Protein 5JVK (pdb70)

Foldseek 3Di:
DKAADLAQEAADFFKDQGTFAQDDDQKKKKKWWFFPPPGPIWIFIDGHGGTTITGGDFFGKTKIWIFIDRPPRTPDIDIFIHGHAHDADLQLFQLAEEFEDDQFPVNDLLSLLVLVLLLRAQEYEYEDELCQQDVAAPDGDDDPVVVSNLVSSVVSNHAYAYEYDWANCNHPVPQADPHRAGDDPRRLLRSQVSVLVVCLVCPRSHQHYEYHAAPQVAALPRGFLVSLVNNQVSNCVSHVRHFYEYQNLYADQSQLLNRRPVVCLVNVNQQSGLAYEHQNEQPPAALQFGAQDPNPPWRGRHLVTSLVVVQVVQQVRADPVRRGHAYAHQEYFYFCLRDPLVSRQLRLLVVVVSCLQSPGHSYNYYYHAEQPDDDSNPRSRTRHQAYSSRGGGNNSLLSSHSRNQVRPWHWADWPDDDQKTWTFTGDPNDTFKIKIAGVDAVWDKDWAADPDDQVQKWKAWSRRGTDHFDDDPRTTIDTHHSGMIMIGGD/DKAADLQQEEADFFKDQGTFAQDDDQKKKKKWWFFPPPGDIWIFIDDHGDTTIIGGHFFGWTKIWIFIDRPPGTDDIDIFIGGHFHDADPLLFQLAEEFEDDQQPVNPLLSLLVLVLLLRAQEYEYEDELCQQPVEAPDGDDDPVNVSNLVSSVVSNHAYAYEYDWANCNHPVPQADDHRAGQDPVSLLSSQVSVLVVCLVCARSHQHYEYHAAPQVADLQRGFLVSLVNNQVSNCVRHVNHFYAYQNLYAVQSQLLPRNPPNCLVNVNQQSGLAYEGANEQPPAALQFGAADDDGPFGGRHLVGRLVVVQVVQCVRDDPVRHGHAYEHAEYFYFCQRHPLVLRLLRLLVVVVSCLQSPGHSYHYYYHAEQPDDDNNDRNRTRHQAYSSRGGTSNSLLSSHSRNVVRPWHWADWQDDDQKGKGFTHDPNDTFKIKIAGNDAVWDKDWAQDPDDPVQWWKAWSRRGTDDWDDDPRTTIDTHHSGMIMIGGD/DWAFDLAQEEADFFKDQGTWAQDDDQWKKKKWWFFPDPGPIWIFIYGHGGTTITGGHAFFKTWIWIWTARVPRTDDIDIFIHGHFHDADLLLFALQEEFEDDQFPVVDLLSLLVLVLLLRHQEYEYEDELCQQPVAQPDGDDDPVVVSNLVSNVVSNHAYAYEYYWANCNRPVPQADDHRAGQDPVRLLSSQVSVLVVCLVCARSHQHYEYHAAPQVADLPRGQLVSLVNNQVSNCVSHVRHFYAYQNLYADQSQLLPRNPVVCLVNVNQQSGLAYEHQNEQPPAALQFGAQGPDDDWRHRHLVTRLLNVQVVQQVRDDPVRHGHAYEHAEYAYFCQRDPLVSRLLRLLVVVVSCLQSPGHSYNYYYHAEQPADDRNPRSRGRHQAYSSRGGTSNSLLSSHSRNQVRPWHWADWQDDDQKTKTFTHHPNDTFKIKIAGVDAVWDKDWGQDPDDPVQKWKAWSTRGTDDWDDDPRTTIDTHHSGMIMIGGD

Structure (mmCIF, N/CA/C/O backbone):
data_5JVK
#
_entry.id   5JVK
#
_cell.length_a   157.540
_cell.length_b   157.540
_cell.length_c   155.644
_cell.angle_alpha   90.00
_cell.angle_beta   90.00
_cell.angle_gamma   120.00
#
_symmetry.space_group_name_H-M   'P 31 2 1'
#
loop_
_entity.id
_entity.type
_entity.pdbx_description
1 polymer 'Uncharacterized protein'
2 non-polymer 'SULFATE ION'
3 non-polymer GLYCEROL
4 non-polymer '3-CYCLOHEXYL-1-PROPYLSULFONIC ACID'
5 water water
#
loop_
_atom_site.group_PDB
_atom_site.id
_atom_site.type_symbol
_atom_site.label_atom_id
_atom_site.label_alt_id
_atom_site.label_comp_id
_atom_site.label_asym_id
_atom_site.label_entity_id
_atom_site.label_seq_id
_atom_site.pdbx_PDB_ins_code
_atom_site.Cartn_x
_atom_site.Cartn_y
_atom_site.Cartn_z
_atom_site.occupancy
_atom_site.B_iso_or_equiv
_atom_site.auth_seq_id
_atom_site.auth_comp_id
_atom_site.auth_asym_id
_atom_site.auth_atom_id
_atom_site.pdbx_PDB_model_num
ATOM 1 N N . LYS A 1 10 ? 70.447 96.836 46.569 1.00 60.63 36 LYS A N 1
ATOM 2 C CA . LYS A 1 10 ? 70.671 96.896 45.089 1.00 60.02 36 LYS A CA 1
ATOM 3 C C . LYS A 1 10 ? 71.322 95.622 44.551 1.00 58.42 36 LYS A C 1
ATOM 4 O O . LYS A 1 10 ? 71.962 94.871 45.296 1.00 57.36 36 LYS A O 1
ATOM 10 N N . ILE A 1 11 ? 71.139 95.400 43.250 1.00 56.25 37 ILE A N 1
ATOM 11 C CA . ILE A 1 11 ? 71.781 94.312 42.513 1.00 54.00 37 ILE A CA 1
ATOM 12 C C . ILE A 1 11 ? 72.714 94.954 41.484 1.00 52.37 37 ILE A C 1
ATOM 13 O O . ILE A 1 11 ? 72.244 95.613 40.555 1.00 53.49 37 ILE A O 1
ATOM 18 N N . GLN A 1 12 ? 74.025 94.776 41.660 1.00 49.90 38 GLN A N 1
ATOM 19 C CA . GLN A 1 12 ? 75.025 95.329 40.737 1.00 48.37 38 GLN A CA 1
ATOM 20 C C . GLN A 1 12 ? 75.383 94.305 39.659 1.00 46.39 38 GLN A C 1
ATOM 21 O O . GLN A 1 12 ? 76.059 93.312 39.939 1.00 45.62 38 GLN A O 1
ATOM 27 N N . LEU A 1 13 ? 74.930 94.557 38.431 1.00 43.93 39 LEU A N 1
ATOM 28 C CA . LEU A 1 13 ? 75.281 93.720 37.281 1.00 41.98 39 LEU A CA 1
ATOM 29 C C . LEU A 1 13 ? 76.705 94.001 36.817 1.00 40.02 39 LEU A C 1
ATOM 30 O O . LEU A 1 13 ? 77.167 95.145 36.857 1.00 38.99 39 LEU A O 1
ATOM 35 N N . ASN A 1 14 ? 77.392 92.947 36.379 1.00 37.90 40 ASN A N 1
ATOM 36 C CA . ASN A 1 14 ? 78.663 93.088 35.677 1.00 36.53 40 ASN A CA 1
ATOM 37 C C . ASN A 1 14 ? 78.378 93.922 34.424 1.00 35.52 40 ASN A C 1
ATOM 38 O O . ASN A 1 14 ? 77.464 93.583 33.671 1.00 36.55 40 ASN A O 1
ATOM 43 N N . PRO A 1 15 ? 79.121 95.032 34.217 1.00 34.33 41 PRO A N 1
ATOM 44 C CA . PRO A 1 15 ? 78.950 95.822 32.986 1.00 33.58 41 PRO A CA 1
ATOM 45 C C . PRO A 1 15 ? 79.175 95.030 31.697 1.00 32.36 41 PRO A C 1
ATOM 46 O O . PRO A 1 15 ? 78.559 95.339 30.680 1.00 32.53 41 PRO A O 1
ATOM 50 N N . VAL A 1 16 ? 80.057 94.035 31.753 1.00 30.93 42 VAL A N 1
ATOM 51 C CA . VAL A 1 16 ? 80.305 93.121 30.647 1.00 29.96 42 VAL A CA 1
ATOM 52 C C . VAL A 1 16 ? 79.483 91.845 30.874 1.00 29.50 42 VAL A C 1
ATOM 53 O O . VAL A 1 16 ? 79.812 91.041 31.750 1.00 29.77 42 VAL A O 1
ATOM 57 N N . LEU A 1 17 ? 78.420 91.670 30.084 1.00 28.64 43 LEU A N 1
ATOM 58 C CA . LEU A 1 17 ? 77.553 90.479 30.156 1.00 27.69 43 LEU A CA 1
ATOM 59 C C . LEU A 1 17 ? 77.905 89.427 29.083 1.00 26.94 43 LEU A C 1
ATOM 60 O O . LEU A 1 17 ? 77.045 88.663 28.636 1.00 26.54 43 LEU A O 1
ATOM 65 N N . VAL A 1 18 ? 79.180 89.388 28.689 1.00 26.27 44 VAL A N 1
ATOM 66 C CA . VAL A 1 18 ? 79.706 88.420 27.728 1.00 25.67 44 VAL A CA 1
ATOM 67 C C . VAL A 1 18 ? 81.007 87.863 28.291 1.00 25.43 44 VAL A C 1
ATOM 68 O O . VAL A 1 18 ? 81.814 88.618 28.829 1.00 25.50 44 VAL A O 1
ATOM 72 N N . SER A 1 19 ? 81.220 86.557 28.147 1.00 25.03 45 SER A N 1
ATOM 73 C CA . SER A 1 19 ? 82.438 85.917 28.646 1.00 25.11 45 SER A CA 1
ATOM 74 C C . SER A 1 19 ? 82.858 84.755 27.747 1.00 25.12 45 SER A C 1
ATOM 75 O O . SER A 1 19 ? 82.029 83.917 27.389 1.00 25.06 45 SER A O 1
ATOM 78 N N . THR A 1 20 ? 84.142 84.709 27.389 1.00 25.21 46 THR A N 1
ATOM 79 C CA . THR A 1 20 ? 84.676 83.627 26.557 1.00 25.60 46 THR A CA 1
ATOM 80 C C . THR A 1 20 ? 84.878 82.347 27.372 1.00 26.38 46 THR A C 1
ATOM 81 O O . THR A 1 20 ? 85.192 82.406 28.566 1.00 26.40 46 THR A O 1
ATOM 85 N N . ASP A 1 21 ? 84.673 81.201 26.716 1.00 27.00 47 ASP A N 1
ATOM 86 C CA . ASP A 1 21 ? 84.969 79.871 27.272 1.00 27.46 47 ASP A CA 1
ATOM 87 C C . ASP A 1 21 ? 84.031 79.462 28.419 1.00 27.68 47 ASP A C 1
ATOM 88 O O . ASP A 1 21 ? 83.302 80.284 28.974 1.00 26.99 47 ASP A O 1
ATOM 93 N N . ILE A 1 22 ? 84.043 78.173 28.742 1.00 28.41 48 ILE A N 1
ATOM 94 C CA . ILE A 1 22 ? 83.384 77.647 29.948 1.00 28.79 48 ILE A CA 1
ATOM 95 C C . ILE A 1 22 ? 84.152 78.045 31.219 1.00 29.49 48 ILE A C 1
ATOM 96 O O . ILE A 1 22 ? 85.338 78.383 31.150 1.00 29.11 48 ILE A O 1
ATOM 101 N N . GLY A 1 23 ? 83.471 78.017 32.365 1.00 30.71 49 GLY A N 1
ATOM 102 C CA . GLY A 1 23 ? 84.114 78.248 33.669 1.00 32.06 49 GLY A CA 1
ATOM 103 C C . GLY A 1 23 ? 83.326 79.117 34.633 1.00 33.29 49 GLY A C 1
ATOM 104 O O . GLY A 1 23 ? 82.110 79.266 34.495 1.00 33.77 49 GLY A O 1
ATOM 105 N N . LYS A 1 24 ? 84.032 79.682 35.616 1.00 34.65 50 LYS A N 1
ATOM 106 C CA . LYS A 1 24 ? 83.429 80.547 36.641 1.00 35.60 50 LYS A CA 1
ATOM 107 C C . LYS A 1 24 ? 83.098 81.918 36.070 1.00 35.27 50 LYS A C 1
ATOM 108 O O . LYS A 1 24 ? 83.990 82.622 35.593 1.00 34.40 50 LYS A O 1
ATOM 114 N N . LYS A 1 25 ? 81.821 82.292 36.154 1.00 35.69 51 LYS A N 1
ATOM 115 C CA . LYS A 1 25 ? 81.323 83.550 35.608 1.00 36.36 51 LYS A CA 1
ATOM 116 C C . LYS A 1 25 ? 80.844 84.483 36.719 1.00 37.00 51 LYS A C 1
ATOM 117 O O . LYS A 1 25 ? 79.847 84.206 37.385 1.00 36.74 51 LYS A O 1
ATOM 123 N N . ASN A 1 26 ? 81.577 85.582 36.908 1.00 38.06 52 ASN A N 1
ATOM 124 C CA . ASN A 1 26 ? 81.238 86.615 37.884 1.00 39.11 52 ASN A CA 1
ATOM 125 C C . ASN A 1 26 ? 80.165 87.528 37.278 1.00 39.37 52 ASN A C 1
ATOM 126 O O . ASN A 1 26 ? 80.471 88.568 36.689 1.00 39.51 52 ASN A O 1
ATOM 131 N N . VAL A 1 27 ? 78.907 87.117 37.424 1.00 39.83 53 VAL A N 1
ATOM 132 C CA . VAL A 1 27 ? 77.772 87.803 36.784 1.00 40.88 53 VAL A CA 1
ATOM 133 C C . VAL A 1 27 ? 77.303 89.079 37.499 1.00 42.47 53 VAL A C 1
ATOM 134 O O . VAL A 1 27 ? 76.895 90.036 36.836 1.00 43.15 53 VAL A O 1
ATOM 138 N N . ALA A 1 28 ? 77.351 89.094 38.832 1.00 44.41 54 ALA A N 1
ATOM 139 C CA . ALA A 1 28 ? 76.827 90.222 39.615 1.00 45.79 54 ALA A CA 1
ATOM 140 C C . ALA A 1 28 ? 77.397 90.279 41.035 1.00 47.75 54 ALA A C 1
ATOM 141 O O . ALA A 1 28 ? 78.140 89.388 41.449 1.00 48.19 54 ALA A O 1
ATOM 143 N N . LYS A 1 29 ? 77.050 91.342 41.763 1.00 50.21 55 LYS A N 1
ATOM 144 C CA . LYS A 1 29 ? 77.455 91.533 43.161 1.00 51.80 55 LYS A CA 1
ATOM 145 C C . LYS A 1 29 ? 76.250 91.901 44.030 1.00 52.93 55 LYS A C 1
ATOM 146 O O . LYS A 1 29 ? 75.369 92.653 43.603 1.00 53.58 55 LYS A O 1
ATOM 152 N N . ASN A 1 30 ? 76.228 91.369 45.250 1.00 53.63 56 ASN A N 1
ATOM 153 C CA . ASN A 1 30 ? 75.183 91.668 46.225 1.00 54.01 56 ASN A CA 1
ATOM 154 C C . ASN A 1 30 ? 75.554 92.956 46.963 1.00 55.34 56 ASN A C 1
ATOM 155 O O . ASN A 1 30 ? 76.556 92.991 47.680 1.00 55.40 56 ASN A O 1
ATOM 160 N N . LEU A 1 31 ? 74.750 94.005 46.777 1.00 56.53 57 LEU A N 1
ATOM 161 C CA . LEU A 1 31 ? 74.910 95.263 47.518 1.00 57.63 57 LEU A CA 1
ATOM 162 C C . LEU A 1 31 ? 73.914 95.404 48.684 1.00 59.14 57 LEU A C 1
ATOM 163 O O . LEU A 1 31 ? 73.704 96.509 49.189 1.00 58.35 57 LEU A O 1
ATOM 168 N N . GLY A 1 32 ? 73.322 94.289 49.122 1.00 61.42 58 GLY A N 1
ATOM 169 C CA . GLY A 1 32 ? 72.397 94.279 50.259 1.00 62.76 58 GLY A CA 1
ATOM 170 C C . GLY A 1 32 ? 73.093 94.316 51.610 1.00 63.85 58 GLY A C 1
ATOM 171 O O . GLY A 1 32 ? 74.307 94.535 51.694 1.00 62.65 58 GLY A O 1
ATOM 172 N N . GLU A 1 33 ? 72.310 94.103 52.667 1.00 65.86 59 GLU A N 1
ATOM 173 C CA . GLU A 1 33 ? 72.791 94.185 54.051 1.00 67.47 59 GLU A CA 1
ATOM 174 C C . GLU A 1 33 ? 72.227 93.042 54.900 1.00 65.97 59 GLU A C 1
ATOM 175 O O . GLU A 1 33 ? 71.097 92.601 54.687 1.00 64.36 59 GLU A O 1
ATOM 181 N N . GLY A 1 34 ? 73.023 92.564 55.855 1.00 65.13 60 GLY A N 1
ATOM 182 C CA . GLY A 1 34 ? 72.567 91.579 56.834 1.00 65.13 60 GLY A CA 1
ATOM 183 C C . GLY A 1 34 ? 72.328 90.186 56.275 1.00 64.66 60 GLY A C 1
ATOM 184 O O . GLY A 1 34 ? 73.281 89.487 55.926 1.00 64.44 60 GLY A O 1
ATOM 185 N N . ASN A 1 35 ? 71.053 89.796 56.190 1.00 65.17 61 ASN A N 1
ATOM 186 C CA . ASN A 1 35 ? 70.636 88.443 55.781 1.00 65.29 61 ASN A CA 1
ATOM 187 C C . ASN A 1 35 ? 70.087 88.373 54.337 1.00 64.02 61 ASN A C 1
ATOM 188 O O . ASN A 1 35 ? 69.462 87.379 53.955 1.00 63.16 61 ASN A O 1
ATOM 193 N N . MET A 1 36 ? 70.333 89.411 53.535 1.00 62.34 62 MET A N 1
ATOM 194 C CA . MET A 1 36 ? 69.883 89.437 52.141 1.00 60.77 62 MET A CA 1
ATOM 195 C C . MET A 1 36 ? 70.779 88.554 51.268 1.00 58.85 62 MET A C 1
ATOM 196 O O . MET A 1 36 ? 71.960 88.857 51.082 1.00 57.82 62 MET A O 1
ATOM 201 N N . ARG A 1 37 ? 70.212 87.460 50.754 1.00 57.51 63 ARG A N 1
ATOM 202 C CA . ARG A 1 37 ? 70.908 86.547 49.836 1.00 56.69 63 ARG A CA 1
ATOM 203 C C . ARG A 1 37 ? 70.541 86.863 48.385 1.00 54.16 63 ARG A C 1
ATOM 204 O O . ARG A 1 37 ? 69.365 87.073 48.079 1.00 54.12 63 ARG A O 1
ATOM 212 N N . LEU A 1 38 ? 71.543 86.873 47.502 1.00 50.85 64 LEU A N 1
ATOM 213 C CA . LEU A 1 38 ? 71.340 87.065 46.059 1.00 47.73 64 LEU A CA 1
ATOM 214 C C . LEU A 1 38 ? 71.492 85.727 45.334 1.00 46.10 64 LEU A C 1
ATOM 215 O O . LEU A 1 38 ? 72.604 85.209 45.211 1.00 45.07 64 LEU A O 1
ATOM 220 N N . THR A 1 39 ? 70.373 85.171 44.868 1.00 45.12 65 THR A N 1
ATOM 221 C CA . THR A 1 39 ? 70.368 83.924 44.097 1.00 44.53 65 THR A CA 1
ATOM 222 C C . THR A 1 39 ? 70.352 84.246 42.599 1.00 44.24 65 THR A C 1
ATOM 223 O O . THR A 1 39 ? 69.627 85.148 42.162 1.00 43.40 65 THR A O 1
ATOM 227 N N . GLY A 1 40 ? 71.152 83.505 41.829 1.00 43.29 66 GLY A N 1
ATOM 228 C CA . GLY A 1 40 ? 71.247 83.668 40.375 1.00 42.54 66 GLY A CA 1
ATOM 229 C C . GLY A 1 40 ? 71.064 82.349 39.645 1.00 41.94 66 GLY A C 1
ATOM 230 O O . GLY A 1 40 ? 71.642 81.336 40.042 1.00 42.48 66 GLY A O 1
ATOM 231 N N . LYS A 1 41 ? 70.252 82.368 38.587 1.00 40.90 67 LYS A N 1
ATOM 232 C CA . LYS A 1 41 ? 70.029 81.211 37.716 1.00 39.82 67 LYS A CA 1
ATOM 233 C C . LYS A 1 41 ? 70.378 81.593 36.281 1.00 37.97 67 LYS A C 1
ATOM 234 O O . LYS A 1 41 ? 69.819 82.554 35.750 1.00 37.96 67 LYS A O 1
ATOM 240 N N . LEU A 1 42 ? 71.300 80.848 35.668 1.00 35.65 68 LEU A N 1
ATOM 241 C CA . LEU A 1 42 ? 71.628 80.999 34.246 1.00 33.67 68 LEU A CA 1
ATOM 242 C C . LEU A 1 42 ? 70.955 79.875 33.475 1.00 32.40 68 LEU A C 1
ATOM 243 O O . LEU A 1 42 ? 71.343 78.722 33.622 1.00 32.31 68 LEU A O 1
ATOM 248 N N . VAL A 1 43 ? 69.964 80.226 32.652 1.00 31.41 69 VAL A N 1
ATOM 249 C CA . VAL A 1 43 ? 69.149 79.261 31.902 1.00 30.30 69 VAL A CA 1
ATOM 250 C C . VAL A 1 43 ? 69.419 79.388 30.399 1.00 29.54 69 VAL A C 1
ATOM 251 O O . VAL A 1 43 ? 69.202 80.450 29.814 1.00 28.88 69 VAL A O 1
ATOM 255 N N . ARG A 1 44 ? 69.870 78.296 29.782 1.00 29.01 70 ARG A N 1
ATOM 256 C CA . ARG A 1 44 ? 70.270 78.292 28.371 1.00 28.64 70 ARG A CA 1
ATOM 257 C C . ARG A 1 44 ? 69.061 78.297 27.434 1.00 28.97 70 ARG A C 1
ATOM 258 O O . ARG A 1 44 ? 68.034 77.690 27.739 1.00 29.74 70 ARG A O 1
ATOM 266 N N . TYR A 1 45 ? 69.195 78.979 26.296 1.00 28.62 71 TYR A N 1
ATOM 267 C CA . TYR A 1 45 ? 68.143 79.013 25.273 1.00 28.82 71 TYR A CA 1
ATOM 268 C C . TYR A 1 45 ? 67.903 77.603 24.715 1.00 28.68 71 TYR A C 1
ATOM 269 O O . TYR A 1 45 ? 68.850 76.826 24.537 1.00 27.89 71 TYR A O 1
ATOM 278 N N . GLY A 1 46 ? 66.633 77.282 24.465 1.00 28.69 72 GLY A N 1
ATOM 279 C CA . GLY A 1 46 ? 66.244 76.028 23.816 1.00 29.26 72 GLY A CA 1
ATOM 280 C C . GLY A 1 46 ? 65.987 74.870 24.764 1.00 29.77 72 GLY A C 1
ATOM 281 O O . GLY A 1 46 ? 64.859 74.390 24.859 1.00 30.29 72 GLY A O 1
ATOM 282 N N . ASP A 1 47 ? 67.036 74.419 25.451 1.00 30.43 73 ASP A N 1
ATOM 283 C CA . ASP A 1 47 ? 66.971 73.234 26.320 1.00 30.88 73 ASP A CA 1
ATOM 284 C C . ASP A 1 47 ? 66.957 73.534 27.829 1.00 30.91 73 ASP A C 1
ATOM 285 O O . ASP A 1 47 ? 66.868 72.607 28.636 1.00 30.35 73 ASP A O 1
ATOM 290 N N . ASN A 1 48 ? 67.054 74.814 28.195 1.00 31.29 74 ASN A N 1
ATOM 291 C CA . ASN A 1 48 ? 66.971 75.267 29.595 1.00 31.81 74 ASN A CA 1
ATOM 292 C C . ASN A 1 48 ? 68.001 74.630 30.550 1.00 31.05 74 ASN A C 1
ATOM 293 O O . ASN A 1 48 ? 67.700 74.398 31.722 1.00 30.88 74 ASN A O 1
ATOM 298 N N . LEU A 1 49 ? 69.207 74.354 30.048 1.00 30.36 75 LEU A N 1
ATOM 299 C CA . LEU A 1 49 ? 70.319 73.935 30.902 1.00 29.83 75 LEU A CA 1
ATOM 300 C C . LEU A 1 49 ? 70.575 75.050 31.917 1.00 30.03 75 LEU A C 1
ATOM 301 O O . LEU A 1 49 ? 70.844 76.192 31.536 1.00 29.13 75 LEU A O 1
ATOM 306 N N . THR A 1 50 ? 70.467 74.709 33.200 1.00 30.79 76 THR A N 1
ATOM 307 C CA . THR A 1 50 ? 70.464 75.693 34.284 1.00 31.28 76 THR A CA 1
ATOM 308 C C . THR A 1 50 ? 71.700 75.554 35.175 1.00 31.43 76 THR A C 1
ATOM 309 O O . THR A 1 50 ? 72.143 74.441 35.463 1.00 31.10 76 THR A O 1
ATOM 313 N N . PHE A 1 51 ? 72.248 76.696 35.590 1.00 32.07 77 PHE A N 1
ATOM 314 C CA . PHE A 1 51 ? 73.357 76.754 36.545 1.00 32.77 77 PHE A CA 1
ATOM 315 C C . PHE A 1 51 ? 73.020 77.762 37.640 1.00 34.22 77 PHE A C 1
ATOM 316 O O . PHE A 1 51 ? 72.539 78.856 37.344 1.00 33.80 77 PHE A O 1
ATOM 324 N N . SER A 1 52 ? 73.278 77.385 38.894 1.00 36.29 78 SER A N 1
ATOM 325 C CA . SER A 1 52 ? 72.864 78.172 40.059 1.00 37.80 78 SER A CA 1
ATOM 326 C C . SER A 1 52 ? 74.037 78.604 40.921 1.00 38.47 78 SER A C 1
ATOM 327 O O . SER A 1 52 ? 75.069 77.935 40.966 1.00 37.97 78 SER A O 1
ATOM 330 N N . GLY A 1 53 ? 73.851 79.725 41.612 1.00 39.53 79 GLY A N 1
ATOM 331 C CA . GLY A 1 53 ? 74.840 80.252 42.552 1.00 40.66 79 GLY A CA 1
ATOM 332 C C . GLY A 1 53 ? 74.207 81.216 43.537 1.00 41.50 79 GLY A C 1
ATOM 333 O O . GLY A 1 53 ? 73.172 81.818 43.239 1.00 42.12 79 GLY A O 1
ATOM 334 N N . VAL A 1 54 ? 74.830 81.357 44.709 1.00 42.42 80 VAL A N 1
ATOM 335 C CA . VAL A 1 54 ? 74.331 82.231 45.783 1.00 42.88 80 VAL A CA 1
ATOM 336 C C . VAL A 1 54 ? 75.452 83.143 46.297 1.00 42.87 80 VAL A C 1
ATOM 337 O O . VAL A 1 54 ? 76.616 82.740 46.341 1.00 42.07 80 VAL A O 1
ATOM 341 N N . ALA A 1 55 ? 75.086 84.368 46.676 1.00 43.63 81 ALA A N 1
ATOM 342 C CA . ALA A 1 55 ? 76.022 85.342 47.247 1.00 44.62 81 ALA A CA 1
ATOM 343 C C . ALA A 1 55 ? 75.362 86.124 48.388 1.00 46.08 81 ALA A C 1
ATOM 344 O O . ALA A 1 55 ? 74.268 86.673 48.219 1.00 45.72 81 ALA A O 1
ATOM 346 N N . ASN A 1 56 ? 76.037 86.177 49.537 1.00 47.10 82 ASN A N 1
ATOM 347 C CA . ASN A 1 56 ? 75.547 86.917 50.709 1.00 47.82 82 ASN A CA 1
ATOM 348 C C . ASN A 1 56 ? 75.835 88.414 50.566 1.00 48.87 82 ASN A C 1
ATOM 349 O O . ASN A 1 56 ? 76.473 88.837 49.599 1.00 48.17 82 ASN A O 1
ATOM 354 N N . ALA A 1 57 ? 75.356 89.201 51.531 1.00 50.15 83 ALA A N 1
ATOM 355 C CA . ALA A 1 57 ? 75.519 90.659 51.535 1.00 51.00 83 ALA A CA 1
ATOM 356 C C . ALA A 1 57 ? 76.980 91.085 51.369 1.00 52.23 83 ALA A C 1
ATOM 357 O O . ALA A 1 57 ? 77.847 90.657 52.134 1.00 52.30 83 ALA A O 1
ATOM 359 N N . GLY A 1 58 ? 77.239 91.906 50.349 1.00 53.91 84 GLY A N 1
ATOM 360 C CA . GLY A 1 58 ? 78.589 92.377 50.027 1.00 54.59 84 GLY A CA 1
ATOM 361 C C . GLY A 1 58 ? 79.437 91.453 49.160 1.00 55.49 84 GLY A C 1
ATOM 362 O O . GLY A 1 58 ? 80.522 91.851 48.732 1.00 55.88 84 GLY A O 1
ATOM 363 N N . LYS A 1 59 ? 78.951 90.240 48.881 1.00 56.49 85 LYS A N 1
ATOM 364 C CA . LYS A 1 59 ? 79.738 89.216 48.183 1.00 57.74 85 LYS A CA 1
ATOM 365 C C . LYS A 1 59 ? 79.493 89.237 46.674 1.00 56.17 85 LYS A C 1
ATOM 366 O O . LYS A 1 59 ? 78.485 89.771 46.201 1.00 56.38 85 LYS A O 1
ATOM 372 N N . GLU A 1 60 ? 80.427 88.639 45.936 1.00 53.35 86 GLU A N 1
ATOM 373 C CA . GLU A 1 60 ? 80.325 88.493 44.482 1.00 51.18 86 GLU A CA 1
ATOM 374 C C . GLU A 1 60 ? 79.551 87.217 44.139 1.00 47.75 86 GLU A C 1
ATOM 375 O O . GLU A 1 60 ? 79.813 86.156 44.714 1.00 47.20 86 GLU A O 1
ATOM 381 N N . LEU A 1 61 ? 78.602 87.327 43.210 1.00 44.28 87 LEU A N 1
ATOM 382 C CA . LEU A 1 61 ? 77.870 86.165 42.698 1.00 43.00 87 LEU A CA 1
ATOM 383 C C . LEU A 1 61 ? 78.636 85.541 41.532 1.00 42.01 87 LEU A C 1
ATOM 384 O O . LEU A 1 61 ? 78.791 86.171 40.482 1.00 41.26 87 LEU A O 1
ATOM 389 N N . VAL A 1 62 ? 79.098 84.305 41.727 1.00 40.54 88 VAL A N 1
ATOM 390 C CA . VAL A 1 62 ? 79.856 83.563 40.721 1.00 39.79 88 VAL A CA 1
ATOM 391 C C . VAL A 1 62 ? 79.161 82.225 40.461 1.00 39.09 88 VAL A C 1
ATOM 392 O O . VAL A 1 62 ? 78.785 81.533 41.408 1.00 39.83 88 VAL A O 1
ATOM 396 N N . ILE A 1 63 ? 78.997 81.872 39.183 1.00 37.61 89 ILE A N 1
ATOM 397 C CA . ILE A 1 63 ? 78.296 80.647 38.775 1.00 36.76 89 ILE A CA 1
ATOM 398 C C . ILE A 1 63 ? 79.200 79.806 37.873 1.00 36.04 89 ILE A C 1
ATOM 399 O O . ILE A 1 63 ? 79.799 80.326 36.932 1.00 35.70 89 ILE A O 1
ATOM 404 N N . ASP A 1 64 ? 79.278 78.507 38.167 1.00 35.57 90 ASP A N 1
ATOM 405 C CA . ASP A 1 64 ? 80.065 77.556 37.378 1.00 35.10 90 ASP A CA 1
ATOM 406 C C . ASP A 1 64 ? 79.286 77.139 36.129 1.00 33.57 90 ASP A C 1
ATOM 407 O O . ASP A 1 64 ? 78.258 76.470 36.233 1.00 33.26 90 ASP A O 1
ATOM 412 N N . VAL A 1 65 ? 79.785 77.534 34.958 1.00 31.83 91 VAL A N 1
ATOM 413 C CA . VAL A 1 65 ? 79.137 77.251 33.676 1.00 30.49 91 VAL A CA 1
ATOM 414 C C . VAL A 1 65 ? 79.978 76.225 32.919 1.00 29.96 91 VAL A C 1
ATOM 415 O O . VAL A 1 65 ? 81.098 76.524 32.509 1.00 30.10 91 VAL A O 1
ATOM 419 N N . THR A 1 66 ? 79.428 75.023 32.744 1.00 29.25 92 THR A N 1
ATOM 420 C CA . THR A 1 66 ? 80.142 73.886 32.145 1.00 28.96 92 THR A CA 1
ATOM 421 C C . THR A 1 66 ? 80.006 73.747 30.622 1.00 28.52 92 THR A C 1
ATOM 422 O O . THR A 1 66 ? 80.725 72.944 30.017 1.00 28.66 92 THR A O 1
ATOM 426 N N . GLU A 1 67 ? 79.082 74.495 30.016 1.00 27.75 93 GLU A N 1
ATOM 427 C CA . GLU A 1 67 ? 78.859 74.461 28.564 1.00 26.84 93 GLU A CA 1
ATOM 428 C C . GLU A 1 67 ? 78.625 75.861 28.007 1.00 25.64 93 GLU A C 1
ATOM 429 O O . GLU A 1 67 ? 78.106 76.736 28.699 1.00 25.35 93 GLU A O 1
ATOM 435 N N . LEU A 1 68 ? 78.989 76.052 26.741 1.00 24.84 94 LEU A N 1
ATOM 436 C CA . LEU A 1 68 ? 78.737 77.310 26.034 1.00 24.20 94 LEU A CA 1
ATOM 437 C C . LEU A 1 68 ? 77.241 77.511 25.787 1.00 23.65 94 LEU A C 1
ATOM 438 O O . LEU A 1 68 ? 76.463 76.547 25.751 1.00 22.95 94 LEU A O 1
ATOM 443 N N . GLY A 1 69 ? 76.850 78.771 25.621 1.00 23.01 95 GLY A N 1
ATOM 444 C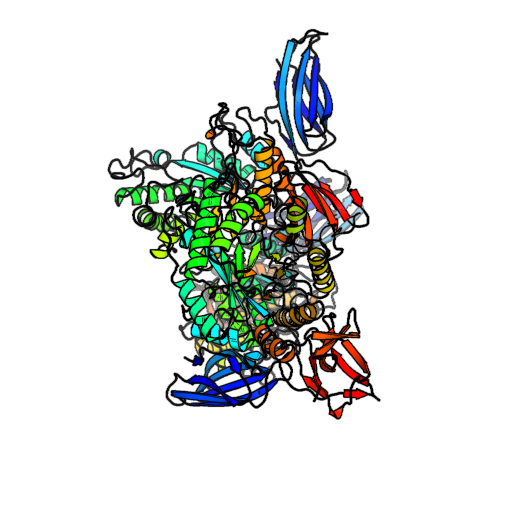 CA . GLY A 1 69 ? 75.478 79.100 25.289 1.00 22.55 95 GLY A CA 1
ATOM 445 C C . GLY A 1 69 ? 75.095 80.547 25.499 1.00 22.41 95 GLY A C 1
ATOM 446 O O . GLY A 1 69 ? 75.843 81.327 26.083 1.00 22.17 95 GLY A O 1
ATOM 447 N N . TYR A 1 70 ? 73.919 80.882 24.980 1.00 22.57 96 TYR A N 1
ATOM 448 C CA . TYR A 1 70 ? 73.220 82.128 25.243 1.00 22.74 96 TYR A CA 1
ATOM 449 C C . TYR A 1 70 ? 72.274 81.851 26.404 1.00 23.36 96 TYR A C 1
ATOM 450 O O . TYR A 1 70 ? 71.381 81.004 26.286 1.00 23.46 96 TYR A O 1
ATOM 459 N N . TYR A 1 71 ? 72.476 82.554 27.519 1.00 23.98 97 TYR A N 1
ATOM 460 C CA . TYR A 1 71 ? 71.734 82.300 28.755 1.00 24.45 97 TYR A CA 1
ATOM 461 C C . TYR A 1 71 ? 70.843 83.472 29.136 1.00 25.67 97 TYR A C 1
ATOM 462 O O . TYR A 1 71 ? 71.175 84.625 28.861 1.00 26.01 97 TYR A O 1
ATOM 471 N N . THR A 1 72 ? 69.708 83.158 29.758 1.00 27.08 98 THR A N 1
ATOM 472 C CA . THR A 1 72 ? 68.904 84.140 30.480 1.00 28.31 98 THR A CA 1
ATOM 473 C C . THR A 1 72 ? 69.350 84.090 31.942 1.00 29.51 98 THR A C 1
ATOM 474 O O . THR A 1 72 ? 69.387 83.014 32.546 1.00 29.40 98 THR A O 1
ATOM 478 N N . LEU A 1 73 ? 69.698 85.252 32.491 1.00 31.00 99 LEU A N 1
ATOM 479 C CA . LEU A 1 73 ? 70.136 85.385 33.880 1.00 32.47 99 LEU A CA 1
ATOM 480 C C . LEU A 1 73 ? 68.979 85.908 34.732 1.00 34.58 99 LEU A C 1
ATOM 481 O O . LEU A 1 73 ? 68.610 87.078 34.620 1.00 35.13 99 LEU A O 1
ATOM 486 N N . GLU A 1 74 ? 68.410 85.038 35.568 1.00 36.55 100 GLU A N 1
ATOM 487 C CA . GLU A 1 74 ? 67.345 85.409 36.510 1.00 38.37 100 GLU A CA 1
ATOM 488 C C . GLU A 1 74 ? 67.956 85.659 37.889 1.00 39.05 100 GLU A C 1
ATOM 489 O O . GLU A 1 74 ? 68.512 84.739 38.489 1.00 38.96 100 GLU A O 1
ATOM 495 N N . LEU A 1 75 ? 67.856 86.896 38.379 1.00 40.70 101 LEU A N 1
ATOM 496 C CA . LEU A 1 75 ? 68.417 87.288 39.682 1.00 42.07 101 LEU A CA 1
ATOM 497 C C . LEU A 1 75 ? 67.309 87.612 40.684 1.00 44.17 101 LEU A C 1
ATOM 498 O O . LEU A 1 75 ? 66.316 88.253 40.331 1.00 44.15 101 LEU A O 1
ATOM 503 N N . THR A 1 76 ? 67.496 87.167 41.929 1.00 46.63 102 THR A N 1
ATOM 504 C CA . THR A 1 76 ? 66.521 87.361 43.008 1.00 48.70 102 THR A CA 1
ATOM 505 C C . THR A 1 76 ? 67.230 87.687 44.325 1.00 50.41 102 THR A C 1
ATOM 506 O O . THR A 1 76 ? 67.963 86.851 44.862 1.00 49.84 102 THR A O 1
ATOM 510 N N . LEU A 1 77 ? 67.013 88.904 44.826 1.00 52.89 103 LEU A N 1
ATOM 511 C CA . LEU A 1 77 ? 67.487 89.318 46.149 1.00 55.22 103 LEU A CA 1
ATOM 512 C C . LEU A 1 77 ? 66.353 89.138 47.158 1.00 58.02 103 LEU A C 1
ATOM 513 O O . LEU A 1 77 ? 65.235 89.598 46.915 1.00 58.92 103 LEU A O 1
ATOM 518 N N . ALA A 1 78 ? 66.639 88.476 48.280 1.00 61.72 104 ALA A N 1
ATOM 519 C CA . ALA A 1 78 ? 65.612 88.160 49.282 1.00 65.38 104 ALA A CA 1
ATOM 520 C C . ALA A 1 78 ? 66.188 87.971 50.686 1.00 69.38 104 ALA A C 1
ATOM 521 O O . ALA A 1 78 ? 67.310 87.481 50.843 1.00 68.83 104 ALA A O 1
ATOM 523 N N . ASP A 1 79 ? 65.401 88.348 51.696 1.00 74.10 105 ASP A N 1
ATOM 524 C CA . ASP A 1 79 ? 65.814 88.242 53.098 1.00 77.80 105 ASP A CA 1
ATOM 525 C C . ASP A 1 79 ? 65.696 86.791 53.581 1.00 79.84 105 ASP A C 1
ATOM 526 O O . ASP A 1 79 ? 66.709 86.153 53.877 1.00 80.25 105 ASP A O 1
ATOM 531 N N . ASN A 1 80 ? 64.465 86.282 53.653 1.00 81.50 106 ASN A N 1
ATOM 532 C CA . ASN A 1 80 ? 64.193 84.880 53.995 1.00 83.72 106 ASN A CA 1
ATOM 533 C C . ASN A 1 80 ? 63.170 84.301 53.020 1.00 84.80 106 ASN A C 1
ATOM 534 O O . ASN A 1 80 ? 63.464 83.341 52.303 1.00 83.33 106 ASN A O 1
ATOM 539 N N . GLU A 1 81 ? 61.969 84.880 53.020 1.00 86.36 107 GLU A N 1
ATOM 540 C CA . GLU A 1 81 ? 60.940 84.595 52.016 1.00 86.58 107 GLU A CA 1
ATOM 541 C C . GLU A 1 81 ? 60.318 85.898 51.478 1.00 84.92 107 GLU A C 1
ATOM 542 O O . GLU A 1 81 ? 59.203 85.885 50.947 1.00 84.32 107 GLU A O 1
ATOM 548 N N . ASN A 1 82 ? 61.060 87.005 51.594 1.00 83.20 108 ASN A N 1
ATOM 549 C CA . ASN A 1 82 ? 60.601 88.341 51.210 1.00 82.27 108 ASN A CA 1
ATOM 550 C C . ASN A 1 82 ? 61.458 88.837 50.049 1.00 79.43 108 ASN A C 1
ATOM 551 O O . ASN A 1 82 ? 62.596 89.262 50.255 1.00 78.75 108 ASN A O 1
ATOM 556 N N . ILE A 1 83 ? 60.906 88.779 48.838 1.00 75.81 109 ILE A N 1
ATOM 557 C CA . ILE A 1 83 ? 61.629 89.167 47.622 1.00 72.76 109 ILE A CA 1
ATOM 558 C C . ILE A 1 83 ? 61.795 90.691 47.585 1.00 69.51 109 ILE A C 1
ATOM 559 O O . ILE A 1 83 ? 60.844 91.419 47.300 1.00 69.20 109 ILE A O 1
ATOM 564 N N . ILE A 1 84 ? 63.011 91.155 47.873 1.00 66.38 110 ILE A N 1
ATOM 565 C CA . ILE A 1 84 ? 63.320 92.589 47.951 1.00 64.59 110 ILE A CA 1
ATOM 566 C C . ILE A 1 84 ? 63.465 93.213 46.560 1.00 63.14 110 ILE A C 1
ATOM 567 O O . ILE A 1 84 ? 62.868 94.254 46.281 1.00 63.36 110 ILE A O 1
ATOM 572 N N . GLN A 1 85 ? 64.271 92.582 45.708 1.00 61.28 111 GLN A N 1
ATOM 573 C CA . GLN A 1 85 ? 64.523 93.073 44.351 1.00 59.14 111 GLN A CA 1
ATOM 574 C C . GLN A 1 85 ? 64.838 91.911 43.409 1.00 55.88 111 GLN A C 1
ATOM 575 O O . GLN A 1 85 ? 65.479 90.936 43.812 1.00 54.97 111 GLN A O 1
ATOM 581 N N . THR A 1 86 ? 64.373 92.025 42.165 1.00 52.24 112 THR A N 1
ATOM 582 C CA . THR A 1 86 ? 64.661 91.046 41.117 1.00 49.26 112 THR A CA 1
ATOM 583 C C . THR A 1 86 ? 65.216 91.740 39.878 1.00 47.04 112 THR A C 1
ATOM 584 O O . THR A 1 86 ? 65.016 92.941 39.679 1.00 45.84 112 THR A O 1
ATOM 588 N N . ALA A 1 87 ? 65.920 90.966 39.057 1.00 45.26 113 ALA A N 1
ATOM 589 C CA . ALA A 1 87 ? 66.457 91.447 37.785 1.00 43.80 113 ALA A CA 1
ATOM 590 C C . ALA A 1 87 ? 66.535 90.302 36.777 1.00 42.63 113 ALA A C 1
ATOM 591 O O . ALA A 1 87 ? 66.761 89.147 37.157 1.00 41.87 113 ALA A O 1
ATOM 593 N N . VAL A 1 88 ? 66.324 90.629 35.502 1.00 41.29 114 VAL A N 1
ATOM 594 C CA . VAL A 1 88 ? 66.450 89.668 34.402 1.00 39.86 114 VAL A CA 1
ATOM 595 C C . VAL A 1 88 ? 67.221 90.315 33.251 1.00 38.58 114 VAL A C 1
ATOM 596 O O . VAL A 1 88 ? 66.809 91.350 32.724 1.00 38.80 114 VAL A O 1
ATOM 600 N N . VAL A 1 89 ? 68.352 89.707 32.895 1.00 36.85 115 VAL A N 1
ATOM 601 C CA . VAL A 1 89 ? 69.133 90.082 31.710 1.00 35.45 115 VAL A CA 1
ATOM 602 C C . VAL A 1 89 ? 69.630 88.815 31.015 1.00 33.78 115 VAL A C 1
ATOM 603 O O . VAL A 1 89 ? 69.435 87.707 31.519 1.00 34.02 115 VAL A O 1
ATOM 607 N N . ASN A 1 90 ? 70.263 88.982 29.858 1.00 31.71 116 ASN A N 1
ATOM 608 C CA . ASN A 1 90 ? 70.887 87.870 29.145 1.00 30.15 116 ASN A CA 1
ATOM 609 C C . ASN A 1 90 ? 72.400 87.875 29.351 1.00 29.30 116 ASN A C 1
ATOM 610 O O . ASN A 1 90 ? 72.995 88.914 29.659 1.00 28.75 116 ASN A O 1
ATOM 615 N N . TYR A 1 91 ? 73.001 86.697 29.193 1.00 28.25 117 TYR A N 1
ATOM 616 C CA . TYR A 1 91 ? 74.432 86.494 29.398 1.00 27.19 117 TYR A CA 1
ATOM 617 C C . TYR A 1 91 ? 74.959 85.510 28.353 1.00 26.48 117 TYR A C 1
ATOM 618 O O . TYR A 1 91 ? 74.489 84.375 28.265 1.00 25.70 117 TYR A O 1
ATOM 627 N N . ALA A 1 92 ? 75.930 85.960 27.562 1.00 26.16 118 ALA A N 1
ATOM 628 C CA . ALA A 1 92 ? 76.465 85.180 26.450 1.00 26.23 118 ALA A CA 1
ATOM 629 C C . ALA A 1 92 ? 77.784 84.523 26.849 1.00 26.45 118 ALA A C 1
ATOM 630 O O . ALA A 1 92 ? 78.773 85.214 27.095 1.00 27.03 118 ALA A O 1
ATOM 632 N N . VAL A 1 93 ? 77.785 83.191 26.924 1.00 26.39 119 VAL A N 1
ATOM 633 C CA . VAL A 1 93 ? 79.007 82.409 27.118 1.00 26.42 119 VAL A CA 1
ATOM 634 C C . VAL A 1 93 ? 79.455 81.890 25.745 1.00 26.52 119 VAL A C 1
ATOM 635 O O . VAL A 1 93 ? 78.969 80.860 25.267 1.00 26.31 119 VAL A O 1
ATOM 639 N N . VAL A 1 94 ? 80.386 82.618 25.127 1.00 26.74 120 VAL A N 1
ATOM 640 C CA . VAL A 1 94 ? 80.780 82.398 23.723 1.00 27.05 120 VAL A CA 1
ATOM 641 C C . VAL A 1 94 ? 82.100 81.631 23.616 1.00 27.76 120 VAL A C 1
ATOM 642 O O . VAL A 1 94 ? 82.873 81.612 24.576 1.00 27.73 120 VAL A O 1
ATOM 646 N N . PRO A 1 95 ? 82.364 80.997 22.450 1.00 28.59 121 PRO A N 1
ATOM 647 C CA . PRO A 1 95 ? 83.663 80.344 22.270 1.00 29.33 121 PRO A CA 1
ATOM 648 C C . PRO A 1 95 ? 84.794 81.358 22.151 1.00 30.35 121 PRO A C 1
ATOM 649 O O . PRO A 1 95 ? 84.592 82.442 21.612 1.00 30.01 121 PRO A O 1
ATOM 653 N N . GLU A 1 96 ? 85.965 81.001 22.668 1.00 32.50 122 GLU A N 1
ATOM 654 C CA . GLU A 1 96 ? 87.145 81.857 22.596 1.00 33.84 122 GLU A CA 1
ATOM 655 C C . GLU A 1 96 ? 87.793 81.682 21.224 1.00 33.84 122 GLU A C 1
ATOM 656 O O . GLU A 1 96 ? 88.028 80.551 20.791 1.00 32.93 122 GLU A O 1
ATOM 662 N N . ILE A 1 97 ? 88.064 82.799 20.547 1.00 34.21 123 ILE A N 1
ATOM 663 C CA . ILE A 1 97 ? 88.658 82.789 19.205 1.00 34.80 123 ILE A CA 1
ATOM 664 C C . ILE A 1 97 ? 90.094 83.315 19.286 1.00 35.26 123 ILE A C 1
ATOM 665 O O . ILE A 1 97 ? 90.346 84.355 19.896 1.00 3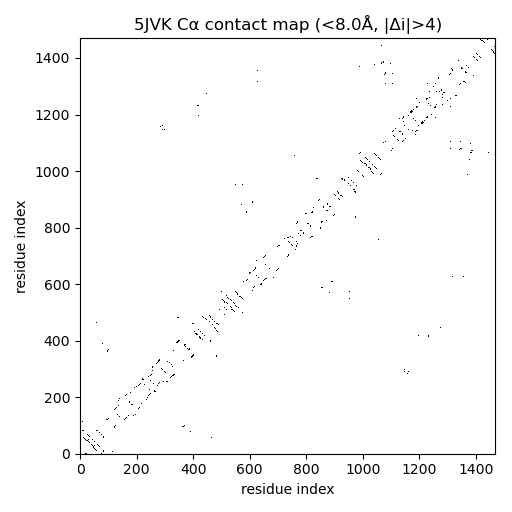4.98 123 ILE A O 1
ATOM 670 N N . ILE A 1 98 ? 91.023 82.586 18.668 1.00 36.38 124 ILE A N 1
ATOM 671 C CA . ILE A 1 98 ? 92.427 83.000 18.596 1.00 37.65 124 ILE A CA 1
ATOM 672 C C . ILE A 1 98 ? 92.522 84.215 17.668 1.00 38.50 124 ILE A C 1
ATOM 673 O O . ILE A 1 98 ? 91.850 84.260 16.637 1.00 38.34 124 ILE A O 1
ATOM 678 N N . ASP A 1 99 ? 93.363 85.180 18.044 1.00 39.87 125 ASP A N 1
ATOM 679 C CA . ASP A 1 99 ? 93.437 86.499 17.385 1.00 41.60 125 ASP A CA 1
ATOM 680 C C . ASP A 1 99 ? 93.626 86.403 15.859 1.00 41.99 125 ASP A C 1
ATOM 681 O O . ASP A 1 99 ? 92.854 86.990 15.096 1.00 41.00 125 ASP A O 1
ATOM 686 N N . GLU A 1 100 ? 94.635 85.642 15.434 1.00 42.56 126 GLU A N 1
ATOM 687 C CA . GLU A 1 100 ? 94.942 85.449 14.002 1.00 42.90 126 GLU A CA 1
ATOM 688 C C . GLU A 1 100 ? 93.895 84.640 13.220 1.00 40.99 126 GLU A C 1
ATOM 689 O O . GLU A 1 100 ? 93.877 84.694 11.989 1.00 40.95 126 GLU A O 1
ATOM 695 N N . GLU A 1 101 ? 93.056 83.880 13.927 1.00 38.57 127 GLU A N 1
ATOM 696 C CA . GLU A 1 101 ? 92.010 83.058 13.304 1.00 36.75 127 GLU A CA 1
ATOM 697 C C . GLU A 1 101 ? 90.637 83.745 13.160 1.00 34.28 127 GLU A C 1
ATOM 698 O O . GLU A 1 101 ? 89.678 83.103 12.738 1.00 33.81 127 GLU A O 1
ATOM 704 N N . ARG A 1 102 ? 90.532 85.032 13.492 1.00 32.06 128 ARG A N 1
ATOM 705 C CA . ARG A 1 102 ? 89.273 85.761 13.313 1.00 31.05 128 ARG A CA 1
ATOM 706 C C . ARG A 1 102 ? 88.980 86.033 11.833 1.00 29.83 128 ARG A C 1
ATOM 707 O O . ARG A 1 102 ? 89.907 86.300 11.067 1.00 29.14 128 ARG A O 1
ATOM 715 N N . PRO A 1 103 ? 87.692 85.975 11.428 1.00 28.54 129 PRO A N 1
ATOM 716 C CA . PRO A 1 103 ? 87.327 86.328 10.052 1.00 27.77 129 PRO A CA 1
ATOM 717 C C . PRO A 1 103 ? 87.702 87.756 9.659 1.00 27.08 129 PRO A C 1
ATOM 718 O O . PRO A 1 103 ? 87.234 88.716 10.270 1.00 26.44 129 PRO A O 1
ATOM 722 N N . LEU A 1 104 ? 88.542 87.867 8.634 1.00 26.41 130 LEU A N 1
ATOM 723 C CA . LEU A 1 104 ? 89.011 89.145 8.101 1.00 25.96 130 LEU A CA 1
ATOM 724 C C . LEU A 1 104 ? 87.949 89.882 7.280 1.00 25.71 130 LEU A C 1
ATOM 725 O O . LEU A 1 104 ? 88.128 91.064 6.979 1.00 25.63 130 LEU A O 1
ATOM 730 N N . ASP A 1 105 ? 86.868 89.185 6.910 1.00 25.59 131 ASP A N 1
ATOM 731 C CA . ASP A 1 105 ? 85.734 89.781 6.185 1.00 25.37 131 ASP A CA 1
ATOM 732 C C . ASP A 1 105 ? 84.530 90.162 7.065 1.00 25.63 131 ASP A C 1
ATOM 733 O O . ASP A 1 105 ? 83.590 90.783 6.569 1.00 26.03 131 ASP A O 1
ATOM 738 N N . MET A 1 106 ? 84.555 89.803 8.350 1.00 25.60 132 MET A N 1
ATOM 739 C CA . MET A 1 106 ? 83.482 90.182 9.276 1.00 25.89 132 MET A CA 1
ATOM 740 C C . MET A 1 106 ? 83.726 91.579 9.830 1.00 25.22 132 MET A C 1
ATOM 741 O O . MET A 1 106 ? 84.722 91.810 10.512 1.00 25.32 132 MET A O 1
ATOM 746 N N . GLY A 1 107 ? 82.810 92.499 9.533 1.00 24.67 133 GLY A N 1
ATOM 747 C CA . GLY A 1 107 ? 82.820 93.844 10.104 1.00 24.40 133 GLY A CA 1
ATOM 748 C C . GLY A 1 107 ? 81.517 94.135 10.823 1.00 24.26 133 GLY A C 1
ATOM 749 O O . GLY A 1 107 ? 80.566 93.360 10.727 1.00 24.31 133 GLY A O 1
ATOM 750 N N . VAL A 1 108 ? 81.473 95.258 11.536 1.00 24.27 134 VAL A N 1
ATOM 751 C CA . VAL A 1 108 ? 80.251 95.712 12.205 1.00 24.35 134 VAL A CA 1
ATOM 752 C C . VAL A 1 108 ? 80.203 97.242 12.279 1.00 24.74 134 VAL A C 1
ATOM 753 O O . VAL A 1 108 ? 81.215 97.888 12.536 1.00 24.41 134 VAL A O 1
ATOM 757 N N . CYS A 1 109 ? 79.022 97.812 12.043 1.00 25.37 135 CYS A N 1
ATOM 758 C CA . CYS A 1 109 ? 78.826 99.263 12.126 1.00 25.65 135 CYS A CA 1
ATOM 759 C C . CYS A 1 109 ? 78.701 99.673 13.585 1.00 25.89 135 CYS A C 1
ATOM 760 O O . CYS A 1 109 ? 77.909 99.090 14.325 1.00 25.85 135 CYS A O 1
ATOM 763 N N . VAL A 1 110 ? 79.488 100.671 13.987 1.00 26.82 136 VAL A N 1
ATOM 764 C CA . VAL A 1 110 ? 79.592 101.090 15.387 1.00 27.82 136 VAL A CA 1
ATOM 765 C C . VAL A 1 110 ? 79.371 102.598 15.514 1.00 28.82 136 VAL A C 1
ATOM 766 O O . VAL A 1 110 ? 80.157 103.397 14.996 1.00 28.16 136 VAL A O 1
ATOM 770 N N . HIS A 1 111 ? 78.298 102.971 16.206 1.00 30.31 137 HIS A N 1
ATOM 771 C CA . HIS A 1 111 ? 78.071 104.359 16.605 1.00 31.85 137 HIS A CA 1
ATOM 772 C C . HIS A 1 111 ? 78.819 104.620 17.918 1.00 32.93 137 HIS A C 1
ATOM 773 O O . HIS A 1 111 ? 79.176 103.665 18.617 1.00 32.23 137 HIS A O 1
ATOM 780 N N . PRO A 1 112 ? 79.066 105.905 18.259 1.00 34.81 138 PRO A N 1
ATOM 781 C CA . PRO A 1 112 ? 79.716 106.222 19.540 1.00 36.09 138 PRO A CA 1
ATOM 782 C C . PRO A 1 112 ? 78.957 105.639 20.744 1.00 37.43 138 PRO A C 1
ATOM 783 O O . PRO A 1 112 ? 77.722 105.706 20.763 1.00 37.83 138 PRO A O 1
ATOM 787 N N . PRO A 1 113 ? 79.674 105.043 21.721 1.00 38.73 139 PRO A N 1
ATOM 788 C CA . PRO A 1 113 ? 78.980 104.557 22.920 1.00 39.94 139 PRO A CA 1
ATOM 789 C C . PRO A 1 113 ? 78.346 105.689 23.728 1.00 41.78 139 PRO A C 1
ATOM 790 O O . PRO A 1 113 ? 78.913 106.782 23.806 1.00 42.48 139 PRO A O 1
ATOM 794 N N . LYS A 1 114 ? 77.190 105.415 24.326 1.00 43.84 140 LYS A N 1
ATOM 795 C CA . LYS A 1 114 ? 76.440 106.422 25.092 1.00 45.48 140 LYS A CA 1
ATOM 796 C C . LYS A 1 114 ? 77.130 106.742 26.421 1.00 45.47 140 LYS A C 1
ATOM 797 O O . LYS A 1 114 ? 77.116 107.892 26.869 1.00 45.96 140 LYS A O 1
ATOM 803 N N . ASP A 1 115 ? 77.728 105.722 27.041 1.00 44.44 141 ASP A N 1
ATOM 804 C CA . ASP A 1 115 ? 78.510 105.895 28.277 1.00 43.83 141 ASP A CA 1
ATOM 805 C C . ASP A 1 115 ? 79.968 106.351 28.057 1.00 43.94 141 ASP A C 1
ATOM 806 O O . ASP A 1 115 ? 80.722 106.480 29.025 1.00 43.97 141 ASP A O 1
ATOM 811 N N . ASN A 1 116 ? 80.356 106.581 26.797 1.00 43.88 142 ASN A N 1
ATOM 812 C CA . ASN A 1 116 ? 81.686 107.094 26.432 1.00 44.23 142 ASN A CA 1
ATOM 813 C C . ASN A 1 116 ? 82.835 106.172 26.881 1.00 42.93 142 ASN A C 1
ATOM 814 O O . ASN A 1 116 ? 83.944 106.634 27.154 1.00 44.21 142 ASN A O 1
ATOM 819 N N . ASP A 1 117 ? 82.557 104.869 26.932 1.00 41.28 143 ASP A N 1
ATOM 820 C CA . ASP A 1 117 ? 83.510 103.852 27.367 1.00 39.24 143 ASP A CA 1
ATOM 821 C C . ASP A 1 117 ? 83.879 103.016 26.138 1.00 38.47 143 ASP A C 1
ATOM 822 O O . ASP A 1 117 ? 83.228 102.010 25.830 1.00 37.63 143 ASP A O 1
ATOM 827 N N . TYR A 1 118 ? 84.925 103.455 25.440 1.00 37.62 144 TYR A N 1
ATOM 828 C CA . TYR A 1 118 ? 85.351 102.823 24.184 1.00 37.23 144 TYR A CA 1
ATOM 829 C C . TYR A 1 118 ? 86.012 101.460 24.388 1.00 37.38 144 TYR A C 1
ATOM 830 O O . TYR A 1 118 ? 85.824 100.559 23.570 1.00 38.02 144 TYR A O 1
ATOM 839 N N . SER A 1 119 ? 86.776 101.306 25.469 1.00 37.09 145 SER A N 1
ATOM 840 C CA . SER A 1 119 ? 87.436 100.030 25.769 1.00 36.71 145 SER A CA 1
ATOM 841 C C . SER A 1 119 ? 86.436 98.899 26.041 1.00 34.85 145 SER A C 1
ATOM 842 O O . SER A 1 119 ? 86.656 97.768 25.614 1.00 34.82 145 SER A O 1
ATOM 845 N N . LYS A 1 120 ? 85.342 99.214 26.735 1.00 33.16 146 LYS A N 1
ATOM 846 C CA . LYS A 1 120 ? 84.283 98.238 27.021 1.00 32.14 146 LYS A CA 1
ATOM 847 C C . LYS A 1 120 ? 83.553 97.800 25.755 1.00 31.20 146 LYS A C 1
ATOM 848 O O . LYS A 1 120 ? 83.377 96.605 25.524 1.00 30.89 146 LYS A O 1
ATOM 854 N N . THR A 1 121 ? 83.131 98.773 24.949 1.00 30.54 147 THR A N 1
ATOM 855 C CA . THR A 1 121 ? 82.442 98.505 23.681 1.00 30.13 147 THR A CA 1
ATOM 856 C C . THR A 1 121 ? 83.322 97.691 22.722 1.00 30.10 147 THR A C 1
ATOM 857 O O . THR A 1 121 ? 82.837 96.745 22.105 1.00 29.74 147 THR A O 1
ATOM 861 N N . PHE A 1 122 ? 84.604 98.043 22.620 1.00 30.49 148 PHE A N 1
ATOM 862 C CA . PHE A 1 122 ? 85.528 97.326 21.723 1.00 31.06 148 PHE A CA 1
ATOM 863 C C . PHE A 1 122 ? 85.970 95.959 22.234 1.00 32.04 148 PHE A C 1
ATOM 864 O O . PHE A 1 122 ? 86.351 95.104 21.434 1.00 32.45 148 PHE A O 1
ATOM 872 N N . ARG A 1 123 ? 85.917 95.755 23.547 1.00 33.46 149 ARG A N 1
ATOM 873 C CA . ARG A 1 123 ? 86.088 94.422 24.133 1.00 34.87 149 ARG A CA 1
ATOM 874 C C . ARG A 1 123 ? 84.905 93.523 23.750 1.00 33.44 149 ARG A C 1
ATOM 875 O O . ARG A 1 123 ? 85.089 92.341 23.451 1.00 33.59 149 ARG A O 1
ATOM 883 N N . LEU A 1 124 ? 83.699 94.094 23.755 1.00 31.62 150 LEU A N 1
ATOM 884 C CA . LEU A 1 124 ? 82.491 93.376 23.338 1.00 30.50 150 LEU A CA 1
ATOM 885 C C . LEU A 1 124 ? 82.466 93.106 21.828 1.00 30.11 150 LEU A C 1
ATOM 886 O O . LEU A 1 124 ? 81.984 92.059 21.400 1.00 29.58 150 LEU A O 1
ATOM 891 N N . ILE A 1 125 ? 82.980 94.047 21.033 1.00 29.65 151 ILE A N 1
ATOM 892 C CA . ILE A 1 125 ? 83.139 93.849 19.586 1.00 29.25 151 ILE A CA 1
ATOM 893 C C . ILE A 1 125 ? 84.135 92.723 19.293 1.00 29.30 151 ILE A C 1
ATOM 894 O O . ILE A 1 125 ? 83.896 91.910 18.396 1.00 29.21 151 ILE A O 1
ATOM 899 N N . ARG A 1 126 ? 85.238 92.686 20.044 1.00 29.27 152 ARG A N 1
ATOM 900 C CA . ARG A 1 126 ? 86.273 91.650 19.888 1.00 29.46 152 ARG A CA 1
ATOM 901 C C . ARG A 1 126 ? 85.738 90.237 20.133 1.00 28.72 152 ARG A C 1
ATOM 902 O O . ARG A 1 126 ? 86.004 89.328 19.344 1.00 29.02 152 ARG A O 1
ATOM 910 N N . MET A 1 127 ? 84.993 90.060 21.221 1.00 27.76 153 MET A N 1
ATOM 911 C CA . MET A 1 127 ? 84.453 88.744 21.586 1.00 27.43 153 MET A CA 1
ATOM 912 C C . MET A 1 127 ? 83.342 88.247 20.644 1.00 26.68 153 MET A C 1
ATOM 913 O O . MET A 1 127 ? 83.017 87.059 20.652 1.00 25.96 153 MET A O 1
ATOM 918 N N . ALA A 1 128 ? 82.754 89.152 19.858 1.00 26.08 154 ALA A N 1
ATOM 919 C CA . ALA A 1 128 ? 81.824 88.778 18.781 1.00 25.64 154 ALA A CA 1
ATOM 920 C C . ALA A 1 128 ? 82.534 88.245 17.527 1.00 25.39 154 ALA A C 1
ATOM 921 O O . ALA A 1 128 ? 81.877 87.695 16.639 1.00 25.31 154 ALA A O 1
ATOM 923 N N . GLY A 1 129 ? 83.854 88.436 17.443 1.00 24.67 155 GLY A N 1
ATOM 924 C CA . GLY A 1 129 ? 84.682 87.865 16.377 1.00 24.29 155 GLY A CA 1
ATOM 925 C C . GLY A 1 129 ? 85.014 88.805 15.230 1.00 23.87 155 GLY A C 1
ATOM 926 O O . GLY A 1 129 ? 85.665 88.394 14.274 1.00 23.87 155 GLY A O 1
ATOM 927 N N . PHE A 1 130 ? 84.589 90.065 15.320 1.00 23.48 156 PHE A N 1
ATOM 928 C CA . PHE A 1 130 ? 84.790 91.026 14.235 1.00 23.36 156 PHE A CA 1
ATOM 929 C C . PHE A 1 130 ? 86.241 91.506 14.153 1.00 23.33 156 PHE A C 1
ATOM 930 O O . PHE A 1 130 ? 86.912 91.660 15.179 1.00 23.42 156 PHE A O 1
ATOM 938 N N . THR A 1 131 ? 86.714 91.721 12.924 1.00 23.13 157 THR A N 1
ATOM 939 C CA . THR A 1 131 ? 88.035 92.305 12.652 1.00 23.10 157 THR A CA 1
ATOM 940 C C . THR A 1 131 ? 87.976 93.680 11.976 1.00 23.16 157 THR A C 1
ATOM 941 O O . THR A 1 131 ? 89.022 94.273 11.698 1.00 23.28 157 THR A O 1
ATOM 945 N N . ARG A 1 132 ? 86.768 94.174 11.694 1.00 23.22 158 ARG A N 1
ATOM 946 C CA . ARG A 1 132 ? 86.577 95.496 11.101 1.00 23.14 158 ARG A CA 1
ATOM 947 C C . ARG A 1 132 ? 85.436 96.225 11.795 1.00 23.39 158 ARG A C 1
ATOM 948 O O . ARG A 1 132 ? 84.504 95.596 12.299 1.00 23.55 158 ARG A O 1
ATOM 956 N N . ILE A 1 133 ? 85.523 97.553 11.826 1.00 23.50 159 ILE A N 1
ATOM 957 C CA . ILE A 1 133 ? 84.413 98.396 12.272 1.00 23.56 159 ILE A CA 1
ATOM 958 C C . ILE A 1 133 ? 84.211 99.556 11.307 1.00 23.88 159 ILE A C 1
ATOM 959 O O . ILE A 1 133 ? 85.159 100.012 10.672 1.00 23.86 159 ILE A O 1
ATOM 964 N N . ARG A 1 134 ? 82.965 100.007 11.194 1.00 24.62 160 ARG A N 1
ATOM 965 C CA . ARG A 1 134 ? 82.609 101.152 10.366 1.00 25.28 160 ARG A CA 1
ATOM 966 C C . ARG A 1 134 ? 81.999 102.227 11.249 1.00 26.20 160 ARG A C 1
ATOM 967 O O . ARG A 1 134 ? 81.145 101.931 12.086 1.00 26.22 160 ARG A O 1
ATOM 975 N N . THR A 1 135 ? 82.435 103.470 11.061 1.00 27.45 161 THR A N 1
ATOM 976 C CA . THR A 1 135 ? 81.818 104.601 11.747 1.00 28.46 161 THR A CA 1
ATOM 977 C C . THR A 1 135 ? 81.934 105.893 10.944 1.00 29.57 161 THR A C 1
ATOM 978 O O . THR A 1 135 ? 82.719 105.989 10.000 1.00 28.94 161 THR A O 1
ATOM 982 N N . ASP A 1 136 ? 81.130 106.874 11.338 1.00 31.97 162 ASP A N 1
ATOM 983 C CA . ASP A 1 136 ? 80.980 108.117 10.590 1.00 34.10 162 ASP A CA 1
ATOM 984 C C . ASP A 1 136 ? 82.057 109.131 10.929 1.00 34.73 162 ASP A C 1
ATOM 985 O O . ASP A 1 136 ? 82.631 109.118 12.020 1.00 34.49 162 ASP A O 1
ATOM 990 N N . LEU A 1 137 ? 82.319 110.007 9.969 1.00 35.83 163 LEU A N 1
ATOM 991 C CA . LEU A 1 137 ? 83.107 111.203 10.195 1.00 37.36 163 LEU A CA 1
ATOM 992 C C . LEU A 1 137 ? 82.453 112.330 9.406 1.00 37.72 163 LEU A C 1
ATOM 993 O O . LEU A 1 137 ? 82.349 112.254 8.182 1.00 36.90 163 LEU A O 1
ATOM 998 N N . ALA A 1 138 ? 82.011 113.366 10.114 1.00 39.27 164 ALA A N 1
ATOM 999 C CA . ALA A 1 138 ? 81.333 114.495 9.492 1.00 40.69 164 ALA A CA 1
ATOM 1000 C C . ALA A 1 138 ? 82.353 115.488 8.939 1.00 41.91 164 ALA A C 1
ATOM 1001 O O . ALA A 1 138 ? 83.269 115.903 9.653 1.00 42.14 164 ALA A O 1
ATOM 1003 N N . TRP A 1 139 ? 82.192 115.846 7.665 1.00 43.22 165 TRP A N 1
ATOM 1004 C CA . TRP A 1 139 ? 82.952 116.929 7.020 1.00 44.76 165 TRP A CA 1
ATOM 1005 C C . TRP A 1 139 ? 82.837 118.224 7.835 1.00 45.56 165 TRP A C 1
ATOM 1006 O O . TRP A 1 139 ? 83.835 118.903 8.078 1.00 45.85 165 TRP A O 1
ATOM 1017 N N . GLU A 1 140 ? 81.613 118.529 8.262 1.00 46.79 166 GLU A N 1
ATOM 1018 C CA . GLU A 1 140 ? 81.314 119.626 9.198 1.00 47.94 166 GLU A CA 1
ATOM 1019 C C . GLU A 1 140 ? 82.263 119.681 10.405 1.00 47.99 166 GLU A C 1
ATOM 1020 O O . GLU A 1 140 ? 82.802 120.741 10.729 1.00 48.50 166 GLU A O 1
ATOM 1026 N N . HIS A 1 141 ? 82.467 118.536 11.051 1.00 47.95 167 HIS A N 1
ATOM 1027 C CA . HIS A 1 141 ? 83.332 118.446 12.232 1.00 47.68 167 HIS A CA 1
ATOM 1028 C C . HIS A 1 141 ? 84.835 118.527 11.916 1.00 47.34 167 HIS A C 1
ATOM 1029 O O . HIS A 1 141 ? 85.603 119.010 12.750 1.00 47.79 167 HIS A O 1
ATOM 1036 N N . VAL A 1 142 ? 85.253 118.065 10.735 1.00 46.79 168 VAL A N 1
ATOM 1037 C CA . VAL A 1 142 ? 86.672 118.148 10.329 1.00 47.15 168 VAL A CA 1
ATOM 1038 C C . VAL A 1 142 ? 87.080 119.558 9.879 1.00 48.04 168 VAL A C 1
ATOM 1039 O O . VAL A 1 142 ? 88.192 119.994 10.181 1.00 48.43 168 VAL A O 1
ATOM 1043 N N . GLU A 1 143 ? 86.191 120.251 9.167 1.00 48.55 169 GLU A N 1
ATOM 1044 C CA . GLU A 1 143 ? 86.446 121.604 8.662 1.00 48.85 169 GLU A CA 1
ATOM 1045 C C . GLU A 1 143 ? 85.380 122.567 9.220 1.00 49.16 169 GLU A C 1
ATOM 1046 O O . GLU A 1 143 ? 84.402 122.870 8.532 1.00 49.09 169 GLU A O 1
ATOM 1052 N N . PRO A 1 144 ? 85.554 123.041 10.478 1.00 49.92 170 PRO A N 1
ATOM 1053 C CA . PRO A 1 144 ? 84.559 123.949 11.075 1.00 50.54 170 PRO A CA 1
ATOM 1054 C C . PRO A 1 144 ? 84.504 125.332 10.411 1.00 51.29 170 PRO A C 1
ATOM 1055 O O . PRO A 1 144 ? 83.448 125.969 10.413 1.00 51.81 170 PRO A O 1
ATOM 1059 N N . ALA A 1 145 ? 85.640 125.787 9.881 1.00 51.00 171 ALA A N 1
ATOM 1060 C CA . ALA A 1 145 ? 85.713 126.992 9.055 1.00 51.36 171 ALA A CA 1
ATOM 1061 C C . ALA A 1 145 ? 86.490 126.692 7.776 1.00 50.61 171 ALA A C 1
ATOM 1062 O O . ALA A 1 145 ? 87.249 125.722 7.714 1.00 49.98 171 ALA A O 1
ATOM 1064 N N . LYS A 1 146 ? 86.301 127.541 6.768 1.00 49.93 172 LYS A N 1
ATOM 1065 C CA . LYS A 1 146 ? 86.872 127.330 5.435 1.00 50.71 172 LYS A CA 1
ATOM 1066 C C . LYS A 1 146 ? 88.399 127.281 5.479 1.00 51.20 172 LYS A C 1
ATOM 1067 O O . LYS A 1 146 ? 89.039 128.232 5.928 1.00 52.32 172 LYS A O 1
ATOM 1073 N N . GLY A 1 147 ? 88.967 126.156 5.046 1.00 51.34 173 GLY A N 1
ATOM 1074 C CA . GLY A 1 147 ? 90.420 125.976 4.985 1.00 51.78 173 GLY A CA 1
ATOM 1075 C C . GLY A 1 147 ? 91.127 125.597 6.282 1.00 52.40 173 GLY A C 1
ATOM 1076 O O . GLY A 1 147 ? 92.315 125.276 6.252 1.00 51.92 173 GLY A O 1
ATOM 1077 N N . LYS A 1 148 ? 90.414 125.625 7.411 1.00 53.60 174 LYS A N 1
ATOM 1078 C CA . LYS A 1 148 ? 90.991 125.337 8.722 1.00 54.99 174 LYS A CA 1
ATOM 1079 C C . LYS A 1 148 ? 90.498 123.973 9.186 1.00 54.38 174 LYS A C 1
ATOM 1080 O O . LYS A 1 148 ? 89.289 123.740 9.242 1.00 55.23 174 LYS A O 1
ATOM 1086 N N . TYR A 1 149 ? 91.432 123.085 9.524 1.00 53.12 175 TYR A N 1
ATOM 1087 C CA . TYR A 1 149 ? 91.117 121.684 9.801 1.00 51.58 175 TYR A CA 1
ATOM 1088 C C . TYR A 1 149 ? 91.351 121.284 11.252 1.00 51.49 175 TYR A C 1
ATOM 1089 O O . TYR A 1 149 ? 92.131 121.912 11.968 1.00 52.24 175 TYR A O 1
ATOM 1098 N N . VAL A 1 150 ? 90.655 120.229 11.668 1.00 51.22 176 VAL A N 1
ATOM 1099 C CA . VAL A 1 150 ? 90.818 119.636 12.996 1.00 51.26 176 VAL A CA 1
ATOM 1100 C C . VAL A 1 150 ? 90.311 118.188 12.981 1.00 51.27 176 VAL A C 1
ATOM 1101 O O . VAL A 1 150 ? 89.356 117.874 12.273 1.00 51.20 176 VAL A O 1
ATOM 1105 N N . MET A 1 151 ? 90.967 117.318 13.749 1.00 50.64 177 MET A N 1
ATOM 1106 C CA . MET A 1 151 ? 90.554 115.922 13.896 1.00 49.99 177 MET A CA 1
ATOM 1107 C C . MET A 1 151 ? 89.737 115.796 15.186 1.00 49.50 177 MET A C 1
ATOM 1108 O O . MET A 1 151 ? 90.282 116.020 16.268 1.00 49.44 177 MET A O 1
ATOM 1113 N N . PRO A 1 152 ? 88.430 115.450 15.087 1.00 49.27 178 PRO A N 1
ATOM 1114 C CA . PRO A 1 152 ? 87.606 115.343 16.305 1.00 49.10 178 PRO A CA 1
ATOM 1115 C C . PRO A 1 152 ? 88.093 114.287 17.297 1.00 49.22 178 PRO A C 1
ATOM 1116 O O . PRO A 1 152 ? 88.775 113.339 16.904 1.00 48.33 178 PRO A O 1
ATOM 1120 N N . GLU A 1 153 ? 87.733 114.460 18.567 1.00 49.94 179 GLU A N 1
ATOM 1121 C CA . GLU A 1 153 ? 88.199 113.576 19.642 1.00 50.73 179 GLU A CA 1
ATOM 1122 C C . GLU A 1 153 ? 87.705 112.135 19.478 1.00 50.10 179 GLU A C 1
ATOM 1123 O O . GLU A 1 153 ? 88.457 111.192 19.742 1.00 49.88 179 GLU A O 1
ATOM 1129 N N . HIS A 1 154 ? 86.457 111.969 19.039 1.00 49.07 180 HIS A N 1
ATOM 1130 C CA . HIS A 1 154 ? 85.888 110.630 18.839 1.00 47.86 180 HIS A CA 1
ATOM 1131 C C . HIS A 1 154 ? 86.653 109.783 17.808 1.00 46.00 180 HIS A C 1
ATOM 1132 O O . HIS A 1 154 ? 86.697 108.562 17.942 1.00 44.93 180 HIS A O 1
ATOM 1139 N N . MET A 1 155 ? 87.277 110.425 16.817 1.00 44.74 181 MET A N 1
ATOM 1140 C CA . MET A 1 155 ? 88.097 109.706 15.828 1.00 44.70 181 MET A CA 1
ATOM 1141 C C . MET A 1 155 ? 89.337 109.044 16.426 1.00 44.32 181 MET A C 1
ATOM 1142 O O . MET A 1 155 ? 89.619 107.882 16.127 1.00 44.71 181 MET A O 1
ATOM 1147 N N . TYR A 1 156 ? 90.073 109.786 17.252 1.00 43.67 182 TYR A N 1
ATOM 1148 C CA . TYR A 1 156 ? 91.227 109.233 17.975 1.00 43.03 182 TYR A CA 1
ATOM 1149 C C . TYR A 1 156 ? 90.804 108.105 18.923 1.00 42.17 182 TYR A C 1
ATOM 1150 O O . TYR A 1 156 ? 91.510 107.101 19.042 1.00 42.12 182 TYR A O 1
ATOM 1159 N N . GLN A 1 157 ? 89.658 108.281 19.586 1.00 41.70 183 GLN A N 1
ATOM 1160 C CA . GLN A 1 157 ? 89.078 107.252 20.463 1.00 41.86 183 GLN A CA 1
ATOM 1161 C C . GLN A 1 157 ? 88.739 105.963 19.705 1.00 41.26 183 GLN A C 1
ATOM 1162 O O . GLN A 1 157 ? 89.115 104.870 20.143 1.00 40.54 183 GLN A O 1
ATOM 1168 N N . PHE A 1 158 ? 88.035 106.106 18.579 1.00 40.65 184 PHE A N 1
ATOM 1169 C CA . PHE A 1 158 ? 87.675 104.969 17.709 1.00 39.90 184 PHE A CA 1
ATOM 1170 C C . PHE A 1 158 ? 88.899 104.201 17.203 1.00 39.61 184 PHE A C 1
ATOM 1171 O O . PHE A 1 158 ? 88.954 102.974 17.314 1.00 39.36 184 PHE A O 1
ATOM 1179 N N . VAL A 1 159 ? 89.874 104.932 16.666 1.00 39.07 185 VAL A N 1
ATOM 1180 C CA . VAL A 1 159 ? 91.039 104.324 16.015 1.00 39.16 185 VAL A CA 1
ATOM 1181 C C . VAL A 1 159 ? 91.986 103.647 17.016 1.00 39.10 185 VAL A C 1
ATOM 1182 O O . VAL A 1 159 ? 92.466 102.544 16.752 1.00 39.73 185 VAL A O 1
ATOM 1186 N N . SER A 1 160 ? 92.252 104.289 18.152 1.00 39.27 186 SER A N 1
ATOM 1187 C CA . SER A 1 160 ? 93.133 103.697 19.172 1.00 39.60 186 SER A CA 1
ATOM 1188 C C . SER A 1 160 ? 92.498 102.460 19.819 1.00 38.70 186 SER A C 1
ATOM 1189 O O . SER A 1 160 ? 93.180 101.457 20.038 1.00 38.92 186 SER A O 1
ATOM 1192 N N . ALA A 1 161 ? 91.198 102.537 20.107 1.00 37.74 187 ALA A N 1
ATOM 1193 C CA . ALA A 1 161 ? 90.441 101.392 20.629 1.00 37.19 187 ALA A CA 1
ATOM 1194 C C . ALA A 1 161 ? 90.387 100.220 19.642 1.00 36.61 187 ALA A C 1
ATOM 1195 O O . ALA A 1 161 ? 90.393 99.063 20.060 1.00 37.14 187 ALA A O 1
ATOM 1197 N N . SER A 1 162 ? 90.331 100.521 18.344 1.00 35.64 188 SER A N 1
ATOM 1198 C CA . SER A 1 162 ? 90.395 99.491 17.301 1.00 35.61 188 SER A CA 1
ATOM 1199 C C . SER A 1 162 ? 91.758 98.793 17.268 1.00 35.81 188 SER A C 1
ATOM 1200 O O . SER A 1 162 ? 91.833 97.583 17.049 1.00 35.89 188 SER A O 1
ATOM 1203 N N . GLU A 1 163 ? 92.824 99.562 17.474 1.00 36.41 189 GLU A N 1
ATOM 1204 C CA . GLU A 1 163 ? 94.193 99.031 17.436 1.00 37.13 189 GLU A CA 1
ATOM 1205 C C . GLU A 1 163 ? 94.533 98.121 18.621 1.00 36.90 189 GLU A C 1
ATOM 1206 O O . GLU A 1 163 ? 95.292 97.165 18.459 1.00 35.79 189 GLU A O 1
ATOM 1212 N N . LYS A 1 164 ? 93.971 98.408 19.795 1.00 37.48 190 LYS A N 1
ATOM 1213 C CA . LYS A 1 164 ? 94.160 97.544 20.967 1.00 38.65 190 LYS A CA 1
ATOM 1214 C C . LYS A 1 164 ? 93.527 96.165 20.789 1.00 36.95 190 LYS A C 1
ATOM 1215 O O . LYS A 1 164 ? 94.063 95.178 21.288 1.00 37.26 190 LYS A O 1
ATOM 1221 N N . GLU A 1 165 ? 92.400 96.102 20.075 1.00 35.27 191 GLU A N 1
ATOM 1222 C CA . GLU A 1 165 ? 91.691 94.837 19.834 1.00 33.85 191 GLU A CA 1
ATOM 1223 C C . GLU A 1 165 ? 91.946 94.238 18.439 1.00 32.74 191 GLU A C 1
ATOM 1224 O O . GLU A 1 165 ? 91.268 93.291 18.045 1.00 32.95 191 GLU A O 1
ATOM 1230 N N . GLY A 1 166 ? 92.933 94.771 17.713 1.00 31.98 192 GLY A N 1
ATOM 1231 C CA . GLY A 1 166 ? 93.359 94.227 16.422 1.00 31.25 192 GLY A CA 1
ATOM 1232 C C . GLY A 1 166 ? 92.305 94.335 15.339 1.00 31.20 192 GLY A C 1
ATOM 1233 O O . GLY A 1 166 ? 92.029 93.362 14.635 1.00 31.07 192 GLY A O 1
ATOM 1234 N N . ILE A 1 167 ? 91.722 95.524 15.210 1.00 31.01 193 ILE A N 1
ATOM 1235 C CA . ILE A 1 167 ? 90.598 95.765 14.310 1.00 30.95 193 ILE A CA 1
ATOM 1236 C C . ILE A 1 167 ? 90.973 96.879 13.330 1.00 31.30 193 ILE A C 1
ATOM 1237 O O . ILE A 1 167 ? 91.513 97.905 13.739 1.00 31.86 193 ILE A O 1
ATOM 1242 N N . LYS A 1 168 ? 90.691 96.662 12.045 1.00 31.60 194 LYS A N 1
ATOM 1243 C CA . LYS A 1 168 ? 90.920 97.668 11.004 1.00 32.10 194 LYS A CA 1
ATOM 1244 C C . LYS A 1 168 ? 89.686 98.565 10.860 1.00 31.76 194 LYS A C 1
ATOM 1245 O O . LYS A 1 168 ? 88.642 98.088 10.407 1.00 31.83 194 LYS A O 1
ATOM 1251 N N . PRO A 1 169 ? 89.793 99.863 11.225 1.00 30.77 195 PRO A N 1
ATOM 1252 C CA . PRO A 1 169 ? 88.617 100.723 11.086 1.00 30.11 195 PRO A CA 1
ATOM 1253 C C . PRO A 1 169 ? 88.412 101.225 9.654 1.00 29.25 195 PRO A C 1
ATOM 1254 O O . PRO A 1 169 ? 89.383 101.572 8.978 1.00 28.94 195 PRO A O 1
ATOM 1258 N N . LEU A 1 170 ? 87.151 101.231 9.216 1.00 28.37 196 LEU A N 1
ATOM 1259 C CA . LEU A 1 170 ? 86.725 101.826 7.949 1.00 27.66 196 LEU A CA 1
ATOM 1260 C C . LEU A 1 170 ? 85.911 103.069 8.290 1.00 27.62 196 LEU A C 1
ATOM 1261 O O . LEU A 1 170 ? 85.047 103.013 9.161 1.00 27.71 196 LEU A O 1
ATOM 1266 N N . ILE A 1 171 ? 86.182 104.186 7.613 1.00 27.66 197 ILE A N 1
ATOM 1267 C CA . ILE A 1 171 ? 85.564 105.475 7.955 1.00 27.78 197 ILE A CA 1
ATOM 1268 C C . ILE A 1 171 ? 84.748 106.012 6.783 1.00 28.28 197 ILE A C 1
ATOM 1269 O O . ILE A 1 171 ? 85.276 106.184 5.683 1.00 27.75 197 ILE A O 1
ATOM 1274 N N . VAL A 1 172 ? 83.464 106.281 7.034 1.00 29.02 198 VAL A N 1
ATOM 1275 C CA . VAL A 1 172 ? 82.585 106.891 6.032 1.00 29.89 198 VAL A CA 1
ATOM 1276 C C . VAL A 1 172 ? 82.548 108.411 6.239 1.00 30.70 198 VAL A C 1
ATOM 1277 O O . VAL A 1 172 ? 82.070 108.906 7.261 1.00 30.59 198 VAL A O 1
ATOM 1281 N N . PHE A 1 173 ? 83.087 109.131 5.256 1.00 32.19 199 PHE A N 1
ATOM 1282 C CA . PHE A 1 173 ? 83.256 110.583 5.308 1.00 33.76 199 PHE A CA 1
ATOM 1283 C C . PHE A 1 173 ? 82.160 111.269 4.505 1.00 34.73 199 PHE A C 1
ATOM 1284 O O . PHE A 1 173 ? 81.964 110.938 3.336 1.00 34.57 199 PHE A O 1
ATOM 1292 N N . GLY A 1 174 ? 81.467 112.234 5.105 1.00 36.27 200 GLY A N 1
ATOM 1293 C CA . GLY A 1 174 ? 80.511 113.036 4.346 1.00 37.83 200 GLY A CA 1
ATOM 1294 C C . GLY A 1 174 ? 79.556 113.891 5.151 1.00 39.13 200 GLY A C 1
ATOM 1295 O O . GLY A 1 174 ? 79.908 114.395 6.215 1.00 39.08 200 GLY A O 1
ATOM 1296 N N . TYR A 1 175 ? 78.337 114.017 4.625 1.00 41.45 201 TYR A N 1
ATOM 1297 C CA . TYR A 1 175 ? 77.337 115.020 5.023 1.00 43.51 201 TYR A CA 1
ATOM 1298 C C . TYR A 1 175 ? 77.795 116.466 4.761 1.00 45.41 201 TYR A C 1
ATOM 1299 O O . TYR A 1 175 ? 78.980 116.788 4.860 1.00 46.32 201 TYR A O 1
ATOM 1308 N N . ALA A 1 176 ? 76.836 117.323 4.413 1.00 46.83 202 ALA A N 1
ATOM 1309 C CA . ALA A 1 176 ? 77.128 118.660 3.884 1.00 47.81 202 ALA A CA 1
ATOM 1310 C C . ALA A 1 176 ? 77.694 119.614 4.937 1.00 48.64 202 ALA A C 1
ATOM 1311 O O . ALA A 1 176 ? 77.194 119.676 6.062 1.00 48.55 202 ALA A O 1
ATOM 1313 N N . ASN A 1 177 ? 78.746 120.338 4.554 1.00 50.31 203 ASN A N 1
ATOM 1314 C CA . ASN A 1 177 ? 79.384 121.354 5.393 1.00 51.68 203 ASN A CA 1
ATOM 1315 C C . ASN A 1 177 ? 78.948 122.758 4.943 1.00 53.17 203 ASN A C 1
ATOM 1316 O O . ASN A 1 177 ? 79.722 123.513 4.348 1.00 52.90 203 ASN A O 1
ATOM 1321 N N . ALA A 1 178 ? 77.696 123.094 5.242 1.00 55.46 204 ALA A N 1
ATOM 1322 C CA . ALA A 1 178 ? 77.121 124.399 4.885 1.00 57.11 204 ALA A CA 1
ATOM 1323 C C . ALA A 1 178 ? 77.710 125.572 5.686 1.00 57.90 204 ALA A C 1
ATOM 1324 O O . ALA A 1 178 ? 77.643 126.720 5.236 1.00 57.08 204 ALA A O 1
ATOM 1326 N N . ILE A 1 179 ? 78.273 125.282 6.861 1.00 59.37 205 ILE A N 1
ATOM 1327 C CA . ILE A 1 179 ? 78.911 126.304 7.705 1.00 60.00 205 ILE A CA 1
ATOM 1328 C C . ILE A 1 179 ? 80.141 126.893 6.997 1.00 59.60 205 ILE A C 1
ATOM 1329 O O . ILE A 1 179 ? 80.278 128.114 6.903 1.00 59.79 205 ILE A O 1
ATOM 1334 N N . ALA A 1 180 ? 81.015 126.023 6.496 1.00 58.80 206 ALA A N 1
ATOM 1335 C CA . ALA A 1 180 ? 82.224 126.448 5.783 1.00 58.42 206 ALA A CA 1
ATOM 1336 C C . ALA A 1 180 ? 81.926 126.974 4.378 1.00 58.74 206 ALA A C 1
ATOM 1337 O O . ALA A 1 180 ? 82.433 128.029 3.992 1.00 59.04 206 ALA A O 1
ATOM 1339 N N . TYR A 1 181 ? 81.109 126.234 3.626 1.00 59.08 207 TYR A N 1
ATOM 1340 C CA . TYR A 1 181 ? 80.801 126.548 2.223 1.00 59.49 207 TYR A CA 1
ATOM 1341 C C . TYR A 1 181 ? 79.290 126.739 2.031 1.00 60.81 207 TYR A C 1
ATOM 1342 O O . TYR A 1 181 ? 78.618 125.858 1.489 1.00 61.34 207 TYR A O 1
ATOM 1351 N N . PRO A 1 182 ? 78.747 127.899 2.461 1.00 61.69 208 PRO A N 1
ATOM 1352 C CA . PRO A 1 182 ? 77.296 128.126 2.352 1.00 61.07 208 PRO A CA 1
ATOM 1353 C C . PRO A 1 182 ? 76.749 128.212 0.917 1.00 60.26 208 PRO A C 1
ATOM 1354 O O . PRO A 1 182 ? 75.557 127.978 0.712 1.00 59.94 208 PRO A O 1
ATOM 1358 N N . ASN A 1 183 ? 77.606 128.534 -0.054 1.00 60.12 209 ASN A N 1
ATOM 1359 C CA . ASN A 1 183 ? 77.225 128.555 -1.475 1.00 60.52 209 ASN A CA 1
ATOM 1360 C C . ASN A 1 183 ? 77.435 127.214 -2.197 1.00 59.10 209 ASN A C 1
ATOM 1361 O O . ASN A 1 183 ? 77.118 127.098 -3.381 1.00 58.53 209 ASN A O 1
ATOM 1366 N N . GLY A 1 184 ? 77.950 126.205 -1.492 1.00 58.00 210 GLY A N 1
ATOM 1367 C CA . GLY A 1 184 ? 78.352 124.939 -2.109 1.00 57.10 210 GLY A CA 1
ATOM 1368 C C . GLY A 1 184 ? 77.268 123.915 -2.413 1.00 55.56 210 GLY A C 1
ATOM 1369 O O . GLY A 1 184 ? 77.539 122.933 -3.109 1.00 54.11 210 GLY A O 1
ATOM 1370 N N . PHE A 1 185 ? 76.051 124.135 -1.907 1.00 54.43 211 PHE A N 1
ATOM 1371 C CA . PHE A 1 185 ? 74.973 123.134 -1.957 1.00 54.34 211 PHE A CA 1
ATOM 1372 C C . PHE A 1 185 ? 73.648 123.738 -2.456 1.00 53.43 211 PHE A C 1
ATOM 1373 O O . PHE A 1 185 ? 72.659 123.772 -1.714 1.00 53.83 211 PHE A O 1
ATOM 1381 N N . PRO A 1 186 ? 73.620 124.213 -3.721 1.00 52.39 212 PRO A N 1
ATOM 1382 C CA . PRO A 1 186 ? 72.416 124.863 -4.264 1.00 52.46 212 PRO A CA 1
ATOM 1383 C C . PRO A 1 186 ? 71.224 123.928 -4.514 1.00 52.38 212 PRO A C 1
ATOM 1384 O O . PRO A 1 186 ? 70.107 124.248 -4.100 1.00 52.50 212 PRO A O 1
ATOM 1388 N N . THR A 1 187 ? 71.466 122.797 -5.179 1.00 51.99 213 THR A N 1
ATOM 1389 C CA . THR A 1 187 ? 70.401 121.868 -5.589 1.00 51.54 213 THR A CA 1
ATOM 1390 C C . THR A 1 187 ? 70.114 120.774 -4.551 1.00 50.12 213 THR A C 1
ATOM 1391 O O . THR A 1 187 ? 68.952 120.459 -4.300 1.00 50.12 213 THR A O 1
ATOM 1395 N N . ILE A 1 188 ? 71.167 120.209 -3.958 1.00 49.13 214 ILE A N 1
ATOM 1396 C CA . ILE A 1 188 ? 71.063 119.023 -3.086 1.00 48.24 214 ILE A CA 1
ATOM 1397 C C . ILE A 1 188 ? 72.042 119.109 -1.908 1.00 47.82 214 ILE A C 1
ATOM 1398 O O . ILE A 1 188 ? 73.002 119.876 -1.975 1.00 48.42 214 ILE A O 1
ATOM 1403 N N . PRO A 1 189 ? 71.820 118.317 -0.832 1.00 47.65 215 PRO A N 1
ATOM 1404 C CA . PRO A 1 189 ? 72.787 118.294 0.280 1.00 47.32 215 PRO A CA 1
ATOM 1405 C C . PRO A 1 189 ? 74.024 117.440 -0.062 1.00 47.12 215 PRO A C 1
ATOM 1406 O O . PRO A 1 189 ? 74.258 116.382 0.529 1.00 48.01 215 PRO A O 1
ATOM 1410 N N . PHE A 1 190 ? 74.809 117.938 -1.015 1.00 46.47 216 PHE A N 1
ATOM 1411 C CA . PHE A 1 190 ? 75.933 117.215 -1.613 1.00 45.78 216 PHE A CA 1
ATOM 1412 C C . PHE A 1 190 ? 76.697 118.221 -2.486 1.00 46.59 216 PHE A C 1
ATOM 1413 O O . PHE A 1 190 ? 76.067 118.944 -3.263 1.00 46.86 216 PHE A O 1
ATOM 1421 N N . PRO A 1 191 ? 78.039 118.291 -2.358 1.00 47.37 217 PRO A N 1
ATOM 1422 C CA . PRO A 1 191 ? 78.783 119.367 -3.028 1.00 47.66 217 PRO A CA 1
ATOM 1423 C C . PRO A 1 191 ? 78.751 119.286 -4.558 1.00 48.07 217 PRO A C 1
ATOM 1424 O O . PRO A 1 191 ? 79.283 118.334 -5.136 1.00 47.62 217 PRO A O 1
ATOM 1428 N N . THR A 1 192 ? 78.114 120.278 -5.188 1.00 49.00 218 THR A N 1
ATOM 1429 C CA . THR A 1 192 ? 78.031 120.381 -6.653 1.00 49.72 218 THR A CA 1
ATOM 1430 C C . THR A 1 192 ? 78.776 121.586 -7.264 1.00 50.71 218 THR A C 1
ATOM 1431 O O . THR A 1 192 ? 78.823 121.705 -8.491 1.00 51.22 218 THR A O 1
ATOM 1435 N N . THR A 1 193 ? 79.356 122.466 -6.438 1.00 51.29 219 THR A N 1
ATOM 1436 C CA . THR A 1 193 ? 80.167 123.589 -6.944 1.00 52.49 219 THR A CA 1
ATOM 1437 C C . THR A 1 193 ? 81.639 123.197 -7.017 1.00 52.95 219 THR A C 1
ATOM 1438 O O . THR A 1 193 ? 82.089 122.318 -6.280 1.00 53.77 219 THR A O 1
ATOM 1442 N N . GLU A 1 194 ? 82.384 123.866 -7.896 1.00 53.56 220 GLU A N 1
ATOM 1443 C CA . GLU A 1 194 ? 83.829 123.639 -8.037 1.00 54.41 220 GLU A CA 1
ATOM 1444 C C . GLU A 1 194 ? 84.570 123.913 -6.722 1.00 52.88 220 GLU A C 1
ATOM 1445 O O . GLU A 1 194 ? 85.507 123.192 -6.381 1.00 52.55 220 GLU A O 1
ATOM 1451 N N . GLU A 1 195 ? 84.135 124.944 -5.996 1.00 51.82 221 GLU A N 1
ATOM 1452 C CA . GLU A 1 195 ? 84.724 125.306 -4.702 1.00 51.76 221 GLU A CA 1
ATOM 1453 C C . GLU A 1 195 ? 84.473 124.233 -3.639 1.00 51.68 221 GLU A C 1
ATOM 1454 O O . GLU A 1 195 ? 85.400 123.833 -2.931 1.00 51.78 221 GLU A O 1
ATOM 1460 N N . SER A 1 196 ? 83.221 123.783 -3.532 1.00 51.01 222 SER A N 1
ATOM 1461 C CA . SER A 1 196 ? 82.815 122.823 -2.496 1.00 50.50 222 SER A CA 1
ATOM 1462 C C . SER A 1 196 ? 83.354 121.410 -2.729 1.00 49.97 222 SER A C 1
ATOM 1463 O O . SER A 1 196 ? 83.640 120.693 -1.767 1.00 49.42 222 SER A O 1
ATOM 1466 N N . ARG A 1 197 ? 83.474 121.009 -3.995 1.00 49.01 223 ARG A N 1
ATOM 1467 C CA . ARG A 1 197 ? 84.149 119.756 -4.350 1.00 49.11 223 ARG A CA 1
ATOM 1468 C C . ARG A 1 197 ? 85.612 119.762 -3.920 1.00 50.03 223 ARG A C 1
ATOM 1469 O O . ARG A 1 197 ? 86.114 118.764 -3.398 1.00 50.97 223 ARG A O 1
ATOM 1477 N N . LEU A 1 198 ? 86.285 120.888 -4.153 1.00 50.59 224 LEU A N 1
ATOM 1478 C CA . LEU A 1 198 ? 87.677 121.072 -3.739 1.00 50.41 224 LEU A CA 1
ATOM 1479 C C . LEU A 1 198 ? 87.801 121.060 -2.213 1.00 49.10 224 LEU A C 1
ATOM 1480 O O . LEU A 1 198 ? 88.714 120.440 -1.666 1.00 49.52 224 LEU A O 1
ATOM 1485 N N . GLY A 1 199 ? 86.879 121.748 -1.540 1.00 47.63 225 GLY A N 1
ATOM 1486 C CA . GLY A 1 199 ? 86.837 121.790 -0.080 1.00 47.48 225 GLY A CA 1
ATOM 1487 C C . GLY A 1 199 ? 86.625 120.432 0.559 1.00 47.51 225 GLY A C 1
ATOM 1488 O O . GLY A 1 199 ? 87.240 120.124 1.579 1.00 48.70 225 GLY A O 1
ATOM 1489 N N . CYS A 1 200 ? 85.749 119.629 -0.047 1.00 47.18 226 CYS A N 1
ATOM 1490 C CA . CYS A 1 200 ? 85.495 118.249 0.384 1.00 45.96 226 CYS A CA 1
ATOM 1491 C C . CYS A 1 200 ? 86.732 117.376 0.195 1.00 45.11 226 CYS A C 1
ATOM 1492 O O . CYS A 1 200 ? 87.098 116.611 1.091 1.00 45.20 226 CYS A O 1
ATOM 1495 N N . ALA A 1 201 ? 87.368 117.505 -0.970 1.00 43.99 227 ALA A N 1
ATOM 1496 C CA . ALA A 1 201 ? 88.582 116.750 -1.302 1.00 43.46 227 ALA A CA 1
ATOM 1497 C C . ALA A 1 201 ? 89.749 117.041 -0.364 1.00 43.42 227 ALA A C 1
ATOM 1498 O O . ALA A 1 201 ? 90.414 116.114 0.103 1.00 43.70 227 ALA A O 1
ATOM 1500 N N . ASN A 1 202 ? 89.991 118.321 -0.092 1.00 43.11 228 ASN A N 1
ATOM 1501 C CA . ASN A 1 202 ? 91.070 118.730 0.812 1.00 43.15 228 ASN A CA 1
ATOM 1502 C C . ASN A 1 202 ? 90.761 118.432 2.283 1.00 42.96 228 ASN A C 1
ATOM 1503 O O . ASN A 1 202 ? 91.686 118.231 3.073 1.00 42.86 228 ASN A O 1
ATOM 1508 N N . ALA A 1 203 ? 89.477 118.407 2.646 1.00 43.02 229 ALA A N 1
ATOM 1509 C CA . ALA A 1 203 ? 89.057 118.043 4.008 1.00 43.34 229 ALA A CA 1
ATOM 1510 C C . ALA A 1 203 ? 89.304 116.565 4.307 1.00 43.57 229 ALA A C 1
ATOM 1511 O O . ALA A 1 203 ? 89.806 116.222 5.380 1.00 43.80 229 ALA A O 1
ATOM 1513 N N . LEU A 1 204 ? 88.939 115.699 3.361 1.00 43.39 230 LEU A N 1
ATOM 1514 C CA . LEU A 1 204 ? 89.206 114.262 3.475 1.00 43.33 230 LEU A CA 1
ATOM 1515 C C . LEU A 1 204 ? 90.704 113.975 3.400 1.00 42.85 230 LEU A C 1
ATOM 1516 O O . LEU A 1 204 ? 91.216 113.158 4.168 1.00 43.88 230 LEU A O 1
ATOM 1521 N N . ALA A 1 205 ? 91.390 114.642 2.471 1.00 41.78 231 ALA A N 1
ATOM 1522 C CA . ALA A 1 205 ? 92.843 114.503 2.310 1.00 41.27 231 ALA A CA 1
ATOM 1523 C C . ALA A 1 205 ? 93.611 114.844 3.588 1.00 41.14 231 ALA A C 1
ATOM 1524 O O . ALA A 1 205 ? 94.619 114.205 3.889 1.00 40.74 231 ALA A O 1
ATOM 1526 N N . TYR A 1 206 ? 93.130 115.845 4.330 1.00 41.53 232 TYR A N 1
ATOM 1527 C CA . TYR A 1 206 ? 93.666 116.162 5.661 1.00 42.13 232 TYR A CA 1
ATOM 1528 C C . TYR A 1 206 ? 93.495 114.990 6.625 1.00 42.46 232 TYR A C 1
ATOM 1529 O O . TYR A 1 206 ? 94.444 114.610 7.320 1.00 43.08 232 TYR A O 1
ATOM 1538 N N . ALA A 1 207 ? 92.279 114.445 6.671 1.00 42.11 233 ALA A N 1
ATOM 1539 C CA . ALA A 1 207 ? 91.955 113.313 7.548 1.00 41.75 233 ALA A CA 1
ATOM 1540 C C . ALA A 1 207 ? 92.780 112.064 7.232 1.00 41.32 233 ALA A C 1
ATOM 1541 O O . ALA A 1 207 ? 93.216 111.360 8.144 1.00 40.70 233 ALA A O 1
ATOM 1543 N N . VAL A 1 208 ? 92.995 111.812 5.942 1.00 41.46 234 VAL A N 1
ATOM 1544 C CA . VAL A 1 208 ? 93.779 110.661 5.478 1.00 42.20 234 VAL A CA 1
ATOM 1545 C C . VAL A 1 208 ? 95.262 110.811 5.847 1.00 43.25 234 VAL A C 1
ATOM 1546 O O . VAL A 1 208 ? 95.884 109.849 6.303 1.00 42.54 234 VAL A O 1
ATOM 1550 N N . LYS A 1 209 ? 95.809 112.012 5.644 1.00 45.31 235 LYS A N 1
ATOM 1551 C CA . LYS A 1 209 ? 97.184 112.350 6.051 1.00 46.68 235 LYS A CA 1
ATOM 1552 C C . LYS A 1 209 ? 97.415 112.090 7.540 1.00 45.90 235 LYS A C 1
ATOM 1553 O O . LYS A 1 209 ? 98.394 111.448 7.923 1.00 45.17 235 LYS A O 1
ATOM 1559 N N . GLU A 1 210 ? 96.496 112.603 8.358 1.00 45.54 236 GLU A N 1
ATOM 1560 C CA . GLU A 1 210 ? 96.593 112.555 9.817 1.00 45.86 236 GLU A CA 1
ATOM 1561 C C . GLU A 1 210 ? 96.633 111.122 10.336 1.00 45.61 236 GLU A C 1
ATOM 1562 O O . GLU A 1 210 ? 97.502 110.769 11.134 1.00 45.84 236 GLU A O 1
ATOM 1568 N N . MET A 1 211 ? 95.686 110.311 9.874 1.00 45.27 237 MET A N 1
ATOM 1569 C CA . MET A 1 211 ? 95.595 108.906 10.270 1.00 44.37 237 MET A CA 1
ATOM 1570 C C . MET A 1 211 ? 96.678 108.055 9.622 1.00 43.69 237 MET A C 1
ATOM 1571 O O . MET A 1 211 ? 97.256 107.184 10.274 1.00 43.48 237 MET A O 1
ATOM 1576 N N . GLY A 1 212 ? 96.944 108.307 8.343 1.00 43.07 238 GLY A N 1
ATOM 1577 C CA . GLY A 1 212 ? 97.925 107.536 7.594 1.00 43.10 238 GLY A CA 1
ATOM 1578 C C . GLY A 1 212 ? 97.390 106.145 7.320 1.00 42.95 238 GLY A C 1
ATOM 1579 O O . GLY A 1 212 ? 96.248 105.997 6.870 1.00 43.47 238 GLY A O 1
ATOM 1580 N N . ASN A 1 213 ? 98.206 105.132 7.613 1.00 42.42 239 ASN A N 1
ATOM 1581 C CA . ASN A 1 213 ? 97.815 103.725 7.451 1.00 41.82 239 ASN A CA 1
ATOM 1582 C C . ASN A 1 213 ? 97.209 103.112 8.724 1.00 40.71 239 ASN A C 1
ATOM 1583 O O . ASN A 1 213 ? 97.042 101.895 8.814 1.00 41.21 239 ASN A O 1
ATOM 1588 N N . ARG A 1 214 ? 96.857 103.961 9.690 1.00 39.23 240 ARG A N 1
ATOM 1589 C CA . ARG A 1 214 ? 95.979 103.567 10.791 1.00 38.17 240 ARG A CA 1
ATOM 1590 C C . ARG A 1 214 ? 94.544 103.341 10.284 1.00 37.12 240 ARG A C 1
ATOM 1591 O O . ARG A 1 214 ? 93.783 102.583 10.889 1.00 36.46 240 ARG A O 1
ATOM 1599 N N . VAL A 1 215 ? 94.189 104.024 9.190 1.00 35.99 241 VAL A N 1
ATOM 1600 C CA . VAL A 1 215 ? 92.915 103.846 8.490 1.00 34.54 241 VAL A CA 1
ATOM 1601 C C . VAL A 1 215 ? 93.191 103.699 6.989 1.00 33.51 241 VAL A C 1
ATOM 1602 O O . VAL A 1 215 ? 93.526 104.675 6.318 1.00 33.78 241 VAL A O 1
ATOM 1606 N N . THR A 1 216 ? 93.051 102.477 6.475 1.00 32.68 242 THR A N 1
ATOM 1607 C CA . THR A 1 216 ? 93.309 102.167 5.059 1.00 31.76 242 THR A CA 1
ATOM 1608 C C . THR A 1 216 ? 92.046 102.085 4.184 1.00 30.86 242 THR A C 1
ATOM 1609 O O . THR A 1 216 ? 92.158 101.899 2.970 1.00 30.10 242 THR A O 1
ATOM 1613 N N . GLU A 1 217 ? 90.863 102.222 4.790 1.00 30.26 243 GLU A N 1
ATOM 1614 C CA . GLU A 1 217 ? 89.588 102.168 4.063 1.00 30.14 243 GLU A CA 1
ATOM 1615 C C . GLU A 1 217 ? 88.763 103.423 4.342 1.00 29.91 243 GLU A C 1
ATOM 1616 O O . GLU A 1 217 ? 88.353 103.659 5.483 1.00 29.25 243 GLU A O 1
ATOM 1622 N N . TRP A 1 218 ? 88.525 104.214 3.294 1.00 29.97 244 TRP A N 1
ATOM 1623 C CA . TRP A 1 218 ? 87.767 105.461 3.382 1.00 29.74 244 TRP A CA 1
ATOM 1624 C C . TRP A 1 218 ? 86.607 105.424 2.397 1.00 29.62 244 TRP A C 1
ATOM 1625 O O . TRP A 1 218 ? 86.815 105.202 1.202 1.00 28.98 244 TRP A O 1
ATOM 1636 N N . GLU A 1 219 ? 85.394 105.649 2.906 1.00 29.95 245 GLU A N 1
ATOM 1637 C CA . GLU A 1 219 ? 84.166 105.572 2.115 1.00 30.11 245 GLU A CA 1
ATOM 1638 C C . GLU A 1 219 ? 83.618 106.978 1.913 1.00 30.30 245 GLU A C 1
ATOM 1639 O O . GLU A 1 219 ? 83.350 107.683 2.881 1.00 29.93 245 GLU A O 1
ATOM 1645 N N . LEU A 1 220 ? 83.458 107.385 0.656 1.00 31.22 246 LEU A N 1
ATOM 1646 C CA . LEU A 1 220 ? 83.009 108.739 0.335 1.00 31.55 246 LEU A CA 1
ATOM 1647 C C . LEU A 1 220 ? 81.479 108.810 0.367 1.00 31.12 246 LEU A C 1
ATOM 1648 O O . LEU A 1 220 ? 80.804 108.342 -0.550 1.00 30.40 246 LEU A O 1
ATOM 1653 N N . TRP A 1 221 ? 80.956 109.386 1.449 1.00 31.77 247 TRP A N 1
ATOM 1654 C CA . TRP A 1 221 ? 79.532 109.710 1.633 1.00 32.42 247 TRP A CA 1
ATOM 1655 C C . TRP A 1 221 ? 78.688 108.477 1.968 1.00 32.40 247 TRP A C 1
ATOM 1656 O O . TRP A 1 221 ? 78.896 107.404 1.410 1.00 31.94 247 TRP A O 1
ATOM 1667 N N . ASN A 1 222 ? 77.742 108.646 2.892 1.00 32.74 248 ASN A N 1
ATOM 1668 C CA . ASN A 1 222 ? 76.820 107.582 3.284 1.00 32.80 248 ASN A CA 1
ATOM 1669 C C . ASN A 1 222 ? 75.466 107.765 2.597 1.00 33.26 248 ASN A C 1
ATOM 1670 O O . ASN A 1 222 ? 74.759 108.739 2.860 1.00 33.72 248 ASN A O 1
ATOM 1675 N N . GLU A 1 223 ? 75.122 106.818 1.727 1.00 33.29 249 GLU A N 1
ATOM 1676 C CA . GLU A 1 223 ? 73.840 106.789 1.014 1.00 33.90 249 GLU A CA 1
ATOM 1677 C C . GLU A 1 223 ? 73.454 108.104 0.310 1.00 33.66 249 GLU A C 1
ATOM 1678 O O . GLU A 1 223 ? 72.418 108.700 0.626 1.00 33.52 249 GLU A O 1
ATOM 1684 N N . PRO A 1 224 ? 74.286 108.560 -0.649 1.00 33.48 250 PRO A N 1
ATOM 1685 C CA . PRO A 1 224 ? 73.945 109.721 -1.469 1.00 33.74 250 PRO A CA 1
ATOM 1686 C C . PRO A 1 224 ? 72.941 109.364 -2.576 1.00 33.94 250 PRO A C 1
ATOM 1687 O O . PRO A 1 224 ? 73.283 109.372 -3.763 1.00 33.69 250 PRO A O 1
ATOM 1691 N N . ASN A 1 225 ? 71.706 109.066 -2.175 1.00 34.27 251 ASN A N 1
ATOM 1692 C CA . ASN A 1 225 ? 70.633 108.703 -3.107 1.00 34.49 251 ASN A CA 1
ATOM 1693 C C . ASN A 1 225 ? 70.142 109.947 -3.853 1.00 35.31 251 ASN A C 1
ATOM 1694 O O . ASN A 1 225 ? 69.856 109.900 -5.050 1.00 35.13 251 ASN A O 1
ATOM 1699 N N . TYR A 1 226 ? 70.023 111.043 -3.108 1.00 36.36 252 TYR A N 1
ATOM 1700 C CA . TYR A 1 226 ? 69.837 112.399 -3.662 1.00 37.36 252 TYR A CA 1
ATOM 1701 C C . TYR A 1 226 ? 70.821 112.804 -4.781 1.00 38.26 252 TYR A C 1
ATOM 1702 O O . TYR A 1 226 ? 70.442 113.556 -5.680 1.00 38.10 252 TYR A O 1
ATOM 1711 N N . ALA A 1 227 ? 72.065 112.319 -4.720 1.00 39.21 253 ALA A N 1
ATOM 1712 C CA . ALA A 1 227 ? 73.084 112.616 -5.739 1.00 39.13 253 ALA A CA 1
ATOM 1713 C C . ALA A 1 227 ? 73.069 111.600 -6.884 1.00 40.17 253 ALA A C 1
ATOM 1714 O O . ALA A 1 227 ? 73.163 110.394 -6.648 1.00 40.44 253 ALA A O 1
ATOM 1716 N N . ASP A 1 228 ? 72.957 112.096 -8.118 1.00 41.25 254 ASP A N 1
ATOM 1717 C CA . ASP A 1 228 ? 73.033 111.257 -9.322 1.00 41.40 254 ASP A CA 1
ATOM 1718 C C . ASP A 1 228 ? 74.461 110.705 -9.482 1.00 42.03 254 ASP A C 1
ATOM 1719 O O . ASP A 1 228 ? 75.427 111.442 -9.266 1.00 42.19 254 ASP A O 1
ATOM 1724 N N . PRO A 1 229 ? 74.599 109.409 -9.843 1.00 42.17 255 PRO A N 1
ATOM 1725 C CA . PRO A 1 229 ? 75.924 108.813 -10.063 1.00 42.54 255 PRO A CA 1
ATOM 1726 C C . PRO A 1 229 ? 76.831 109.565 -11.051 1.00 43.57 255 PRO A C 1
ATOM 1727 O O . PRO A 1 229 ? 77.988 109.843 -10.726 1.00 44.14 255 PRO A O 1
ATOM 1731 N N . VAL A 1 230 ? 76.306 109.896 -12.229 1.00 44.05 256 VAL A N 1
ATOM 1732 C CA . VAL A 1 230 ? 77.112 110.488 -13.304 1.00 44.90 256 VAL A CA 1
ATOM 1733 C C . VAL A 1 230 ? 77.205 112.014 -13.197 1.00 45.91 256 VAL A C 1
ATOM 1734 O O . VAL A 1 230 ? 78.294 112.575 -13.317 1.00 45.99 256 VAL A O 1
ATOM 1738 N N . LYS A 1 231 ? 76.070 112.675 -12.978 1.00 46.91 257 LYS A N 1
ATOM 1739 C CA . LYS A 1 231 ? 75.995 114.145 -13.012 1.00 47.65 257 LYS A CA 1
ATOM 1740 C C . LYS A 1 231 ? 76.442 114.842 -11.726 1.00 46.62 257 LYS A C 1
ATOM 1741 O O . LYS A 1 231 ? 76.955 115.957 -11.793 1.00 46.74 257 LYS A O 1
ATOM 1747 N N . ASP A 1 232 ? 76.227 114.209 -10.570 1.00 46.02 258 ASP A N 1
ATOM 1748 C CA . ASP A 1 232 ? 76.569 114.805 -9.265 1.00 44.80 258 ASP A CA 1
ATOM 1749 C C . ASP A 1 232 ? 77.766 114.139 -8.589 1.00 43.08 258 ASP A C 1
ATOM 1750 O O . ASP A 1 232 ? 78.721 114.823 -8.208 1.00 43.26 258 ASP A O 1
ATOM 1755 N N . TYR A 1 233 ? 77.716 112.816 -8.441 1.00 41.36 259 TYR A N 1
ATOM 1756 C CA . TYR A 1 233 ? 78.732 112.084 -7.674 1.00 39.48 259 TYR A CA 1
ATOM 1757 C C . TYR A 1 233 ? 80.092 112.005 -8.378 1.00 39.26 259 TYR A C 1
ATOM 1758 O O . TYR A 1 233 ? 81.119 112.276 -7.758 1.00 39.63 259 TYR A O 1
ATOM 1767 N N . LEU A 1 234 ? 80.100 111.627 -9.654 1.00 39.37 260 LEU A N 1
ATOM 1768 C CA . LEU A 1 234 ? 81.358 111.431 -10.391 1.00 40.07 260 LEU A CA 1
ATOM 1769 C C . LEU A 1 234 ? 82.235 112.699 -10.494 1.00 41.74 260 LEU A C 1
ATOM 1770 O O . LEU A 1 234 ? 83.457 112.595 -10.383 1.00 41.95 260 LEU A O 1
ATOM 1775 N N . PRO A 1 235 ? 81.626 113.888 -10.704 1.00 43.66 261 PRO A N 1
ATOM 1776 C CA . PRO A 1 235 ? 82.400 115.131 -10.604 1.00 44.35 261 PRO A CA 1
ATOM 1777 C C . PRO A 1 235 ? 83.120 115.327 -9.270 1.00 44.16 261 PRO A C 1
ATOM 1778 O O . PRO A 1 235 ? 84.302 115.670 -9.265 1.00 45.60 261 PRO A O 1
ATOM 1782 N N . LEU A 1 236 ? 82.412 115.111 -8.163 1.00 43.77 262 LEU A N 1
ATOM 1783 C CA . LEU A 1 236 ? 83.012 115.182 -6.827 1.00 44.17 262 LEU A CA 1
ATOM 1784 C C . LEU A 1 236 ? 84.135 114.153 -6.689 1.00 44.33 262 LEU A C 1
ATOM 1785 O O . LEU A 1 236 ? 85.212 114.466 -6.185 1.00 45.47 262 LEU A O 1
ATOM 1790 N N . LEU A 1 237 ? 83.872 112.935 -7.153 1.00 43.71 263 LEU A N 1
ATOM 1791 C CA . LEU A 1 237 ? 84.828 111.828 -7.083 1.00 42.98 263 LEU A CA 1
ATOM 1792 C C . LEU A 1 237 ? 86.107 112.080 -7.896 1.00 43.34 263 LEU A C 1
ATOM 1793 O O . LEU A 1 237 ? 87.199 111.698 -7.465 1.00 43.80 263 LEU A O 1
ATOM 1798 N N . LYS A 1 238 ? 85.966 112.722 -9.060 1.00 43.20 264 LYS A N 1
ATOM 1799 C CA . LYS A 1 238 ? 87.117 113.065 -9.922 1.00 42.02 264 LYS A CA 1
ATOM 1800 C C . LYS A 1 238 ? 88.097 114.062 -9.290 1.00 41.41 264 LYS A C 1
ATOM 1801 O O . LYS A 1 238 ? 89.271 114.081 -9.657 1.00 41.56 264 LYS A O 1
ATOM 1807 N N . VAL A 1 239 ? 87.607 114.887 -8.363 1.00 40.88 265 VAL A N 1
ATOM 1808 C CA . VAL A 1 239 ? 88.450 115.802 -7.586 1.00 40.75 265 VAL A CA 1
ATOM 1809 C C . VAL A 1 239 ? 89.004 115.094 -6.342 1.00 40.66 265 VAL A C 1
ATOM 1810 O O . VAL A 1 239 ? 90.198 115.190 -6.062 1.00 41.10 265 VAL A O 1
ATOM 1814 N N . VAL A 1 240 ? 88.139 114.384 -5.613 1.00 40.34 266 VAL A N 1
ATOM 1815 C CA . VAL A 1 240 ? 88.516 113.729 -4.344 1.00 39.93 266 VAL A CA 1
ATOM 1816 C C . VAL A 1 240 ? 89.568 112.624 -4.511 1.00 39.38 266 VAL A C 1
ATOM 1817 O O . VAL A 1 240 ? 90.504 112.547 -3.715 1.00 39.63 266 VAL A O 1
ATOM 1821 N N . TYR A 1 241 ? 89.413 111.779 -5.529 1.00 38.57 267 TYR A N 1
ATOM 1822 C CA . TYR A 1 241 ? 90.290 110.613 -5.697 1.00 38.34 267 TYR A CA 1
ATOM 1823 C C . TYR A 1 241 ? 91.777 110.968 -5.870 1.00 39.51 267 TYR A C 1
ATOM 1824 O O . TYR A 1 241 ? 92.604 110.454 -5.119 1.00 40.26 267 TYR A O 1
ATOM 1833 N N . PRO A 1 242 ? 92.123 111.846 -6.838 1.00 41.25 268 PRO A N 1
ATOM 1834 C CA . PRO A 1 242 ? 93.540 112.232 -6.954 1.00 41.97 268 PRO A CA 1
ATOM 1835 C C . PRO A 1 242 ? 94.069 113.039 -5.758 1.00 41.73 268 PRO A C 1
ATOM 1836 O O . PRO A 1 242 ? 95.213 112.835 -5.357 1.00 41.65 268 PRO A O 1
ATOM 1840 N N . THR A 1 243 ? 93.244 113.930 -5.204 1.00 42.09 269 THR A N 1
ATOM 1841 C CA . THR A 1 243 ? 93.607 114.718 -4.013 1.00 42.90 269 THR A CA 1
ATOM 1842 C C . THR A 1 243 ? 93.973 113.838 -2.814 1.00 44.13 269 THR A C 1
ATOM 1843 O O . THR A 1 243 ? 94.947 114.114 -2.111 1.00 45.01 269 THR A O 1
ATOM 1847 N N . VAL A 1 244 ? 93.186 112.788 -2.592 1.00 45.32 270 VAL A N 1
ATOM 1848 C CA . VAL A 1 244 ? 93.373 111.895 -1.447 1.00 45.79 270 VAL A CA 1
ATOM 1849 C C . VAL A 1 244 ? 94.493 110.870 -1.684 1.00 45.77 270 VAL A C 1
ATOM 1850 O O . VAL A 1 244 ? 95.300 110.626 -0.788 1.00 46.06 270 VAL A O 1
ATOM 1854 N N . LYS A 1 245 ? 94.532 110.267 -2.871 1.00 46.09 271 LYS A N 1
ATOM 1855 C CA . LYS A 1 245 ? 95.533 109.233 -3.186 1.00 47.07 271 LYS A CA 1
ATOM 1856 C C . LYS A 1 245 ? 96.972 109.761 -3.269 1.00 48.80 271 LYS A C 1
ATOM 1857 O O . LYS A 1 245 ? 97.919 109.011 -3.030 1.00 48.81 271 LYS A O 1
ATOM 1863 N N . LYS A 1 246 ? 97.131 111.037 -3.615 1.00 51.19 272 LYS A N 1
ATOM 1864 C CA . LYS A 1 246 ? 98.443 111.696 -3.597 1.00 52.97 272 LYS A CA 1
ATOM 1865 C C . LYS A 1 246 ? 98.996 111.772 -2.171 1.00 51.91 272 LYS A C 1
ATOM 1866 O O . LYS A 1 246 ? 100.195 111.591 -1.955 1.00 52.84 272 LYS A O 1
ATOM 1872 N N . VAL A 1 247 ? 98.104 112.026 -1.213 1.00 50.02 273 VAL A N 1
ATOM 1873 C CA . VAL A 1 247 ? 98.453 112.117 0.211 1.00 49.23 273 VAL A CA 1
ATOM 1874 C C . VAL A 1 247 ? 98.743 110.745 0.844 1.00 47.88 273 VAL A C 1
ATOM 1875 O O . VAL A 1 247 ? 99.617 110.638 1.706 1.00 48.16 273 VAL A O 1
ATOM 1879 N N . ASN A 1 248 ? 97.998 109.717 0.437 1.00 46.23 274 ASN A N 1
ATOM 1880 C CA . ASN A 1 248 ? 98.229 108.340 0.893 1.00 44.50 274 ASN A CA 1
ATOM 1881 C C . ASN A 1 248 ? 97.856 107.366 -0.234 1.00 44.13 274 ASN A C 1
ATOM 1882 O O . ASN A 1 248 ? 96.682 107.034 -0.396 1.00 44.79 274 ASN A O 1
ATOM 1887 N N . PRO A 1 249 ? 98.853 106.911 -1.025 1.00 43.53 275 PRO A N 1
ATOM 1888 C CA . PRO A 1 249 ? 98.579 105.939 -2.099 1.00 42.85 275 PRO A CA 1
ATOM 1889 C C . PRO A 1 249 ? 98.066 104.570 -1.633 1.00 42.61 275 PRO A C 1
ATOM 1890 O O . PRO A 1 249 ? 97.426 103.866 -2.415 1.00 41.60 275 PRO A O 1
ATOM 1894 N N . ASP A 1 250 ? 98.345 104.205 -0.380 1.00 43.25 276 ASP A N 1
ATOM 1895 C CA . ASP A 1 250 ? 98.038 102.867 0.144 1.00 43.02 276 ASP A CA 1
ATOM 1896 C C . ASP A 1 250 ? 96.580 102.632 0.569 1.00 41.24 276 ASP A C 1
ATOM 1897 O O . ASP A 1 250 ? 96.214 101.489 0.841 1.00 41.75 276 ASP A O 1
ATOM 1902 N N . ILE A 1 251 ? 95.754 103.678 0.634 1.00 39.31 277 ILE A N 1
ATOM 1903 C CA . ILE A 1 251 ? 94.344 103.499 1.015 1.00 37.76 277 ILE A CA 1
ATOM 1904 C C . ILE A 1 251 ? 93.514 102.875 -0.110 1.00 36.11 277 ILE A C 1
ATOM 1905 O O . ILE A 1 251 ? 93.928 102.855 -1.274 1.00 35.35 277 ILE A O 1
ATOM 1910 N N . THR A 1 252 ? 92.341 102.375 0.268 1.00 34.24 278 THR A N 1
ATOM 1911 C CA . THR A 1 252 ? 91.297 101.991 -0.672 1.00 32.82 278 THR A CA 1
ATOM 1912 C C . THR A 1 252 ? 90.196 103.047 -0.572 1.00 31.93 278 THR A C 1
ATOM 1913 O O . THR A 1 252 ? 89.481 103.113 0.434 1.00 31.43 278 THR A O 1
ATOM 1917 N N . LEU A 1 253 ? 90.103 103.899 -1.593 1.00 30.93 279 LEU A N 1
ATOM 1918 C CA . LEU A 1 253 ? 89.038 104.897 -1.686 1.00 30.26 279 LEU A CA 1
ATOM 1919 C C . LEU A 1 253 ? 87.777 104.222 -2.216 1.00 29.63 279 LEU A C 1
ATOM 1920 O O . LEU A 1 253 ? 87.777 103.692 -3.331 1.00 29.89 279 LEU A O 1
ATOM 1925 N N . ILE A 1 254 ? 86.711 104.260 -1.414 1.00 28.97 280 ILE A N 1
ATOM 1926 C CA . ILE A 1 254 ? 85.474 103.525 -1.689 1.00 28.41 280 ILE A CA 1
ATOM 1927 C C . ILE A 1 254 ? 84.334 104.492 -2.031 1.00 28.24 280 ILE A C 1
ATOM 1928 O O . ILE A 1 254 ? 83.962 105.332 -1.212 1.00 27.94 280 ILE A O 1
ATOM 1933 N N . SER A 1 255 ? 83.783 104.356 -3.238 1.00 28.48 281 SER A N 1
ATOM 1934 C CA . SER A 1 255 ? 82.678 105.200 -3.712 1.00 28.74 281 SER A CA 1
ATOM 1935 C C . SER A 1 255 ? 81.316 104.531 -3.517 1.00 28.93 281 SER A C 1
ATOM 1936 O O . SER A 1 255 ? 81.235 103.414 -3.006 1.00 29.54 281 SER A O 1
ATOM 1939 N N . GLY A 1 256 ? 80.250 105.219 -3.929 1.00 28.73 282 GLY A N 1
ATOM 1940 C CA . GLY A 1 256 ? 78.894 104.682 -3.878 1.00 28.52 282 GLY A CA 1
ATOM 1941 C C . GLY A 1 256 ? 78.195 105.015 -2.580 1.00 28.40 282 GLY A C 1
ATOM 1942 O O . GLY A 1 256 ? 77.156 105.680 -2.582 1.00 28.65 282 GLY A O 1
ATOM 1943 N N . GLY A 1 257 ? 78.759 104.539 -1.472 1.00 27.91 283 GLY A N 1
ATOM 1944 C CA . GLY A 1 257 ? 78.183 104.755 -0.153 1.00 27.69 283 GLY A CA 1
ATOM 1945 C C . GLY A 1 257 ? 76.893 103.997 0.072 1.00 27.47 283 GLY A C 1
ATOM 1946 O O . GLY A 1 257 ? 76.081 104.397 0.910 1.00 27.58 283 GLY A O 1
ATOM 1947 N N . GLY A 1 258 ? 76.703 102.905 -0.668 1.00 26.99 284 GLY A N 1
ATOM 1948 C CA . GLY A 1 258 ? 75.441 102.181 -0.671 1.00 26.73 284 GLY A CA 1
ATOM 1949 C C . GLY A 1 258 ? 74.277 102.952 -1.262 1.00 26.79 284 GLY A C 1
ATOM 1950 O O . GLY A 1 258 ? 73.153 102.813 -0.789 1.00 26.90 284 GLY A O 1
ATOM 1951 N N . SER A 1 259 ? 74.546 103.767 -2.282 1.00 26.83 285 SER A N 1
ATOM 1952 C CA . SER A 1 259 ? 73.500 104.507 -2.997 1.00 27.00 285 SER A CA 1
ATOM 1953 C C . SER A 1 259 ? 73.009 103.676 -4.186 1.00 26.88 285 SER A C 1
ATOM 1954 O O . SER A 1 259 ? 73.551 102.601 -4.461 1.00 26.75 285 SER A O 1
ATOM 1957 N N . GLY A 1 260 ? 71.992 104.179 -4.885 1.00 26.49 286 GLY A N 1
ATOM 1958 C CA . GLY A 1 260 ? 71.300 103.424 -5.930 1.00 26.24 286 GLY A CA 1
ATOM 1959 C C . GLY A 1 260 ? 70.126 102.631 -5.379 1.00 26.12 286 GLY A C 1
ATOM 1960 O O . GLY A 1 260 ? 70.026 102.407 -4.167 1.00 26.04 286 GLY A O 1
ATOM 1961 N N . ALA A 1 261 ? 69.239 102.213 -6.282 1.00 25.90 287 ALA A N 1
ATOM 1962 C CA . ALA A 1 261 ? 68.042 101.430 -5.937 1.00 25.58 287 ALA A CA 1
ATOM 1963 C C . ALA A 1 261 ? 68.373 100.216 -5.059 1.00 25.19 287 ALA A C 1
ATOM 1964 O O . ALA A 1 261 ? 69.276 99.445 -5.381 1.00 24.72 287 ALA A O 1
ATOM 1966 N N . GLY A 1 262 ? 67.655 100.076 -3.944 1.00 25.15 288 GLY A N 1
ATOM 1967 C CA . GLY A 1 262 ? 67.885 98.995 -2.974 1.00 24.91 288 GLY A CA 1
ATOM 1968 C C . GLY A 1 262 ? 69.253 98.976 -2.299 1.00 24.79 288 GLY A C 1
ATOM 1969 O O . GLY A 1 262 ? 69.649 97.962 -1.721 1.00 24.42 288 GLY A O 1
ATOM 1970 N N . GLY A 1 263 ? 69.967 100.098 -2.347 1.00 24.72 289 GLY A N 1
ATOM 1971 C CA . GLY A 1 263 ? 71.345 100.161 -1.875 1.00 24.90 289 GLY A CA 1
ATOM 1972 C C . GLY A 1 263 ? 72.390 99.600 -2.828 1.00 24.98 289 GLY A C 1
ATOM 1973 O O . GLY A 1 263 ? 73.504 99.296 -2.399 1.00 24.74 289 GLY A O 1
ATOM 1974 N N . GLY A 1 264 ? 72.040 99.455 -4.107 1.00 24.99 290 GLY A N 1
ATOM 1975 C CA . GLY A 1 264 ? 72.996 99.096 -5.156 1.00 25.37 290 GLY A CA 1
ATOM 1976 C C . GLY A 1 264 ? 73.341 97.644 -5.486 1.00 25.82 290 GLY A C 1
ATOM 1977 O O . GLY A 1 264 ? 74.317 97.422 -6.202 1.00 25.93 290 GLY A O 1
ATOM 1978 N N . PRO A 1 265 ? 72.550 96.648 -5.017 1.00 26.23 291 PRO A N 1
ATOM 1979 C CA . PRO A 1 265 ? 72.925 95.257 -5.329 1.00 26.59 291 PRO A CA 1
ATOM 1980 C C . PRO A 1 265 ? 72.768 94.865 -6.808 1.00 27.05 291 PRO A C 1
ATOM 1981 O O . PRO A 1 265 ? 73.444 93.941 -7.266 1.00 27.16 291 PRO A O 1
ATOM 1985 N N . GLY A 1 266 ? 71.886 95.553 -7.532 1.00 27.49 292 GLY A N 1
ATOM 1986 C CA . GLY A 1 266 ? 71.755 95.385 -8.985 1.00 28.16 292 GLY A CA 1
ATOM 1987 C C . GLY A 1 266 ? 72.677 96.265 -9.821 1.00 28.34 292 GLY A C 1
ATOM 1988 O O . GLY A 1 266 ? 72.529 96.319 -11.043 1.00 28.19 292 GLY A O 1
ATOM 1989 N N . GLY A 1 267 ? 73.626 96.944 -9.175 1.00 29.09 293 GLY A N 1
ATOM 1990 C CA . GLY A 1 267 ? 74.606 97.792 -9.854 1.00 29.70 293 GLY A CA 1
ATOM 1991 C C . GLY A 1 267 ? 74.082 99.164 -10.231 1.00 30.03 293 GLY A C 1
ATOM 1992 O O . GLY A 1 267 ? 74.533 99.745 -11.215 1.00 30.73 293 GLY A O 1
ATOM 1993 N N . ALA A 1 268 ? 73.153 99.696 -9.439 1.00 30.18 294 ALA A N 1
ATOM 1994 C CA . ALA A 1 268 ? 72.485 100.958 -9.771 1.00 30.47 294 ALA A CA 1
ATOM 1995 C C . ALA A 1 268 ? 73.403 102.180 -9.671 1.00 30.62 294 ALA A C 1
ATOM 1996 O O . ALA A 1 268 ? 73.163 103.172 -10.357 1.00 30.91 294 ALA A O 1
ATOM 1998 N N . PHE A 1 269 ? 74.433 102.115 -8.823 1.00 30.73 295 PHE A N 1
ATOM 1999 C CA . PHE A 1 269 ? 75.433 103.188 -8.724 1.00 30.77 295 PHE A CA 1
ATOM 2000 C C . PHE A 1 269 ? 76.601 102.965 -9.681 1.00 31.15 295 PHE A C 1
ATOM 2001 O O . PHE A 1 269 ? 76.984 103.876 -10.416 1.00 31.81 295 PHE A O 1
ATOM 2009 N N . ILE A 1 270 ? 77.178 101.766 -9.646 1.00 31.38 296 ILE A N 1
ATOM 2010 C CA . ILE A 1 270 ? 78.432 101.485 -10.355 1.00 31.27 296 ILE A CA 1
ATOM 2011 C C . ILE A 1 270 ? 78.280 101.441 -11.882 1.00 31.71 296 ILE A C 1
ATOM 2012 O O . ILE A 1 270 ? 79.148 101.947 -12.591 1.00 31.78 296 ILE A O 1
ATOM 2017 N N . ILE A 1 271 ? 77.186 100.864 -12.383 1.00 32.35 297 ILE A N 1
ATOM 2018 C CA . ILE A 1 271 ? 76.996 100.703 -13.836 1.00 33.30 297 ILE A CA 1
ATOM 2019 C C . ILE A 1 271 ? 76.933 102.052 -14.591 1.00 34.00 297 ILE A C 1
ATOM 2020 O O . ILE A 1 271 ? 77.596 102.195 -15.619 1.00 33.88 297 ILE A O 1
ATOM 2025 N N . PRO A 1 272 ? 76.145 103.033 -14.095 1.00 34.76 298 PRO A N 1
ATOM 2026 C CA . PRO A 1 272 ? 76.201 104.375 -14.704 1.00 35.50 298 PRO A CA 1
ATOM 2027 C C . PRO A 1 272 ? 77.589 105.027 -14.678 1.00 36.07 298 PRO A C 1
ATOM 2028 O O . PRO A 1 272 ? 77.960 105.715 -15.631 1.00 36.92 298 PRO A O 1
ATOM 2032 N N . VAL A 1 273 ? 78.332 104.807 -13.593 1.00 36.53 299 VAL A N 1
ATOM 2033 C CA . VAL A 1 273 ? 79.675 105.369 -13.419 1.00 36.27 299 VAL A CA 1
ATOM 2034 C C . VAL A 1 273 ? 80.670 104.721 -14.387 1.00 36.87 299 VAL A C 1
ATOM 2035 O O . VAL A 1 273 ? 81.518 105.414 -14.951 1.00 37.94 299 VAL A O 1
ATOM 2039 N N . LEU A 1 274 ? 80.567 103.405 -14.573 1.00 37.13 300 LEU A N 1
ATOM 2040 C CA . LEU A 1 274 ? 81.428 102.683 -15.517 1.00 37.84 300 LEU A CA 1
ATOM 2041 C C . LEU A 1 274 ? 81.123 103.051 -16.970 1.00 38.41 300 LEU A C 1
ATOM 2042 O O . LEU A 1 274 ? 82.045 103.263 -17.763 1.00 38.67 300 LEU A O 1
ATOM 2047 N N . ASP A 1 275 ? 79.834 103.132 -17.308 1.00 38.48 301 ASP A N 1
ATOM 2048 C CA . ASP A 1 275 ? 79.394 103.526 -18.657 1.00 38.58 301 ASP A CA 1
ATOM 2049 C C . ASP A 1 275 ? 79.786 104.963 -19.030 1.00 38.02 301 ASP A C 1
ATOM 2050 O O . ASP A 1 275 ? 79.906 105.274 -20.215 1.00 37.26 301 ASP A O 1
ATOM 2055 N N . ALA A 1 276 ? 79.989 105.821 -18.025 1.00 37.89 302 ALA A N 1
ATOM 2056 C CA . ALA A 1 276 ? 80.524 107.178 -18.221 1.00 37.46 302 ALA A CA 1
ATOM 2057 C C . ALA A 1 276 ? 82.063 107.272 -18.100 1.00 37.38 302 ALA A C 1
ATOM 2058 O O . ALA A 1 276 ? 82.593 108.361 -17.873 1.00 37.66 302 ALA A O 1
ATOM 2060 N N . GLY A 1 277 ? 82.772 106.150 -18.251 1.00 37.32 303 GLY A N 1
ATOM 2061 C CA . GLY A 1 277 ? 84.239 106.126 -18.200 1.00 37.30 303 GLY A CA 1
ATOM 2062 C C . GLY A 1 277 ? 84.872 106.506 -16.867 1.00 37.34 303 GLY A C 1
ATOM 2063 O O . GLY A 1 277 ? 86.002 107.000 -16.840 1.00 37.86 303 GLY A O 1
ATOM 2064 N N . GLY A 1 278 ? 84.161 106.261 -15.765 1.00 36.80 304 GLY A N 1
ATOM 2065 C CA . GLY A 1 278 ? 84.611 106.664 -14.424 1.00 36.21 304 GLY A CA 1
ATOM 2066 C C . GLY A 1 278 ? 85.328 105.606 -13.593 1.00 35.46 304 GLY A C 1
ATOM 2067 O O . GLY A 1 278 ? 85.641 105.856 -12.430 1.00 35.20 304 GLY A O 1
ATOM 2068 N N . VAL A 1 279 ? 85.599 104.439 -14.183 1.00 35.27 305 VAL A N 1
ATOM 2069 C CA . VAL A 1 279 ? 86.189 103.293 -13.466 1.00 35.60 305 VAL A CA 1
ATOM 2070 C C . VAL A 1 279 ? 87.484 103.598 -12.689 1.00 36.53 305 VAL A C 1
ATOM 2071 O O . VAL A 1 279 ? 87.679 103.068 -11.589 1.00 36.38 305 VAL A O 1
ATOM 2075 N N . ASP A 1 280 ? 88.345 104.451 -13.250 1.00 37.24 306 ASP A N 1
ATOM 2076 C CA . ASP A 1 280 ? 89.661 104.757 -12.654 1.00 37.67 306 ASP A CA 1
ATOM 2077 C C . ASP A 1 280 ? 89.620 105.619 -11.395 1.00 37.57 306 ASP A C 1
ATOM 2078 O O . ASP A 1 280 ? 90.596 105.643 -10.642 1.00 37.38 306 ASP A O 1
ATOM 2083 N N . PHE A 1 281 ? 88.510 106.318 -11.160 1.00 37.59 307 PHE A N 1
ATOM 2084 C CA . PHE A 1 281 ? 88.414 107.265 -10.041 1.00 37.72 307 PHE A CA 1
ATOM 2085 C C . PHE A 1 281 ? 87.972 106.639 -8.708 1.00 36.69 307 PHE A C 1
ATOM 2086 O O . PHE A 1 281 ? 87.608 107.360 -7.772 1.00 36.48 307 PHE A O 1
ATOM 2094 N N . GLN A 1 282 ? 87.998 105.303 -8.628 1.00 35.67 308 GLN A N 1
ATOM 2095 C CA . GLN A 1 282 ? 87.853 104.574 -7.364 1.00 34.79 308 GLN A CA 1
ATOM 2096 C C . GLN A 1 282 ? 88.813 103.390 -7.290 1.00 33.85 308 GLN A C 1
ATOM 2097 O O . GLN A 1 282 ? 89.318 102.910 -8.310 1.00 33.28 308 GLN A O 1
ATOM 2103 N N . ASP A 1 283 ? 89.048 102.936 -6.062 1.00 32.77 309 ASP A N 1
ATOM 2104 C CA . ASP A 1 283 ? 89.653 101.631 -5.794 1.00 32.31 309 ASP A CA 1
ATOM 2105 C C . ASP A 1 283 ? 88.569 100.569 -5.556 1.00 30.97 309 ASP A C 1
ATOM 2106 O O . ASP A 1 283 ? 88.801 99.378 -5.767 1.00 30.38 309 ASP A O 1
ATOM 2111 N N . GLY A 1 284 ? 87.395 101.003 -5.103 1.00 29.83 310 GLY A N 1
ATOM 2112 C CA . GLY A 1 284 ? 86.245 100.120 -4.951 1.00 28.99 310 GLY A CA 1
ATOM 2113 C C . GLY A 1 284 ? 84.967 100.904 -4.732 1.00 28.31 310 GLY A C 1
ATOM 2114 O O . GLY A 1 284 ? 84.997 102.136 -4.662 1.00 28.47 310 GLY A O 1
ATOM 2115 N N . TYR A 1 285 ? 83.844 100.192 -4.650 1.00 27.20 311 TYR A N 1
ATOM 2116 C CA . TYR A 1 285 ? 82.554 100.801 -4.316 1.00 26.31 311 TYR A CA 1
ATOM 2117 C C . TYR A 1 285 ? 81.842 99.987 -3.250 1.00 25.31 311 TYR A C 1
ATOM 2118 O O . TYR A 1 285 ? 82.224 98.851 -2.973 1.00 24.94 311 TYR A O 1
ATOM 2127 N N . SER A 1 286 ? 80.811 100.580 -2.654 1.00 24.45 312 SER A N 1
ATOM 2128 C CA . SER A 1 286 ? 80.052 99.933 -1.589 1.00 23.87 312 SER A CA 1
ATOM 2129 C C . SER A 1 286 ? 78.565 99.802 -1.908 1.00 23.42 312 SER A C 1
ATOM 2130 O O . SER A 1 286 ? 78.003 100.619 -2.644 1.00 23.39 312 SER A O 1
ATOM 2133 N N . ILE A 1 287 ? 77.949 98.767 -1.333 1.00 22.58 313 ILE A N 1
ATOM 2134 C CA . ILE A 1 287 ? 76.506 98.528 -1.430 1.00 21.94 313 ILE A CA 1
ATOM 2135 C C . ILE A 1 287 ? 75.898 98.318 -0.041 1.00 21.72 313 ILE A C 1
ATOM 2136 O O . ILE A 1 287 ? 76.580 97.867 0.881 1.00 21.71 313 ILE A O 1
ATOM 2141 N N . HIS A 1 288 ? 74.613 98.642 0.089 1.00 21.43 314 HIS A N 1
ATOM 2142 C CA . HIS A 1 288 ? 73.839 98.421 1.311 1.00 21.22 314 HIS A CA 1
ATOM 2143 C C . HIS A 1 288 ? 72.665 97.486 0.986 1.00 21.03 314 HIS A C 1
ATOM 2144 O O . HIS A 1 288 ? 71.509 97.915 1.008 1.00 21.29 314 HIS A O 1
ATOM 2151 N N . PRO A 1 289 ? 72.948 96.205 0.678 1.00 20.90 315 PRO A N 1
ATOM 2152 C CA . PRO A 1 289 ? 71.908 95.321 0.144 1.00 20.77 315 PRO A CA 1
ATOM 2153 C C . PRO A 1 289 ? 70.977 94.760 1.227 1.00 20.50 315 PRO A C 1
ATOM 2154 O O . PRO A 1 289 ? 71.018 93.568 1.533 1.00 20.76 315 PRO A O 1
ATOM 2158 N N . TYR A 1 290 ? 70.138 95.621 1.794 1.00 20.27 316 TYR A N 1
ATOM 2159 C CA . TYR A 1 290 ? 69.193 95.209 2.830 1.00 20.18 316 TYR A CA 1
ATOM 2160 C C . TYR A 1 290 ? 68.108 94.318 2.227 1.00 20.12 316 TYR A C 1
ATOM 2161 O O . TYR A 1 290 ? 67.458 94.702 1.256 1.00 20.02 316 TYR A O 1
ATOM 2170 N N . MET A 1 291 ? 67.927 93.133 2.811 1.00 19.99 317 MET A N 1
ATOM 2171 C CA . MET A 1 291 ? 66.894 92.184 2.395 1.00 19.72 317 MET A CA 1
ATOM 2172 C C . MET A 1 291 ? 65.828 91.965 3.471 1.00 19.57 317 MET A C 1
ATOM 2173 O O . MET A 1 291 ? 64.954 91.111 3.308 1.00 19.49 317 MET A O 1
ATOM 2178 N N . ALA A 1 292 ? 65.875 92.749 4.550 1.00 19.45 318 ALA A N 1
ATOM 2179 C CA . ALA A 1 292 ? 64.970 92.564 5.686 1.00 19.49 318 ALA A CA 1
ATOM 2180 C C . ALA A 1 292 ? 63.521 92.936 5.325 1.00 19.46 318 ALA A C 1
ATOM 2181 O O . ALA A 1 292 ? 63.310 93.925 4.620 1.00 19.37 318 ALA A O 1
ATOM 2183 N N . PRO A 1 293 ? 62.525 92.186 5.809 1.00 19.57 319 PRO A N 1
ATOM 2184 C CA . PRO A 1 293 ? 62.676 91.121 6.806 1.00 19.58 319 PRO A CA 1
ATOM 2185 C C . PRO A 1 293 ? 62.862 89.698 6.241 1.00 19.57 319 PRO A C 1
ATOM 2186 O O . PRO A 1 293 ? 62.655 88.727 6.968 1.00 19.69 319 PRO A O 1
ATOM 2190 N N . ASN A 1 294 ? 63.268 89.571 4.977 1.00 19.76 320 ASN A N 1
ATOM 2191 C CA . ASN A 1 294 ? 63.343 88.265 4.305 1.00 19.52 320 ASN A CA 1
ATOM 2192 C C . ASN A 1 294 ? 64.668 87.568 4.592 1.00 19.23 320 ASN A C 1
ATOM 2193 O O . ASN A 1 294 ? 65.606 88.184 5.100 1.00 19.21 320 ASN A O 1
ATOM 2198 N N . THR A 1 295 ? 64.743 86.286 4.239 1.00 18.98 321 THR A N 1
ATOM 2199 C CA . THR A 1 295 ? 65.973 85.507 4.405 1.00 18.89 321 THR A CA 1
ATOM 2200 C C . THR A 1 295 ? 67.086 86.043 3.493 1.00 18.93 321 THR A C 1
ATOM 2201 O O . THR A 1 295 ? 66.801 86.651 2.460 1.00 18.98 321 THR A O 1
ATOM 2205 N N . PRO A 1 296 ? 68.357 85.813 3.868 1.00 18.88 322 PRO A N 1
ATOM 2206 C CA . PRO A 1 296 ? 69.447 86.081 2.934 1.00 18.81 322 PRO A CA 1
ATOM 2207 C C . PRO A 1 296 ? 69.530 85.048 1.805 1.00 18.79 322 PRO A C 1
ATOM 2208 O O . PRO A 1 296 ? 70.122 85.335 0.771 1.00 18.88 322 PRO A O 1
ATOM 2212 N N . ASP A 1 297 ? 68.955 83.863 2.012 1.00 18.93 323 ASP A N 1
ATOM 2213 C CA . ASP A 1 297 ? 68.934 82.799 1.003 1.00 18.92 323 ASP A CA 1
ATOM 2214 C C . ASP A 1 297 ? 68.137 83.211 -0.230 1.00 18.98 323 ASP A C 1
ATOM 2215 O O . ASP A 1 297 ? 68.647 83.152 -1.352 1.00 18.82 323 ASP A O 1
ATOM 2220 N N . PHE A 1 298 ? 66.887 83.623 -0.005 1.00 19.10 324 PHE A N 1
ATOM 2221 C CA . PHE A 1 298 ? 65.939 83.939 -1.083 1.00 19.06 324 PHE A CA 1
ATOM 2222 C C . PHE A 1 298 ? 65.626 85.427 -1.265 1.00 19.40 324 PHE A C 1
ATOM 2223 O O . PHE A 1 298 ? 65.280 85.840 -2.377 1.00 19.84 324 PHE A O 1
ATOM 2231 N N . GLY A 1 299 ? 65.723 86.225 -0.200 1.00 19.45 325 GLY A N 1
ATOM 2232 C CA . GLY A 1 299 ? 65.562 87.680 -0.301 1.00 19.70 325 GLY A CA 1
ATOM 2233 C C . GLY A 1 299 ? 64.228 88.147 -0.868 1.00 19.95 325 GLY A C 1
ATOM 2234 O O . GLY A 1 299 ? 63.177 87.640 -0.475 1.00 20.05 325 GLY A O 1
ATOM 2235 N N . TYR A 1 300 ? 64.272 89.108 -1.793 1.00 20.22 326 TYR A N 1
ATOM 2236 C CA . TYR A 1 300 ? 63.062 89.677 -2.398 1.00 20.67 326 TYR A CA 1
ATOM 2237 C C . TYR A 1 300 ? 63.209 89.922 -3.901 1.00 21.46 326 TYR A C 1
ATOM 2238 O O . TYR A 1 300 ? 64.318 90.066 -4.416 1.00 21.01 326 TYR A O 1
ATOM 2247 N N . ALA A 1 301 ? 62.070 89.973 -4.588 1.00 23.00 327 ALA A N 1
ATOM 2248 C CA . ALA A 1 301 ? 62.018 90.296 -6.014 1.00 24.30 327 ALA A CA 1
ATOM 2249 C C . ALA A 1 301 ? 62.230 91.794 -6.215 1.00 25.82 327 ALA A C 1
ATOM 2250 O O . ALA A 1 301 ? 61.400 92.602 -5.801 1.00 26.20 327 ALA A O 1
ATOM 2252 N N . GLY A 1 302 ? 63.342 92.159 -6.845 1.00 28.32 328 GLY A N 1
ATOM 2253 C CA . GLY A 1 302 ? 63.665 93.560 -7.110 1.00 30.84 328 GLY A CA 1
ATOM 2254 C C . GLY A 1 302 ? 63.010 94.106 -8.367 1.00 32.94 328 GLY A C 1
ATOM 2255 O O . GLY A 1 302 ? 62.455 93.354 -9.167 1.00 31.91 328 GLY A O 1
ATOM 2256 N N . THR A 1 303 ? 63.079 95.425 -8.529 1.00 36.51 329 THR A N 1
ATOM 2257 C CA . THR A 1 303 ? 62.631 96.103 -9.751 1.00 39.77 329 THR A CA 1
ATOM 2258 C C . THR A 1 303 ? 63.761 96.235 -10.783 1.00 42.44 329 THR A C 1
ATOM 2259 O O . THR A 1 303 ? 63.502 96.175 -11.985 1.00 43.50 329 THR A O 1
ATOM 2263 N N . GLY A 1 304 ? 64.999 96.418 -10.314 1.00 45.51 330 GLY A N 1
ATOM 2264 C CA . GLY A 1 304 ? 66.190 96.423 -11.177 1.00 48.09 330 GLY A CA 1
ATOM 2265 C C . GLY A 1 304 ? 66.456 95.064 -11.813 1.00 51.34 330 GLY A C 1
ATOM 2266 O O . GLY A 1 304 ? 66.842 94.112 -11.121 1.00 50.51 330 GLY A O 1
ATOM 2267 N N . GLY A 1 305 ? 66.296 94.997 -13.140 1.00 54.11 331 GLY A N 1
ATOM 2268 C CA . GLY A 1 305 ? 66.144 93.730 -13.873 1.00 55.39 331 GLY A CA 1
ATOM 2269 C C . GLY A 1 305 ? 67.321 92.929 -14.437 1.00 56.25 331 GLY A C 1
ATOM 2270 O O . GLY A 1 305 ? 67.085 92.004 -15.222 1.00 58.85 331 GLY A O 1
ATOM 2271 N N . PRO A 1 306 ? 68.584 93.257 -14.069 1.00 55.31 332 PRO A N 1
ATOM 2272 C CA . PRO A 1 306 ? 69.669 92.303 -14.398 1.00 53.42 332 PRO A CA 1
ATOM 2273 C C . PRO A 1 306 ? 69.655 90.951 -13.647 1.00 51.82 332 PRO A C 1
ATOM 2274 O O . PRO A 1 306 ? 70.259 89.992 -14.138 1.00 50.55 332 PRO A O 1
ATOM 2278 N N . ILE A 1 307 ? 68.970 90.876 -12.496 1.00 50.54 333 ILE A N 1
ATOM 2279 C CA . ILE A 1 307 ? 69.072 89.734 -11.557 1.00 48.04 333 ILE A CA 1
ATOM 2280 C C . ILE A 1 307 ? 67.697 89.142 -11.199 1.00 46.64 333 ILE A C 1
ATOM 2281 O O . ILE A 1 307 ? 66.755 89.902 -10.982 1.00 47.79 333 ILE A O 1
ATOM 2286 N N . PRO A 1 308 ? 67.577 87.789 -11.122 1.00 45.26 334 PRO A N 1
ATOM 2287 C CA . PRO A 1 308 ? 66.277 87.151 -10.798 1.00 44.49 334 PRO A CA 1
ATOM 2288 C C . PRO A 1 308 ? 65.641 87.592 -9.464 1.00 41.99 334 PRO A C 1
ATOM 2289 O O . PRO A 1 308 ? 64.449 87.915 -9.426 1.00 41.94 334 PRO A O 1
ATOM 2293 N N . ALA A 1 309 ? 66.435 87.590 -8.394 1.00 37.90 335 ALA A N 1
ATOM 2294 C CA . ALA A 1 309 ? 66.002 88.091 -7.085 1.00 34.72 335 ALA A CA 1
ATOM 2295 C C . ALA A 1 309 ? 67.182 88.696 -6.333 1.00 31.94 335 ALA A C 1
ATOM 2296 O O . ALA A 1 309 ? 68.330 88.317 -6.570 1.00 31.93 335 ALA A O 1
ATOM 2298 N N . VAL A 1 310 ? 66.895 89.638 -5.436 1.00 29.06 336 VAL A N 1
ATOM 2299 C CA . VAL A 1 310 ? 67.926 90.259 -4.600 1.00 27.09 336 VAL A CA 1
ATOM 2300 C C . VAL A 1 310 ? 68.159 89.391 -3.367 1.00 25.41 336 VAL A C 1
ATOM 2301 O O . VAL A 1 310 ? 67.478 89.542 -2.357 1.00 25.14 336 VAL A O 1
ATOM 2305 N N . ASN A 1 311 ? 69.109 88.466 -3.485 1.00 23.87 337 ASN A N 1
ATOM 2306 C CA . ASN A 1 311 ? 69.594 87.658 -2.360 1.00 22.77 337 ASN A CA 1
ATOM 2307 C C . ASN A 1 311 ? 71.104 87.472 -2.471 1.00 22.38 337 ASN A C 1
ATOM 2308 O O . ASN A 1 311 ? 71.689 87.827 -3.489 1.00 22.85 337 ASN A O 1
ATOM 2313 N N . ILE A 1 312 ? 71.733 86.928 -1.432 1.00 22.04 338 ILE A N 1
ATOM 2314 C CA . ILE A 1 312 ? 73.194 86.765 -1.422 1.00 21.70 338 ILE A CA 1
ATOM 2315 C C . ILE A 1 312 ? 73.692 85.824 -2.532 1.00 21.67 338 ILE A C 1
ATOM 2316 O O . ILE A 1 312 ? 74.654 86.164 -3.215 1.00 22.14 338 ILE A O 1
ATOM 2321 N N . PRO A 1 313 ? 73.046 84.656 -2.726 1.00 21.31 339 PRO A N 1
ATOM 2322 C CA . PRO A 1 313 ? 73.501 83.768 -3.811 1.00 21.27 339 PRO A CA 1
ATOM 2323 C C . PRO A 1 313 ? 73.387 84.329 -5.242 1.00 21.51 339 PRO A C 1
ATOM 2324 O O . PRO A 1 313 ? 74.098 83.859 -6.131 1.00 21.62 339 PRO A O 1
ATOM 2328 N N . THR A 1 314 ? 72.508 85.307 -5.460 1.00 21.48 340 THR A N 1
ATOM 2329 C CA . THR A 1 314 ? 72.385 85.974 -6.757 1.00 21.72 340 THR A CA 1
ATOM 2330 C C . THR A 1 314 ? 73.269 87.212 -6.843 1.00 21.77 340 THR A C 1
ATOM 2331 O O . THR A 1 314 ? 73.981 87.397 -7.831 1.00 22.31 340 THR A O 1
ATOM 2335 N N . VAL A 1 315 ? 73.207 88.058 -5.817 1.00 21.63 341 VAL A N 1
ATOM 2336 C CA . VAL A 1 315 ? 73.904 89.351 -5.816 1.00 21.77 341 VAL A CA 1
ATOM 2337 C C . VAL A 1 315 ? 75.435 89.212 -5.756 1.00 22.11 341 VAL A C 1
ATOM 2338 O O . VAL A 1 315 ? 76.141 89.930 -6.470 1.00 22.03 341 VAL A O 1
ATOM 2342 N N . TRP A 1 316 ? 75.940 88.305 -4.917 1.00 22.47 342 TRP A N 1
ATOM 2343 C CA . TRP A 1 316 ? 77.393 88.177 -4.717 1.00 22.95 342 TRP A CA 1
ATOM 2344 C C . TRP A 1 316 ? 78.122 87.794 -6.025 1.00 23.68 342 TRP A C 1
ATOM 2345 O O . TRP A 1 316 ? 79.045 88.506 -6.425 1.00 23.71 342 TRP A O 1
ATOM 2356 N N . PRO A 1 317 ? 77.700 86.701 -6.706 1.00 24.74 343 PRO A N 1
ATOM 2357 C CA . PRO A 1 317 ? 78.299 86.377 -8.014 1.00 25.39 343 PRO A CA 1
ATOM 2358 C C . PRO A 1 317 ? 78.074 87.421 -9.111 1.00 26.49 343 PRO A C 1
ATOM 2359 O O . PRO A 1 317 ? 78.930 87.574 -9.982 1.00 27.27 343 PRO A O 1
ATOM 2363 N N . TYR A 1 318 ? 76.936 88.114 -9.072 1.00 27.50 344 TYR A N 1
ATOM 2364 C CA . TYR A 1 318 ? 76.615 89.143 -10.066 1.00 28.67 344 TYR A CA 1
ATOM 2365 C C . TYR A 1 318 ? 77.572 90.339 -10.003 1.00 29.38 344 TYR A C 1
ATOM 2366 O O . TYR A 1 318 ? 78.048 90.794 -11.038 1.00 29.88 344 TYR A O 1
ATOM 2375 N N . LEU A 1 319 ? 77.854 90.840 -8.803 1.00 30.09 345 LEU A N 1
ATOM 2376 C CA . LEU A 1 319 ? 78.772 91.978 -8.647 1.00 30.61 345 LEU A CA 1
ATOM 2377 C C . LEU A 1 319 ? 80.241 91.583 -8.808 1.00 31.54 345 LEU A C 1
ATOM 2378 O O . LEU A 1 319 ? 81.073 92.425 -9.152 1.00 32.05 345 LEU A O 1
ATOM 2383 N N . LYS A 1 320 ? 80.552 90.315 -8.548 1.00 32.77 346 LYS A N 1
ATOM 2384 C CA . LYS A 1 320 ? 81.877 89.756 -8.822 1.00 34.40 346 LYS A CA 1
ATOM 2385 C C . LYS A 1 320 ? 82.157 89.779 -10.326 1.00 35.87 346 LYS A C 1
ATOM 2386 O O . LYS A 1 320 ? 83.232 90.197 -10.754 1.00 36.29 346 LYS A O 1
ATOM 2392 N N . LYS A 1 321 ? 81.173 89.330 -11.108 1.00 37.49 347 LYS A N 1
ATOM 2393 C CA . LYS A 1 321 ? 81.220 89.369 -12.575 1.00 38.84 347 LYS A CA 1
ATOM 2394 C C . LYS A 1 321 ? 81.462 90.789 -13.106 1.00 38.41 347 LYS A C 1
ATOM 2395 O O . LYS A 1 321 ? 82.316 90.985 -13.969 1.00 38.80 347 LYS A O 1
ATOM 2401 N N . ILE A 1 322 ? 80.723 91.766 -12.579 1.00 37.86 348 ILE A N 1
ATOM 2402 C CA . ILE A 1 322 ? 80.844 93.165 -13.010 1.00 37.64 348 ILE A CA 1
ATOM 2403 C C . ILE A 1 322 ? 82.274 93.666 -12.804 1.00 37.99 348 ILE A C 1
ATOM 2404 O O . ILE A 1 322 ? 82.861 94.243 -13.718 1.00 38.73 348 ILE A O 1
ATOM 2409 N N . SER A 1 323 ? 82.822 93.438 -11.611 1.00 37.90 349 SER A N 1
ATOM 2410 C CA . SER A 1 323 ? 84.189 93.862 -11.281 1.00 37.49 349 SER A CA 1
ATOM 2411 C C . SER A 1 323 ? 85.243 93.143 -12.131 1.00 37.73 349 SER A C 1
ATOM 2412 O O . SER A 1 323 ? 86.202 93.766 -12.588 1.00 38.02 349 SER A O 1
ATOM 2415 N N . GLU A 1 324 ? 85.054 91.843 -12.345 1.00 37.89 350 GLU A N 1
ATOM 2416 C CA . GLU A 1 324 ? 85.931 91.057 -13.221 1.00 38.04 350 GLU A CA 1
ATOM 2417 C C . GLU A 1 324 ? 85.921 91.539 -14.675 1.00 38.70 350 GLU A C 1
ATOM 2418 O O . GLU A 1 324 ? 86.976 91.627 -15.304 1.00 39.05 350 GLU A O 1
ATOM 2424 N N . GLU A 1 325 ? 84.733 91.847 -15.194 1.00 38.94 351 GLU A N 1
ATOM 2425 C CA . GLU A 1 325 ? 84.560 92.206 -16.611 1.00 39.40 351 GLU A CA 1
ATOM 2426 C C . GLU A 1 325 ? 84.778 93.690 -16.945 1.00 39.22 351 GLU A C 1
ATOM 2427 O O . GLU A 1 325 ? 84.874 94.040 -18.124 1.00 39.20 351 GLU A O 1
ATOM 2433 N N . ASN A 1 326 ? 84.849 94.553 -15.928 1.00 38.55 352 ASN A N 1
ATOM 2434 C CA . ASN A 1 326 ? 85.019 95.995 -16.129 1.00 37.76 352 ASN A CA 1
ATOM 2435 C C . ASN A 1 326 ? 86.168 96.514 -15.270 1.00 37.13 352 ASN A C 1
ATOM 2436 O O . ASN A 1 326 ? 85.964 97.267 -14.315 1.00 36.88 352 ASN A O 1
ATOM 2441 N N . LEU A 1 327 ? 87.381 96.116 -15.643 1.00 36.71 353 LEU A N 1
ATOM 2442 C CA . LEU A 1 327 ? 88.589 96.476 -14.902 1.00 36.36 353 LEU A CA 1
ATOM 2443 C C . LEU A 1 327 ? 88.956 97.950 -15.079 1.00 36.89 353 LEU A C 1
ATOM 2444 O O . LEU A 1 327 ? 88.445 98.632 -15.967 1.00 37.69 353 LEU A O 1
ATOM 2449 N N . ARG A 1 328 ? 89.851 98.427 -14.220 1.00 37.57 354 ARG A N 1
ATOM 2450 C CA . ARG A 1 328 ? 90.424 99.771 -14.341 1.00 38.46 354 ARG A CA 1
ATOM 2451 C C . ARG A 1 328 ? 91.454 99.806 -15.477 1.00 38.96 354 ARG A C 1
ATOM 2452 O O . ARG A 1 328 ? 91.811 98.757 -16.030 1.00 38.83 354 ARG A O 1
ATOM 2460 N N . SER A 1 329 ? 91.941 101.006 -15.806 1.00 38.97 355 SER A N 1
ATOM 2461 C CA . SER A 1 329 ? 92.985 101.187 -16.831 1.00 38.99 355 SER A CA 1
ATOM 2462 C C . SER A 1 329 ? 94.270 100.436 -16.483 1.00 39.04 355 SER A C 1
ATOM 2463 O O . SER A 1 329 ? 94.858 99.774 -17.341 1.00 38.83 355 SER A O 1
ATOM 2466 N N . ASP A 1 330 ? 94.674 100.513 -15.213 1.00 39.38 356 ASP A N 1
ATOM 2467 C CA . ASP A 1 330 ? 95.807 99.723 -14.693 1.00 39.75 356 ASP A CA 1
ATOM 2468 C C . ASP A 1 330 ? 95.485 98.230 -14.434 1.00 39.53 356 ASP A C 1
ATOM 2469 O O . ASP A 1 330 ? 96.285 97.526 -13.814 1.00 38.56 356 ASP A O 1
ATOM 2474 N N . LYS A 1 331 ? 94.312 97.775 -14.891 1.00 40.39 357 LYS A N 1
ATOM 2475 C CA . LYS A 1 331 ? 93.839 96.387 -14.794 1.00 41.11 357 LYS A CA 1
ATOM 2476 C C . LYS A 1 331 ? 93.555 95.871 -13.369 1.00 40.45 357 LYS A C 1
ATOM 2477 O O . LYS A 1 331 ? 93.295 94.678 -13.187 1.00 40.65 357 LYS A O 1
ATOM 2483 N N . LYS A 1 332 ? 93.562 96.761 -12.372 1.00 39.78 358 LYS A N 1
ATOM 2484 C CA . LYS A 1 332 ? 93.186 96.389 -11.014 1.00 39.29 358 LYS A CA 1
ATOM 2485 C C . LYS A 1 332 ? 91.669 96.267 -10.964 1.00 38.21 358 LYS A C 1
ATOM 2486 O O . LYS A 1 332 ? 90.947 97.035 -11.605 1.00 37.21 358 LYS A O 1
ATOM 2492 N N . GLU A 1 333 ? 91.199 95.285 -10.206 1.00 37.12 359 GLU A N 1
ATOM 2493 C CA . GLU A 1 333 ? 89.779 95.016 -10.064 1.00 35.87 359 GLU A CA 1
ATOM 2494 C C . GLU A 1 333 ? 89.203 95.930 -8.987 1.00 33.94 359 GLU A C 1
ATOM 2495 O O . GLU A 1 333 ? 89.830 96.121 -7.947 1.00 33.17 359 GLU A O 1
ATOM 2501 N N . LEU A 1 334 ? 88.027 96.504 -9.237 1.00 32.11 360 LEU A N 1
ATOM 2502 C CA . LEU A 1 334 ? 87.337 97.290 -8.212 1.00 31.29 360 LEU A CA 1
ATOM 2503 C C . LEU A 1 334 ? 86.809 96.357 -7.118 1.00 30.46 360 LEU A C 1
ATOM 2504 O O . LEU A 1 334 ? 86.101 95.389 -7.409 1.00 30.69 360 LEU A O 1
ATOM 2509 N N . SER A 1 335 ? 87.165 96.647 -5.870 1.00 29.18 361 SER A N 1
ATOM 2510 C CA . SER A 1 335 ? 86.673 95.874 -4.730 1.00 28.36 361 SER A CA 1
ATOM 2511 C C . SER A 1 335 ? 85.234 96.283 -4.395 1.00 27.76 361 SER A C 1
ATOM 2512 O O . SER A 1 335 ? 84.855 97.445 -4.563 1.00 27.89 361 SER A O 1
ATOM 2515 N N . VAL A 1 336 ? 84.438 95.318 -3.941 1.00 26.84 362 VAL A N 1
ATOM 2516 C CA . VAL A 1 336 ? 83.045 95.554 -3.561 1.00 26.35 362 VAL A CA 1
ATOM 2517 C C . VAL A 1 336 ? 82.925 95.383 -2.053 1.00 25.96 362 VAL A C 1
ATOM 2518 O O . VAL A 1 336 ? 83.167 94.298 -1.536 1.00 26.18 362 VAL A O 1
ATOM 2522 N N . TRP A 1 337 ? 82.543 96.453 -1.360 1.00 25.63 363 TRP A N 1
ATOM 2523 C CA . TRP A 1 337 ? 82.453 96.461 0.099 1.00 25.31 363 TRP A CA 1
ATOM 2524 C C . TRP A 1 337 ? 80.995 96.509 0.545 1.00 24.62 363 TRP A C 1
ATOM 2525 O O . TRP A 1 337 ? 80.275 97.437 0.195 1.00 24.95 363 TRP A O 1
ATOM 2536 N N . VAL A 1 338 ? 80.559 95.515 1.316 1.00 23.60 364 VAL A N 1
ATOM 2537 C CA . VAL A 1 338 ? 79.185 95.486 1.828 1.00 22.96 364 VAL A CA 1
ATOM 2538 C C . VAL A 1 338 ? 79.169 96.259 3.149 1.00 22.53 364 VAL A C 1
ATOM 2539 O O . VAL A 1 338 ? 79.197 95.677 4.234 1.00 22.32 364 VAL A O 1
ATOM 2543 N N . THR A 1 339 ? 79.136 97.584 3.036 1.00 22.25 365 THR A N 1
ATOM 2544 C CA . THR A 1 339 ? 79.349 98.472 4.184 1.00 22.26 365 THR A CA 1
ATOM 2545 C C . THR A 1 339 ? 78.156 98.582 5.139 1.00 22.25 365 THR A C 1
ATOM 2546 O O . THR A 1 339 ? 78.315 99.065 6.257 1.00 22.29 365 THR A O 1
ATOM 2550 N N . GLU A 1 340 ? 76.974 98.145 4.705 1.00 22.36 366 GLU A N 1
ATOM 2551 C CA . GLU A 1 340 ? 75.864 97.871 5.624 1.00 22.35 366 GLU A CA 1
ATOM 2552 C C . GLU A 1 340 ? 75.041 96.681 5.141 1.00 21.96 366 GLU A C 1
ATOM 2553 O O . GLU A 1 340 ? 74.666 96.609 3.972 1.00 21.53 366 GLU A O 1
ATOM 2559 N N . ILE A 1 341 ? 74.772 95.751 6.050 1.00 21.40 367 ILE A N 1
ATOM 2560 C CA . ILE A 1 341 ? 73.718 94.761 5.859 1.00 21.15 367 ILE A CA 1
ATOM 2561 C C . ILE A 1 341 ? 73.223 94.363 7.245 1.00 20.99 367 ILE A C 1
ATOM 2562 O O . ILE A 1 341 ? 74.016 94.275 8.180 1.00 21.06 367 ILE A O 1
ATOM 2567 N N . GLY A 1 342 ? 71.919 94.156 7.388 1.00 20.47 368 GLY A N 1
ATOM 2568 C CA . GLY A 1 342 ? 71.367 93.796 8.682 1.00 20.15 368 GLY A CA 1
ATOM 2569 C C . GLY A 1 342 ? 69.878 93.543 8.699 1.00 20.02 368 GLY A C 1
ATOM 2570 O O . GLY A 1 342 ? 69.167 93.849 7.743 1.00 20.09 368 GLY A O 1
ATOM 2571 N N . TRP A 1 343 ? 69.432 92.955 9.803 1.00 19.79 369 TRP A N 1
ATOM 2572 C CA . TRP A 1 343 ? 68.025 92.718 10.096 1.00 19.84 369 TRP A CA 1
ATOM 2573 C C . TRP A 1 343 ? 67.758 93.254 11.499 1.00 19.85 369 TRP A C 1
ATOM 2574 O O . TRP A 1 343 ? 68.672 93.313 12.326 1.00 20.03 369 TRP A O 1
ATOM 2585 N N . ASN A 1 344 ? 66.511 93.636 11.763 1.00 19.87 370 ASN A N 1
ATOM 2586 C CA . ASN A 1 344 ? 66.130 94.264 13.036 1.00 19.78 370 ASN A CA 1
ATOM 2587 C C . ASN A 1 344 ? 65.061 93.458 13.763 1.00 19.85 370 ASN A C 1
ATOM 2588 O O . ASN A 1 344 ? 64.280 92.739 13.135 1.00 19.91 370 ASN A O 1
ATOM 2593 N N . SER A 1 345 ? 65.028 93.605 15.088 1.00 19.86 371 SER A N 1
ATOM 2594 C CA . SER A 1 345 ? 64.077 92.881 15.945 1.00 19.83 371 SER A CA 1
ATOM 2595 C C . SER A 1 345 ? 62.642 93.445 15.974 1.00 19.75 371 SER A C 1
ATOM 2596 O O . SER A 1 345 ? 61.796 92.910 16.697 1.00 20.10 371 SER A O 1
ATOM 2599 N N . THR A 1 346 ? 62.362 94.506 15.211 1.00 19.50 372 THR A N 1
ATOM 2600 C CA . THR A 1 346 ? 60.987 94.997 15.048 1.00 19.29 372 THR A CA 1
ATOM 2601 C C . THR A 1 346 ? 60.224 94.147 14.028 1.00 18.89 372 THR A C 1
ATOM 2602 O O . THR A 1 346 ? 59.118 93.685 14.316 1.00 18.91 372 THR A O 1
ATOM 2606 N N . THR A 1 347 ? 60.818 93.946 12.850 1.00 18.41 373 THR A N 1
ATOM 2607 C CA . THR A 1 347 ? 60.194 93.162 11.767 1.00 18.10 373 THR A CA 1
ATOM 2608 C C . THR A 1 347 ? 60.648 91.691 11.697 1.00 18.07 373 THR A C 1
ATOM 2609 O O . THR A 1 347 ? 60.157 90.934 10.856 1.00 18.11 373 THR A O 1
ATOM 2613 N N . ASN A 1 348 ? 61.588 91.295 12.556 1.00 17.96 374 ASN A N 1
ATOM 2614 C CA . ASN A 1 348 ? 61.938 89.883 12.742 1.00 17.94 374 ASN A CA 1
ATOM 2615 C C . ASN A 1 348 ? 62.001 89.535 14.225 1.00 17.90 374 ASN A C 1
ATOM 2616 O O . ASN A 1 348 ? 62.166 90.408 15.077 1.00 17.76 374 ASN A O 1
ATOM 2621 N N . LEU A 1 349 ? 61.881 88.243 14.514 1.00 17.90 375 LEU A N 1
ATOM 2622 C CA . LEU A 1 349 ? 62.130 87.713 15.852 1.00 17.88 375 LEU A CA 1
ATOM 2623 C C . LEU A 1 349 ? 63.621 87.856 16.154 1.00 17.78 375 LEU A C 1
ATOM 2624 O O . LEU A 1 349 ? 64.435 87.919 15.228 1.00 18.15 375 LEU A O 1
ATOM 2629 N N . ASP A 1 350 ? 63.982 87.892 17.436 1.00 17.38 376 ASP A N 1
ATOM 2630 C CA . ASP A 1 350 ? 65.396 87.917 17.837 1.00 17.02 376 ASP A CA 1
ATOM 2631 C C . ASP A 1 350 ? 66.157 86.718 17.266 1.00 16.57 376 ASP A C 1
ATOM 2632 O O . ASP A 1 350 ? 67.295 86.856 16.826 1.00 16.36 376 ASP A O 1
ATOM 2637 N N . ILE A 1 351 ? 65.521 85.550 17.282 1.00 16.15 377 ILE A N 1
ATOM 2638 C CA . ILE A 1 351 ? 66.152 84.319 16.815 1.00 16.01 377 ILE A CA 1
ATOM 2639 C C . ILE A 1 351 ? 66.319 84.298 15.287 1.00 15.72 377 ILE A C 1
ATOM 2640 O O . ILE A 1 351 ? 67.270 83.695 14.780 1.00 15.38 377 ILE A O 1
ATOM 2645 N N . GLU A 1 352 ? 65.407 84.958 14.568 1.00 15.49 378 GLU A N 1
ATOM 2646 C CA . GLU A 1 352 ? 65.545 85.141 13.117 1.00 15.40 378 GLU A CA 1
ATOM 2647 C C . GLU A 1 352 ? 66.737 86.043 12.783 1.00 15.21 378 GLU A C 1
ATOM 2648 O O . GLU A 1 352 ? 67.533 85.715 11.901 1.00 15.03 378 GLU A O 1
ATOM 2654 N N . GLN A 1 353 ? 66.861 87.159 13.505 1.00 15.08 379 GLN A N 1
ATOM 2655 C CA . GLN A 1 353 ? 68.007 88.072 13.368 1.00 15.05 379 GLN A CA 1
ATOM 2656 C C . GLN A 1 353 ? 69.339 87.333 13.558 1.00 15.18 379 GLN A C 1
ATOM 2657 O O . GLN A 1 353 ? 70.289 87.550 12.802 1.00 15.36 379 GLN A O 1
ATOM 2663 N N . ALA A 1 354 ? 69.395 86.466 14.567 1.00 15.22 380 ALA A N 1
ATOM 2664 C CA . ALA A 1 354 ? 70.574 85.647 14.831 1.00 15.29 380 ALA A CA 1
ATOM 2665 C C . ALA A 1 354 ? 70.831 84.660 13.697 1.00 15.40 380 ALA A C 1
ATOM 2666 O O . ALA A 1 354 ? 71.941 84.589 13.169 1.00 15.52 380 ALA A O 1
ATOM 2668 N N . ALA A 1 355 ? 69.795 83.914 13.323 1.00 15.50 381 ALA A N 1
ATOM 2669 C CA . ALA A 1 355 ? 69.878 82.955 12.219 1.00 15.51 381 ALA A CA 1
ATOM 2670 C C . ALA A 1 355 ? 70.363 83.609 10.923 1.00 15.63 381 ALA A C 1
ATOM 2671 O O . ALA A 1 355 ? 71.241 83.073 10.251 1.00 15.62 381 ALA A O 1
ATOM 2673 N N . TYR A 1 356 ? 69.803 84.771 10.594 1.00 15.92 382 TYR A N 1
ATOM 2674 C CA . TYR A 1 356 ? 70.139 85.465 9.347 1.00 16.15 382 TYR A CA 1
ATOM 2675 C C . TYR A 1 356 ? 71.531 86.089 9.368 1.00 16.19 382 TYR A C 1
ATOM 2676 O O . TYR A 1 356 ? 72.156 86.223 8.315 1.00 16.10 382 TYR A O 1
ATOM 2685 N N . LEU A 1 357 ? 72.016 86.463 10.553 1.00 16.33 383 LEU A N 1
ATOM 2686 C CA . LEU A 1 357 ? 73.394 86.942 10.702 1.00 16.40 383 LEU A CA 1
ATOM 2687 C C . LEU A 1 357 ? 74.390 85.841 10.341 1.00 16.29 383 LEU A C 1
ATOM 2688 O O . LEU A 1 357 ? 75.283 86.058 9.527 1.00 16.39 383 LEU A O 1
ATOM 2693 N N . ALA A 1 358 ? 74.231 84.670 10.951 1.00 16.17 384 ALA A N 1
ATOM 2694 C CA . ALA A 1 358 ? 75.105 83.527 10.675 1.00 16.14 384 ALA A CA 1
ATOM 2695 C C . ALA A 1 358 ? 75.037 83.125 9.209 1.00 16.20 384 ALA A C 1
ATOM 2696 O O . ALA A 1 358 ? 76.067 82.886 8.578 1.00 16.41 384 ALA A O 1
ATOM 2698 N N . ARG A 1 359 ? 73.817 83.064 8.680 1.00 16.02 385 ARG A N 1
ATOM 2699 C CA . ARG A 1 359 ? 73.585 82.699 7.284 1.00 15.92 385 ARG A CA 1
ATOM 2700 C C . ARG A 1 359 ? 74.174 83.698 6.288 1.00 16.03 385 ARG A C 1
ATOM 2701 O O . ARG A 1 359 ? 74.679 83.293 5.238 1.00 15.93 385 ARG A O 1
ATOM 2709 N N . THR A 1 360 ? 74.129 84.988 6.625 1.00 16.22 386 THR A N 1
ATOM 2710 C CA . THR A 1 360 ? 74.770 86.029 5.806 1.00 16.44 386 THR A CA 1
ATOM 2711 C C . THR A 1 360 ? 76.268 85.775 5.631 1.00 16.54 386 THR A C 1
ATOM 2712 O O . THR A 1 360 ? 76.770 85.779 4.508 1.00 16.45 386 THR A O 1
ATOM 2716 N N . TYR A 1 361 ? 76.970 85.554 6.737 1.00 16.73 387 TYR A N 1
ATOM 2717 C CA . TYR A 1 361 ? 78.424 85.367 6.688 1.00 17.08 387 TYR A CA 1
ATOM 2718 C C . TYR A 1 361 ? 78.828 84.009 6.108 1.00 17.33 387 TYR A C 1
ATOM 2719 O O . TYR A 1 361 ? 79.855 83.906 5.433 1.00 17.36 387 TYR A O 1
ATOM 2728 N N . LEU A 1 362 ? 78.012 82.984 6.350 1.00 17.55 388 LEU A N 1
ATOM 2729 C CA . LEU A 1 362 ? 78.223 81.670 5.740 1.00 17.70 388 LEU A CA 1
ATOM 2730 C C . LEU A 1 362 ? 77.994 81.706 4.229 1.00 17.91 388 LEU A C 1
ATOM 2731 O O . LEU A 1 362 ? 78.810 81.178 3.471 1.00 18.30 388 LEU A O 1
ATOM 2736 N N . LEU A 1 363 ? 76.903 82.334 3.793 1.00 17.98 389 LEU A N 1
ATOM 2737 C CA . LEU A 1 363 ? 76.645 82.512 2.356 1.00 17.96 389 LEU A CA 1
ATOM 2738 C C . LEU A 1 363 ? 77.626 83.494 1.691 1.00 18.23 389 LEU A C 1
ATOM 2739 O O . LEU A 1 363 ? 77.999 83.303 0.532 1.00 18.19 389 LEU A O 1
ATOM 2744 N N . SER A 1 364 ? 78.038 84.534 2.415 1.00 18.56 390 SER A N 1
ATOM 2745 C CA . SER A 1 364 ? 79.027 85.492 1.898 1.00 19.00 390 SER A CA 1
ATOM 2746 C C . SER A 1 364 ? 80.369 84.815 1.591 1.00 19.48 390 SER A C 1
ATOM 2747 O O . SER A 1 364 ? 80.932 85.013 0.515 1.00 19.54 390 SER A O 1
ATOM 2750 N N . ARG A 1 365 ? 80.860 84.007 2.529 1.00 19.83 391 ARG A N 1
ATOM 2751 C CA . ARG A 1 365 ? 82.086 83.230 2.324 1.00 20.16 391 ARG A CA 1
ATOM 2752 C C . ARG A 1 365 ? 81.924 82.182 1.215 1.00 21.16 391 ARG A C 1
ATOM 2753 O O . ARG A 1 365 ? 82.859 81.941 0.448 1.00 20.92 391 ARG A O 1
ATOM 2761 N N . ARG A 1 366 ? 80.746 81.561 1.134 1.00 22.44 392 ARG A N 1
ATOM 2762 C CA . ARG A 1 366 ? 80.445 80.586 0.072 1.00 23.17 392 ARG A CA 1
ATOM 2763 C C . ARG A 1 366 ? 80.665 81.186 -1.313 1.00 23.49 392 ARG A C 1
ATOM 2764 O O . ARG A 1 366 ? 81.374 80.608 -2.135 1.00 23.59 392 ARG A O 1
ATOM 2772 N N . HIS A 1 367 ? 80.055 82.346 -1.548 1.00 24.08 393 HIS A N 1
ATOM 2773 C CA . HIS A 1 367 ? 80.193 83.090 -2.803 1.00 24.31 393 HIS A CA 1
ATOM 2774 C C . HIS A 1 367 ? 81.208 84.228 -2.623 1.00 24.49 393 HIS A C 1
ATOM 2775 O O . HIS A 1 367 ? 80.928 85.376 -2.977 1.00 24.14 393 HIS A O 1
ATOM 2782 N N . TYR A 1 368 ? 82.390 83.902 -2.089 1.00 25.02 394 TYR A N 1
ATOM 2783 C CA . TYR A 1 368 ? 83.358 84.921 -1.655 1.00 25.40 394 TYR A CA 1
ATOM 2784 C C . TYR A 1 368 ? 83.677 85.944 -2.741 1.00 25.38 394 TYR A C 1
ATOM 2785 O O . TYR A 1 368 ? 84.113 85.584 -3.834 1.00 25.37 394 TYR A O 1
ATOM 2794 N N . MET A 1 369 ? 83.436 87.214 -2.423 1.00 25.47 395 MET A N 1
ATOM 2795 C CA . MET A 1 369 ? 83.796 88.330 -3.305 1.00 25.84 395 MET A CA 1
ATOM 2796 C C . MET A 1 369 ? 84.161 89.621 -2.563 1.00 25.51 395 MET A C 1
ATOM 2797 O O . MET A 1 369 ? 85.082 90.315 -2.986 1.00 25.63 395 MET A O 1
ATOM 2802 N N . SER A 1 370 ? 83.456 89.944 -1.476 1.00 25.19 396 SER A N 1
ATOM 2803 C CA . SER A 1 370 ? 83.734 91.149 -0.690 1.00 25.20 396 SER A CA 1
ATOM 2804 C C . SER A 1 370 ? 84.782 90.887 0.397 1.00 25.13 396 SER A C 1
ATOM 2805 O O . SER A 1 370 ? 84.721 89.855 1.072 1.00 25.77 396 SER A O 1
ATOM 2808 N N . PRO A 1 371 ? 85.743 91.822 0.580 1.00 24.66 397 PRO A N 1
ATOM 2809 C CA . PRO A 1 371 ? 86.680 91.727 1.705 1.00 24.01 397 PRO A CA 1
ATOM 2810 C C . PRO A 1 371 ? 86.148 92.300 3.027 1.00 23.28 397 PRO A C 1
ATOM 2811 O O . PRO A 1 371 ? 86.855 92.245 4.030 1.00 23.21 397 PRO A O 1
ATOM 2815 N N . GLY A 1 372 ? 84.934 92.853 3.030 1.00 22.56 398 GLY A N 1
ATOM 2816 C CA . GLY A 1 372 ? 84.357 93.438 4.238 1.00 22.06 398 GLY A CA 1
ATOM 2817 C C . GLY A 1 372 ? 82.841 93.527 4.189 1.00 21.60 398 GLY A C 1
ATOM 2818 O O . GLY A 1 372 ? 82.285 94.371 3.485 1.00 21.68 398 GLY A O 1
ATOM 2819 N N . VAL A 1 373 ? 82.183 92.646 4.939 1.00 20.98 399 VAL A N 1
ATOM 2820 C CA . VAL A 1 373 ? 80.735 92.656 5.094 1.00 20.45 399 VAL A CA 1
ATOM 2821 C C . VAL A 1 373 ? 80.422 93.157 6.498 1.00 20.12 399 VAL A C 1
ATOM 2822 O O . VAL A 1 373 ? 80.672 92.455 7.481 1.00 20.08 399 VAL A O 1
ATOM 2826 N N . PHE A 1 374 ? 79.873 94.370 6.576 1.00 19.62 400 PHE A N 1
ATOM 2827 C CA . PHE A 1 374 ? 79.677 95.073 7.844 1.00 19.45 400 PHE A CA 1
ATOM 2828 C C . PHE A 1 374 ? 78.230 94.976 8.324 1.00 19.39 400 PHE A C 1
ATOM 2829 O O . PHE A 1 374 ? 77.320 95.489 7.669 1.00 19.34 400 PHE A O 1
ATOM 2837 N N . TRP A 1 375 ? 78.025 94.326 9.468 1.00 19.32 401 TRP A N 1
ATOM 2838 C CA . TRP A 1 375 ? 76.699 94.220 10.063 1.00 19.43 401 TRP A CA 1
ATOM 2839 C C . TRP A 1 375 ? 76.235 95.575 10.581 1.00 19.70 401 TRP A C 1
ATOM 2840 O O . TRP A 1 375 ? 76.978 96.244 11.303 1.00 19.80 401 TRP A O 1
ATOM 2851 N N . TYR A 1 376 ? 75.015 95.971 10.214 1.00 19.90 402 TYR A N 1
ATOM 2852 C CA . TYR A 1 376 ? 74.369 97.140 10.803 1.00 20.15 402 TYR A CA 1
ATOM 2853 C C . TYR A 1 376 ? 73.349 96.661 11.840 1.00 20.20 402 TYR A C 1
ATOM 2854 O O . TYR A 1 376 ? 72.410 95.962 11.469 1.00 20.30 402 TYR A O 1
ATOM 2863 N N . ASP A 1 377 ? 73.505 96.985 13.128 1.00 20.38 403 ASP A N 1
ATOM 2864 C CA . ASP A 1 377 ? 74.686 97.627 13.728 1.00 20.44 403 ASP A CA 1
ATOM 2865 C C . ASP A 1 377 ? 75.000 96.934 15.059 1.00 20.58 403 ASP A C 1
ATOM 2866 O O . ASP A 1 377 ? 74.337 95.953 15.415 1.00 20.06 403 ASP A O 1
ATOM 2871 N N . PHE A 1 378 ? 76.013 97.417 15.777 1.00 21.02 404 PHE A N 1
ATOM 2872 C CA . PHE A 1 378 ? 76.494 96.715 16.968 1.00 21.32 404 PHE A CA 1
ATOM 2873 C C . PHE A 1 378 ? 75.528 96.790 18.143 1.00 21.63 404 PHE A C 1
ATOM 2874 O O . PHE A 1 378 ? 75.200 95.764 18.740 1.00 21.29 404 PHE A O 1
ATOM 2882 N N . GLN A 1 379 ? 75.079 98.000 18.462 1.00 22.41 405 GLN A N 1
ATOM 2883 C CA . GLN A 1 379 ? 74.210 98.234 19.613 1.00 22.95 405 GLN A CA 1
ATOM 2884 C C . GLN A 1 379 ? 72.894 98.861 19.170 1.00 23.36 405 GLN A C 1
ATOM 2885 O O . GLN A 1 379 ? 72.875 99.674 18.249 1.00 23.60 405 GLN A O 1
ATOM 2891 N N . ASN A 1 380 ? 71.801 98.467 19.828 1.00 23.96 406 ASN A N 1
ATOM 2892 C CA . ASN A 1 380 ? 70.493 99.100 19.634 1.00 24.46 406 ASN A CA 1
ATOM 2893 C C . ASN A 1 380 ? 70.594 100.606 19.869 1.00 25.14 406 ASN A C 1
ATOM 2894 O O . ASN A 1 380 ? 71.066 101.039 20.919 1.00 25.51 406 ASN A O 1
ATOM 2899 N N . ASP A 1 381 ? 70.144 101.390 18.893 1.00 26.04 407 ASP A N 1
ATOM 2900 C CA . ASP A 1 381 ? 70.218 102.854 18.971 1.00 26.70 407 ASP A CA 1
ATOM 2901 C C . ASP A 1 381 ? 69.211 103.471 19.948 1.00 27.23 407 ASP A C 1
ATOM 2902 O O . ASP A 1 381 ? 69.319 104.657 20.255 1.00 27.07 407 ASP A O 1
ATOM 2907 N N . GLY A 1 382 ? 68.229 102.688 20.405 1.00 28.23 408 GLY A N 1
ATOM 2908 C CA . GLY A 1 382 ? 67.275 103.131 21.428 1.00 28.74 408 GLY A CA 1
ATOM 2909 C C . GLY A 1 382 ? 66.472 101.989 22.033 1.00 29.80 408 GLY A C 1
ATOM 2910 O O . GLY A 1 382 ? 66.848 100.820 21.901 1.00 29.56 408 GLY A O 1
ATOM 2911 N N . ASP A 1 383 ? 65.371 102.340 22.703 1.00 30.96 409 ASP A N 1
ATOM 2912 C CA . ASP A 1 383 ? 64.520 101.381 23.439 1.00 31.57 409 ASP A CA 1
ATOM 2913 C C . ASP A 1 383 ? 63.136 101.128 22.836 1.00 30.74 409 ASP A C 1
ATOM 2914 O O . ASP A 1 383 ? 62.486 100.149 23.194 1.00 30.26 409 ASP A O 1
ATOM 2919 N N . THR A 1 384 ? 62.671 102.027 21.974 1.00 30.66 410 THR A N 1
ATOM 2920 C CA . THR A 1 384 ? 61.373 101.894 21.310 1.00 30.63 410 THR A CA 1
ATOM 2921 C C . THR A 1 384 ? 61.261 100.579 20.509 1.00 30.42 410 THR A C 1
ATOM 2922 O O . THR A 1 384 ? 61.999 100.385 19.543 1.00 30.25 410 THR A O 1
ATOM 2926 N N . PRO A 1 385 ? 60.342 99.675 20.911 1.00 30.23 411 PRO A N 1
ATOM 2927 C CA . PRO A 1 385 ? 60.235 98.384 20.218 1.00 30.39 411 PRO A CA 1
ATOM 2928 C C . PRO A 1 385 ? 59.750 98.472 18.764 1.00 30.53 411 PRO A C 1
ATOM 2929 O O . PRO A 1 385 ? 60.243 97.722 17.918 1.00 30.69 411 PRO A O 1
ATOM 2933 N N . ASP A 1 386 ? 58.816 99.381 18.476 1.00 30.57 412 ASP A N 1
ATOM 2934 C CA . ASP A 1 386 ? 58.240 99.510 17.122 1.00 30.98 412 ASP A CA 1
ATOM 2935 C C . ASP A 1 386 ? 58.974 100.490 16.185 1.00 29.90 412 ASP A C 1
ATOM 2936 O O . ASP A 1 386 ? 58.473 100.791 15.101 1.00 29.90 412 ASP A O 1
ATOM 2941 N N . ASN A 1 387 ? 60.144 100.982 16.603 1.00 29.02 413 ASN A N 1
ATOM 2942 C CA . ASN A 1 387 ? 61.035 101.783 15.753 1.00 28.09 413 ASN A CA 1
ATOM 2943 C C . ASN A 1 387 ? 62.152 100.865 15.247 1.00 27.18 413 ASN A C 1
ATOM 2944 O O . ASN A 1 387 ? 62.965 100.391 16.044 1.00 26.77 413 ASN A O 1
ATOM 2949 N N . ILE A 1 388 ? 62.193 100.621 13.933 1.00 26.28 414 ILE A N 1
ATOM 2950 C CA . ILE A 1 388 ? 63.154 99.660 13.353 1.00 26.06 414 ILE A CA 1
ATOM 2951 C C . ILE A 1 388 ? 64.618 100.042 13.590 1.00 25.67 414 ILE A C 1
ATOM 2952 O O . ILE A 1 388 ? 65.458 99.170 13.797 1.00 25.20 414 ILE A O 1
ATOM 2957 N N . GLU A 1 389 ? 64.902 101.344 13.583 1.00 25.75 415 GLU A N 1
ATOM 2958 C CA . GLU A 1 389 ? 66.266 101.855 13.730 1.00 25.89 415 GLU A CA 1
ATOM 2959 C C . GLU A 1 389 ? 66.838 101.651 15.140 1.00 25.69 415 GLU A C 1
ATOM 2960 O O . GLU A 1 389 ? 68.050 101.691 15.316 1.00 25.29 415 GLU A O 1
ATOM 2966 N N . HIS A 1 390 ? 65.966 101.429 16.126 1.00 26.03 416 HIS A N 1
ATOM 2967 C CA . HIS A 1 390 ? 66.369 101.121 17.507 1.00 25.99 416 HIS A CA 1
ATOM 2968 C C . HIS A 1 390 ? 66.543 99.623 17.788 1.00 25.59 416 HIS A C 1
ATOM 2969 O O . HIS A 1 390 ? 66.773 99.250 18.942 1.00 26.05 416 HIS A O 1
ATOM 2976 N N . ASN A 1 391 ? 66.427 98.769 16.767 1.00 24.60 417 ASN A N 1
ATOM 2977 C CA . ASN A 1 391 ? 66.419 97.313 16.971 1.00 23.93 417 ASN A CA 1
ATOM 2978 C C . ASN A 1 391 ? 67.335 96.502 16.032 1.00 23.38 417 ASN A C 1
ATOM 2979 O O . ASN A 1 391 ? 67.204 95.279 15.955 1.00 23.10 417 ASN A O 1
ATOM 2984 N N . PHE A 1 392 ? 68.288 97.164 15.369 1.00 22.92 418 PHE A N 1
ATOM 2985 C CA . PHE A 1 392 ? 69.271 96.479 14.506 1.00 22.35 418 PHE A CA 1
ATOM 2986 C C . PHE A 1 392 ? 70.458 95.874 15.271 1.00 22.11 418 PHE A C 1
ATOM 2987 O O . PHE A 1 392 ? 71.292 95.194 14.666 1.00 22.00 418 PHE A O 1
ATOM 2995 N N . GLY A 1 393 ? 70.538 96.110 16.581 1.00 22.04 419 GLY A N 1
ATOM 2996 C CA . GLY A 1 393 ? 71.727 95.774 17.362 1.00 22.06 419 GLY A CA 1
ATOM 2997 C C . GLY A 1 393 ? 71.965 94.309 17.688 1.00 21.86 419 GLY A C 1
ATOM 2998 O O . GLY A 1 393 ? 71.044 93.492 17.658 1.00 21.95 419 GLY A O 1
ATOM 2999 N N . LEU A 1 394 ? 73.224 93.993 17.984 1.00 21.81 420 LEU A N 1
ATOM 3000 C CA . LEU A 1 394 ? 73.616 92.729 18.615 1.00 21.93 420 LEU A CA 1
ATOM 3001 C C . LEU A 1 394 ? 73.490 92.831 20.138 1.00 22.18 420 LEU A C 1
ATOM 3002 O O . LEU A 1 394 ? 73.199 91.840 20.809 1.00 22.10 420 LEU A O 1
ATOM 3007 N N . LEU A 1 395 ? 73.736 94.027 20.670 1.00 22.78 421 LEU A N 1
ATOM 3008 C CA . LEU A 1 395 ? 73.493 94.343 22.076 1.00 23.31 421 LEU A CA 1
ATOM 3009 C C . LEU A 1 395 ? 72.316 95.300 22.191 1.00 23.92 421 LEU A C 1
ATOM 3010 O O . LEU A 1 395 ? 72.036 96.064 21.265 1.00 23.72 421 LEU A O 1
ATOM 3015 N N . ARG A 1 396 ? 71.645 95.261 23.339 1.00 25.00 422 ARG A N 1
ATOM 3016 C CA . ARG A 1 396 ? 70.608 96.235 23.674 1.00 26.05 422 ARG A CA 1
ATOM 3017 C C . ARG A 1 396 ? 71.265 97.513 24.183 1.00 26.47 422 ARG A C 1
ATOM 3018 O O . ARG A 1 396 ? 72.484 97.556 24.378 1.00 26.89 422 ARG A O 1
ATOM 3026 N N . SER A 1 397 ? 70.460 98.550 24.401 1.00 26.81 423 SER A N 1
ATOM 3027 C CA . SER A 1 397 ? 70.962 99.842 24.904 1.00 26.95 423 SER A CA 1
ATOM 3028 C C . SER A 1 397 ? 71.692 99.730 26.253 1.00 26.96 423 SER A C 1
ATOM 3029 O O . SER A 1 397 ? 72.640 100.475 26.504 1.00 27.62 423 SER A O 1
ATOM 3032 N N . ASP A 1 398 ? 71.265 98.787 27.097 1.00 26.79 424 ASP A N 1
ATOM 3033 C CA . ASP A 1 398 ? 71.925 98.516 28.389 1.00 26.89 424 ASP A CA 1
ATOM 3034 C C . ASP A 1 398 ? 73.109 97.527 28.303 1.00 26.78 424 ASP A C 1
ATOM 3035 O O . ASP A 1 398 ? 73.518 96.963 29.323 1.00 27.48 424 ASP A O 1
ATOM 3040 N N . PHE A 1 399 ? 73.636 97.314 27.092 1.00 26.14 425 PHE A N 1
ATOM 3041 C CA . PHE A 1 399 ? 74.749 96.388 26.812 1.00 25.32 425 PHE A CA 1
ATOM 3042 C C . PHE A 1 399 ? 74.438 94.900 27.074 1.00 24.95 425 PHE A C 1
ATOM 3043 O O . PHE A 1 399 ? 75.348 94.074 27.140 1.00 24.82 425 PHE A O 1
ATOM 3051 N N . SER A 1 400 ? 73.152 94.557 27.166 1.00 24.63 426 SER A N 1
ATOM 3052 C CA . SER A 1 400 ? 72.719 93.171 27.310 1.00 24.21 426 SER A CA 1
ATOM 3053 C C . SER A 1 400 ? 72.755 92.525 25.924 1.00 23.38 426 SER A C 1
ATOM 3054 O O . SER A 1 400 ? 72.215 93.098 24.977 1.00 23.19 426 SER A O 1
ATOM 3057 N N . PRO A 1 401 ? 73.390 91.342 25.791 1.00 22.68 427 PRO A N 1
ATOM 3058 C CA . PRO A 1 401 ? 73.473 90.703 24.474 1.00 22.23 427 PRO A CA 1
ATOM 3059 C C . PRO A 1 401 ? 72.145 90.100 24.021 1.00 21.68 427 PRO A C 1
ATOM 3060 O O . PRO A 1 401 ? 71.429 89.500 24.828 1.00 21.40 427 PRO A O 1
ATOM 3064 N N . LYS A 1 402 ? 71.824 90.295 22.744 1.00 20.98 428 LYS A N 1
ATOM 3065 C CA . LYS A 1 402 ? 70.701 89.623 22.094 1.00 20.60 428 LYS A CA 1
ATOM 3066 C C . LYS A 1 402 ? 71.232 88.311 21.499 1.00 20.01 428 LYS A C 1
ATOM 3067 O O . LYS A 1 402 ? 72.453 88.132 21.420 1.00 20.05 428 LYS A O 1
ATOM 3073 N N . PRO A 1 403 ? 70.335 87.381 21.096 1.00 19.26 429 PRO A N 1
ATOM 3074 C CA . PRO A 1 403 ? 70.786 86.118 20.480 1.00 18.77 429 PRO A CA 1
ATOM 3075 C C . PRO A 1 403 ? 71.727 86.272 19.274 1.00 18.40 429 PRO A C 1
ATOM 3076 O O . PRO A 1 403 ? 72.591 85.419 19.067 1.00 18.21 429 PRO A O 1
ATOM 3080 N N . SER A 1 404 ? 71.556 87.346 18.500 1.00 17.94 430 SER A N 1
ATOM 3081 C CA . SER A 1 404 ? 72.405 87.629 17.343 1.00 17.80 430 SER A CA 1
ATOM 3082 C C . SER A 1 404 ? 73.882 87.809 17.690 1.00 17.93 430 SER A C 1
ATOM 3083 O O . SER A 1 404 ? 74.753 87.503 16.868 1.00 17.97 430 SER A O 1
ATOM 3086 N N . TYR A 1 405 ? 74.161 88.304 18.896 1.00 18.00 431 TYR A N 1
ATOM 3087 C CA . TYR A 1 405 ? 75.531 88.394 19.393 1.00 18.02 431 TYR A CA 1
ATOM 3088 C C . TYR A 1 405 ? 76.166 87.009 19.501 1.00 18.23 431 TYR A C 1
ATOM 3089 O O . TYR A 1 405 ? 77.285 86.797 19.032 1.00 18.15 431 TYR A O 1
ATOM 3098 N N . GLN A 1 406 ? 75.450 86.087 20.142 1.00 18.55 432 GLN A N 1
ATOM 3099 C CA . GLN A 1 406 ? 75.904 84.705 20.307 1.00 18.84 432 GLN A CA 1
ATOM 3100 C C . GLN A 1 406 ? 76.162 84.059 18.947 1.00 18.93 432 GLN A C 1
ATOM 3101 O O . GLN A 1 406 ? 77.192 83.414 18.749 1.00 19.17 432 GLN A O 1
ATOM 3107 N N . ALA A 1 407 ? 75.218 84.235 18.025 1.00 18.97 433 ALA A N 1
ATOM 3108 C CA . ALA A 1 407 ? 75.338 83.698 16.664 1.00 18.97 433 ALA A CA 1
ATOM 3109 C C . ALA A 1 407 ? 76.560 84.234 15.920 1.00 18.81 433 ALA A C 1
ATOM 3110 O O . ALA A 1 407 ? 77.203 83.490 15.186 1.00 18.87 433 ALA A O 1
ATOM 3112 N N . ALA A 1 408 ? 76.873 85.515 16.119 1.00 18.72 434 ALA A N 1
ATOM 3113 C CA . ALA A 1 408 ? 78.053 86.147 15.515 1.00 18.74 434 ALA A CA 1
ATOM 3114 C C . ALA A 1 408 ? 79.369 85.562 16.039 1.00 18.92 434 ALA A C 1
ATOM 3115 O O . ALA A 1 408 ? 80.274 85.258 15.260 1.00 18.92 434 ALA A O 1
ATOM 3117 N N . ALA A 1 409 ? 79.471 85.417 17.357 1.00 19.08 435 ALA A N 1
ATOM 3118 C CA . ALA A 1 409 ? 80.666 84.847 17.985 1.00 19.19 435 ALA A CA 1
ATOM 3119 C C . ALA A 1 409 ? 80.900 83.402 17.549 1.00 19.20 435 ALA A C 1
ATOM 3120 O O . ALA A 1 409 ? 82.034 83.016 17.239 1.00 19.19 435 ALA A O 1
ATOM 3122 N N . VAL A 1 410 ? 79.825 82.617 17.510 1.00 19.06 436 VAL A N 1
ATOM 3123 C CA . VAL A 1 410 ? 79.917 81.203 17.149 1.00 19.09 436 VAL A CA 1
ATOM 3124 C C . VAL A 1 410 ? 80.267 81.042 15.664 1.00 19.42 436 VAL A C 1
ATOM 3125 O O . VAL A 1 410 ? 81.182 80.282 15.332 1.00 19.86 436 VAL A O 1
ATOM 3129 N N . VAL A 1 411 ? 79.567 81.760 14.782 1.00 19.36 437 VAL A N 1
ATOM 3130 C CA . VAL A 1 411 ? 79.835 81.662 13.338 1.00 19.60 437 VAL A CA 1
ATOM 3131 C C . VAL A 1 411 ? 81.241 82.168 12.972 1.00 20.00 437 VAL A C 1
ATOM 3132 O O . VAL A 1 411 ? 81.870 81.635 12.059 1.00 20.06 437 VAL A O 1
ATOM 3136 N N . ALA A 1 412 ? 81.722 83.183 13.691 1.00 20.49 438 ALA A N 1
ATOM 3137 C CA . ALA A 1 412 ? 83.099 83.660 13.553 1.00 20.75 438 ALA A CA 1
ATOM 3138 C C . ALA A 1 412 ? 84.122 82.595 13.951 1.00 21.22 438 ALA A C 1
ATOM 3139 O O . ALA A 1 412 ? 85.119 82.407 13.252 1.00 21.13 438 ALA A O 1
ATOM 3141 N N . SER A 1 413 ? 83.868 81.908 15.069 1.00 21.55 439 SER A N 1
ATOM 3142 C CA . SER A 1 413 ? 84.779 80.871 15.583 1.00 21.92 439 SER A CA 1
ATOM 3143 C C . SER A 1 413 ? 84.918 79.649 14.666 1.00 22.28 439 SER A C 1
ATOM 3144 O O . SER A 1 413 ? 85.954 78.984 14.673 1.00 22.18 439 SER A O 1
ATOM 3147 N N . LEU A 1 414 ? 83.871 79.359 13.896 1.00 22.96 440 LEU A N 1
ATOM 3148 C CA . LEU A 1 414 ? 83.869 78.233 12.957 1.00 23.75 440 LEU A CA 1
ATOM 3149 C C . LEU A 1 414 ? 84.402 78.608 11.578 1.00 23.98 440 LEU A C 1
ATOM 3150 O O . LEU A 1 414 ? 85.229 77.884 11.033 1.00 24.05 440 LEU A O 1
ATOM 3155 N N . LEU A 1 415 ? 83.920 79.722 11.022 1.00 24.65 441 LEU A N 1
ATOM 3156 C CA . LEU A 1 415 ? 84.359 80.211 9.698 1.00 25.09 441 LEU A CA 1
ATOM 3157 C C . LEU A 1 415 ? 85.858 80.472 9.626 1.00 25.42 441 LEU A C 1
ATOM 3158 O O . LEU A 1 415 ? 86.522 80.028 8.691 1.00 25.40 441 LEU A O 1
ATOM 3163 N N . LYS A 1 416 ? 86.367 81.206 10.614 1.00 26.17 442 LYS A N 1
ATOM 3164 C CA . LYS A 1 416 ? 87.753 81.671 10.629 1.00 26.70 442 LYS A CA 1
ATOM 3165 C C . LYS A 1 416 ? 88.094 82.317 9.270 1.00 26.75 442 LYS A C 1
ATOM 3166 O O . LYS A 1 416 ? 87.391 83.232 8.844 1.00 26.43 442 LYS A O 1
ATOM 3172 N N . ASN A 1 417 ? 89.135 81.837 8.585 1.00 27.10 443 ASN A N 1
ATOM 3173 C CA . ASN A 1 417 ? 89.440 82.260 7.227 1.00 27.11 443 ASN A CA 1
ATOM 3174 C C . ASN A 1 417 ? 89.464 81.068 6.275 1.00 27.32 443 ASN A C 1
ATOM 3175 O O . ASN A 1 417 ? 90.205 81.062 5.289 1.00 28.01 443 ASN A O 1
ATOM 3180 N N . TYR A 1 418 ? 88.623 80.075 6.563 1.00 27.26 444 TYR A N 1
ATOM 3181 C CA . TYR A 1 418 ? 88.489 78.896 5.711 1.00 27.64 444 TYR A CA 1
ATOM 3182 C C . TYR A 1 418 ? 87.772 79.266 4.412 1.00 27.04 444 TYR A C 1
ATOM 3183 O O . TYR A 1 418 ? 86.875 80.108 4.413 1.00 27.03 444 TYR A O 1
ATOM 3192 N N . THR A 1 419 ? 88.175 78.635 3.313 1.00 26.49 445 THR A N 1
ATOM 3193 C CA . THR A 1 419 ? 87.558 78.870 2.012 1.00 26.37 445 THR A CA 1
ATOM 3194 C C . THR A 1 419 ? 86.500 77.805 1.714 1.00 26.62 445 THR A C 1
ATOM 3195 O O . THR A 1 419 ? 86.544 76.691 2.249 1.00 25.99 445 THR A O 1
ATOM 3199 N N . PHE A 1 420 ? 85.554 78.164 0.850 1.00 26.68 446 PHE A N 1
ATOM 3200 C CA . PHE A 1 420 ? 84.435 77.290 0.504 1.00 26.77 446 PHE A CA 1
ATOM 3201 C C . PHE A 1 420 ? 84.901 76.104 -0.342 1.00 27.08 446 PHE A C 1
ATOM 3202 O O . PHE A 1 420 ? 85.657 76.282 -1.293 1.00 27.20 446 PHE A O 1
ATOM 3210 N N . GLN A 1 421 ? 84.436 74.907 0.015 1.00 27.69 447 GLN A N 1
ATOM 3211 C CA . GLN A 1 421 ? 84.840 73.663 -0.644 1.00 28.34 447 GLN A CA 1
ATOM 3212 C C . GLN A 1 421 ? 83.774 73.141 -1.598 1.00 28.90 447 GLN A C 1
ATOM 3213 O O . GLN A 1 421 ? 84.040 72.956 -2.785 1.00 28.67 447 GLN A O 1
ATOM 3219 N N . GLU A 1 422 ? 82.573 72.904 -1.072 1.00 29.81 448 GLU A N 1
ATOM 3220 C CA . GLU A 1 422 ? 81.575 72.093 -1.770 1.00 30.79 448 GLU A CA 1
ATOM 3221 C C . GLU A 1 422 ? 80.152 72.361 -1.288 1.00 29.73 448 GLU A C 1
ATOM 3222 O O . GLU A 1 422 ? 79.931 72.605 -0.099 1.00 29.63 448 GLU A O 1
ATOM 3228 N N . THR A 1 423 ? 79.198 72.325 -2.218 1.00 28.45 449 THR A N 1
ATOM 3229 C CA . THR A 1 423 ? 77.780 72.284 -1.879 1.00 27.61 449 THR A CA 1
ATOM 3230 C C . THR A 1 423 ? 77.345 70.819 -1.864 1.00 27.42 449 THR A C 1
ATOM 3231 O O . THR A 1 423 ? 77.245 70.191 -2.920 1.00 27.35 449 THR A O 1
ATOM 3235 N N . LEU A 1 424 ? 77.115 70.272 -0.669 1.00 27.04 450 LEU A N 1
ATOM 3236 C CA . LEU A 1 424 ? 76.547 68.923 -0.525 1.00 26.75 450 LEU A CA 1
ATOM 3237 C C . LEU A 1 424 ? 75.048 68.914 -0.837 1.00 26.16 450 LEU A C 1
ATOM 3238 O O . LEU A 1 424 ? 74.552 67.978 -1.461 1.00 26.39 450 LEU A O 1
ATOM 3243 N N . LEU A 1 425 ? 74.339 69.948 -0.383 1.00 25.49 451 LEU A N 1
ATOM 3244 C CA . LEU A 1 425 ? 72.900 70.098 -0.617 1.00 24.94 451 LEU A CA 1
ATOM 3245 C C . LEU A 1 425 ? 72.551 71.578 -0.739 1.00 24.77 451 LEU A C 1
ATOM 3246 O O . LEU A 1 425 ? 73.139 72.413 -0.053 1.00 24.83 451 LEU A O 1
ATOM 3251 N N . ASP A 1 426 ? 71.588 71.887 -1.602 1.00 24.53 452 ASP A N 1
ATOM 3252 C CA . ASP A 1 426 ? 71.199 73.263 -1.898 1.00 24.69 452 ASP A CA 1
ATOM 3253 C C . ASP A 1 426 ? 69.675 73.351 -1.945 1.00 24.34 452 ASP A C 1
ATOM 3254 O O . ASP A 1 426 ? 68.991 72.328 -1.881 1.00 24.91 452 ASP A O 1
ATOM 3259 N N . GLY A 1 427 ? 69.150 74.570 -2.025 1.00 23.82 453 GLY A N 1
ATOM 3260 C CA . GLY A 1 427 ? 67.713 74.805 -2.143 1.00 23.61 453 GLY A CA 1
ATOM 3261 C C . GLY A 1 427 ? 67.089 75.135 -0.800 1.00 23.51 453 GLY A C 1
ATOM 3262 O O . GLY A 1 427 ? 67.619 75.961 -0.053 1.00 23.64 453 GLY A O 1
ATOM 3263 N N . VAL A 1 428 ? 65.968 74.483 -0.498 1.00 23.44 454 VAL A N 1
ATOM 3264 C CA . VAL A 1 428 ? 65.235 74.687 0.755 1.00 23.56 454 VAL A CA 1
ATOM 3265 C C . VAL A 1 428 ? 66.138 74.399 1.957 1.00 23.55 454 VAL A C 1
ATOM 3266 O O . VAL A 1 428 ? 66.150 75.168 2.921 1.00 23.82 454 VAL A O 1
ATOM 3270 N N . ASN A 1 429 ? 66.878 73.294 1.883 1.00 23.48 455 ASN A N 1
ATOM 3271 C CA . ASN A 1 429 ? 67.893 72.935 2.877 1.00 23.50 455 ASN A CA 1
ATOM 3272 C C . ASN A 1 429 ? 69.284 73.159 2.289 1.00 23.59 455 ASN A C 1
ATOM 3273 O O . ASN A 1 429 ? 69.479 73.020 1.082 1.00 23.64 455 ASN A O 1
ATOM 3278 N N . LYS A 1 430 ? 70.240 73.508 3.148 1.00 23.48 456 LYS A N 1
ATOM 3279 C CA . LYS A 1 430 ? 71.623 73.768 2.746 1.00 23.36 456 LYS A CA 1
ATOM 3280 C C . LYS A 1 430 ? 72.554 72.894 3.555 1.00 22.99 456 LYS A C 1
ATOM 3281 O O . LYS A 1 430 ? 72.407 72.811 4.768 1.00 22.94 456 LYS A O 1
ATOM 3287 N N . VAL A 1 431 ? 73.504 72.249 2.881 1.00 22.77 457 VAL A N 1
ATOM 3288 C CA . VAL A 1 431 ? 74.646 71.603 3.533 1.00 22.79 457 VAL A CA 1
ATOM 3289 C C . VAL A 1 431 ? 75.895 72.016 2.755 1.00 22.64 457 VAL A C 1
ATOM 3290 O O . VAL A 1 431 ? 76.040 71.665 1.584 1.00 22.67 457 VAL A O 1
ATOM 3294 N N . LEU A 1 432 ? 76.777 72.769 3.409 1.00 22.45 458 LEU A N 1
ATOM 3295 C CA . LEU A 1 432 ? 77.921 73.405 2.757 1.00 22.50 458 LEU A CA 1
ATOM 3296 C C . LEU A 1 432 ? 79.204 73.013 3.473 1.00 22.56 458 LEU A C 1
ATOM 3297 O O . LEU A 1 432 ? 79.216 72.916 4.696 1.00 22.41 458 LEU A O 1
ATOM 3302 N N . ALA A 1 433 ? 80.275 72.803 2.707 1.00 22.76 459 ALA A N 1
ATOM 3303 C CA . ALA A 1 433 ? 81.589 72.438 3.251 1.00 22.96 459 ALA A CA 1
ATOM 3304 C C . ALA A 1 433 ? 82.579 73.591 3.094 1.00 23.15 459 ALA A C 1
ATOM 3305 O O . ALA A 1 433 ? 82.640 74.225 2.040 1.00 23.24 459 ALA A O 1
ATOM 3307 N N . PHE A 1 434 ? 83.343 73.855 4.148 1.00 23.57 460 PHE A N 1
ATOM 3308 C CA . PHE A 1 434 ? 84.408 74.854 4.132 1.00 24.36 460 PHE A CA 1
ATOM 3309 C C . PHE A 1 434 ? 85.698 74.187 4.578 1.00 25.84 460 PHE A C 1
ATOM 3310 O O . PHE A 1 434 ? 85.673 73.104 5.167 1.00 25.98 460 PHE A O 1
ATOM 3318 N N . GLY A 1 435 ? 86.827 74.829 4.301 1.00 27.53 461 GLY A N 1
ATOM 3319 C CA . GLY A 1 435 ? 88.111 74.215 4.587 1.00 28.91 461 GLY A CA 1
ATOM 3320 C C . GLY A 1 435 ? 89.345 75.031 4.286 1.00 30.43 461 GLY A C 1
ATOM 3321 O O . GLY A 1 435 ? 89.269 76.223 3.996 1.00 30.10 461 GLY A O 1
ATOM 3322 N N . GLN A 1 436 ? 90.485 74.350 4.358 1.00 33.24 462 GLN A N 1
ATOM 3323 C CA . GLN A 1 436 ? 91.803 74.964 4.247 1.00 35.65 462 GLN A CA 1
ATOM 3324 C C . GLN A 1 436 ? 92.645 74.174 3.253 1.00 36.38 462 GLN A C 1
ATOM 3325 O O . GLN A 1 436 ? 92.754 72.951 3.370 1.00 36.41 462 GLN A O 1
ATOM 3331 N N . ASP A 1 437 ? 93.201 74.873 2.262 1.00 37.75 463 ASP A N 1
ATOM 3332 C CA . ASP A 1 437 ? 94.190 74.312 1.328 1.00 38.63 463 ASP A CA 1
ATOM 3333 C C . ASP A 1 437 ? 93.780 72.952 0.725 1.00 38.39 463 ASP A C 1
ATOM 3334 O O . ASP A 1 437 ? 94.605 72.046 0.589 1.00 38.39 463 ASP A O 1
ATOM 3339 N N . GLY A 1 438 ? 92.498 72.823 0.377 1.00 39.16 464 GLY A N 1
ATOM 3340 C CA . GLY A 1 438 ? 91.957 71.603 -0.246 1.00 39.55 464 GLY A CA 1
ATOM 3341 C C . GLY A 1 438 ? 91.250 70.599 0.661 1.00 39.95 464 GLY A C 1
ATOM 3342 O O . GLY A 1 438 ? 90.526 69.737 0.161 1.00 38.92 464 GLY A O 1
ATOM 3343 N N . GLU A 1 439 ? 91.457 70.695 1.978 1.00 41.24 465 GLU A N 1
ATOM 3344 C CA . GLU A 1 439 ? 90.848 69.770 2.948 1.00 41.73 465 GLU A CA 1
ATOM 3345 C C . GLU A 1 439 ? 89.684 70.431 3.693 1.00 39.15 465 GLU A C 1
ATOM 3346 O O . GLU A 1 439 ? 89.807 71.564 4.161 1.00 38.68 465 GLU A O 1
ATOM 3352 N N . THR A 1 440 ? 88.576 69.703 3.821 1.00 35.79 466 THR A N 1
ATOM 3353 C CA . THR A 1 440 ? 87.381 70.186 4.515 1.00 33.63 466 THR A CA 1
ATOM 3354 C C . THR A 1 440 ? 87.592 70.174 6.035 1.00 31.84 466 THR A C 1
ATOM 3355 O O . THR A 1 440 ? 87.991 69.153 6.593 1.00 32.24 466 THR A O 1
ATOM 3359 N N . THR A 1 441 ? 87.326 71.310 6.685 1.00 29.52 467 THR A N 1
ATOM 3360 C CA . THR A 1 441 ? 87.489 71.461 8.140 1.00 28.55 467 THR A CA 1
ATOM 3361 C C . THR A 1 441 ? 86.163 71.473 8.911 1.00 27.41 467 THR A C 1
ATOM 3362 O O . THR A 1 441 ? 86.130 71.059 10.070 1.00 27.18 467 THR A O 1
ATOM 3366 N N . PHE A 1 442 ? 85.090 71.968 8.290 1.00 25.97 468 PHE A N 1
ATOM 3367 C CA . PHE A 1 442 ? 83.745 71.835 8.854 1.00 24.74 468 PHE A CA 1
ATOM 3368 C C . PHE A 1 442 ? 82.648 71.888 7.790 1.00 24.44 468 PHE A C 1
ATOM 3369 O O . PHE A 1 442 ? 82.871 72.366 6.672 1.00 23.94 468 PHE A O 1
ATOM 3377 N N . TYR A 1 443 ? 81.475 71.372 8.159 1.00 23.91 469 TYR A N 1
ATOM 3378 C CA . TYR A 1 443 ? 80.259 71.465 7.351 1.00 23.71 469 TYR A CA 1
ATOM 3379 C C . TYR A 1 443 ? 79.250 72.285 8.130 1.00 23.10 469 TYR A C 1
ATOM 3380 O O . TYR A 1 443 ? 79.202 72.185 9.352 1.00 23.71 469 TYR A O 1
ATOM 3389 N N . THR A 1 444 ? 78.451 73.092 7.434 1.00 22.02 470 THR A N 1
ATOM 3390 C CA . THR A 1 444 ? 77.335 73.804 8.063 1.00 21.48 470 THR A CA 1
ATOM 3391 C C . THR A 1 444 ? 76.033 73.352 7.427 1.00 21.03 470 THR A C 1
ATOM 3392 O O . THR A 1 444 ? 76.007 73.023 6.244 1.00 21.17 470 THR A O 1
ATOM 3396 N N . ALA A 1 445 ? 74.960 73.340 8.213 1.00 20.37 471 ALA A N 1
ATOM 3397 C CA . ALA A 1 445 ? 73.660 72.889 7.726 1.00 19.99 471 ALA A CA 1
ATOM 3398 C C . ALA A 1 445 ? 72.518 73.672 8.356 1.00 19.62 471 ALA A C 1
ATOM 3399 O O . ALA A 1 445 ? 72.517 73.919 9.560 1.00 19.73 471 ALA A O 1
ATOM 3401 N N . TRP A 1 446 ? 71.558 74.065 7.525 1.00 19.19 472 TRP A N 1
ATOM 3402 C CA . TRP A 1 446 ? 70.352 74.745 7.981 1.00 18.87 472 TRP A CA 1
ATOM 3403 C C . TRP A 1 446 ? 69.211 74.525 6.996 1.00 19.32 472 TRP A C 1
ATOM 3404 O O . TRP A 1 446 ? 69.426 74.057 5.875 1.00 19.37 472 TRP A O 1
ATOM 3415 N N . THR A 1 447 ? 68.004 74.871 7.432 1.00 19.75 473 THR A N 1
ATOM 3416 C CA . THR A 1 447 ? 66.825 74.848 6.575 1.00 20.26 473 THR A CA 1
ATOM 3417 C C . THR A 1 447 ? 66.220 76.245 6.513 1.00 20.88 473 THR A C 1
ATOM 3418 O O . THR A 1 447 ? 66.272 76.994 7.490 1.00 20.60 473 THR A O 1
ATOM 3422 N N . THR A 1 448 ? 65.658 76.587 5.354 1.00 21.57 474 THR A N 1
ATOM 3423 C CA . THR A 1 448 ? 64.884 77.816 5.192 1.00 22.18 474 THR A CA 1
ATOM 3424 C C . THR A 1 448 ? 63.459 77.691 5.761 1.00 23.06 474 THR A C 1
ATOM 3425 O O . THR A 1 448 ? 62.787 78.700 5.966 1.00 22.64 474 THR A O 1
ATOM 3429 N N . LYS A 1 449 ? 63.000 76.464 6.012 1.00 24.42 475 LYS A N 1
ATOM 3430 C CA . LYS A 1 449 ? 61.651 76.238 6.540 1.00 25.98 475 LYS A CA 1
ATOM 3431 C C . LYS A 1 449 ? 61.555 76.636 8.014 1.00 26.55 475 LYS A C 1
ATOM 3432 O O . LYS A 1 449 ? 62.314 76.135 8.846 1.00 26.53 475 LYS A O 1
ATOM 3438 N N . ALA A 1 450 ? 60.616 77.536 8.315 1.00 27.20 476 ALA A N 1
ATOM 3439 C CA . ALA A 1 450 ? 60.428 78.093 9.662 1.00 27.71 476 ALA A CA 1
ATOM 3440 C C . ALA A 1 450 ? 60.206 77.022 10.728 1.00 28.69 476 ALA A C 1
ATOM 3441 O O . ALA A 1 450 ? 60.806 77.066 11.804 1.00 28.80 476 ALA A O 1
ATOM 3443 N N . GLU A 1 451 ? 59.336 76.068 10.411 1.00 29.61 477 GLU A N 1
ATOM 3444 C CA . GLU A 1 451 ? 59.001 74.958 11.311 1.00 30.28 477 GLU A CA 1
ATOM 3445 C C . GLU A 1 451 ? 60.129 73.940 11.537 1.00 29.77 477 GLU A C 1
ATOM 3446 O O . GLU A 1 451 ? 60.086 73.193 12.511 1.00 29.98 477 GLU A O 1
ATOM 3452 N N . GLY A 1 452 ? 61.109 73.892 10.631 1.00 29.56 478 GLY A N 1
ATOM 3453 C CA . GLY A 1 452 ? 62.235 72.953 10.721 1.00 28.76 478 GLY A CA 1
ATOM 3454 C C . GLY A 1 452 ? 61.987 71.686 9.919 1.00 28.27 478 GLY A C 1
ATOM 3455 O O . GLY A 1 452 ? 60.844 71.380 9.580 1.00 28.41 478 GLY A O 1
ATOM 3456 N N . THR A 1 453 ? 63.064 70.969 9.594 1.00 27.51 479 THR A N 1
ATOM 3457 C CA . THR A 1 453 ? 62.982 69.640 8.967 1.00 27.26 479 THR A CA 1
ATOM 3458 C C . THR A 1 453 ? 64.104 68.735 9.451 1.00 26.90 479 THR A C 1
ATOM 3459 O O . THR A 1 453 ? 65.094 69.199 10.021 1.00 26.24 479 THR A O 1
ATOM 3463 N N . THR A 1 454 ? 63.930 67.441 9.199 1.00 26.63 480 THR A N 1
ATOM 3464 C CA . THR A 1 454 ? 64.954 66.438 9.433 1.00 26.65 480 THR A CA 1
ATOM 3465 C C . THR A 1 454 ? 65.484 65.954 8.084 1.00 27.19 480 THR A C 1
ATOM 3466 O O . THR A 1 454 ? 64.703 65.722 7.160 1.00 26.88 480 THR A O 1
ATOM 3470 N N . ILE A 1 455 ? 66.806 65.828 7.971 1.00 27.90 481 ILE A N 1
ATOM 3471 C CA . ILE A 1 455 ? 67.440 65.221 6.795 1.00 28.47 481 ILE A CA 1
ATOM 3472 C C . ILE A 1 455 ? 68.483 64.185 7.205 1.00 29.31 481 ILE A C 1
ATOM 3473 O O . ILE A 1 455 ? 68.954 64.170 8.343 1.00 28.81 481 ILE A O 1
ATOM 3478 N N . ARG A 1 456 ? 68.831 63.327 6.252 1.00 30.88 482 ARG A N 1
ATOM 3479 C CA . ARG A 1 456 ? 69.839 62.297 6.439 1.00 32.37 482 ARG A CA 1
ATOM 3480 C C . ARG A 1 456 ? 70.950 62.533 5.437 1.00 33.15 482 ARG A C 1
ATOM 3481 O O . ARG A 1 456 ? 70.740 62.368 4.246 1.00 32.83 482 ARG A O 1
ATOM 3489 N N . VAL A 1 457 ? 72.118 62.943 5.923 1.00 35.12 483 VAL A N 1
ATOM 3490 C CA . VAL A 1 457 ? 73.287 63.188 5.079 1.00 36.68 483 VAL A CA 1
ATOM 3491 C C . VAL A 1 457 ? 74.255 62.036 5.278 1.00 38.40 483 VAL A C 1
ATOM 3492 O O . VAL A 1 457 ? 74.551 61.680 6.420 1.00 38.78 483 VAL A O 1
ATOM 3496 N N . LYS A 1 458 ? 74.748 61.457 4.182 1.00 40.76 484 LYS A N 1
ATOM 3497 C CA . LYS A 1 458 ? 75.747 60.391 4.275 1.00 43.86 484 LYS A CA 1
ATOM 3498 C C . LYS A 1 458 ? 77.016 60.948 4.910 1.00 45.65 484 LYS A C 1
ATOM 3499 O O . LYS A 1 458 ? 77.478 62.019 4.521 1.00 44.92 484 LYS A O 1
ATOM 3505 N N . ALA A 1 459 ? 77.561 60.207 5.878 1.00 48.32 485 ALA A N 1
ATOM 3506 C CA . ALA A 1 459 ? 78.730 60.632 6.655 1.00 50.30 485 ALA A CA 1
ATOM 3507 C C . ALA A 1 459 ? 79.940 60.898 5.747 1.00 52.16 485 ALA A C 1
ATOM 3508 O O . ALA A 1 459 ? 80.558 59.946 5.256 1.00 53.30 485 ALA A O 1
ATOM 3510 N N . PRO A 1 460 ? 80.278 62.189 5.517 1.00 53.23 486 PRO A N 1
ATOM 3511 C CA . PRO A 1 460 ? 81.338 62.519 4.556 1.00 54.03 486 PRO A CA 1
ATOM 3512 C C . PRO A 1 460 ? 82.751 62.204 5.075 1.00 54.38 486 PRO A C 1
ATOM 3513 O O . PRO A 1 460 ? 83.609 61.782 4.297 1.00 53.72 486 PRO A O 1
ATOM 3517 N N . THR A 1 461 ? 82.974 62.429 6.370 1.00 55.18 487 THR A N 1
ATOM 3518 C CA . THR A 1 461 ? 84.153 61.958 7.091 1.00 55.29 487 THR A CA 1
ATOM 3519 C C . THR A 1 461 ? 83.677 60.817 7.998 1.00 54.38 487 THR A C 1
ATOM 3520 O O . THR A 1 461 ? 82.466 60.613 8.156 1.00 53.55 487 THR A O 1
ATOM 3524 N N . ASP A 1 462 ? 84.612 60.068 8.583 1.00 53.14 488 ASP A N 1
ATOM 3525 C CA . ASP A 1 462 ? 84.266 59.046 9.585 1.00 52.40 488 ASP A CA 1
ATOM 3526 C C . ASP A 1 462 ? 83.594 59.675 10.808 1.00 49.74 488 ASP A C 1
ATOM 3527 O O . ASP A 1 462 ? 83.853 60.831 11.151 1.00 48.98 488 ASP A O 1
ATOM 3532 N N . VAL A 1 463 ? 82.744 58.892 11.463 1.00 47.76 489 VAL A N 1
ATOM 3533 C CA . VAL A 1 463 ? 81.878 59.390 12.537 1.00 46.96 489 VAL A CA 1
ATOM 3534 C C . VAL A 1 463 ? 82.673 59.782 13.794 1.00 45.99 489 VAL A C 1
ATOM 3535 O O . VAL A 1 463 ? 82.358 60.781 14.444 1.00 44.56 489 VAL A O 1
ATOM 3539 N N . ASP A 1 464 ? 83.701 59.000 14.120 1.00 45.80 490 ASP A N 1
ATOM 3540 C CA . ASP A 1 464 ? 84.607 59.317 15.236 1.00 45.66 490 ASP A CA 1
ATOM 3541 C C . ASP A 1 464 ? 85.473 60.573 15.026 1.00 44.67 490 ASP A C 1
ATOM 3542 O O . ASP A 1 464 ? 86.035 61.088 15.992 1.00 44.49 490 ASP A O 1
ATOM 3547 N N . LYS A 1 465 ? 85.582 61.055 13.782 1.00 44.11 491 LYS A N 1
ATOM 3548 C CA . LYS A 1 465 ? 86.277 62.317 13.467 1.00 43.44 491 LYS A CA 1
ATOM 3549 C C . LYS A 1 465 ? 85.340 63.535 13.331 1.00 40.71 491 LYS A C 1
ATOM 3550 O O . LYS A 1 465 ? 85.735 64.548 12.752 1.00 39.82 491 LYS A O 1
ATOM 3556 N N . LEU A 1 466 ? 84.123 63.454 13.877 1.00 38.62 492 LEU A N 1
ATOM 3557 C CA . LEU A 1 466 ? 83.148 64.542 13.772 1.00 37.42 492 LEU A CA 1
ATOM 3558 C C . LEU A 1 466 ? 82.590 64.966 15.131 1.00 36.95 492 LEU A C 1
ATOM 3559 O O . LEU A 1 466 ? 82.310 64.125 15.988 1.00 36.78 492 LEU A O 1
ATOM 3564 N N . ARG A 1 467 ? 82.452 66.279 15.313 1.00 36.79 493 ARG A N 1
ATOM 3565 C CA . ARG A 1 467 ? 81.727 66.871 16.436 1.00 36.72 493 ARG A CA 1
ATOM 3566 C C . ARG A 1 467 ? 80.585 67.711 15.881 1.00 34.55 493 ARG A C 1
ATOM 3567 O O . ARG A 1 467 ? 80.774 68.429 14.904 1.00 34.76 493 ARG A O 1
ATOM 3575 N N . LEU A 1 468 ? 79.415 67.631 16.512 1.00 32.67 494 LEU A N 1
ATOM 3576 C CA . LEU A 1 468 ? 78.252 68.427 16.122 1.00 31.40 494 LEU A CA 1
ATOM 3577 C C . LEU A 1 468 ? 78.075 69.606 17.073 1.00 30.48 494 LEU A C 1
ATOM 3578 O O . LEU A 1 468 ? 77.898 69.407 18.273 1.00 30.09 494 LEU A O 1
ATOM 3583 N N . ILE A 1 469 ? 78.121 70.821 16.524 1.00 29.81 495 ILE A N 1
ATOM 3584 C CA . ILE A 1 469 ? 77.931 72.066 17.278 1.00 29.31 495 ILE A CA 1
ATOM 3585 C C . ILE A 1 469 ? 76.701 72.783 16.719 1.00 28.18 495 ILE A C 1
ATOM 3586 O O . ILE A 1 469 ? 76.521 72.831 15.503 1.00 28.16 495 ILE A O 1
ATOM 3591 N N . ASP A 1 470 ? 75.859 73.331 17.595 1.00 26.97 496 ASP A N 1
ATOM 3592 C CA . ASP A 1 470 ? 74.686 74.115 17.161 1.00 26.26 496 ASP A CA 1
ATOM 3593 C C . ASP A 1 470 ? 75.057 75.604 17.002 1.00 25.20 496 ASP A C 1
ATOM 3594 O O . ASP A 1 470 ? 76.215 75.979 17.186 1.00 24.70 496 ASP A O 1
ATOM 3599 N N . TRP A 1 471 ? 74.072 76.442 16.679 1.00 24.32 497 TRP A N 1
ATOM 3600 C CA . TRP A 1 471 ? 74.268 77.901 16.509 1.00 23.77 497 TRP A CA 1
ATOM 3601 C C . TRP A 1 471 ? 74.873 78.629 17.719 1.00 24.27 497 TRP A C 1
ATOM 3602 O O . TRP A 1 471 ? 75.364 79.754 17.597 1.00 24.11 497 TRP A O 1
ATOM 3613 N N . GLN A 1 472 ? 74.822 77.960 18.866 1.00 24.98 498 GLN A N 1
ATOM 3614 C CA . GLN A 1 472 ? 75.020 78.521 20.192 1.00 25.10 498 GLN A CA 1
ATOM 3615 C C . GLN A 1 472 ? 76.405 78.209 20.770 1.00 25.53 498 GLN A C 1
ATOM 3616 O O . GLN A 1 472 ? 76.800 78.799 21.782 1.00 25.48 498 GLN A O 1
ATOM 3622 N N . GLY A 1 473 ? 77.124 77.274 20.140 1.00 25.95 499 GLY A N 1
ATOM 3623 C CA . GLY A 1 473 ? 78.351 76.705 20.692 1.00 26.89 499 GLY A CA 1
ATOM 3624 C C . GLY A 1 473 ? 78.142 75.411 21.467 1.00 27.65 499 GLY A C 1
ATOM 3625 O O . GLY A 1 473 ? 79.115 74.745 21.822 1.00 27.80 499 GLY A O 1
ATOM 3626 N N . CYS A 1 474 ? 76.884 75.049 21.725 1.00 28.71 500 CYS A N 1
ATOM 3627 C CA . CYS A 1 474 ? 76.551 73.848 22.491 1.00 29.73 500 CYS A CA 1
ATOM 3628 C C . CYS A 1 474 ? 76.861 72.599 21.670 1.00 30.14 500 CYS A C 1
ATOM 3629 O O . CYS A 1 474 ? 76.480 72.513 20.505 1.00 30.37 500 CYS A O 1
ATOM 3632 N N . GLU A 1 475 ? 77.562 71.646 22.281 1.00 31.19 501 GLU A N 1
ATOM 3633 C CA . GLU A 1 475 ? 77.909 70.390 21.622 1.00 31.79 501 GLU A CA 1
ATOM 3634 C C . GLU A 1 475 ? 76.772 69.384 21.771 1.00 31.46 501 GLU A C 1
ATOM 3635 O O . GLU A 1 475 ? 76.171 69.275 22.838 1.00 31.16 501 GLU A O 1
ATOM 3641 N N . MET A 1 476 ? 76.496 68.656 20.689 1.00 31.60 502 MET A N 1
ATOM 3642 C CA . MET A 1 476 ? 75.447 67.639 20.644 1.00 32.09 502 MET A CA 1
ATOM 3643 C C . MET A 1 476 ? 76.055 66.316 20.184 1.00 31.09 502 MET A C 1
ATOM 3644 O O . MET A 1 476 ? 77.032 66.320 19.437 1.00 30.93 502 MET A O 1
ATOM 3649 N N . PRO A 1 477 ? 75.482 65.177 20.617 1.00 29.96 503 PRO A N 1
ATOM 3650 C CA . PRO A 1 477 ? 75.913 63.900 20.043 1.00 29.54 503 PRO A CA 1
ATOM 3651 C C . PRO A 1 477 ? 75.383 63.721 18.617 1.00 28.81 503 PRO A C 1
ATOM 3652 O O . PRO A 1 477 ? 74.430 64.397 18.226 1.00 28.20 503 PRO A O 1
ATOM 3656 N N . LEU A 1 478 ? 76.012 62.831 17.855 1.00 28.04 504 LEU A N 1
ATOM 3657 C CA . LEU A 1 478 ? 75.558 62.495 16.506 1.00 27.92 504 LEU A CA 1
ATOM 3658 C C . LEU A 1 478 ? 74.498 61.397 16.562 1.00 27.50 504 LEU A C 1
ATOM 3659 O O . LEU A 1 478 ? 74.521 60.555 17.458 1.00 28.04 504 LEU A O 1
ATOM 3664 N N . THR A 1 479 ? 73.569 61.421 15.611 1.00 26.77 505 THR A N 1
ATOM 3665 C CA . THR A 1 479 ? 72.589 60.354 15.434 1.00 26.65 505 THR A CA 1
ATOM 3666 C C . THR A 1 479 ? 72.888 59.670 14.105 1.00 27.42 505 THR A C 1
ATOM 3667 O O . THR A 1 479 ? 72.762 60.288 13.049 1.00 27.45 505 THR A O 1
ATOM 3671 N N . VAL A 1 480 ? 73.277 58.398 14.165 1.00 28.53 506 VAL A N 1
ATOM 3672 C CA . VAL A 1 480 ? 73.755 57.664 12.994 1.00 29.98 506 VAL A CA 1
ATOM 3673 C C . VAL A 1 480 ? 72.758 56.576 12.595 1.00 31.45 506 VAL A C 1
ATOM 3674 O O . VAL A 1 480 ? 72.594 55.588 13.313 1.00 32.18 506 VAL A O 1
ATOM 3678 N N . ASP A 1 481 ? 72.096 56.768 11.455 1.00 32.98 507 ASP A N 1
ATOM 3679 C CA . ASP A 1 481 ? 71.151 55.794 10.915 1.00 34.71 507 ASP A CA 1
ATOM 3680 C C . ASP A 1 481 ? 71.767 55.092 9.705 1.00 35.88 507 ASP A C 1
ATOM 3681 O O . ASP A 1 481 ? 71.614 55.548 8.571 1.00 36.26 507 ASP A O 1
ATOM 3686 N N . ASN A 1 482 ? 72.482 53.997 9.967 1.00 36.93 508 ASN A N 1
ATOM 3687 C CA . ASN A 1 482 ? 73.016 53.114 8.925 1.00 37.90 508 ASN A CA 1
ATOM 3688 C C . ASN A 1 482 ? 73.937 53.856 7.939 1.00 37.43 508 ASN A C 1
ATOM 3689 O O . ASN A 1 482 ? 73.737 53.821 6.722 1.00 36.96 508 ASN A O 1
ATOM 3694 N N . GLY A 1 483 ? 74.937 54.537 8.490 1.00 37.14 509 GLY A N 1
ATOM 3695 C CA . GLY A 1 483 ? 75.897 55.313 7.701 1.00 36.63 509 GLY A CA 1
ATOM 3696 C C . GLY A 1 483 ? 75.451 56.708 7.272 1.00 35.99 509 GLY A C 1
ATOM 3697 O O . GLY A 1 483 ? 76.145 57.350 6.479 1.00 37.05 509 GLY A O 1
ATOM 3698 N N . TYR A 1 484 ? 74.312 57.179 7.789 1.00 34.27 510 TYR A N 1
ATOM 3699 C CA . TYR A 1 484 ? 73.803 58.527 7.518 1.00 32.76 510 TYR A CA 1
ATOM 3700 C C . TYR A 1 484 ? 73.657 59.293 8.824 1.00 30.58 510 TYR A C 1
ATOM 3701 O O . TYR A 1 484 ? 73.151 58.755 9.810 1.00 30.07 510 TYR A O 1
ATOM 3710 N N . LEU A 1 485 ? 74.092 60.550 8.822 1.00 28.34 511 LEU A N 1
ATOM 3711 C CA . LEU A 1 485 ? 73.902 61.434 9.963 1.00 26.84 511 LEU A CA 1
ATOM 3712 C C . LEU A 1 485 ? 72.496 62.023 9.892 1.00 25.67 511 LEU A C 1
ATOM 3713 O O . LEU A 1 485 ? 72.153 62.675 8.907 1.00 24.84 511 LEU A O 1
ATOM 3718 N N . VAL A 1 486 ? 71.690 61.780 10.928 1.00 24.75 512 VAL A N 1
ATOM 3719 C CA . VAL A 1 486 ? 70.332 62.324 11.018 1.00 24.24 512 VAL A CA 1
ATOM 3720 C C . VAL A 1 486 ? 70.427 63.712 11.642 1.00 23.81 512 VAL A C 1
ATOM 3721 O O . VAL A 1 486 ? 70.731 63.828 12.829 1.00 24.21 512 VAL A O 1
ATOM 3725 N N . LEU A 1 487 ? 70.177 64.749 10.840 1.00 23.30 513 LEU A N 1
ATOM 3726 C CA . LEU A 1 487 ? 70.280 66.146 11.280 1.00 22.98 513 LEU A CA 1
ATOM 3727 C C . LEU A 1 487 ? 68.904 66.789 11.385 1.00 22.83 513 LEU A C 1
ATOM 3728 O O . LEU A 1 487 ? 68.135 66.766 10.424 1.00 22.80 513 LEU A O 1
ATOM 3733 N N . ASN A 1 488 ? 68.613 67.371 12.548 1.00 22.54 514 ASN A N 1
ATOM 3734 C CA . ASN A 1 488 ? 67.363 68.088 12.786 1.00 22.26 514 ASN A CA 1
ATOM 3735 C C . ASN A 1 488 ? 67.591 69.568 12.521 1.00 21.44 514 ASN A C 1
ATOM 3736 O O . ASN A 1 488 ? 68.025 70.308 13.404 1.00 21.16 514 ASN A O 1
ATOM 3741 N N . LEU A 1 489 ? 67.295 69.984 11.292 1.00 20.64 515 LEU A N 1
ATOM 3742 C CA . LEU A 1 489 ? 67.612 71.328 10.827 1.00 20.04 515 LEU A CA 1
ATOM 3743 C C . LEU A 1 489 ? 66.620 72.358 11.350 1.00 19.58 515 LEU A C 1
ATOM 3744 O O . LEU A 1 489 ? 65.419 72.091 11.448 1.00 19.50 515 LEU A O 1
ATOM 3749 N N . SER A 1 490 ? 67.149 73.531 11.691 1.00 19.07 516 SER A N 1
ATOM 3750 C CA . SER A 1 490 ? 66.352 74.716 11.970 1.00 18.83 516 SER A CA 1
ATOM 3751 C C . SER A 1 490 ? 66.848 75.869 11.100 1.00 18.51 516 SER A C 1
ATOM 3752 O O . SER A 1 490 ? 67.809 75.723 10.336 1.00 17.98 516 SER A O 1
ATOM 3755 N N . ILE A 1 491 ? 66.183 77.012 11.226 1.00 18.50 517 ILE A N 1
ATOM 3756 C CA . ILE A 1 491 ? 66.656 78.258 10.608 1.00 18.52 517 ILE A CA 1
ATOM 3757 C C . ILE A 1 491 ? 68.063 78.646 11.086 1.00 18.54 517 ILE A C 1
ATOM 3758 O O . ILE A 1 491 ? 68.834 79.233 10.325 1.00 18.57 517 ILE A O 1
ATOM 3763 N N . LEU A 1 492 ? 68.386 78.300 12.333 1.00 18.50 518 LEU A N 1
ATOM 3764 C CA . LEU A 1 492 ? 69.701 78.551 12.917 1.00 18.48 518 LEU A CA 1
ATOM 3765 C C . LEU A 1 492 ? 70.699 77.503 12.424 1.00 18.70 518 LEU A C 1
ATOM 3766 O O . LEU A 1 492 ? 70.470 76.312 12.620 1.00 18.63 518 LEU A O 1
ATOM 3771 N N . PRO A 1 493 ? 71.804 77.931 11.779 1.00 19.06 519 PRO A N 1
ATOM 3772 C CA . PRO A 1 493 ? 72.760 76.927 11.309 1.00 19.35 519 PRO A CA 1
ATOM 3773 C C . PRO A 1 493 ? 73.415 76.111 12.420 1.00 19.79 519 PRO A C 1
ATOM 3774 O O . PRO A 1 493 ? 73.682 76.636 13.504 1.00 19.90 519 PRO A O 1
ATOM 3778 N N . GLN A 1 494 ? 73.647 74.832 12.134 1.00 20.12 520 GLN A N 1
ATOM 3779 C CA . GLN A 1 494 ? 74.466 73.968 12.976 1.00 20.52 520 GLN A CA 1
ATOM 3780 C C . GLN A 1 494 ? 75.677 73.540 12.165 1.00 21.01 520 GLN A C 1
ATOM 3781 O O . GLN A 1 494 ? 75.697 73.694 10.943 1.00 21.33 520 GLN A O 1
ATOM 3787 N N . TYR A 1 495 ? 76.676 72.994 12.852 1.00 21.50 521 TYR A N 1
ATOM 3788 C CA . TYR A 1 495 ? 77.995 72.773 12.277 1.00 21.87 521 TYR A CA 1
ATOM 3789 C C . TYR A 1 495 ? 78.559 71.397 12.638 1.00 22.68 521 TYR A C 1
ATOM 3790 O O . TYR A 1 495 ? 78.473 70.973 13.792 1.00 22.59 521 TYR A O 1
ATOM 3799 N N . LEU A 1 496 ? 79.134 70.715 11.644 1.00 23.41 522 LEU A N 1
ATOM 3800 C CA . LEU A 1 496 ? 79.865 69.464 11.846 1.00 24.16 522 LEU A CA 1
ATOM 3801 C C . LEU A 1 496 ? 81.358 69.723 11.669 1.00 24.89 522 LEU A C 1
ATOM 3802 O O . LEU A 1 496 ? 81.837 69.844 10.544 1.00 24.41 522 LEU A O 1
ATOM 3807 N N . VAL A 1 497 ? 82.083 69.800 12.781 1.00 26.40 523 VAL A N 1
ATOM 3808 C CA . VAL A 1 497 ? 83.519 70.096 12.774 1.00 28.07 523 VAL A CA 1
ATOM 3809 C C . VAL A 1 497 ? 84.327 68.812 12.569 1.00 29.64 523 VAL A C 1
ATOM 3810 O O . VAL A 1 497 ? 83.940 67.756 13.063 1.00 29.45 523 VAL A O 1
ATOM 3814 N N . VAL A 1 498 ? 85.444 68.914 11.845 1.00 32.07 524 VAL A N 1
ATOM 3815 C CA . VAL A 1 498 ? 86.336 67.775 11.584 1.00 34.62 524 VAL A CA 1
ATOM 3816 C C . VAL A 1 498 ? 87.434 67.689 12.656 1.00 37.42 524 VAL A C 1
ATOM 3817 O O . VAL A 1 498 ? 88.029 68.704 13.022 1.00 36.73 524 VAL A O 1
ATOM 3821 N N . LYS A 1 499 ? 87.691 66.465 13.133 1.00 42.01 525 LYS A N 1
ATOM 3822 C CA . LYS A 1 499 ? 88.670 66.170 14.201 1.00 45.43 525 LYS A CA 1
ATOM 3823 C C . LYS A 1 499 ? 88.470 67.003 15.463 1.00 46.74 525 LYS A C 1
ATOM 3824 O O . LYS A 1 499 ? 87.665 66.647 16.321 1.00 49.74 525 LYS A O 1
ATOM 3830 N N . LYS B 1 10 ? 120.871 75.123 33.314 1.00 66.74 36 LYS B N 1
ATOM 3831 C CA . LYS B 1 10 ? 121.197 74.849 31.877 1.00 66.56 36 LYS B CA 1
ATOM 3832 C C . LYS B 1 10 ? 121.410 76.145 31.075 1.00 65.06 36 LYS B C 1
ATOM 3833 O O . LYS B 1 10 ? 120.892 77.206 31.436 1.00 64.15 36 LYS B O 1
ATOM 3839 N N . ILE B 1 11 ? 122.188 76.042 29.998 1.00 63.19 37 ILE B N 1
ATOM 3840 C CA . ILE B 1 11 ? 122.502 77.180 29.130 1.00 61.23 37 ILE B CA 1
ATOM 3841 C C . ILE B 1 11 ? 121.399 77.376 28.083 1.00 58.84 37 ILE B C 1
ATOM 3842 O O . ILE B 1 11 ? 121.243 76.549 27.179 1.00 58.26 37 ILE B O 1
ATOM 3847 N N . GLN B 1 12 ? 120.643 78.467 28.220 1.00 56.16 38 GLN B N 1
ATOM 3848 C CA . GLN B 1 12 ? 119.675 78.899 27.203 1.00 54.11 38 GLN B CA 1
ATOM 3849 C C . GLN B 1 12 ? 120.335 79.897 26.254 1.00 51.86 38 GLN B C 1
ATOM 3850 O O . GLN B 1 12 ? 120.589 81.042 26.634 1.00 52.65 38 GLN B O 1
ATOM 3856 N N . LEU B 1 13 ? 120.604 79.463 25.026 1.00 49.10 39 LEU B N 1
ATOM 3857 C CA . LEU B 1 13 ? 121.106 80.358 23.984 1.00 47.38 39 LEU B CA 1
ATOM 3858 C C . LEU B 1 13 ? 119.995 81.293 23.515 1.00 45.93 39 LEU B C 1
ATOM 3859 O O . LEU B 1 13 ? 118.810 80.966 23.617 1.00 46.16 39 LEU B O 1
ATOM 3864 N N . ASN B 1 14 ? 120.386 82.464 23.018 1.00 44.15 40 ASN B N 1
ATOM 3865 C CA . ASN B 1 14 ? 119.462 83.348 22.317 1.00 42.73 40 ASN B CA 1
ATOM 3866 C C . ASN B 1 14 ? 119.173 82.684 20.965 1.00 41.91 40 ASN B C 1
ATOM 3867 O O . ASN B 1 14 ? 120.119 82.297 20.271 1.00 41.29 40 ASN B O 1
ATOM 3872 N N . PRO B 1 15 ? 117.881 82.512 20.598 1.00 40.99 41 PRO B N 1
ATOM 3873 C CA . PRO B 1 15 ? 117.579 81.973 19.257 1.00 40.99 41 PRO B CA 1
ATOM 3874 C C . PRO B 1 15 ? 118.135 82.822 18.100 1.00 40.49 41 PRO B C 1
ATOM 3875 O O . PRO B 1 15 ? 118.572 82.275 17.084 1.00 41.38 41 PRO B O 1
ATOM 3879 N N . VAL B 1 16 ? 118.121 84.141 18.267 1.00 39.50 42 VAL B N 1
ATOM 3880 C CA . VAL B 1 16 ? 118.757 85.048 17.324 1.00 38.65 42 VAL B CA 1
ATOM 3881 C C . VAL B 1 16 ? 120.232 85.167 17.712 1.00 38.08 42 VAL B C 1
ATOM 3882 O O . VAL B 1 16 ? 120.561 85.800 18.717 1.00 38.63 42 VAL B O 1
ATOM 3886 N N . LEU B 1 17 ? 121.108 84.541 16.922 1.00 37.12 43 LEU B N 1
ATOM 3887 C CA . LEU B 1 17 ? 122.564 84.579 17.141 1.00 35.97 43 LEU B CA 1
ATOM 3888 C C . LEU B 1 17 ? 123.258 85.572 16.195 1.00 34.97 43 LEU B C 1
ATOM 3889 O O . LEU B 1 17 ? 124.395 85.352 15.768 1.00 34.66 43 LEU B O 1
ATOM 3894 N N . VAL B 1 18 ? 122.564 86.665 15.879 1.00 34.03 44 VAL B N 1
ATOM 3895 C CA . VAL B 1 18 ? 123.089 87.748 15.052 1.00 33.30 44 VAL B CA 1
ATOM 3896 C C . VAL B 1 18 ? 122.601 89.058 15.664 1.00 32.97 44 VAL B C 1
ATOM 3897 O O . VAL B 1 18 ? 121.483 89.120 16.177 1.00 33.53 44 VAL B O 1
ATOM 3901 N N . SER B 1 19 ? 123.429 90.099 15.608 1.00 32.35 45 SER B N 1
ATOM 3902 C CA . SER B 1 19 ? 123.028 91.422 16.091 1.00 31.95 45 SER B CA 1
ATOM 3903 C C . SER B 1 19 ? 123.691 92.531 15.283 1.00 31.74 45 SER B C 1
ATOM 3904 O O . SER B 1 19 ? 124.873 92.438 14.960 1.00 31.07 45 SER B O 1
ATOM 3907 N N . THR B 1 20 ? 122.926 93.573 14.955 1.00 32.11 46 THR B N 1
ATOM 3908 C CA . THR B 1 20 ? 123.463 94.722 14.225 1.00 32.45 46 THR B CA 1
ATOM 3909 C C . THR B 1 20 ? 124.193 95.672 15.163 1.00 32.53 46 THR B C 1
ATOM 3910 O O . THR B 1 20 ? 123.821 95.809 16.333 1.00 31.99 46 THR B O 1
ATOM 3914 N N . ASP B 1 21 ? 125.228 96.324 14.633 1.00 32.87 47 ASP B N 1
ATOM 3915 C CA . ASP B 1 21 ? 125.933 97.418 15.309 1.00 32.94 47 ASP B CA 1
ATOM 3916 C C . ASP B 1 21 ? 126.797 96.934 16.481 1.00 32.83 47 ASP B C 1
ATOM 3917 O O . ASP B 1 21 ? 126.702 95.784 16.916 1.00 32.67 47 ASP B O 1
ATOM 3922 N N . ILE B 1 22 ? 127.670 97.818 16.952 1.00 32.99 48 ILE B N 1
ATOM 3923 C CA . ILE B 1 22 ? 128.364 97.642 18.237 1.00 33.37 48 ILE B CA 1
ATOM 3924 C C . ILE B 1 22 ? 127.427 98.016 19.397 1.00 33.41 48 ILE B C 1
ATOM 3925 O O . ILE B 1 22 ? 126.487 98.795 19.210 1.00 32.61 48 ILE B O 1
ATOM 3930 N N . GLY B 1 23 ? 127.684 97.451 20.580 1.00 33.55 49 GLY B N 1
ATOM 3931 C CA . GLY B 1 23 ? 126.907 97.757 21.793 1.00 33.94 49 GLY B CA 1
ATOM 3932 C C . GLY B 1 23 ? 126.725 96.569 22.720 1.00 34.45 49 GLY B C 1
ATOM 3933 O O . GLY B 1 23 ? 127.513 95.623 22.692 1.00 34.64 49 GLY B O 1
ATOM 3934 N N . LYS B 1 24 ? 125.682 96.629 23.549 1.00 35.35 50 LYS B N 1
ATOM 3935 C CA . LYS B 1 24 ? 125.343 95.533 24.469 1.00 36.01 50 LYS B CA 1
ATOM 3936 C C . LYS B 1 24 ? 124.685 94.382 23.710 1.00 35.88 50 LYS B C 1
ATOM 3937 O O . LYS B 1 24 ? 123.748 94.607 22.942 1.00 35.29 50 LYS B O 1
ATOM 3943 N N . LYS B 1 25 ? 125.174 93.161 23.940 1.00 36.28 51 LYS B N 1
ATOM 3944 C CA . LYS B 1 25 ? 124.678 91.958 23.262 1.00 36.67 51 LYS B CA 1
ATOM 3945 C C . LYS B 1 25 ? 124.169 90.937 24.276 1.00 38.32 51 LYS B C 1
ATOM 3946 O O . LYS B 1 25 ? 124.952 90.394 25.055 1.00 38.75 51 LYS B O 1
ATOM 3952 N N . ASN B 1 26 ? 122.860 90.685 24.256 1.00 40.22 52 ASN B N 1
ATOM 3953 C CA . ASN B 1 26 ? 122.222 89.695 25.126 1.00 42.23 52 ASN B CA 1
ATOM 3954 C C . ASN B 1 26 ? 122.321 88.299 24.476 1.00 42.43 52 ASN B C 1
ATOM 3955 O O . ASN B 1 26 ? 121.444 87.895 23.711 1.00 42.72 52 ASN B O 1
ATOM 3960 N N . VAL B 1 27 ? 123.396 87.574 24.792 1.00 42.71 53 VAL B N 1
ATOM 3961 C CA . VAL B 1 27 ? 123.725 86.305 24.110 1.00 43.26 53 VAL B CA 1
ATOM 3962 C C . VAL B 1 27 ? 123.104 85.033 24.706 1.00 43.95 53 VAL B C 1
ATOM 3963 O O . VAL B 1 27 ? 122.894 84.062 23.977 1.00 43.88 53 VAL B O 1
ATOM 3967 N N . ALA B 1 28 ? 122.833 85.018 26.011 1.00 45.47 54 ALA B N 1
ATOM 3968 C CA . ALA B 1 28 ? 122.320 83.808 26.672 1.00 46.89 54 ALA B CA 1
ATOM 3969 C C . ALA B 1 28 ? 121.604 84.100 27.992 1.00 48.55 54 ALA B C 1
ATOM 3970 O O . ALA B 1 28 ? 121.477 85.258 28.398 1.00 48.33 54 ALA B O 1
ATOM 3972 N N . LYS B 1 29 ? 121.113 83.040 28.633 1.00 51.09 55 LYS B N 1
ATOM 3973 C CA . LYS B 1 29 ? 120.574 83.111 29.992 1.00 53.16 55 LYS B CA 1
ATOM 3974 C C . LYS B 1 29 ? 120.995 81.879 30.799 1.00 55.22 55 LYS B C 1
ATOM 3975 O O . LYS B 1 29 ? 120.970 80.756 30.290 1.00 54.37 55 LYS B O 1
ATOM 3981 N N . ASN B 1 30 ? 121.379 82.111 32.055 1.00 58.68 56 ASN B N 1
ATOM 3982 C CA . ASN B 1 30 ? 121.763 81.051 32.988 1.00 60.86 56 ASN B CA 1
ATOM 3983 C C . ASN B 1 30 ? 120.508 80.574 33.719 1.00 62.39 56 ASN B C 1
ATOM 3984 O O . ASN B 1 30 ? 119.886 81.347 34.450 1.00 60.35 56 ASN B O 1
ATOM 3989 N N . LEU B 1 31 ? 120.154 79.301 33.521 1.00 65.30 57 LEU B N 1
ATOM 3990 C CA . LEU B 1 31 ? 118.963 78.696 34.139 1.00 67.95 57 LEU B CA 1
ATOM 3991 C C . LEU B 1 31 ? 119.272 77.845 35.388 1.00 70.08 57 LEU B C 1
ATOM 3992 O O . LEU B 1 31 ? 118.389 77.139 35.887 1.00 70.25 57 LEU B O 1
ATOM 3997 N N . GLY B 1 32 ? 120.501 77.928 35.904 1.00 71.86 58 GLY B N 1
ATOM 3998 C CA . GLY B 1 32 ? 120.928 77.128 37.055 1.00 72.64 58 GLY B CA 1
ATOM 3999 C C . GLY B 1 32 ? 120.403 77.628 38.391 1.00 74.41 58 GLY B C 1
ATOM 4000 O O . GLY B 1 32 ? 119.388 78.329 38.449 1.00 74.20 58 GLY B O 1
ATOM 4001 N N . GLU B 1 33 ? 121.111 77.268 39.464 1.00 76.43 59 GLU B N 1
ATOM 4002 C CA . GLU B 1 33 ? 120.689 77.569 40.840 1.00 76.74 59 GLU B CA 1
ATOM 4003 C C . GLU B 1 33 ? 121.860 78.020 41.721 1.00 76.94 59 GLU B C 1
ATOM 4004 O O . GLU B 1 33 ? 122.959 77.470 41.625 1.00 76.20 59 GLU B O 1
ATOM 4010 N N . GLY B 1 34 ? 121.611 79.025 42.563 1.00 77.43 60 GLY B N 1
ATOM 4011 C CA . GLY B 1 34 ? 122.559 79.467 43.591 1.00 78.29 60 GLY B CA 1
ATOM 4012 C C . GLY B 1 34 ? 123.933 79.898 43.101 1.00 78.99 60 GLY B C 1
ATOM 4013 O O . GLY B 1 34 ? 124.096 81.008 42.593 1.00 79.70 60 GLY B O 1
ATOM 4014 N N . ASN B 1 35 ? 124.912 79.003 43.243 1.00 79.80 61 ASN B N 1
ATOM 4015 C CA . ASN B 1 35 ? 126.328 79.306 42.974 1.00 81.15 61 ASN B CA 1
ATOM 4016 C C . ASN B 1 35 ? 126.790 79.038 41.530 1.00 79.66 61 ASN B C 1
ATOM 4017 O O . ASN B 1 35 ? 127.976 79.201 41.227 1.00 78.94 61 ASN B O 1
ATOM 4022 N N . MET B 1 36 ? 125.874 78.637 40.646 1.00 78.32 62 MET B N 1
ATOM 4023 C CA . MET B 1 36 ? 126.214 78.401 39.240 1.00 76.73 62 MET B CA 1
ATOM 4024 C C . MET B 1 36 ? 126.368 79.729 38.490 1.00 74.29 62 MET B C 1
ATOM 4025 O O . MET B 1 36 ? 125.467 80.573 38.522 1.00 73.39 62 MET B O 1
ATOM 4030 N N . ARG B 1 37 ? 127.515 79.896 37.828 1.00 71.80 63 ARG B N 1
ATOM 4031 C CA . ARG B 1 37 ? 127.854 81.115 37.088 1.00 69.40 63 ARG B CA 1
ATOM 4032 C C . ARG B 1 37 ? 128.115 80.790 35.620 1.00 66.03 63 ARG B C 1
ATOM 4033 O O . ARG B 1 37 ? 128.954 79.940 35.311 1.00 64.34 63 ARG B O 1
ATOM 4041 N N . LEU B 1 38 ? 127.398 81.475 34.727 1.00 62.84 64 LEU B N 1
ATOM 4042 C CA . LEU B 1 38 ? 127.588 81.338 33.281 1.00 60.11 64 LEU B CA 1
ATOM 4043 C C . LEU B 1 38 ? 128.594 82.390 32.819 1.00 57.74 64 LEU B C 1
ATOM 4044 O O . LEU B 1 38 ? 128.468 83.560 33.174 1.00 56.69 64 LEU B O 1
ATOM 4049 N N . THR B 1 39 ? 129.575 81.962 32.023 1.00 56.22 65 THR B N 1
ATOM 4050 C CA . THR B 1 39 ? 130.679 82.816 31.579 1.00 55.51 65 THR B CA 1
ATOM 4051 C C . THR B 1 39 ? 130.830 82.754 30.053 1.00 54.49 65 THR B C 1
ATOM 4052 O O . THR B 1 39 ? 131.255 81.732 29.507 1.00 54.50 65 THR B O 1
ATOM 4056 N N . GLY B 1 40 ? 130.482 83.852 29.380 1.00 53.24 66 GLY B N 1
ATOM 4057 C CA . GLY B 1 40 ? 130.585 83.956 27.923 1.00 52.78 66 GLY B CA 1
ATOM 4058 C C . GLY B 1 40 ? 131.888 84.591 27.479 1.00 52.19 66 GLY B C 1
ATOM 4059 O O . GLY B 1 40 ? 132.394 85.490 28.146 1.00 52.56 66 GLY B O 1
ATOM 4060 N N . LYS B 1 41 ? 132.422 84.118 26.353 1.00 52.32 67 LYS B N 1
ATOM 4061 C CA . LYS B 1 41 ? 133.649 84.657 25.756 1.00 52.88 67 LYS B CA 1
ATOM 4062 C C . LYS B 1 41 ? 133.510 84.728 24.234 1.00 51.87 67 LYS B C 1
ATOM 4063 O O . LYS B 1 41 ? 133.720 83.733 23.540 1.00 52.73 67 LYS B O 1
ATOM 4069 N N . LEU B 1 42 ? 133.146 85.904 23.727 1.00 50.38 68 LEU B N 1
ATOM 4070 C CA . LEU B 1 42 ? 133.046 86.141 22.284 1.00 49.25 68 LEU B CA 1
ATOM 4071 C C . LEU B 1 42 ? 134.432 86.418 21.707 1.00 48.28 68 LEU B C 1
ATOM 4072 O O . LEU B 1 42 ? 134.952 87.521 21.859 1.00 47.55 68 LEU B O 1
ATOM 4077 N N . VAL B 1 43 ? 135.015 85.411 21.051 1.00 47.28 69 VAL B N 1
ATOM 4078 C CA . VAL B 1 43 ? 136.364 85.494 20.478 1.00 46.64 69 VAL B CA 1
ATOM 4079 C C . VAL B 1 43 ? 136.264 85.592 18.956 1.00 46.32 69 VAL B C 1
ATOM 4080 O O . VAL B 1 43 ? 135.595 84.777 18.324 1.00 46.85 69 VAL B O 1
ATOM 4084 N N . ARG B 1 44 ? 136.951 86.575 18.377 1.00 45.88 70 ARG B N 1
ATOM 4085 C CA . ARG B 1 44 ? 136.802 86.912 16.961 1.00 45.92 70 ARG B CA 1
ATOM 4086 C C . ARG B 1 44 ? 137.649 86.033 16.032 1.00 47.01 70 ARG B C 1
ATOM 4087 O O . ARG B 1 44 ? 138.661 85.466 16.443 1.00 47.25 70 ARG B O 1
ATOM 4095 N N . TYR B 1 45 ? 137.211 85.927 14.778 1.00 48.37 71 TYR B N 1
ATOM 4096 C CA . TYR B 1 45 ? 137.974 85.259 13.720 1.00 49.37 71 TYR B CA 1
ATOM 4097 C C . TYR B 1 45 ? 139.211 86.087 13.362 1.00 49.81 71 TYR B C 1
ATOM 4098 O O . TYR B 1 45 ? 139.145 87.318 13.315 1.00 50.31 71 TYR B O 1
ATOM 4107 N N . GLY B 1 46 ? 140.328 85.405 13.105 1.00 49.92 72 GLY B N 1
ATOM 4108 C CA . GLY B 1 46 ? 141.559 86.050 12.637 1.00 50.21 72 GLY B CA 1
ATOM 4109 C C . GLY B 1 46 ? 142.494 86.467 13.758 1.00 50.64 72 GLY B C 1
ATOM 4110 O O . GLY B 1 46 ? 143.554 85.861 13.938 1.00 49.92 72 GLY B O 1
ATOM 4111 N N . ASP B 1 47 ? 142.091 87.495 14.510 1.00 50.76 73 ASP B N 1
ATOM 4112 C CA . ASP B 1 47 ? 142.928 88.100 15.568 1.00 50.28 73 ASP B CA 1
ATOM 4113 C C . ASP B 1 47 ? 142.546 87.738 17.016 1.00 49.52 73 ASP B C 1
ATOM 4114 O O . ASP B 1 47 ? 143.249 88.133 17.947 1.00 50.20 73 ASP B O 1
ATOM 4119 N N . ASN B 1 48 ? 141.441 87.011 17.195 1.00 48.76 74 ASN B N 1
ATOM 4120 C CA . ASN B 1 48 ? 140.981 86.536 18.513 1.00 48.22 74 ASN B CA 1
ATOM 4121 C C . ASN B 1 48 ? 140.679 87.647 19.528 1.00 47.20 74 ASN B C 1
ATOM 4122 O O . ASN B 1 48 ? 140.848 87.450 20.734 1.00 47.00 74 ASN B O 1
ATOM 4127 N N . LEU B 1 49 ? 140.211 88.800 19.040 1.00 46.61 75 LEU B N 1
ATOM 4128 C CA . LEU B 1 49 ? 139.767 89.895 19.914 1.00 46.13 75 LEU B CA 1
ATOM 4129 C C . LEU B 1 49 ? 138.605 89.397 20.768 1.00 45.41 75 LEU B C 1
ATOM 4130 O O . LEU B 1 49 ? 137.568 89.007 20.231 1.00 46.26 75 LEU B O 1
ATOM 4135 N N . THR B 1 50 ? 138.784 89.416 22.087 1.00 44.39 76 THR B N 1
ATOM 4136 C CA . THR B 1 50 ? 137.843 88.783 23.008 1.00 43.98 76 THR B CA 1
ATOM 4137 C C . THR B 1 50 ? 137.083 89.798 23.865 1.00 43.91 76 THR B C 1
ATOM 4138 O O . THR B 1 50 ? 137.678 90.711 24.435 1.00 44.48 76 THR B O 1
ATOM 4142 N N . PHE B 1 51 ? 135.762 89.630 23.922 1.00 43.71 77 PHE B N 1
ATOM 4143 C CA . PHE B 1 51 ? 134.898 90.319 24.879 1.00 43.30 77 PHE B CA 1
ATOM 4144 C C . PHE B 1 51 ? 134.243 89.252 25.740 1.00 44.10 77 PHE B C 1
ATOM 4145 O O . PHE B 1 51 ? 134.065 88.118 25.291 1.00 45.23 77 PHE B O 1
ATOM 4153 N N . SER B 1 52 ? 133.891 89.608 26.972 1.00 44.69 78 SER B N 1
ATOM 4154 C CA . SER B 1 52 ? 133.345 88.635 27.917 1.00 45.19 78 SER B CA 1
ATOM 4155 C C . SER B 1 52 ? 132.440 89.246 28.982 1.00 45.34 78 SER B C 1
ATOM 4156 O O . SER B 1 52 ? 132.479 90.451 29.243 1.00 44.73 78 SER B O 1
ATOM 4159 N N . GLY B 1 53 ? 131.622 88.384 29.580 1.00 45.69 79 GLY B N 1
ATOM 4160 C CA . GLY B 1 53 ? 130.682 88.769 30.629 1.00 46.54 79 GLY B CA 1
ATOM 4161 C C . GLY B 1 53 ? 130.299 87.570 31.475 1.00 47.58 79 GLY B C 1
ATOM 4162 O O . GLY B 1 53 ? 130.531 86.424 31.080 1.00 47.16 79 GLY B O 1
ATOM 4163 N N . VAL B 1 54 ? 129.719 87.843 32.642 1.00 49.46 80 VAL B N 1
ATOM 4164 C CA . VAL B 1 54 ? 129.314 86.802 33.590 1.00 51.26 80 VAL B CA 1
ATOM 4165 C C . VAL B 1 54 ? 127.866 87.037 34.016 1.00 52.25 80 VAL B C 1
ATOM 4166 O O . VAL B 1 54 ? 127.430 88.183 34.141 1.00 51.94 80 VAL B O 1
ATOM 4170 N N . ALA B 1 55 ? 127.134 85.943 34.233 1.00 54.65 81 ALA B N 1
ATOM 4171 C CA . ALA B 1 55 ? 125.737 85.994 34.671 1.00 56.35 81 ALA B CA 1
ATOM 4172 C C . ALA B 1 55 ? 125.500 85.015 35.822 1.00 57.80 81 ALA B C 1
ATOM 4173 O O . ALA B 1 55 ? 125.894 83.846 35.741 1.00 57.36 81 ALA B O 1
ATOM 4175 N N . ASN B 1 56 ? 124.861 85.502 36.887 1.00 59.29 82 ASN B N 1
ATOM 4176 C CA . ASN B 1 56 ? 124.476 84.663 38.027 1.00 60.96 82 ASN B CA 1
ATOM 4177 C C . ASN B 1 56 ? 123.216 83.864 37.691 1.00 62.12 82 ASN B C 1
ATOM 4178 O O . ASN B 1 56 ? 122.584 84.094 36.655 1.00 62.83 82 ASN B O 1
ATOM 4183 N N . ALA B 1 57 ? 122.863 82.930 38.574 1.00 62.33 83 ALA B N 1
ATOM 4184 C CA . ALA B 1 57 ? 121.730 82.023 38.361 1.00 62.22 83 ALA B CA 1
ATOM 4185 C C . ALA B 1 57 ? 120.408 82.766 38.134 1.00 62.12 83 ALA B C 1
ATOM 4186 O O . ALA B 1 57 ? 120.019 83.615 38.941 1.00 60.56 83 ALA B O 1
ATOM 4188 N N . GLY B 1 58 ? 119.741 82.443 37.022 1.00 62.34 84 GLY B N 1
ATOM 4189 C CA . GLY B 1 58 ? 118.440 83.018 36.672 1.00 61.95 84 GLY B CA 1
ATOM 4190 C C . GLY B 1 58 ? 118.476 84.417 36.077 1.00 61.82 84 GLY B C 1
ATOM 4191 O O . GLY B 1 58 ? 117.500 85.161 36.199 1.00 61.69 84 GLY B O 1
ATOM 4192 N N . LYS B 1 59 ? 119.582 84.771 35.418 1.00 61.59 85 LYS B N 1
ATOM 4193 C CA . LYS B 1 59 ? 119.775 86.126 34.890 1.00 62.12 85 LYS B CA 1
ATOM 4194 C C . LYS B 1 59 ? 120.414 86.136 33.503 1.00 60.66 85 LYS B C 1
ATOM 4195 O O . LYS B 1 59 ? 121.061 85.170 33.088 1.00 59.07 85 LYS B O 1
ATOM 4201 N N . GLU B 1 60 ? 120.231 87.258 32.811 1.00 59.61 86 GLU B N 1
ATOM 4202 C CA . GLU B 1 60 ? 120.618 87.402 31.409 1.00 58.34 86 GLU B CA 1
ATOM 4203 C C . GLU B 1 60 ? 122.115 87.686 31.293 1.00 55.66 86 GLU B C 1
ATOM 4204 O O . GLU B 1 60 ? 122.640 88.561 31.988 1.00 55.87 86 GLU B O 1
ATOM 4210 N N . LEU B 1 61 ? 122.791 86.942 30.416 1.00 52.11 87 LEU B N 1
ATOM 4211 C CA . LEU B 1 61 ? 124.200 87.180 30.096 1.00 49.97 87 LEU B CA 1
ATOM 4212 C C . LEU B 1 61 ? 124.300 88.257 29.019 1.00 47.78 87 LEU B C 1
ATOM 4213 O O . LEU B 1 61 ? 123.894 88.031 27.879 1.00 47.96 87 LEU B O 1
ATOM 4218 N N . VAL B 1 62 ? 124.843 89.418 29.389 1.00 45.81 88 VAL B N 1
ATOM 4219 C CA . VAL B 1 62 ? 125.020 90.550 28.475 1.00 44.39 88 VAL B CA 1
ATOM 4220 C C . VAL B 1 62 ? 126.514 90.864 28.363 1.00 43.27 88 VAL B C 1
ATOM 4221 O O . VAL B 1 62 ? 127.212 90.906 29.377 1.00 43.51 88 VAL B O 1
ATOM 4225 N N . ILE B 1 63 ? 126.993 91.065 27.133 1.00 42.11 89 ILE B N 1
ATOM 4226 C CA . ILE B 1 63 ? 128.408 91.352 26.864 1.00 41.02 89 ILE B CA 1
ATOM 4227 C C . ILE B 1 63 ? 128.538 92.603 25.990 1.00 41.08 89 ILE B C 1
ATOM 4228 O O . ILE B 1 63 ? 127.879 92.720 24.953 1.00 40.64 89 ILE B O 1
ATOM 4233 N N . ASP B 1 64 ? 129.398 93.525 26.421 1.00 41.09 90 ASP B N 1
ATOM 4234 C CA . ASP B 1 64 ? 129.691 94.741 25.670 1.00 40.84 90 ASP B CA 1
ATOM 4235 C C . ASP B 1 64 ? 130.679 94.415 24.561 1.00 39.81 90 ASP B C 1
ATOM 4236 O O . ASP B 1 64 ? 131.802 93.982 24.836 1.00 39.72 90 ASP B O 1
ATOM 4241 N N . VAL B 1 65 ? 130.248 94.619 23.315 1.00 38.15 91 VAL B N 1
ATOM 4242 C CA . VAL B 1 65 ? 131.071 94.371 22.135 1.00 36.79 91 VAL B CA 1
ATOM 4243 C C . VAL B 1 65 ? 131.267 95.697 21.404 1.00 35.84 91 VAL B C 1
ATOM 4244 O O . VAL B 1 65 ? 130.321 96.252 20.851 1.00 36.00 91 VAL B O 1
ATOM 4248 N N . THR B 1 66 ? 132.503 96.191 21.418 1.00 35.45 92 THR B N 1
ATOM 4249 C CA . THR B 1 66 ? 132.861 97.507 20.883 1.00 35.60 92 THR B CA 1
ATOM 4250 C C . THR B 1 66 ? 133.378 97.481 19.431 1.00 36.03 92 THR B C 1
ATOM 4251 O O . THR B 1 66 ? 133.724 98.533 18.885 1.00 35.26 92 THR B O 1
ATOM 4255 N N . GLU B 1 67 ? 133.434 96.294 18.819 1.00 36.91 93 GLU B N 1
ATOM 4256 C CA . GLU B 1 67 ? 133.871 96.137 17.424 1.00 37.61 93 GLU B CA 1
ATOM 4257 C C . GLU B 1 67 ? 133.050 95.068 16.696 1.00 37.17 93 GLU B C 1
ATOM 4258 O O . GLU B 1 67 ? 132.633 94.078 17.301 1.00 36.11 93 GLU B O 1
ATOM 4264 N N . LEU B 1 68 ? 132.847 95.274 15.394 1.00 36.78 94 LEU B N 1
ATOM 4265 C CA . LEU B 1 68 ? 132.132 94.314 14.540 1.00 36.36 94 LEU B CA 1
ATOM 4266 C C . LEU B 1 68 ? 133.011 93.094 14.266 1.00 36.70 94 LEU B C 1
ATOM 4267 O O . LEU B 1 68 ? 134.238 93.188 14.336 1.00 36.51 94 LEU B O 1
ATOM 4272 N N . GLY B 1 69 ? 132.382 91.955 13.965 1.00 37.50 95 GLY B N 1
ATOM 4273 C CA . GLY B 1 69 ? 133.117 90.733 13.607 1.00 37.71 95 GLY B CA 1
ATOM 4274 C C . GLY B 1 69 ? 132.330 89.433 13.673 1.00 37.87 95 GLY B C 1
ATOM 4275 O O . GLY B 1 69 ? 131.250 89.379 14.259 1.00 37.25 95 GLY B O 1
ATOM 4276 N N . TYR B 1 70 ? 132.860 88.405 13.009 1.00 38.61 96 TYR B N 1
ATOM 4277 C CA . TYR B 1 70 ? 132.436 87.016 13.182 1.00 39.27 96 TYR B CA 1
ATOM 4278 C C . TYR B 1 70 ? 133.073 86.453 14.452 1.00 39.63 96 TYR B C 1
ATOM 4279 O O . TYR B 1 70 ? 134.288 86.250 14.497 1.00 39.42 96 TYR B O 1
ATOM 4288 N N . TYR B 1 71 ? 132.254 86.209 15.476 1.00 40.53 97 TYR B N 1
ATOM 4289 C CA . TYR B 1 71 ? 132.733 85.734 16.779 1.00 41.63 97 TYR B CA 1
ATOM 4290 C C . TYR B 1 71 ? 132.354 84.278 17.031 1.00 43.14 97 TYR B C 1
ATOM 4291 O O . TYR B 1 71 ? 131.377 83.772 16.467 1.00 44.46 97 TYR B O 1
ATOM 4300 N N . THR B 1 72 ? 133.147 83.619 17.876 1.00 43.49 98 THR B N 1
ATOM 4301 C CA . THR B 1 72 ? 132.829 82.304 18.425 1.00 43.47 98 THR B CA 1
ATOM 4302 C C . THR B 1 72 ? 132.458 82.526 19.889 1.00 44.01 98 THR B C 1
ATOM 4303 O O . THR B 1 72 ? 133.273 83.022 20.664 1.00 44.01 98 THR B O 1
ATOM 4307 N N . LEU B 1 73 ? 131.226 82.172 20.251 1.00 45.42 99 LEU B N 1
ATOM 4308 C CA . LEU B 1 73 ? 130.718 82.349 21.612 1.00 47.10 99 LEU B CA 1
ATOM 4309 C C . LEU B 1 73 ? 131.028 81.111 22.458 1.00 49.67 99 LEU B C 1
ATOM 4310 O O . LEU B 1 73 ? 130.345 80.093 22.337 1.00 50.89 99 LEU B O 1
ATOM 4315 N N . GLU B 1 74 ? 132.055 81.208 23.304 1.00 52.09 100 GLU B N 1
ATOM 4316 C CA . GLU B 1 74 ? 132.423 80.134 24.236 1.00 53.22 100 GLU B CA 1
ATOM 4317 C C . GLU B 1 74 ? 131.722 80.342 25.579 1.00 54.36 100 GLU B C 1
ATOM 4318 O O . GLU B 1 74 ? 132.083 81.244 26.339 1.00 55.28 100 GLU B O 1
ATOM 4324 N N . LEU B 1 75 ? 130.719 79.508 25.854 1.00 55.85 101 LEU B N 1
ATOM 4325 C CA . LEU B 1 75 ? 129.958 79.556 27.106 1.00 57.32 101 LEU B CA 1
ATOM 4326 C C . LEU B 1 75 ? 130.408 78.441 28.045 1.00 58.40 101 LEU B C 1
ATOM 4327 O O . LEU B 1 75 ? 130.673 77.322 27.601 1.00 58.24 101 LEU B O 1
ATOM 4332 N N . THR B 1 76 ? 130.495 78.758 29.338 1.00 59.94 102 THR B N 1
ATOM 4333 C CA . THR B 1 76 ? 130.921 77.806 30.368 1.00 60.53 102 THR B CA 1
ATOM 4334 C C . THR B 1 76 ? 130.121 78.024 31.654 1.00 61.79 102 THR B C 1
ATOM 4335 O O . THR B 1 76 ? 130.325 79.016 32.355 1.00 61.72 102 THR B O 1
ATOM 4339 N N . LEU B 1 77 ? 129.200 77.104 31.939 1.00 64.85 103 LEU B N 1
ATOM 4340 C CA . LEU B 1 77 ? 128.474 77.080 33.211 1.00 66.58 103 LEU B CA 1
ATOM 4341 C C . LEU B 1 77 ? 129.301 76.300 34.228 1.00 69.64 103 LEU B C 1
ATOM 4342 O O . LEU B 1 77 ? 129.825 75.228 33.908 1.00 70.75 103 LEU B O 1
ATOM 4347 N N . ALA B 1 78 ? 129.411 76.833 35.447 1.00 71.66 104 ALA B N 1
ATOM 4348 C CA . ALA B 1 78 ? 130.223 76.208 36.495 1.00 72.12 104 ALA B CA 1
ATOM 4349 C C . ALA B 1 78 ? 129.834 76.673 37.898 1.00 73.75 104 ALA B C 1
ATOM 4350 O O . ALA B 1 78 ? 129.433 77.823 38.089 1.00 71.27 104 ALA B O 1
ATOM 4352 N N . ASP B 1 79 ? 129.960 75.758 38.861 1.00 77.67 105 ASP B N 1
ATOM 4353 C CA . ASP B 1 79 ? 129.774 76.044 40.283 1.00 80.77 105 ASP B CA 1
ATOM 4354 C C . ASP B 1 79 ? 131.161 76.105 40.925 1.00 83.97 105 ASP B C 1
ATOM 4355 O O . ASP B 1 79 ? 131.842 75.082 41.043 1.00 84.57 105 ASP B O 1
ATOM 4360 N N . ASN B 1 80 ? 131.565 77.312 41.327 1.00 87.93 106 ASN B N 1
ATOM 4361 C CA . ASN B 1 80 ? 132.897 77.587 41.881 1.00 90.61 106 ASN B CA 1
ATOM 4362 C C . ASN B 1 80 ? 134.037 77.171 40.930 1.00 93.84 106 ASN B C 1
ATOM 4363 O O . ASN B 1 80 ? 134.495 77.994 40.133 1.00 93.38 106 ASN B O 1
ATOM 4368 N N . GLU B 1 81 ? 134.478 75.911 41.002 1.00 97.14 107 GLU B N 1
ATOM 4369 C CA . GLU B 1 81 ? 135.631 75.429 40.225 1.00 98.68 107 GLU B CA 1
ATOM 4370 C C . GLU B 1 81 ? 135.396 74.041 39.590 1.00 97.93 107 GLU B C 1
ATOM 4371 O O . GLU B 1 81 ? 136.353 73.308 39.323 1.00 97.07 107 GLU B O 1
ATOM 4377 N N . ASN B 1 82 ? 134.127 73.703 39.330 1.00 97.86 108 ASN B N 1
ATOM 4378 C CA . ASN B 1 82 ? 133.738 72.444 38.677 1.00 96.73 108 ASN B CA 1
ATOM 4379 C C . ASN B 1 82 ? 132.871 72.749 37.456 1.00 94.04 108 ASN B C 1
ATOM 4380 O O . ASN B 1 82 ? 131.802 73.350 37.589 1.00 93.19 108 ASN B O 1
ATOM 4385 N N . ILE B 1 83 ? 133.330 72.321 36.278 1.00 90.75 109 ILE B N 1
ATOM 4386 C CA . ILE B 1 83 ? 132.632 72.585 35.014 1.00 87.55 109 ILE B CA 1
ATOM 4387 C C . ILE B 1 83 ? 131.418 71.658 34.887 1.00 85.26 109 ILE B C 1
ATOM 4388 O O . ILE B 1 83 ? 131.542 70.441 35.040 1.00 85.22 109 ILE B O 1
ATOM 4393 N N . ILE B 1 84 ? 130.257 72.250 34.603 1.00 82.71 110 ILE B N 1
ATOM 4394 C CA . ILE B 1 84 ? 128.988 71.523 34.483 1.00 81.11 110 ILE B CA 1
ATOM 4395 C C . ILE B 1 84 ? 128.622 71.302 33.012 1.00 79.19 110 ILE B C 1
ATOM 4396 O O . ILE B 1 84 ? 128.372 70.168 32.597 1.00 78.90 110 ILE B O 1
ATOM 4401 N N . GLN B 1 85 ? 128.586 72.388 32.240 1.00 76.56 111 GLN B N 1
ATOM 4402 C CA . GLN B 1 85 ? 128.139 72.354 30.847 1.00 74.42 111 GLN B CA 1
ATOM 4403 C C . GLN B 1 85 ? 128.872 73.409 30.014 1.00 71.76 111 GLN B C 1
ATOM 4404 O O . GLN B 1 85 ? 128.974 74.564 30.431 1.00 71.68 111 GLN B O 1
ATOM 4410 N N . THR B 1 86 ? 129.392 72.997 28.856 1.00 68.81 112 THR B N 1
ATOM 4411 C CA . THR B 1 86 ? 129.997 73.909 27.879 1.00 66.75 112 THR B CA 1
ATOM 4412 C C . THR B 1 86 ? 129.171 73.920 26.595 1.00 65.23 112 THR B C 1
ATOM 4413 O O . THR B 1 86 ? 128.537 72.921 26.244 1.00 65.91 112 THR B O 1
ATOM 4417 N N . ALA B 1 87 ? 129.183 75.060 25.907 1.00 62.34 113 ALA B N 1
ATOM 4418 C CA . ALA B 1 87 ? 128.459 75.231 24.649 1.00 59.71 113 ALA B CA 1
ATOM 4419 C C . ALA B 1 87 ? 129.206 76.223 23.765 1.00 57.38 113 ALA B C 1
ATOM 4420 O O . ALA B 1 87 ? 129.571 77.305 24.221 1.00 57.64 113 ALA B O 1
ATOM 4422 N N . VAL B 1 88 ? 129.434 75.840 22.509 1.00 55.59 114 VAL B N 1
ATOM 4423 C CA . VAL B 1 88 ? 130.159 76.666 21.544 1.00 54.28 114 VAL B CA 1
ATOM 4424 C C . VAL B 1 88 ? 129.291 76.865 20.300 1.00 52.67 114 VAL B C 1
ATOM 4425 O O . VAL B 1 88 ? 128.902 75.895 19.644 1.00 52.81 114 VAL B O 1
ATOM 4429 N N . VAL B 1 89 ? 128.981 78.125 19.998 1.00 50.11 115 VAL B N 1
ATOM 4430 C CA . VAL B 1 89 ? 128.269 78.503 18.772 1.00 48.24 115 VAL B CA 1
ATOM 4431 C C . VAL B 1 89 ? 128.867 79.788 18.215 1.00 45.40 115 VAL B C 1
ATOM 4432 O O . VAL B 1 89 ? 129.439 80.583 18.956 1.00 45.32 115 VAL B O 1
ATOM 4436 N N . ASN B 1 90 ? 128.728 79.988 16.910 1.00 42.46 116 ASN B N 1
ATOM 4437 C CA . ASN B 1 90 ? 129.147 81.238 16.290 1.00 40.46 116 ASN B CA 1
ATOM 4438 C C . ASN B 1 90 ? 128.100 82.318 16.543 1.00 38.60 116 ASN B C 1
ATOM 4439 O O . ASN B 1 90 ? 126.918 82.018 16.735 1.00 37.68 116 ASN B O 1
ATOM 4444 N N . TYR B 1 91 ? 128.556 83.568 16.569 1.00 36.85 117 TYR B N 1
ATOM 4445 C CA . TYR B 1 91 ? 127.697 84.726 16.826 1.00 35.69 117 TYR B CA 1
ATOM 4446 C C . TYR B 1 91 ? 128.166 85.895 15.958 1.00 34.49 117 TYR B C 1
ATOM 4447 O O . TYR B 1 91 ? 129.337 86.273 16.014 1.00 34.05 117 TYR B O 1
ATOM 4456 N N . ALA B 1 92 ? 127.253 86.455 15.163 1.00 33.48 118 ALA B N 1
ATOM 4457 C CA . ALA B 1 92 ? 127.594 87.458 14.145 1.00 32.75 118 ALA B CA 1
ATOM 4458 C C . ALA B 1 92 ? 127.222 88.869 14.593 1.00 32.29 118 ALA B C 1
ATOM 4459 O O . ALA B 1 92 ? 126.044 89.159 14.807 1.00 32.06 118 ALA B O 1
ATOM 4461 N N . VAL B 1 93 ? 128.228 89.733 14.737 1.00 32.03 119 VAL B N 1
ATOM 4462 C CA . VAL B 1 93 ? 128.019 91.158 15.010 1.00 31.60 119 VAL B CA 1
ATOM 4463 C C . VAL B 1 93 ? 128.260 91.915 13.704 1.00 31.64 119 VAL B C 1
ATOM 4464 O O . VAL B 1 93 ? 129.407 92.162 13.319 1.00 31.84 119 VAL B O 1
ATOM 4468 N N . VAL B 1 94 ? 127.170 92.264 13.026 1.00 31.79 120 VAL B N 1
ATOM 4469 C CA . VAL B 1 94 ? 127.219 92.799 11.659 1.00 32.68 120 VAL B CA 1
ATOM 4470 C C . VAL B 1 94 ? 126.967 94.310 11.636 1.00 33.04 120 VAL B C 1
ATOM 4471 O O . VAL B 1 94 ? 126.346 94.838 12.555 1.00 33.08 120 VAL B O 1
ATOM 4475 N N . PRO B 1 95 ? 127.446 95.012 10.587 1.00 33.85 121 PRO B N 1
ATOM 4476 C CA . PRO B 1 95 ? 127.161 96.447 10.503 1.00 34.76 121 PRO B CA 1
ATOM 4477 C C . PRO B 1 95 ? 125.685 96.728 10.225 1.00 36.34 121 PRO B C 1
ATOM 4478 O O . PRO B 1 95 ? 125.079 96.067 9.380 1.00 37.15 121 PRO B O 1
ATOM 4482 N N . GLU B 1 96 ? 125.121 97.694 10.947 1.00 38.23 122 GLU B N 1
ATOM 4483 C CA . GLU B 1 96 ? 123.739 98.115 10.739 1.00 39.36 122 GLU B CA 1
ATOM 4484 C C . GLU B 1 96 ? 123.654 98.902 9.438 1.00 39.65 122 GLU B C 1
ATOM 4485 O O . GLU B 1 96 ? 124.542 99.707 9.132 1.00 39.52 122 GLU B O 1
ATOM 4491 N N . ILE B 1 97 ? 122.587 98.657 8.680 1.00 39.72 123 ILE B N 1
ATOM 4492 C CA . ILE B 1 97 ? 122.383 99.277 7.375 1.00 39.63 123 ILE B CA 1
ATOM 4493 C C . ILE B 1 97 ? 121.065 100.044 7.408 1.00 40.47 123 ILE B C 1
ATOM 4494 O O . ILE B 1 97 ? 120.043 99.513 7.845 1.00 39.42 123 ILE B O 1
ATOM 4499 N N . ILE B 1 98 ? 121.099 101.293 6.946 1.00 42.88 124 ILE B N 1
ATOM 4500 C CA . ILE B 1 98 ? 119.900 102.128 6.842 1.00 44.99 124 ILE B CA 1
ATOM 4501 C C . ILE B 1 98 ? 119.027 101.568 5.715 1.00 45.67 124 ILE B C 1
ATOM 4502 O O . ILE B 1 98 ? 119.547 101.081 4.712 1.00 45.55 124 ILE B O 1
ATOM 4507 N N . ASP B 1 99 ? 117.710 101.663 5.889 1.00 46.86 125 ASP B N 1
ATOM 4508 C CA . ASP B 1 99 ? 116.727 101.070 4.965 1.00 47.71 125 ASP B CA 1
ATOM 4509 C C . ASP B 1 99 ? 116.929 101.512 3.506 1.00 48.04 125 ASP B C 1
ATOM 4510 O O . ASP B 1 99 ? 117.008 100.675 2.603 1.00 46.23 125 ASP B O 1
ATOM 4515 N N . GLU B 1 100 ? 117.016 102.824 3.293 1.00 49.55 126 GLU B N 1
ATOM 4516 C CA . GLU B 1 100 ? 117.232 103.392 1.950 1.00 50.93 126 GLU B CA 1
ATOM 4517 C C . GLU B 1 100 ? 118.567 102.964 1.305 1.00 49.15 126 GLU B C 1
ATOM 4518 O O . GLU B 1 100 ? 118.648 102.855 0.080 1.00 48.59 126 GLU B O 1
ATOM 4524 N N . GLU B 1 101 ? 119.590 102.718 2.131 1.00 46.69 127 GLU B N 1
ATOM 4525 C CA . GLU B 1 101 ? 120.934 102.332 1.662 1.00 44.14 127 GLU B CA 1
ATOM 4526 C C . GLU B 1 101 ? 121.158 100.824 1.423 1.00 41.48 127 GLU B C 1
ATOM 4527 O O . GLU B 1 101 ? 122.272 100.430 1.087 1.00 40.84 127 GLU B O 1
ATOM 4533 N N . ARG B 1 102 ? 120.135 99.984 1.592 1.00 39.16 128 ARG B N 1
ATOM 4534 C CA . ARG B 1 102 ? 120.288 98.538 1.363 1.00 37.42 128 ARG B CA 1
ATOM 4535 C C . ARG B 1 102 ? 120.394 98.233 -0.137 1.00 35.73 128 ARG B C 1
ATOM 4536 O O . ARG B 1 102 ? 119.676 98.847 -0.931 1.00 34.69 128 ARG B O 1
ATOM 4544 N N . PRO B 1 103 ? 121.277 97.285 -0.530 1.00 33.99 129 PRO B N 1
ATOM 4545 C CA . PRO B 1 103 ? 121.416 96.922 -1.949 1.00 32.93 129 PRO B CA 1
ATOM 4546 C C . PRO B 1 103 ? 120.135 96.382 -2.594 1.00 31.97 129 PRO B C 1
ATOM 4547 O O . PRO B 1 103 ? 119.622 95.340 -2.183 1.00 30.67 129 PRO B O 1
ATOM 4551 N N . LEU B 1 104 ? 119.644 97.097 -3.605 1.00 31.61 130 LEU B N 1
ATOM 4552 C CA . LEU B 1 104 ? 118.420 96.724 -4.320 1.00 31.76 130 LEU B CA 1
ATOM 4553 C C . LEU B 1 104 ? 118.574 95.469 -5.185 1.00 31.77 130 LEU B C 1
ATOM 4554 O O . LEU B 1 104 ? 117.577 94.814 -5.489 1.00 32.26 130 LEU B O 1
ATOM 4559 N N . ASP B 1 105 ? 119.812 95.144 -5.570 1.00 31.65 131 ASP B N 1
ATOM 4560 C CA . ASP B 1 105 ? 120.117 93.956 -6.391 1.00 31.12 131 ASP B CA 1
ATOM 4561 C C . ASP B 1 105 ? 120.513 92.691 -5.609 1.00 30.50 131 ASP B C 1
ATOM 4562 O O . ASP B 1 105 ? 120.723 91.641 -6.217 1.00 30.33 131 ASP B O 1
ATOM 4567 N N . MET B 1 106 ? 120.613 92.780 -4.281 1.00 29.90 132 MET B N 1
ATOM 4568 C CA . MET B 1 106 ? 120.968 91.620 -3.454 1.00 29.81 132 MET B CA 1
ATOM 4569 C C . MET B 1 106 ? 119.722 90.858 -3.010 1.00 29.17 132 MET B C 1
ATOM 4570 O O . MET B 1 106 ? 118.875 91.405 -2.296 1.00 29.58 132 MET B O 1
ATOM 4575 N N . GLY B 1 107 ? 119.626 89.597 -3.431 1.00 28.03 133 GLY B N 1
ATOM 4576 C CA . GLY B 1 107 ? 118.548 88.698 -3.022 1.00 27.22 133 GLY B CA 1
ATOM 4577 C C . GLY B 1 107 ? 119.079 87.406 -2.434 1.00 26.66 133 GLY B C 1
ATOM 4578 O O . GLY B 1 107 ? 120.286 87.167 -2.425 1.00 26.61 133 GLY B O 1
ATOM 4579 N N . VAL B 1 108 ? 118.171 86.568 -1.949 1.00 26.36 134 VAL B N 1
ATOM 4580 C CA . VAL B 1 108 ? 118.540 85.273 -1.377 1.00 26.34 134 VAL B CA 1
ATOM 4581 C C . VAL B 1 108 ? 117.377 84.280 -1.493 1.00 26.37 134 VAL B C 1
ATOM 4582 O O . VAL B 1 108 ? 116.214 84.659 -1.362 1.00 25.96 134 VAL B O 1
ATOM 4586 N N . CYS B 1 109 ? 117.706 83.015 -1.750 1.00 26.78 135 CYS B N 1
ATOM 4587 C CA . CYS B 1 109 ? 116.709 81.949 -1.871 1.00 27.18 135 CYS B CA 1
ATOM 4588 C C . CYS B 1 109 ? 116.342 81.449 -0.484 1.00 27.69 135 CYS B C 1
ATOM 4589 O O . CYS B 1 109 ? 117.222 81.039 0.273 1.00 28.25 135 CYS B O 1
ATOM 4592 N N . VAL B 1 110 ? 115.050 81.482 -0.156 1.00 28.27 136 VAL B N 1
ATOM 4593 C CA . VAL B 1 110 ? 114.568 81.144 1.185 1.00 28.95 136 VAL B CA 1
ATOM 4594 C C . VAL B 1 110 ? 113.519 80.033 1.119 1.00 29.69 136 VAL B C 1
ATOM 4595 O O . VAL B 1 110 ? 112.483 80.186 0.469 1.00 29.72 136 VAL B O 1
ATOM 4599 N N . HIS B 1 111 ? 113.805 78.918 1.788 1.00 30.74 137 HIS B N 1
ATOM 4600 C CA . HIS B 1 111 ? 112.835 77.839 1.981 1.00 31.56 137 HIS B CA 1
ATOM 4601 C C . HIS B 1 111 ? 112.060 78.091 3.275 1.00 32.24 137 HIS B C 1
ATOM 4602 O O . HIS B 1 111 ? 112.477 78.927 4.081 1.00 32.10 137 HIS B O 1
ATOM 4609 N N . PRO B 1 112 ? 110.920 77.391 3.476 1.00 33.48 138 PRO B N 1
ATOM 4610 C CA . PRO B 1 112 ? 110.176 77.564 4.728 1.00 34.06 138 PRO B CA 1
ATOM 4611 C C . PRO B 1 112 ? 111.041 77.282 5.967 1.00 34.64 138 PRO B C 1
ATOM 4612 O O . PRO B 1 112 ? 111.771 76.287 5.973 1.00 33.42 138 PRO B O 1
ATOM 4616 N N . PRO B 1 113 ? 110.986 78.163 6.993 1.00 35.99 139 PRO B N 1
ATOM 4617 C CA . PRO B 1 113 ? 111.735 77.905 8.227 1.00 36.86 139 PRO B CA 1
ATOM 4618 C C . PRO B 1 113 ? 111.332 76.581 8.857 1.00 38.17 139 PRO B C 1
ATOM 4619 O O . PRO B 1 113 ? 110.142 76.265 8.910 1.00 37.95 139 PRO B O 1
ATOM 4623 N N . LYS B 1 114 ? 112.312 75.828 9.344 1.00 40.39 140 LYS B N 1
ATOM 4624 C CA . LYS B 1 114 ? 112.057 74.489 9.886 1.00 42.29 140 LYS B CA 1
ATOM 4625 C C . LYS B 1 114 ? 111.395 74.535 11.272 1.00 41.91 140 LYS B C 1
ATOM 4626 O O . LYS B 1 114 ? 110.792 73.550 11.699 1.00 42.41 140 LYS B O 1
ATOM 4632 N N . ASP B 1 115 ? 111.497 75.680 11.951 1.00 41.06 141 ASP B N 1
ATOM 4633 C CA . ASP B 1 115 ? 110.762 75.941 13.198 1.00 40.44 141 ASP B CA 1
ATOM 4634 C C . ASP B 1 115 ? 109.496 76.811 13.004 1.00 40.29 141 ASP B C 1
ATOM 4635 O O . ASP B 1 115 ? 108.920 77.293 13.982 1.00 40.33 141 ASP B O 1
ATOM 4640 N N . ASN B 1 116 ? 109.078 77.011 11.750 1.00 40.27 142 ASN B N 1
ATOM 4641 C CA . ASN B 1 116 ? 107.883 77.800 11.393 1.00 40.69 142 ASN B CA 1
ATOM 4642 C C . ASN B 1 116 ? 107.829 79.253 11.907 1.00 39.53 142 ASN B C 1
ATOM 4643 O O . ASN B 1 116 ? 106.762 79.870 11.893 1.00 39.58 142 ASN B O 1
ATOM 4648 N N . ASP B 1 117 ? 108.971 79.810 12.318 1.00 38.48 143 ASP B N 1
ATOM 4649 C CA . ASP B 1 117 ? 109.027 81.173 12.840 1.00 37.25 143 ASP B CA 1
ATOM 4650 C C . ASP B 1 117 ? 109.478 82.089 11.701 1.00 35.78 143 ASP B C 1
ATOM 4651 O O . ASP B 1 117 ? 110.676 82.228 11.430 1.00 35.93 143 ASP B O 1
ATOM 4656 N N . TYR B 1 118 ? 108.500 82.695 11.031 1.00 34.39 144 TYR B N 1
ATOM 4657 C CA . TYR B 1 118 ? 108.756 83.505 9.835 1.00 33.32 144 TYR B CA 1
ATOM 4658 C C . TYR B 1 118 ? 109.387 84.854 10.162 1.00 32.94 144 TYR B C 1
ATOM 4659 O O . TYR B 1 118 ? 110.312 85.279 9.468 1.00 32.98 144 TYR B O 1
ATOM 4668 N N . SER B 1 119 ? 108.896 85.520 11.207 1.00 32.30 145 SER B N 1
ATOM 4669 C CA . SER B 1 119 ? 109.445 86.820 11.609 1.00 31.87 145 SER B CA 1
ATOM 4670 C C . SER B 1 119 ? 110.901 86.714 12.079 1.00 30.81 145 SER B C 1
ATOM 4671 O O . SER B 1 119 ? 111.709 87.594 11.783 1.00 30.21 145 SER B O 1
ATOM 4674 N N . LYS B 1 120 ? 111.236 85.633 12.785 1.00 30.27 146 LYS B N 1
ATOM 4675 C CA . LYS B 1 120 ? 112.617 85.392 13.225 1.00 30.23 146 LYS B CA 1
ATOM 4676 C C . LYS B 1 120 ? 113.563 85.210 12.039 1.00 30.15 146 LYS B C 1
ATOM 4677 O O . LYS B 1 120 ? 114.609 85.861 11.968 1.00 30.40 146 LYS B O 1
ATOM 4683 N N . THR B 1 121 ? 113.187 84.319 11.124 1.00 29.76 147 THR B N 1
ATOM 4684 C CA . THR B 1 121 ? 113.951 84.076 9.897 1.00 29.86 147 THR B CA 1
ATOM 4685 C C . THR B 1 121 ? 114.135 85.366 9.085 1.00 30.21 147 THR B C 1
ATOM 4686 O O . THR B 1 121 ? 115.224 85.618 8.571 1.00 30.45 147 THR B O 1
ATOM 4690 N N . PHE B 1 122 ? 113.086 86.181 8.991 1.00 30.51 148 PHE B N 1
ATOM 4691 C CA . PHE B 1 122 ? 113.149 87.426 8.210 1.00 31.12 148 PHE B CA 1
ATOM 4692 C C . PHE B 1 122 ? 113.879 88.586 8.892 1.00 32.28 148 PHE B C 1
ATOM 4693 O O . PHE B 1 122 ? 114.345 89.497 8.205 1.00 32.35 148 PHE B O 1
ATOM 4701 N N . ARG B 1 123 ? 113.980 88.566 10.222 1.00 34.05 149 ARG B N 1
ATOM 4702 C CA . ARG B 1 123 ? 114.922 89.448 10.929 1.00 35.06 149 ARG B CA 1
ATOM 4703 C C . ARG B 1 123 ? 116.355 89.107 10.545 1.00 33.67 149 ARG B C 1
ATOM 4704 O O . ARG B 1 123 ? 117.151 89.997 10.260 1.00 33.65 149 ARG B O 1
ATOM 4712 N N . LEU B 1 124 ? 116.666 87.812 10.548 1.00 32.62 150 LEU B N 1
ATOM 4713 C CA . LEU B 1 124 ? 117.988 87.316 10.154 1.00 31.83 150 LEU B CA 1
ATOM 4714 C C . LEU B 1 124 ? 118.317 87.607 8.678 1.00 31.38 150 LEU B C 1
ATOM 4715 O O . LEU B 1 124 ? 119.464 87.905 8.353 1.00 31.85 150 LEU B O 1
ATOM 4720 N N . ILE B 1 125 ? 117.320 87.529 7.796 1.00 31.00 151 ILE B N 1
ATOM 4721 C CA . ILE B 1 125 ? 117.495 87.912 6.384 1.00 30.72 151 ILE B CA 1
ATOM 4722 C C . ILE B 1 125 ? 117.762 89.419 6.261 1.00 31.34 151 ILE B C 1
ATOM 4723 O O . ILE B 1 125 ? 118.648 89.830 5.505 1.00 31.39 151 ILE B O 1
ATOM 4728 N N . ARG B 1 126 ? 116.994 90.225 7.000 1.00 31.82 152 ARG B N 1
ATOM 4729 C CA . ARG B 1 126 ? 117.154 91.688 7.015 1.00 32.22 152 ARG B CA 1
ATOM 4730 C C . ARG B 1 126 ? 118.553 92.127 7.447 1.00 31.45 152 ARG B C 1
ATOM 4731 O O . ARG B 1 126 ? 119.152 92.991 6.809 1.00 31.19 152 ARG B O 1
ATOM 4739 N N . MET B 1 127 ? 119.061 91.538 8.527 1.00 31.11 153 MET B N 1
ATOM 4740 C CA . MET B 1 127 ? 120.377 91.913 9.070 1.00 31.05 153 MET B CA 1
ATOM 4741 C C . MET B 1 127 ? 121.561 91.529 8.161 1.00 31.07 153 MET B C 1
ATOM 4742 O O . MET B 1 127 ? 122.643 92.112 8.280 1.00 30.54 153 MET B O 1
ATOM 4747 N N . ALA B 1 128 ? 121.351 90.564 7.260 1.00 30.73 154 ALA B N 1
ATOM 4748 C CA . ALA B 1 128 ? 122.346 90.205 6.238 1.00 30.40 154 ALA B CA 1
ATOM 4749 C C . ALA B 1 128 ? 122.410 91.187 5.052 1.00 29.98 154 ALA B C 1
ATOM 4750 O O . ALA B 1 128 ? 123.321 91.086 4.223 1.00 30.13 154 ALA B O 1
ATOM 4752 N N . GLY B 1 129 ? 121.440 92.099 4.949 1.00 28.98 155 GLY B N 1
ATOM 4753 C CA . GLY B 1 129 ? 121.466 93.180 3.954 1.00 28.35 155 GLY B CA 1
ATOM 4754 C C . GLY B 1 129 ? 120.610 92.983 2.711 1.00 27.87 155 GLY B C 1
ATOM 4755 O O . GLY B 1 129 ? 120.585 93.852 1.840 1.00 28.37 155 GLY B O 1
ATOM 4756 N N . PHE B 1 130 ? 119.896 91.861 2.625 1.00 27.10 156 PHE B N 1
ATOM 4757 C CA . PHE B 1 130 ? 119.101 91.536 1.438 1.00 26.36 156 PHE B CA 1
ATOM 4758 C C . PHE B 1 130 ? 117.813 92.355 1.378 1.00 26.23 156 PHE B C 1
ATOM 4759 O O . PHE B 1 130 ? 117.176 92.593 2.404 1.00 26.57 156 PHE B O 1
ATOM 4767 N N . THR B 1 131 ? 117.453 92.785 0.171 1.00 26.18 157 THR B N 1
ATOM 4768 C CA . THR B 1 131 ? 116.192 93.480 -0.104 1.00 25.95 157 THR B CA 1
ATOM 4769 C C . THR B 1 131 ? 115.203 92.629 -0.924 1.00 25.94 157 THR B C 1
ATOM 4770 O O . THR B 1 131 ? 114.098 93.092 -1.230 1.00 26.44 157 THR B O 1
ATOM 4774 N N . ARG B 1 132 ? 115.603 91.406 -1.283 1.00 25.36 158 ARG B N 1
ATOM 4775 C CA . ARG B 1 132 ? 114.775 90.494 -2.070 1.00 25.00 158 ARG B CA 1
ATOM 4776 C C . ARG B 1 132 ? 114.870 89.080 -1.517 1.00 24.84 158 ARG B C 1
ATOM 4777 O O . ARG B 1 132 ? 115.890 88.699 -0.946 1.00 25.01 158 ARG B O 1
ATOM 4785 N N . ILE B 1 133 ? 113.802 88.306 -1.686 1.00 24.76 159 ILE B N 1
ATOM 4786 C CA . ILE B 1 133 ? 113.833 86.870 -1.392 1.00 24.82 159 ILE B CA 1
ATOM 4787 C C . ILE B 1 133 ? 113.164 86.082 -2.509 1.00 24.52 159 ILE B C 1
ATOM 4788 O O . ILE B 1 133 ? 112.300 86.607 -3.212 1.00 24.05 159 ILE B O 1
ATOM 4793 N N . ARG B 1 134 ? 113.580 84.826 -2.660 1.00 24.66 160 ARG B N 1
ATOM 4794 C CA . ARG B 1 134 ? 113.019 83.916 -3.656 1.00 25.02 160 ARG B CA 1
ATOM 4795 C C . ARG B 1 134 ? 112.521 82.654 -2.968 1.00 25.07 160 ARG B C 1
ATOM 4796 O O . ARG B 1 134 ? 113.250 82.049 -2.178 1.00 24.79 160 ARG B O 1
ATOM 4804 N N . THR B 1 135 ? 111.284 82.263 -3.269 1.00 25.39 161 THR B N 1
ATOM 4805 C CA . THR B 1 135 ? 110.725 81.013 -2.754 1.00 26.16 161 THR B CA 1
ATOM 4806 C C . THR B 1 135 ? 109.750 80.373 -3.745 1.00 27.24 161 THR B C 1
ATOM 4807 O O . THR B 1 135 ? 109.293 81.017 -4.688 1.00 26.69 161 THR B O 1
ATOM 4811 N N . ASP B 1 136 ? 109.442 79.101 -3.508 1.00 29.30 162 ASP B N 1
ATOM 4812 C CA . ASP B 1 136 ? 108.618 78.303 -4.417 1.00 30.80 162 ASP B CA 1
ATOM 4813 C C . ASP B 1 136 ? 107.129 78.426 -4.117 1.00 30.37 162 ASP B C 1
ATOM 4814 O O . ASP B 1 136 ? 106.728 78.498 -2.953 1.00 30.34 162 ASP B O 1
ATOM 4819 N N . LEU B 1 137 ? 106.325 78.453 -5.181 1.00 29.53 163 LEU B N 1
ATOM 4820 C CA . LEU B 1 137 ? 104.878 78.288 -5.093 1.00 28.94 163 LEU B CA 1
ATOM 4821 C C . LEU B 1 137 ? 104.481 77.152 -6.032 1.00 28.80 163 LEU B C 1
ATOM 4822 O O . LEU B 1 137 ? 104.445 77.329 -7.247 1.00 29.09 163 LEU B O 1
ATOM 4827 N N . ALA B 1 138 ? 104.205 75.981 -5.467 1.00 28.82 164 ALA B N 1
ATOM 4828 C CA . ALA B 1 138 ? 103.817 74.817 -6.260 1.00 29.54 164 ALA B CA 1
ATOM 4829 C C . ALA B 1 138 ? 102.406 74.987 -6.830 1.00 30.28 164 ALA B C 1
ATOM 4830 O O . ALA B 1 138 ? 101.498 75.448 -6.140 1.00 30.52 164 ALA B O 1
ATOM 4832 N N . TRP B 1 139 ? 102.244 74.620 -8.097 1.00 31.36 165 TRP B N 1
ATOM 4833 C CA . TRP B 1 139 ? 100.940 74.601 -8.775 1.00 32.51 165 TRP B CA 1
ATOM 4834 C C . TRP B 1 139 ? 99.959 73.647 -8.059 1.00 33.22 165 TRP B C 1
ATOM 4835 O O . TRP B 1 139 ? 98.768 73.943 -7.949 1.00 32.86 165 TRP B O 1
ATOM 4846 N N . GLU B 1 140 ? 100.475 72.532 -7.539 1.00 34.33 166 GLU B N 1
ATOM 4847 C CA . GLU B 1 140 ? 99.697 71.614 -6.687 1.00 35.04 166 GLU B CA 1
ATOM 4848 C C . GLU B 1 140 ? 98.995 72.298 -5.507 1.00 35.05 166 GLU B C 1
ATOM 4849 O O . GLU B 1 140 ? 97.879 71.927 -5.158 1.00 35.39 166 GLU B O 1
ATOM 4855 N N . HIS B 1 141 ? 99.657 73.276 -4.889 1.00 34.45 167 HIS B N 1
ATOM 4856 C CA . HIS B 1 141 ? 99.115 73.972 -3.711 1.00 33.87 167 HIS B CA 1
ATOM 4857 C C . HIS B 1 141 ? 98.161 75.114 -4.059 1.00 33.23 167 HIS B C 1
ATOM 4858 O O . HIS B 1 141 ? 97.292 75.457 -3.255 1.00 33.45 167 HIS B O 1
ATOM 4865 N N . VAL B 1 142 ? 98.325 75.715 -5.235 1.00 32.57 168 VAL B N 1
ATOM 4866 C CA . VAL B 1 142 ? 97.366 76.713 -5.715 1.00 32.25 168 VAL B CA 1
ATOM 4867 C C . VAL B 1 142 ? 96.076 76.019 -6.180 1.00 32.35 168 VAL B C 1
ATOM 4868 O O . VAL B 1 142 ? 94.983 76.505 -5.896 1.00 32.44 168 VAL B O 1
ATOM 4872 N N . GLU B 1 143 ? 96.211 74.879 -6.861 1.00 32.32 169 GLU B N 1
ATOM 4873 C CA . GLU B 1 143 ? 95.072 74.128 -7.398 1.00 32.62 169 GLU B CA 1
ATOM 4874 C C . GLU B 1 143 ? 95.123 72.664 -6.914 1.00 32.33 169 GLU B C 1
ATOM 4875 O O . GLU B 1 143 ? 95.447 71.761 -7.690 1.00 31.89 169 GLU B O 1
ATOM 4881 N N . PRO B 1 144 ? 94.811 72.426 -5.619 1.00 32.41 170 PRO B N 1
ATOM 4882 C CA . PRO B 1 144 ? 94.842 71.064 -5.053 1.00 32.83 170 PRO B CA 1
ATOM 4883 C C . PRO B 1 144 ? 93.731 70.136 -5.557 1.00 33.50 170 PRO B C 1
ATOM 4884 O O . PRO B 1 144 ? 93.871 68.912 -5.471 1.00 34.09 170 PRO B O 1
ATOM 4888 N N . ALA B 1 145 ? 92.636 70.720 -6.045 1.00 33.90 171 ALA B N 1
ATOM 4889 C CA . ALA B 1 145 ? 91.605 69.998 -6.791 1.00 34.00 171 ALA B CA 1
ATOM 4890 C C . ALA B 1 145 ? 91.270 70.796 -8.046 1.00 33.63 171 ALA B C 1
ATOM 4891 O O . ALA B 1 145 ? 91.402 72.024 -8.059 1.00 33.83 171 ALA B O 1
ATOM 4893 N N . LYS B 1 146 ? 90.833 70.095 -9.089 1.00 33.48 172 LYS B N 1
ATOM 4894 C CA . LYS B 1 146 ? 90.554 70.704 -10.392 1.00 33.72 172 LYS B CA 1
ATOM 4895 C C . LYS B 1 146 ? 89.568 71.876 -10.267 1.00 34.63 172 LYS B C 1
ATOM 4896 O O . LYS B 1 146 ? 88.467 71.713 -9.744 1.00 34.37 172 LYS B O 1
ATOM 4902 N N . GLY B 1 147 ? 89.995 73.061 -10.704 1.00 35.77 173 GLY B N 1
ATOM 4903 C CA . GLY B 1 147 ? 89.149 74.260 -10.685 1.00 37.14 173 GLY B CA 1
ATOM 4904 C C . GLY B 1 147 ? 88.991 74.998 -9.361 1.00 38.22 173 GLY B C 1
ATOM 4905 O O . GLY B 1 147 ? 88.368 76.064 -9.332 1.00 38.64 173 GLY B O 1
ATOM 4906 N N . LYS B 1 148 ? 89.554 74.454 -8.278 1.00 39.18 174 LYS B N 1
ATOM 4907 C CA . LYS B 1 148 ? 89.416 75.017 -6.932 1.00 39.70 174 LYS B CA 1
ATOM 4908 C C . LYS B 1 148 ? 90.709 75.734 -6.534 1.00 38.59 174 LYS B C 1
ATOM 4909 O O . LYS B 1 148 ? 91.658 75.093 -6.078 1.00 38.64 174 LYS B O 1
ATOM 4915 N N . TYR B 1 149 ? 90.748 77.054 -6.715 1.00 37.50 175 TYR B N 1
ATOM 4916 C CA . TYR B 1 149 ? 91.955 77.840 -6.428 1.00 37.24 175 TYR B CA 1
ATOM 4917 C C . TYR B 1 149 ? 92.016 78.309 -4.973 1.00 37.66 175 TYR B C 1
ATOM 4918 O O . TYR B 1 149 ? 91.008 78.731 -4.410 1.00 38.55 175 TYR B O 1
ATOM 4927 N N . VAL B 1 150 ? 93.209 78.224 -4.382 1.00 37.77 176 VAL B N 1
ATOM 4928 C CA . VAL B 1 150 ? 93.490 78.747 -3.038 1.00 37.70 176 VAL B CA 1
ATOM 4929 C C . VAL B 1 150 ? 94.901 79.329 -2.991 1.00 37.08 176 VAL B C 1
ATOM 4930 O O . VAL B 1 150 ? 95.777 78.896 -3.740 1.00 36.73 176 VAL B O 1
ATOM 4934 N N . MET B 1 151 ? 95.113 80.308 -2.115 1.00 36.20 177 MET B N 1
ATOM 4935 C CA . MET B 1 151 ? 96.452 80.816 -1.832 1.00 35.40 177 MET B CA 1
ATOM 4936 C C . MET B 1 151 ? 96.921 80.164 -0.531 1.00 35.20 177 MET B C 1
ATOM 4937 O O . MET B 1 151 ? 96.393 80.488 0.533 1.00 35.49 177 MET B O 1
ATOM 4942 N N . PRO B 1 152 ? 97.907 79.240 -0.603 1.00 35.28 178 PRO B N 1
ATOM 4943 C CA . PRO B 1 152 ? 98.308 78.513 0.611 1.00 35.49 178 PRO B CA 1
ATOM 4944 C C . PRO B 1 152 ? 98.912 79.406 1.700 1.00 35.92 178 PRO B C 1
ATOM 4945 O O . PRO B 1 152 ? 99.403 80.500 1.406 1.00 35.02 178 PRO B O 1
ATOM 4949 N N . GLU B 1 153 ? 98.855 78.928 2.943 1.00 36.75 179 GLU B N 1
ATOM 4950 C CA . GLU B 1 153 ? 99.184 79.741 4.123 1.00 37.57 179 GLU B CA 1
ATOM 4951 C C . GLU B 1 153 ? 100.618 80.269 4.086 1.00 37.04 179 GLU B C 1
ATOM 4952 O O . GLU B 1 153 ? 100.848 81.455 4.334 1.00 36.49 179 GLU B O 1
ATOM 4958 N N . HIS B 1 154 ? 101.569 79.395 3.760 1.00 36.42 180 HIS B N 1
ATOM 4959 C CA . HIS B 1 154 ? 102.987 79.781 3.707 1.00 36.16 180 HIS B CA 1
ATOM 4960 C C . HIS B 1 154 ? 103.292 80.956 2.761 1.00 35.76 180 HIS B C 1
ATOM 4961 O O . HIS B 1 154 ? 104.209 81.727 3.034 1.00 35.95 180 HIS B O 1
ATOM 4968 N N . MET B 1 155 ? 102.517 81.106 1.685 1.00 35.25 181 MET B N 1
ATOM 4969 C CA . MET B 1 155 ? 102.647 82.271 0.790 1.00 35.15 181 MET B CA 1
ATOM 4970 C C . MET B 1 155 ? 102.252 83.585 1.457 1.00 33.79 181 MET B C 1
ATOM 4971 O O . MET B 1 155 ? 102.925 84.597 1.268 1.00 33.50 181 MET B O 1
ATOM 4976 N N . TYR B 1 156 ? 101.156 83.573 2.212 1.00 32.77 182 TYR B N 1
ATOM 4977 C CA . TYR B 1 156 ? 100.758 84.737 3.013 1.00 32.10 182 TYR B CA 1
ATOM 4978 C C . TYR B 1 156 ? 101.823 85.085 4.061 1.00 32.06 182 TYR B C 1
ATOM 4979 O O . TYR B 1 156 ? 102.106 86.260 4.296 1.00 31.96 182 TYR B O 1
ATOM 4988 N N . GLN B 1 157 ? 102.411 84.057 4.670 1.00 32.07 183 GLN B N 1
ATOM 4989 C CA . GLN B 1 157 ? 103.471 84.238 5.663 1.00 32.55 183 GLN B CA 1
ATOM 4990 C C . GLN B 1 157 ? 104.773 84.771 5.062 1.00 31.73 183 GLN B C 1
ATOM 4991 O O . GLN B 1 157 ? 105.443 85.594 5.688 1.00 31.89 183 GLN B O 1
ATOM 4997 N N . PHE B 1 158 ? 105.133 84.297 3.867 1.00 30.71 184 PHE B N 1
ATOM 4998 C CA . PHE B 1 158 ? 106.324 84.795 3.160 1.00 29.68 184 PHE B CA 1
ATOM 4999 C C . PHE B 1 158 ? 106.180 86.269 2.790 1.00 29.56 184 PHE B C 1
ATOM 5000 O O . PHE B 1 158 ? 107.073 87.070 3.068 1.00 30.16 184 PHE B O 1
ATOM 5008 N N . VAL B 1 159 ? 105.050 86.621 2.184 1.00 29.11 185 VAL B N 1
ATOM 5009 C CA . VAL B 1 159 ? 104.815 87.989 1.714 1.00 29.26 185 VAL B CA 1
ATOM 5010 C C . VAL B 1 159 ? 104.596 88.966 2.883 1.00 29.59 185 VAL B C 1
ATOM 5011 O O . VAL B 1 159 ? 105.009 90.125 2.797 1.00 29.72 185 VAL B O 1
ATOM 5015 N N . SER B 1 160 ? 103.969 88.504 3.967 1.00 30.07 186 SER B N 1
ATOM 5016 C CA . SER B 1 160 ? 103.803 89.323 5.181 1.00 30.46 186 SER B CA 1
ATOM 5017 C C . SER B 1 160 ? 105.133 89.611 5.872 1.00 30.11 186 SER B C 1
ATOM 5018 O O . SER B 1 160 ? 105.417 90.759 6.223 1.00 30.36 186 SER B O 1
ATOM 5021 N N . ALA B 1 161 ? 105.930 88.563 6.073 1.00 29.53 187 ALA B N 1
ATOM 5022 C CA . ALA B 1 161 ? 107.255 88.687 6.690 1.00 29.83 187 ALA B CA 1
ATOM 5023 C C . ALA B 1 161 ? 108.203 89.541 5.846 1.00 29.80 187 ALA B C 1
ATOM 5024 O O . ALA B 1 161 ? 109.027 90.275 6.389 1.00 30.16 187 ALA B O 1
ATOM 5026 N N . SER B 1 162 ? 108.076 89.435 4.524 1.00 29.77 188 SER B N 1
ATOM 5027 C CA . SER B 1 162 ? 108.823 90.276 3.590 1.00 29.92 188 SER B CA 1
ATOM 5028 C C . SER B 1 162 ? 108.452 91.754 3.727 1.00 30.09 188 SER B C 1
ATOM 5029 O O . SER B 1 162 ? 109.333 92.613 3.803 1.00 30.24 188 SER B O 1
ATOM 5032 N N . GLU B 1 163 ? 107.152 92.038 3.758 1.00 30.42 189 GLU B N 1
ATOM 5033 C CA . GLU B 1 163 ? 106.651 93.416 3.888 1.00 31.26 189 GLU B CA 1
ATOM 5034 C C . GLU B 1 163 ? 107.083 94.118 5.181 1.00 32.04 189 GLU B C 1
ATOM 5035 O O . GLU B 1 163 ? 107.353 95.319 5.165 1.00 32.02 189 GLU B O 1
ATOM 5041 N N . LYS B 1 164 ? 107.150 93.370 6.282 1.00 33.47 190 LYS B N 1
ATOM 5042 C CA . LYS B 1 164 ? 107.592 93.916 7.575 1.00 35.08 190 LYS B CA 1
ATOM 5043 C C . LYS B 1 164 ? 109.069 94.318 7.594 1.00 33.76 190 LYS B C 1
ATOM 5044 O O . LYS B 1 164 ? 109.447 95.223 8.339 1.00 33.81 190 LYS B O 1
ATOM 5050 N N . GLU B 1 165 ? 109.889 93.652 6.779 1.00 32.32 191 GLU B N 1
ATOM 5051 C CA . GLU B 1 165 ? 111.322 93.940 6.690 1.00 31.02 191 GLU B CA 1
ATOM 5052 C C . GLU B 1 165 ? 111.733 94.666 5.392 1.00 30.07 191 GLU B C 1
ATOM 5053 O O . GLU B 1 165 ? 112.919 94.722 5.067 1.00 30.46 191 GLU B O 1
ATOM 5059 N N . GLY B 1 166 ? 110.766 95.240 4.673 1.00 28.92 192 GLY B N 1
ATOM 5060 C CA . GLY B 1 166 ? 111.035 95.992 3.442 1.00 28.44 192 GLY B CA 1
ATOM 5061 C C . GLY B 1 166 ? 111.642 95.193 2.298 1.00 27.90 192 GLY B C 1
ATOM 5062 O O . GLY B 1 166 ? 112.439 95.725 1.526 1.00 28.17 192 GLY B O 1
ATOM 5063 N N . ILE B 1 167 ? 111.249 93.925 2.185 1.00 27.50 193 ILE B N 1
ATOM 5064 C CA . ILE B 1 167 ? 111.811 92.982 1.210 1.00 26.95 193 ILE B CA 1
ATOM 5065 C C . ILE B 1 167 ? 110.805 92.714 0.087 1.00 26.83 193 ILE B C 1
ATOM 5066 O O . ILE B 1 167 ? 109.617 92.525 0.348 1.00 26.64 193 ILE B O 1
ATOM 5071 N N . LYS B 1 168 ? 111.294 92.695 -1.153 1.00 26.94 194 LYS B N 1
ATOM 5072 C CA . LYS B 1 168 ? 110.466 92.395 -2.329 1.00 27.05 194 LYS B CA 1
ATOM 5073 C C . LYS B 1 168 ? 110.505 90.896 -2.637 1.00 26.22 194 LYS B C 1
ATOM 5074 O O . LYS B 1 168 ? 111.557 90.388 -3.023 1.00 25.99 194 LYS B O 1
ATOM 5080 N N . PRO B 1 169 ? 109.370 90.178 -2.475 1.00 25.60 195 PRO B N 1
ATOM 5081 C CA . PRO B 1 169 ? 109.402 88.744 -2.788 1.00 25.21 195 PRO B CA 1
ATOM 5082 C C . PRO B 1 169 ? 109.383 88.457 -4.294 1.00 25.04 195 PRO B C 1
ATOM 5083 O O . PRO B 1 169 ? 108.623 89.083 -5.031 1.00 25.63 195 PRO B O 1
ATOM 5087 N N . LEU B 1 170 ? 110.241 87.535 -4.727 1.00 24.68 196 LEU B N 1
ATOM 5088 C CA . LEU B 1 170 ? 110.196 86.949 -6.063 1.00 24.10 196 LEU B CA 1
ATOM 5089 C C . LEU B 1 170 ? 109.714 85.511 -5.888 1.00 24.03 196 LEU B C 1
ATOM 5090 O O . LEU B 1 170 ? 110.229 84.794 -5.036 1.00 24.08 196 LEU B O 1
ATOM 5095 N N . ILE B 1 171 ? 108.732 85.093 -6.682 1.00 24.01 197 ILE B N 1
ATOM 5096 C CA . ILE B 1 171 ? 108.119 83.769 -6.530 1.00 24.16 197 ILE B CA 1
ATOM 5097 C C . ILE B 1 171 ? 108.330 82.942 -7.793 1.00 24.67 197 ILE B C 1
ATOM 5098 O O . ILE B 1 171 ? 108.046 83.413 -8.899 1.00 24.18 197 ILE B O 1
ATOM 5103 N N . VAL B 1 172 ? 108.819 81.714 -7.617 1.00 25.16 198 VAL B N 1
ATOM 5104 C CA . VAL B 1 172 ? 109.020 80.783 -8.729 1.00 26.08 198 VAL B CA 1
ATOM 5105 C C . VAL B 1 172 ? 107.854 79.778 -8.749 1.00 26.84 198 VAL B C 1
ATOM 5106 O O . VAL B 1 172 ? 107.788 78.866 -7.926 1.00 26.60 198 VAL B O 1
ATOM 5110 N N . PHE B 1 173 ? 106.922 79.989 -9.681 1.00 28.08 199 PHE B N 1
ATOM 5111 C CA . PHE B 1 173 ? 105.722 79.159 -9.816 1.00 29.16 199 PHE B CA 1
ATOM 5112 C C . PHE B 1 173 ? 105.997 77.998 -10.759 1.00 30.17 199 PHE B C 1
ATOM 5113 O O . PHE B 1 173 ? 106.476 78.209 -11.874 1.00 29.91 199 PHE B O 1
ATOM 5121 N N . GLY B 1 174 ? 105.683 76.780 -10.328 1.00 31.39 200 GLY B N 1
ATOM 5122 C CA . GLY B 1 174 ? 105.878 75.620 -11.188 1.00 32.85 200 GLY B CA 1
ATOM 5123 C C . GLY B 1 174 ? 105.569 74.274 -10.564 1.00 34.22 200 GLY B C 1
ATOM 5124 O O . GLY B 1 174 ? 104.730 74.173 -9.667 1.00 34.06 200 GLY B O 1
ATOM 5125 N N . TYR B 1 175 ? 106.281 73.255 -11.054 1.00 35.98 201 TYR B N 1
ATOM 5126 C CA . TYR B 1 175 ? 106.064 71.833 -10.752 1.00 37.71 201 TYR B CA 1
ATOM 5127 C C . TYR B 1 175 ? 104.716 71.280 -11.251 1.00 37.01 201 TYR B C 1
ATOM 5128 O O . TYR B 1 175 ? 103.668 71.913 -11.109 1.00 36.57 201 TYR B O 1
ATOM 5137 N N . ALA B 1 176 ? 104.771 70.084 -11.835 1.00 36.79 202 ALA B N 1
ATOM 5138 C CA . ALA B 1 176 ? 103.622 69.470 -12.504 1.00 36.84 202 ALA B CA 1
ATOM 5139 C C . ALA B 1 176 ? 102.490 69.144 -11.532 1.00 36.84 202 ALA B C 1
ATOM 5140 O O . ALA B 1 176 ? 102.712 68.471 -10.524 1.00 36.82 202 ALA B O 1
ATOM 5142 N N . ASN B 1 177 ? 101.289 69.640 -11.843 1.00 36.66 203 ASN B N 1
ATOM 5143 C CA . ASN B 1 177 ? 100.080 69.355 -11.068 1.00 36.47 203 ASN B CA 1
ATOM 5144 C C . ASN B 1 177 ? 99.336 68.172 -11.693 1.00 37.01 203 ASN B C 1
ATOM 5145 O O . ASN B 1 177 ? 98.343 68.345 -12.406 1.00 37.07 203 ASN B O 1
ATOM 5150 N N . ALA B 1 178 ? 99.835 66.970 -11.413 1.00 37.19 204 ALA B N 1
ATOM 5151 C CA . ALA B 1 178 ? 99.213 65.727 -11.882 1.00 37.55 204 ALA B CA 1
ATOM 5152 C C . ALA B 1 178 ? 97.895 65.415 -11.169 1.00 37.94 204 ALA B C 1
ATOM 5153 O O . ALA B 1 178 ? 97.085 64.638 -11.683 1.00 38.82 204 ALA B O 1
ATOM 5155 N N . ILE B 1 179 ? 97.690 66.009 -9.992 1.00 37.68 205 ILE B N 1
ATOM 5156 C CA . ILE B 1 179 ? 96.469 65.807 -9.212 1.00 37.47 205 ILE B CA 1
ATOM 5157 C C . ILE B 1 179 ? 95.265 66.349 -9.991 1.00 36.96 205 ILE B C 1
ATOM 5158 O O . ILE B 1 179 ? 94.309 65.616 -10.240 1.00 37.37 205 ILE B O 1
ATOM 5163 N N . ALA B 1 180 ? 95.339 67.616 -10.392 1.00 36.47 206 ALA B N 1
ATOM 5164 C CA . ALA B 1 180 ? 94.268 68.270 -11.158 1.00 36.06 206 ALA B CA 1
ATOM 5165 C C . ALA B 1 180 ? 94.285 67.922 -12.651 1.00 36.20 206 ALA B C 1
ATOM 5166 O O . ALA B 1 180 ? 93.223 67.829 -13.270 1.00 37.29 206 ALA B O 1
ATOM 5168 N N . TYR B 1 181 ? 95.478 67.750 -13.223 1.00 35.78 207 TYR B N 1
ATOM 5169 C CA . TYR B 1 181 ? 95.647 67.478 -14.656 1.00 35.17 207 TYR B CA 1
ATOM 5170 C C . TYR B 1 181 ? 96.480 66.211 -14.861 1.00 35.44 207 TYR B C 1
ATOM 5171 O O . TYR B 1 181 ? 97.653 66.291 -15.227 1.00 35.57 207 TYR B O 1
ATOM 5180 N N . PRO B 1 182 ? 95.876 65.030 -14.628 1.00 36.25 208 PRO B N 1
ATOM 5181 C CA . PRO B 1 182 ? 96.590 63.766 -14.866 1.00 36.49 208 PRO B CA 1
ATOM 5182 C C . PRO B 1 182 ? 96.872 63.451 -16.346 1.00 36.98 208 PRO B C 1
ATOM 5183 O O . PRO B 1 182 ? 97.731 62.613 -16.629 1.00 37.08 208 PRO B O 1
ATOM 5187 N N . ASN B 1 183 ? 96.156 64.105 -17.265 1.00 37.76 209 ASN B N 1
ATOM 5188 C CA . ASN B 1 183 ? 96.404 63.980 -18.714 1.00 38.94 209 ASN B CA 1
ATOM 5189 C C . ASN B 1 183 ? 97.277 65.106 -19.314 1.00 39.30 209 ASN B C 1
ATOM 5190 O O . ASN B 1 183 ? 97.493 65.138 -20.529 1.00 39.88 209 ASN B O 1
ATOM 5195 N N . GLY B 1 184 ? 97.797 66.001 -18.473 1.00 39.72 210 GLY B N 1
ATOM 5196 C CA . GLY B 1 184 ? 98.519 67.192 -18.941 1.00 39.88 210 GLY B CA 1
ATOM 5197 C C . GLY B 1 184 ? 100.024 67.079 -19.156 1.00 39.10 210 GLY B C 1
ATOM 5198 O O . GLY B 1 184 ? 100.646 68.049 -19.599 1.00 37.80 210 GLY B O 1
ATOM 5199 N N . PHE B 1 185 ? 100.610 65.917 -18.843 1.00 38.92 211 PHE B N 1
ATOM 5200 C CA . PHE B 1 185 ? 102.073 65.736 -18.839 1.00 39.14 211 PHE B CA 1
ATOM 5201 C C . PHE B 1 185 ? 102.473 64.386 -19.450 1.00 39.70 211 PHE B C 1
ATOM 5202 O O . PHE B 1 185 ? 103.031 63.528 -18.759 1.00 39.81 211 PHE B O 1
ATOM 5210 N N . PRO B 1 186 ? 102.192 64.192 -20.755 1.00 40.63 212 PRO B N 1
ATOM 5211 C CA . PRO B 1 186 ? 102.429 62.895 -21.403 1.00 41.38 212 PRO B CA 1
ATOM 5212 C C . PRO B 1 186 ? 103.905 62.529 -21.630 1.00 42.04 212 PRO B C 1
ATOM 5213 O O . PRO B 1 186 ? 104.273 61.373 -21.436 1.00 42.26 212 PRO B O 1
ATOM 5217 N N . THR B 1 187 ? 104.727 63.499 -22.033 1.00 43.41 213 THR B N 1
ATOM 5218 C CA . THR B 1 187 ? 106.141 63.262 -22.374 1.00 44.07 213 THR B CA 1
ATOM 5219 C C . THR B 1 187 ? 107.118 63.680 -21.267 1.00 43.01 213 THR B C 1
ATOM 5220 O O . THR B 1 187 ? 108.008 62.907 -20.905 1.00 43.53 213 THR B O 1
ATOM 5224 N N . ILE B 1 188 ? 106.942 64.894 -20.740 1.00 41.56 214 ILE B N 1
ATOM 5225 C CA . ILE B 1 188 ? 107.847 65.484 -19.732 1.00 40.60 214 ILE B CA 1
ATOM 5226 C C . ILE B 1 188 ? 107.053 66.080 -18.564 1.00 39.57 214 ILE B C 1
ATOM 5227 O O . ILE B 1 188 ? 105.881 66.424 -18.739 1.00 38.68 214 ILE B O 1
ATOM 5232 N N . PRO B 1 189 ? 107.686 66.226 -17.375 1.00 38.42 215 PRO B N 1
ATOM 5233 C CA . PRO B 1 189 ? 107.005 66.868 -16.239 1.00 37.79 215 PRO B CA 1
ATOM 5234 C C . PRO B 1 189 ? 106.889 68.387 -16.448 1.00 36.91 215 PRO B C 1
ATOM 5235 O O . PRO B 1 189 ? 107.554 69.179 -15.779 1.00 37.33 215 PRO B O 1
ATOM 5239 N N . PHE B 1 190 ? 106.021 68.759 -17.385 1.00 36.35 216 PHE B N 1
ATOM 5240 C CA . PHE B 1 190 ? 105.902 70.125 -17.901 1.00 35.77 216 PHE B CA 1
ATOM 5241 C C . PHE B 1 190 ? 104.664 70.166 -18.809 1.00 36.51 216 PHE B C 1
ATOM 5242 O O . PHE B 1 190 ? 104.481 69.257 -19.623 1.00 36.66 216 PHE B O 1
ATOM 5250 N N . PRO B 1 191 ? 103.801 71.193 -18.667 1.00 37.41 217 PRO B N 1
ATOM 5251 C CA . PRO B 1 191 ? 102.550 71.188 -19.437 1.00 38.53 217 PRO B CA 1
ATOM 5252 C C . PRO B 1 191 ? 102.774 71.335 -20.949 1.00 39.24 217 PRO B C 1
ATOM 5253 O O . PRO B 1 191 ? 103.312 72.354 -21.386 1.00 40.06 217 PRO B O 1
ATOM 5257 N N . THR B 1 192 ? 102.377 70.314 -21.716 1.00 40.11 218 THR B N 1
ATOM 5258 C CA . THR B 1 192 ? 102.531 70.299 -23.182 1.00 40.81 218 THR B CA 1
ATOM 5259 C C . THR B 1 192 ? 101.231 70.167 -24.006 1.00 42.13 218 THR B C 1
ATOM 5260 O O . THR B 1 192 ? 101.291 70.241 -25.237 1.00 43.25 218 THR B O 1
ATOM 5264 N N . THR B 1 193 ? 100.076 69.977 -23.357 1.00 42.80 219 THR B N 1
ATOM 5265 C CA . THR B 1 193 ? 98.769 70.008 -24.045 1.00 43.31 219 THR B CA 1
ATOM 5266 C C . THR B 1 193 ? 98.159 71.405 -23.921 1.00 44.56 219 THR B C 1
ATOM 5267 O O . THR B 1 193 ? 98.553 72.175 -23.048 1.00 45.13 219 THR B O 1
ATOM 5271 N N . GLU B 1 194 ? 97.205 71.725 -24.794 1.00 46.35 220 GLU B N 1
ATOM 5272 C CA . GLU B 1 194 ? 96.527 73.038 -24.782 1.00 47.77 220 GLU B CA 1
ATOM 5273 C C . GLU B 1 194 ? 95.876 73.369 -23.442 1.00 46.06 220 GLU B C 1
ATOM 5274 O O . GLU B 1 194 ? 95.938 74.512 -22.982 1.00 45.63 220 GLU B O 1
ATOM 5280 N N . GLU B 1 195 ? 95.236 72.368 -22.842 1.00 44.10 221 GLU B N 1
ATOM 5281 C CA . GLU B 1 195 ? 94.513 72.550 -21.587 1.00 43.41 221 GLU B CA 1
ATOM 5282 C C . GLU B 1 195 ? 95.457 72.762 -20.401 1.00 41.81 221 GLU B C 1
ATOM 5283 O O . GLU B 1 195 ? 95.237 73.669 -19.598 1.00 41.52 221 GLU B O 1
ATOM 5289 N N . SER B 1 196 ? 96.488 71.922 -20.291 1.00 40.00 222 SER B N 1
ATOM 5290 C CA . SER B 1 196 ? 97.448 72.010 -19.182 1.00 39.10 222 SER B CA 1
ATOM 5291 C C . SER B 1 196 ? 98.278 73.302 -19.207 1.00 38.46 222 SER B C 1
ATOM 5292 O O . SER B 1 196 ? 98.613 73.838 -18.149 1.00 38.46 222 SER B O 1
ATOM 5295 N N . ARG B 1 197 ? 98.601 73.796 -20.404 1.00 37.38 223 ARG B N 1
ATOM 5296 C CA . ARG B 1 197 ? 99.216 75.121 -20.559 1.00 36.86 223 ARG B CA 1
ATOM 5297 C C . ARG B 1 197 ? 98.295 76.225 -20.051 1.00 35.76 223 ARG B C 1
ATOM 5298 O O . ARG B 1 197 ? 98.735 77.143 -19.356 1.00 34.87 223 ARG B O 1
ATOM 5306 N N . LEU B 1 198 ? 97.021 76.129 -20.421 1.00 35.27 224 LEU B N 1
ATOM 5307 C CA . LEU B 1 198 ? 96.004 77.081 -19.981 1.00 34.85 224 LEU B CA 1
ATOM 5308 C C . LEU B 1 198 ? 95.753 76.955 -18.474 1.00 34.09 224 LEU B C 1
ATOM 5309 O O . LEU B 1 198 ? 95.558 77.961 -17.796 1.00 34.25 224 LEU B O 1
ATOM 5314 N N . GLY B 1 199 ? 95.778 75.726 -17.958 1.00 33.41 225 GLY B N 1
ATOM 5315 C CA . GLY B 1 199 ? 95.643 75.470 -16.523 1.00 33.82 225 GLY B CA 1
ATOM 5316 C C . GLY B 1 199 ? 96.764 76.079 -15.697 1.00 34.07 225 GLY B C 1
ATOM 5317 O O . GLY B 1 199 ? 96.517 76.666 -14.635 1.00 34.65 225 GLY B O 1
ATOM 5318 N N . CYS B 1 200 ? 97.994 75.931 -16.190 1.00 33.41 226 CYS B N 1
ATOM 5319 C CA . CYS B 1 200 ? 99.173 76.546 -15.581 1.00 33.04 226 CYS B CA 1
ATOM 5320 C C . CYS B 1 200 ? 99.083 78.072 -15.586 1.00 32.49 226 CYS B C 1
ATOM 5321 O O . CYS B 1 200 ? 99.430 78.721 -14.596 1.00 32.97 226 CYS B O 1
ATOM 5324 N N . ALA B 1 201 ? 98.616 78.632 -16.701 1.00 31.67 227 ALA B N 1
ATOM 5325 C CA . ALA B 1 201 ? 98.424 80.079 -16.838 1.00 31.06 227 ALA B CA 1
ATOM 5326 C C . ALA B 1 201 ? 97.368 80.615 -15.882 1.00 30.49 227 ALA B C 1
ATOM 5327 O O . ALA B 1 201 ? 97.586 81.630 -15.225 1.00 30.15 227 ALA B O 1
ATOM 5329 N N . ASN B 1 202 ? 96.231 79.927 -15.813 1.00 30.45 228 ASN B N 1
ATOM 5330 C CA . ASN B 1 202 ? 95.110 80.359 -14.972 1.00 30.26 228 ASN B CA 1
ATOM 5331 C C . ASN B 1 202 ? 95.414 80.208 -13.481 1.00 30.11 228 ASN B C 1
ATOM 5332 O O . ASN B 1 202 ? 95.006 81.052 -12.684 1.00 30.33 228 ASN B O 1
ATOM 5337 N N . ALA B 1 203 ? 96.124 79.143 -13.111 1.00 30.00 229 ALA B N 1
ATOM 5338 C CA . ALA B 1 203 ? 96.559 78.947 -11.721 1.00 30.03 229 ALA B CA 1
ATOM 5339 C C . ALA B 1 203 ? 97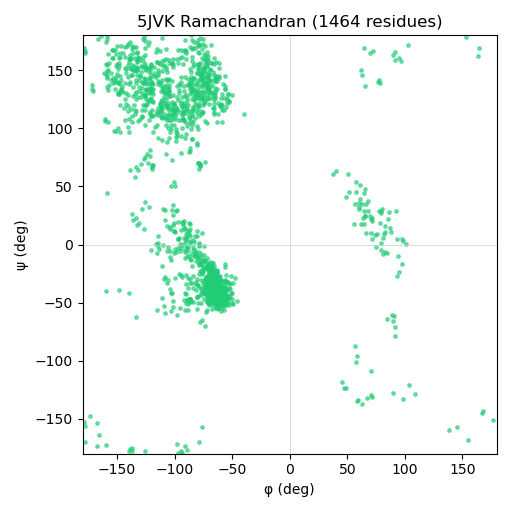.547 80.034 -11.277 1.00 30.05 229 ALA B C 1
ATOM 5340 O O . ALA B 1 203 ? 97.436 80.553 -10.162 1.00 30.44 229 ALA B O 1
ATOM 5342 N N . LEU B 1 204 ? 98.497 80.377 -12.151 1.00 29.70 230 LEU B N 1
ATOM 5343 C CA . LEU B 1 204 ? 99.439 81.471 -11.892 1.00 29.45 230 LEU B CA 1
ATOM 5344 C C . LEU B 1 204 ? 98.730 82.816 -11.892 1.00 29.41 230 LEU B C 1
ATOM 5345 O O . LEU B 1 204 ? 98.996 83.653 -11.035 1.00 29.90 230 LEU B O 1
ATOM 5350 N N . ALA B 1 205 ? 97.831 83.016 -12.854 1.00 29.82 231 ALA B N 1
ATOM 5351 C CA . ALA B 1 205 ? 97.056 84.257 -12.957 1.00 30.11 231 ALA B CA 1
ATOM 5352 C C . ALA B 1 205 ? 96.256 84.547 -11.686 1.00 30.37 231 ALA B C 1
ATOM 5353 O O . ALA B 1 205 ? 96.177 85.702 -11.258 1.00 30.61 231 ALA B O 1
ATOM 5355 N N . TYR B 1 206 ? 95.678 83.502 -11.091 1.00 30.56 232 TYR B N 1
ATOM 5356 C CA . TYR B 1 206 ? 94.977 83.623 -9.808 1.00 31.36 232 TYR B CA 1
ATOM 5357 C C . TYR B 1 206 ? 95.903 84.152 -8.708 1.00 31.19 232 TYR B C 1
ATOM 5358 O O . TYR B 1 206 ? 95.540 85.085 -7.988 1.00 31.34 232 TYR B O 1
ATOM 5367 N N . ALA B 1 207 ? 97.080 83.538 -8.581 1.00 30.86 233 ALA B N 1
ATOM 5368 C CA . ALA B 1 207 ? 98.080 83.944 -7.585 1.00 30.66 233 ALA B CA 1
ATOM 5369 C C . ALA B 1 207 ? 98.591 85.368 -7.811 1.00 30.57 233 ALA B C 1
ATOM 5370 O O . ALA B 1 207 ? 98.814 86.108 -6.852 1.00 30.27 233 ALA B O 1
ATOM 5372 N N . VAL B 1 208 ? 98.761 85.742 -9.078 1.00 30.91 234 VAL B N 1
ATOM 5373 C CA . VAL B 1 208 ? 99.184 87.095 -9.456 1.00 31.62 234 VAL B CA 1
ATOM 5374 C C . VAL B 1 208 ? 98.118 88.128 -9.069 1.00 32.71 234 VAL B C 1
ATOM 5375 O O . VAL B 1 208 ? 98.438 89.171 -8.496 1.00 32.55 234 VAL B O 1
ATOM 5379 N N . LYS B 1 209 ? 96.863 87.826 -9.395 1.00 34.15 235 LYS B N 1
ATOM 5380 C CA . LYS B 1 209 ? 95.721 88.695 -9.078 1.00 35.43 235 LYS B CA 1
ATOM 5381 C C . LYS B 1 209 ? 95.525 88.844 -7.567 1.00 34.77 235 LYS B C 1
ATOM 5382 O O . LYS B 1 209 ? 95.315 89.953 -7.072 1.00 33.43 235 LYS B O 1
ATOM 5388 N N . GLU B 1 210 ? 95.595 87.715 -6.858 1.00 34.99 236 GLU B N 1
ATOM 5389 C CA . GLU B 1 210 ? 95.440 87.657 -5.397 1.00 35.75 236 GLU B CA 1
ATOM 5390 C C . GLU B 1 210 ? 96.497 88.485 -4.655 1.00 35.08 236 GLU B C 1
ATOM 5391 O O . GLU B 1 210 ? 96.178 89.168 -3.682 1.00 34.90 236 GLU B O 1
ATOM 5397 N N . MET B 1 211 ? 97.745 88.415 -5.112 1.00 34.82 237 MET B N 1
ATOM 5398 C CA . MET B 1 211 ? 98.839 89.177 -4.498 1.00 34.49 237 MET B CA 1
ATOM 5399 C C . MET B 1 211 ? 98.897 90.624 -4.978 1.00 34.09 237 MET B C 1
ATOM 5400 O O . MET B 1 211 ? 99.174 91.523 -4.183 1.00 34.11 237 MET B O 1
ATOM 5405 N N . GLY B 1 212 ? 98.639 90.849 -6.266 1.00 34.07 238 GLY B N 1
ATOM 5406 C CA . GLY B 1 212 ? 98.725 92.188 -6.851 1.00 34.48 238 GLY B CA 1
ATOM 5407 C C . GLY B 1 212 ? 100.161 92.689 -6.867 1.00 34.99 238 GLY B C 1
ATOM 5408 O O . GLY B 1 212 ? 101.073 91.954 -7.262 1.00 35.11 238 GLY B O 1
ATOM 5409 N N . ASN B 1 213 ? 100.362 93.926 -6.411 1.00 35.28 239 ASN B N 1
ATOM 5410 C CA . ASN B 1 213 ? 101.700 94.531 -6.324 1.00 35.52 239 ASN B CA 1
ATOM 5411 C C . ASN B 1 213 ? 102.440 94.247 -5.007 1.00 34.38 239 ASN B C 1
ATOM 5412 O O . ASN B 1 213 ? 103.474 94.857 -4.736 1.00 34.32 239 ASN B O 1
ATOM 5417 N N . ARG B 1 214 ? 101.925 93.313 -4.207 1.00 33.61 240 ARG B N 1
ATOM 5418 C CA . ARG B 1 214 ? 102.679 92.737 -3.089 1.00 32.83 240 ARG B CA 1
ATOM 5419 C C . ARG B 1 214 ? 103.806 91.831 -3.610 1.00 32.36 240 ARG B C 1
ATOM 5420 O O . ARG B 1 214 ? 104.822 91.650 -2.933 1.00 32.33 240 ARG B O 1
ATOM 5428 N N . VAL B 1 215 ? 103.603 91.256 -4.800 1.00 31.42 241 VAL B N 1
ATOM 5429 C CA . VAL B 1 215 ? 104.615 90.473 -5.511 1.00 30.67 241 VAL B CA 1
ATOM 5430 C C . VAL B 1 215 ? 104.714 90.979 -6.953 1.00 30.18 241 VAL B C 1
ATOM 5431 O O . VAL B 1 215 ? 103.807 90.742 -7.752 1.00 30.53 241 VAL B O 1
ATOM 5435 N N . THR B 1 216 ? 105.811 91.668 -7.278 1.00 29.74 242 THR B N 1
ATOM 5436 C CA . THR B 1 216 ? 106.033 92.233 -8.626 1.00 29.19 242 THR B CA 1
ATOM 5437 C C . THR B 1 216 ? 106.967 91.410 -9.532 1.00 28.30 242 THR B C 1
ATOM 5438 O O . THR B 1 216 ? 107.094 91.729 -10.717 1.00 28.21 242 THR B O 1
ATOM 5442 N N . GLU B 1 217 ? 107.609 90.370 -8.992 1.00 27.50 243 GLU B N 1
ATOM 5443 C CA . GLU B 1 217 ? 108.488 89.489 -9.775 1.00 27.46 243 GLU B CA 1
ATOM 5444 C C . GLU B 1 217 ? 107.990 88.051 -9.703 1.00 27.24 243 GLU B C 1
ATOM 5445 O O . GLU B 1 217 ? 108.033 87.432 -8.639 1.00 27.44 243 GLU B O 1
ATOM 5451 N N . TRP B 1 218 ? 107.518 87.532 -10.837 1.00 27.05 244 TRP B N 1
ATOM 5452 C CA . TRP B 1 218 ? 107.024 86.160 -10.946 1.00 26.92 244 TRP B CA 1
ATOM 5453 C C . TRP B 1 218 ? 107.871 85.408 -11.960 1.00 27.08 244 TRP B C 1
ATOM 5454 O O . TRP B 1 218 ? 107.977 85.832 -13.112 1.00 26.91 244 TRP B O 1
ATOM 5465 N N . GLU B 1 219 ? 108.465 84.299 -11.522 1.00 27.37 245 GLU B N 1
ATOM 5466 C CA . GLU B 1 219 ? 109.327 83.461 -12.353 1.00 27.61 245 GLU B CA 1
ATOM 5467 C C . GLU B 1 219 ? 108.571 82.186 -12.738 1.00 27.87 245 GLU B C 1
ATOM 5468 O O . GLU B 1 219 ? 108.008 81.509 -11.875 1.00 27.81 245 GLU B O 1
ATOM 5474 N N . LEU B 1 220 ? 108.565 81.860 -14.029 1.00 28.14 246 LEU B N 1
ATOM 5475 C CA . LEU B 1 220 ? 107.790 80.727 -14.551 1.00 28.18 246 LEU B CA 1
ATOM 5476 C C . LEU B 1 220 ? 108.617 79.435 -14.630 1.00 28.05 246 LEU B C 1
ATOM 5477 O O . LEU B 1 220 ? 109.398 79.239 -15.558 1.00 27.91 246 LEU B O 1
ATOM 5482 N N . TRP B 1 221 ? 108.429 78.570 -13.630 1.00 28.18 247 TRP B N 1
ATOM 5483 C CA . TRP B 1 221 ? 109.026 77.226 -13.549 1.00 28.31 247 TRP B CA 1
ATOM 5484 C C . TRP B 1 221 ? 110.499 77.255 -13.134 1.00 28.63 247 TRP B C 1
ATOM 5485 O O . TRP B 1 221 ? 111.247 78.136 -13.549 1.00 28.76 247 TRP B O 1
ATOM 5496 N N . ASN B 1 222 ? 110.902 76.285 -12.314 1.00 28.85 248 ASN B N 1
ATOM 5497 C CA . ASN B 1 222 ? 112.276 76.192 -11.829 1.00 29.23 248 ASN B CA 1
ATOM 5498 C C . ASN B 1 222 ? 113.064 75.142 -12.609 1.00 29.93 248 ASN B C 1
ATOM 5499 O O . ASN B 1 222 ? 112.693 73.966 -12.617 1.00 29.70 248 ASN B O 1
ATOM 5504 N N . GLU B 1 223 ? 114.160 75.579 -13.232 1.00 30.56 249 GLU B N 1
ATOM 5505 C CA . GLU B 1 223 ? 115.044 74.728 -14.040 1.00 31.12 249 GLU B CA 1
ATOM 5506 C C . GLU B 1 223 ? 114.301 73.699 -14.912 1.00 31.09 249 GLU B C 1
ATOM 5507 O O . GLU B 1 223 ? 114.439 72.489 -14.706 1.00 30.63 249 GLU B O 1
ATOM 5513 N N . PRO B 1 224 ? 113.492 74.179 -15.876 1.00 31.43 250 PRO B N 1
ATOM 5514 C CA . PRO B 1 224 ? 112.848 73.285 -16.838 1.00 32.06 250 PRO B CA 1
ATOM 5515 C C . PRO B 1 224 ? 113.819 72.851 -17.951 1.00 33.28 250 PRO B C 1
ATOM 5516 O O . PRO B 1 224 ? 113.670 73.250 -19.111 1.00 32.71 250 PRO B O 1
ATOM 5520 N N . ASN B 1 225 ? 114.796 72.021 -17.588 1.00 35.08 251 ASN B N 1
ATOM 5521 C CA . ASN B 1 225 ? 115.820 71.542 -18.528 1.00 36.71 251 ASN B CA 1
ATOM 5522 C C . ASN B 1 225 ? 115.206 70.558 -19.525 1.00 37.86 251 ASN B C 1
ATOM 5523 O O . ASN B 1 225 ? 115.479 70.624 -20.725 1.00 38.72 251 ASN B O 1
ATOM 5528 N N . TYR B 1 226 ? 114.390 69.645 -18.996 1.00 38.47 252 TYR B N 1
ATOM 5529 C CA . TYR B 1 226 ? 113.507 68.754 -19.781 1.00 38.46 252 TYR B CA 1
ATOM 5530 C C . TYR B 1 226 ? 112.655 69.422 -20.878 1.00 38.32 252 TYR B C 1
ATOM 5531 O O . TYR B 1 226 ? 112.318 68.771 -21.863 1.00 39.01 252 TYR B O 1
ATOM 5540 N N . ALA B 1 227 ? 112.295 70.693 -20.703 1.00 38.51 253 ALA B N 1
ATOM 5541 C CA . ALA B 1 227 ? 111.523 71.434 -21.708 1.00 38.93 253 ALA B CA 1
ATOM 5542 C C . ALA B 1 227 ? 112.433 72.130 -22.721 1.00 39.33 253 ALA B C 1
ATOM 5543 O O . ALA B 1 227 ? 113.297 72.922 -22.342 1.00 39.61 253 ALA B O 1
ATOM 5545 N N . ASP B 1 228 ? 112.238 71.825 -24.004 1.00 39.99 254 ASP B N 1
ATOM 5546 C CA . ASP B 1 228 ? 112.912 72.535 -25.093 1.00 40.37 254 ASP B CA 1
ATOM 5547 C C . ASP B 1 228 ? 112.427 73.992 -25.112 1.00 40.63 254 ASP B C 1
ATOM 5548 O O . ASP B 1 228 ? 111.220 74.231 -25.067 1.00 40.99 254 ASP B O 1
ATOM 5553 N N . PRO B 1 229 ? 113.360 74.969 -25.156 1.00 41.22 255 PRO B N 1
ATOM 5554 C CA . PRO B 1 229 ? 112.978 76.391 -25.185 1.00 41.74 255 PRO B CA 1
ATOM 5555 C C . PRO B 1 229 ? 111.948 76.781 -26.252 1.00 42.67 255 PRO B C 1
ATOM 5556 O O . PRO B 1 229 ? 111.033 77.555 -25.963 1.00 42.38 255 PRO B O 1
ATOM 5560 N N . VAL B 1 230 ? 112.094 76.234 -27.459 1.00 44.35 256 VAL B N 1
ATOM 5561 C CA . VAL B 1 230 ? 111.264 76.616 -28.606 1.00 45.32 256 VAL B CA 1
ATOM 5562 C C . VAL B 1 230 ? 109.994 75.761 -28.690 1.00 45.88 256 VAL B C 1
ATOM 5563 O O . VAL B 1 230 ? 108.899 76.294 -28.867 1.00 44.72 256 VAL B O 1
ATOM 5567 N N . LYS B 1 231 ? 110.151 74.444 -28.564 1.00 47.22 257 LYS B N 1
ATOM 5568 C CA . LYS B 1 231 ? 109.041 73.500 -28.750 1.00 48.53 257 LYS B CA 1
ATOM 5569 C C . LYS B 1 231 ? 108.133 73.374 -27.526 1.00 47.05 257 LYS B C 1
ATOM 5570 O O . LYS B 1 231 ? 106.910 73.370 -27.665 1.00 46.90 257 LYS B O 1
ATOM 5576 N N . ASP B 1 232 ? 108.728 73.258 -26.340 1.00 45.12 258 ASP B N 1
ATOM 5577 C CA . ASP B 1 232 ? 107.970 73.049 -25.101 1.00 43.24 258 ASP B CA 1
ATOM 5578 C C . ASP B 1 232 ? 107.688 74.349 -24.351 1.00 41.68 258 ASP B C 1
ATOM 5579 O O . ASP B 1 232 ? 106.530 74.662 -24.069 1.00 41.77 258 ASP B O 1
ATOM 5584 N N . TYR B 1 233 ? 108.734 75.113 -24.047 1.00 39.11 259 TYR B N 1
ATOM 5585 C CA . TYR B 1 233 ? 108.588 76.281 -23.173 1.00 37.31 259 TYR B CA 1
ATOM 5586 C C . TYR B 1 233 ? 107.832 77.461 -23.805 1.00 37.44 259 TYR B C 1
ATOM 5587 O O . TYR B 1 233 ? 107.003 78.079 -23.134 1.00 38.41 259 TYR B O 1
ATOM 5596 N N . LEU B 1 234 ? 108.113 77.784 -25.068 1.00 37.05 260 LEU B N 1
ATOM 5597 C CA . LEU B 1 234 ? 107.531 78.986 -25.696 1.00 36.88 260 LEU B CA 1
ATOM 5598 C C . LEU B 1 234 ? 106.001 78.933 -25.893 1.00 36.95 260 LEU B C 1
ATOM 5599 O O . LEU B 1 234 ? 105.331 79.942 -25.667 1.00 36.55 260 LEU B O 1
ATOM 5604 N N . PRO B 1 235 ? 105.446 77.775 -26.321 1.00 37.40 261 PRO B N 1
ATOM 5605 C CA . PRO B 1 235 ? 103.979 77.639 -26.350 1.00 37.43 261 PRO B CA 1
ATOM 5606 C C . PRO B 1 235 ? 103.302 77.796 -24.983 1.00 36.79 261 PRO B C 1
ATOM 5607 O O . PRO B 1 235 ? 102.219 78.377 -24.905 1.00 36.13 261 PRO B O 1
ATOM 5611 N N . LEU B 1 236 ? 103.931 77.273 -23.930 1.00 36.31 262 LEU B N 1
ATOM 5612 C CA . LEU B 1 236 ? 103.466 77.492 -22.555 1.00 36.51 262 LEU B CA 1
ATOM 5613 C C . LEU B 1 236 ? 103.510 78.985 -22.220 1.00 36.64 262 LEU B C 1
ATOM 5614 O O . LEU B 1 236 ? 102.518 79.552 -21.762 1.00 36.49 262 LEU B O 1
ATOM 5619 N N . LEU B 1 237 ? 104.652 79.611 -22.492 1.00 37.13 263 LEU B N 1
ATOM 5620 C CA . LEU B 1 237 ? 104.855 81.047 -22.258 1.00 37.55 263 LEU B CA 1
ATOM 5621 C C . LEU B 1 237 ? 103.889 81.938 -23.047 1.00 37.98 263 LEU B C 1
ATOM 5622 O O . LEU B 1 237 ? 103.442 82.966 -22.535 1.00 38.14 263 LEU B O 1
ATOM 5627 N N . LYS B 1 238 ? 103.579 81.547 -24.286 1.00 38.83 264 LYS B N 1
ATOM 5628 C CA . LYS B 1 238 ? 102.622 82.289 -25.129 1.00 39.12 264 LYS B CA 1
ATOM 5629 C C . LYS B 1 238 ? 101.189 82.297 -24.583 1.00 37.90 264 LYS B C 1
ATOM 5630 O O . LYS B 1 238 ? 100.416 83.194 -24.912 1.00 37.45 264 LYS B O 1
ATOM 5636 N N . VAL B 1 239 ? 100.835 81.295 -23.778 1.00 36.94 265 VAL B N 1
ATOM 5637 C CA . VAL B 1 239 ? 99.554 81.282 -23.067 1.00 36.46 265 VAL B CA 1
ATOM 5638 C C . VAL B 1 239 ? 99.683 82.043 -21.742 1.00 35.71 265 VAL B C 1
ATOM 5639 O O . VAL B 1 239 ? 98.857 82.908 -21.443 1.00 34.55 265 VAL B O 1
ATOM 5643 N N . VAL B 1 240 ? 100.729 81.732 -20.971 1.00 35.29 266 VAL B N 1
ATOM 5644 C CA . VAL B 1 240 ? 100.911 82.283 -19.617 1.00 34.94 266 VAL B CA 1
ATOM 5645 C C . VAL B 1 240 ? 101.058 83.807 -19.599 1.00 35.23 266 VAL B C 1
ATOM 5646 O O . VAL B 1 240 ? 100.397 84.478 -18.804 1.00 35.51 266 VAL B O 1
ATOM 5650 N N . TYR B 1 241 ? 101.909 84.347 -20.469 1.00 35.53 267 TYR B N 1
ATOM 5651 C CA . TYR B 1 241 ? 102.222 85.785 -20.459 1.00 35.83 267 TYR B CA 1
ATOM 5652 C C . TYR B 1 241 ? 101.001 86.705 -20.663 1.00 35.55 267 TYR B C 1
ATOM 5653 O O . TYR B 1 241 ? 100.768 87.585 -19.831 1.00 35.78 267 TYR B O 1
ATOM 5662 N N . PRO B 1 242 ? 100.226 86.514 -21.754 1.00 35.26 268 PRO B N 1
ATOM 5663 C CA . PRO B 1 242 ? 99.047 87.385 -21.915 1.00 35.42 268 PRO B CA 1
ATOM 5664 C C . PRO B 1 242 ? 97.990 87.225 -20.813 1.00 35.52 268 PRO B C 1
ATOM 5665 O O . PRO B 1 242 ? 97.385 88.217 -20.418 1.00 34.67 268 PRO B O 1
ATOM 5669 N N . THR B 1 243 ? 97.788 85.996 -20.329 1.00 36.10 269 THR B N 1
ATOM 5670 C CA . THR B 1 243 ? 96.847 85.716 -19.232 1.00 36.80 269 THR B CA 1
ATOM 5671 C C . THR B 1 243 ? 97.234 86.453 -17.945 1.00 37.25 269 THR B C 1
ATOM 5672 O O . THR B 1 243 ? 96.395 87.086 -17.298 1.00 37.83 269 THR B O 1
ATOM 5676 N N . VAL B 1 244 ? 98.511 86.358 -17.587 1.00 37.32 270 VAL B N 1
ATOM 5677 C CA . VAL B 1 244 ? 99.032 86.940 -16.351 1.00 37.32 270 VAL B CA 1
ATOM 5678 C C . VAL B 1 244 ? 99.125 88.474 -16.428 1.00 38.07 270 VAL B C 1
ATOM 5679 O O . VAL B 1 244 ? 98.778 89.160 -15.466 1.00 37.39 270 VAL B O 1
ATOM 5683 N N . LYS B 1 245 ? 99.593 89.004 -17.558 1.00 39.21 271 LYS B N 1
ATOM 5684 C CA . LYS B 1 245 ? 99.725 90.460 -17.736 1.00 40.43 271 LYS B CA 1
ATOM 5685 C C . LYS B 1 245 ? 98.378 91.186 -17.834 1.00 41.63 271 LYS B C 1
ATOM 5686 O O . LYS B 1 245 ? 98.271 92.350 -17.441 1.00 41.53 271 LYS B O 1
ATOM 5692 N N . LYS B 1 246 ? 97.366 90.495 -18.358 1.00 43.80 272 LYS B N 1
ATOM 5693 C CA . LYS B 1 246 ? 95.992 91.014 -18.430 1.00 45.95 272 LYS B CA 1
ATOM 5694 C C . LYS B 1 246 ? 95.407 91.334 -17.047 1.00 45.72 272 LYS B C 1
ATOM 5695 O O . LYS B 1 246 ? 94.632 92.285 -16.914 1.00 46.06 272 LYS B O 1
ATOM 5701 N N . VAL B 1 247 ? 95.778 90.546 -16.034 1.00 44.81 273 VAL B N 1
ATOM 5702 C CA . VAL B 1 247 ? 95.274 90.723 -14.664 1.00 44.10 273 VAL B CA 1
ATOM 5703 C C . VAL B 1 247 ? 96.212 91.550 -13.760 1.00 42.87 273 VAL B C 1
ATOM 5704 O O . VAL B 1 247 ? 95.752 92.154 -12.788 1.00 41.93 273 VAL B O 1
ATOM 5708 N N . ASN B 1 248 ? 97.511 91.569 -14.069 1.00 42.03 274 ASN B N 1
ATOM 5709 C CA . ASN B 1 248 ? 98.448 92.513 -13.446 1.00 41.35 274 ASN B CA 1
ATOM 5710 C C . ASN B 1 248 ? 99.591 92.877 -14.420 1.00 41.21 274 ASN B C 1
ATOM 5711 O O . ASN B 1 248 ? 100.536 92.102 -14.582 1.00 40.35 274 ASN B O 1
ATOM 5716 N N . PRO B 1 249 ? 99.501 94.055 -15.080 1.00 41.21 275 PRO B N 1
ATOM 5717 C CA . PRO B 1 249 ? 100.537 94.483 -16.024 1.00 40.42 275 PRO B CA 1
ATOM 5718 C C . PRO B 1 249 ? 101.794 95.054 -15.359 1.00 39.52 275 PRO B C 1
ATOM 5719 O O . PRO B 1 249 ? 102.839 95.130 -16.010 1.00 38.71 275 PRO B O 1
ATOM 5723 N N . ASP B 1 250 ? 101.699 95.439 -14.084 1.00 38.62 276 ASP B N 1
ATOM 5724 C CA . ASP B 1 250 ? 102.828 96.041 -13.369 1.00 38.74 276 ASP B CA 1
ATOM 5725 C C . ASP B 1 250 ? 103.956 95.063 -13.010 1.00 37.16 276 ASP B C 1
ATOM 5726 O O . ASP B 1 250 ? 105.037 95.507 -12.618 1.00 37.82 276 ASP B O 1
ATOM 5731 N N . ILE B 1 251 ? 103.724 93.754 -13.143 1.00 35.21 277 ILE B N 1
ATOM 5732 C CA . ILE B 1 251 ? 104.745 92.754 -12.797 1.00 34.00 277 ILE B CA 1
ATOM 5733 C C . ILE B 1 251 ? 105.848 92.632 -13.848 1.00 33.04 277 ILE B C 1
ATOM 5734 O O . ILE B 1 251 ? 105.731 93.149 -14.964 1.00 33.25 277 ILE B O 1
ATOM 5739 N N . THR B 1 252 ? 106.912 91.930 -13.464 1.00 31.86 278 THR B N 1
ATOM 5740 C CA . THR B 1 252 ? 107.932 91.451 -14.389 1.00 30.88 278 THR B CA 1
ATOM 5741 C C . THR B 1 252 ? 107.801 89.926 -14.432 1.00 30.56 278 THR B C 1
ATOM 5742 O O . THR B 1 252 ? 108.112 89.244 -13.452 1.00 30.40 278 THR B O 1
ATOM 5746 N N . LEU B 1 253 ? 107.311 89.406 -15.558 1.00 30.02 279 LEU B N 1
ATOM 5747 C CA . LEU B 1 253 ? 107.207 87.964 -15.774 1.00 29.92 279 LEU B CA 1
ATOM 5748 C C . LEU B 1 253 ? 108.553 87.434 -16.275 1.00 30.27 279 LEU B C 1
ATOM 5749 O O . LEU B 1 253 ? 108.996 87.798 -17.363 1.00 30.38 279 LEU B O 1
ATOM 5754 N N . ILE B 1 254 ? 109.186 86.576 -15.472 1.00 31.06 280 ILE B N 1
ATOM 5755 C CA . ILE B 1 254 ? 110.525 86.051 -15.747 1.00 31.53 280 ILE B CA 1
ATOM 5756 C C . ILE B 1 254 ? 110.408 84.655 -16.366 1.00 32.33 280 ILE B C 1
ATOM 5757 O O . ILE B 1 254 ? 109.883 83.737 -15.732 1.00 32.52 280 ILE B O 1
ATOM 5762 N N . SER B 1 255 ? 110.901 84.493 -17.593 1.00 32.98 281 SER B N 1
ATOM 5763 C CA . SER B 1 255 ? 110.943 83.178 -18.246 1.00 33.88 281 SER B CA 1
ATOM 5764 C C . SER B 1 255 ? 112.273 82.472 -17.952 1.00 33.86 281 SER B C 1
ATOM 5765 O O . SER B 1 255 ? 113.059 82.942 -17.128 1.00 34.83 281 SER B O 1
ATOM 5768 N N . GLY B 1 256 ? 112.505 81.331 -18.600 1.00 33.18 282 GLY B N 1
ATOM 5769 C CA . GLY B 1 256 ? 113.778 80.618 -18.502 1.00 32.94 282 GLY B CA 1
ATOM 5770 C C . GLY B 1 256 ? 113.858 79.702 -17.299 1.00 32.79 282 GLY B C 1
ATOM 5771 O O . GLY B 1 256 ? 113.979 78.487 -17.450 1.00 32.18 282 GLY B O 1
ATOM 5772 N N . GLY B 1 257 ? 113.811 80.288 -16.104 1.00 32.96 283 GLY B N 1
ATOM 5773 C CA . GLY B 1 257 ? 113.863 79.523 -14.860 1.00 32.95 283 GLY B CA 1
ATOM 5774 C C . GLY B 1 257 ? 115.219 78.911 -14.561 1.00 32.95 283 GLY B C 1
ATOM 5775 O O . GLY B 1 257 ? 115.307 77.939 -13.809 1.00 32.66 283 GLY B O 1
ATOM 5776 N N . GLY B 1 258 ? 116.277 79.477 -15.137 1.00 33.52 284 GLY B N 1
ATOM 5777 C CA . GLY B 1 258 ? 117.602 78.870 -15.075 1.00 34.27 284 GLY B CA 1
ATOM 5778 C C . GLY B 1 258 ? 117.722 77.568 -15.848 1.00 34.52 284 GLY B C 1
ATOM 5779 O O . GLY B 1 258 ? 118.398 76.639 -15.397 1.00 34.30 284 GLY B O 1
ATOM 5780 N N . SER B 1 259 ? 117.052 77.502 -17.001 1.00 34.74 285 SER B N 1
ATOM 5781 C CA . SER B 1 259 ? 117.174 76.376 -17.927 1.00 34.85 285 SER B CA 1
ATOM 5782 C C . SER B 1 259 ? 118.221 76.716 -18.982 1.00 34.79 285 SER B C 1
ATOM 5783 O O . SER B 1 259 ? 118.617 77.878 -19.123 1.00 33.96 285 SER B O 1
ATOM 5786 N N . GLY B 1 260 ? 118.631 75.697 -19.733 1.00 35.12 286 GLY B N 1
ATOM 5787 C CA . GLY B 1 260 ? 119.762 75.785 -20.658 1.00 35.53 286 GLY B CA 1
ATOM 5788 C C . GLY B 1 260 ? 120.994 75.113 -20.078 1.00 35.73 286 GLY B C 1
ATOM 5789 O O . GLY B 1 260 ? 121.001 74.711 -18.910 1.00 35.91 286 GLY B O 1
ATOM 5790 N N . ALA B 1 261 ? 122.032 74.981 -20.901 1.00 35.89 287 ALA B N 1
ATOM 5791 C CA . ALA B 1 261 ? 123.301 74.378 -20.475 1.00 35.92 287 ALA B CA 1
ATOM 5792 C C . ALA B 1 261 ? 124.003 75.241 -19.416 1.00 34.96 287 ALA B C 1
ATOM 5793 O O . ALA B 1 261 ? 124.255 76.427 -19.640 1.00 33.50 287 ALA B O 1
ATOM 5795 N N . GLY B 1 262 ? 124.297 74.635 -18.266 1.00 34.84 288 GLY B N 1
ATOM 5796 C CA . GLY B 1 262 ? 124.925 75.333 -17.142 1.00 35.36 288 GLY B CA 1
ATOM 5797 C C . GLY B 1 262 ? 124.085 76.433 -16.507 1.00 35.20 288 GLY B C 1
ATOM 5798 O O . GLY B 1 262 ? 124.631 77.351 -15.893 1.00 35.30 288 GLY B O 1
ATOM 5799 N N . GLY B 1 263 ? 122.764 76.332 -16.642 1.00 34.92 289 GLY B N 1
ATOM 5800 C CA . GLY B 1 263 ? 121.839 77.344 -16.140 1.00 34.98 289 GLY B CA 1
ATOM 5801 C C . GLY B 1 263 ? 121.632 78.555 -17.037 1.00 35.39 289 GLY B C 1
ATOM 5802 O O . GLY B 1 263 ? 121.032 79.539 -16.602 1.00 34.96 289 GLY B O 1
ATOM 5803 N N . GLY B 1 264 ? 122.115 78.493 -18.278 1.00 35.40 290 GLY B N 1
ATOM 5804 C CA . GLY B 1 264 ? 121.902 79.557 -19.265 1.00 35.85 290 GLY B CA 1
ATOM 5805 C C . GLY B 1 264 ? 122.816 80.783 -19.333 1.00 36.78 290 GLY B C 1
ATOM 5806 O O . GLY B 1 264 ? 122.394 81.803 -19.892 1.00 36.55 290 GLY B O 1
ATOM 5807 N N . PRO B 1 265 ? 124.067 80.709 -18.809 1.00 37.46 291 PRO B N 1
ATOM 5808 C CA . PRO B 1 265 ? 124.960 81.881 -18.943 1.00 38.32 291 PRO B CA 1
ATOM 5809 C C . PRO B 1 265 ? 125.419 82.170 -20.380 1.00 39.45 291 PRO B C 1
ATOM 5810 O O . PRO B 1 265 ? 125.642 83.332 -20.725 1.00 39.73 291 PRO B O 1
ATOM 5814 N N . GLY B 1 266 ? 125.550 81.125 -21.200 1.00 40.77 292 GLY B N 1
ATOM 5815 C CA . GLY B 1 266 ? 125.817 81.274 -22.636 1.00 41.74 292 GLY B CA 1
ATOM 5816 C C . GLY B 1 266 ? 124.633 81.732 -23.487 1.00 42.31 292 GLY B C 1
ATOM 5817 O O . GLY B 1 266 ? 124.807 82.042 -24.671 1.00 43.20 292 GLY B O 1
ATOM 5818 N N . GLY B 1 267 ? 123.435 81.771 -22.897 1.00 41.26 293 GLY B N 1
ATOM 5819 C CA . GLY B 1 267 ? 122.216 82.192 -23.589 1.00 40.71 293 GLY B CA 1
ATOM 5820 C C . GLY B 1 267 ? 121.451 81.034 -24.209 1.00 39.93 293 GLY B C 1
ATOM 5821 O O . GLY B 1 267 ? 120.745 81.222 -25.200 1.00 40.36 293 GLY B O 1
ATOM 5822 N N . ALA B 1 268 ? 121.566 79.846 -23.614 1.00 38.81 294 ALA B N 1
ATOM 5823 C CA . ALA B 1 268 ? 121.025 78.620 -24.208 1.00 38.66 294 ALA B CA 1
ATOM 5824 C C . ALA B 1 268 ? 119.495 78.578 -24.241 1.00 38.69 294 ALA B C 1
ATOM 5825 O O . ALA B 1 268 ? 118.916 77.989 -25.157 1.00 39.44 294 ALA B O 1
ATOM 5827 N N . PHE B 1 269 ? 118.848 79.184 -23.246 1.00 38.06 295 PHE B N 1
ATOM 5828 C CA . PHE B 1 269 ? 117.392 79.305 -23.239 1.00 36.67 295 PHE B CA 1
ATOM 5829 C C . PHE B 1 269 ? 116.928 80.467 -24.114 1.00 36.76 295 PHE B C 1
ATOM 5830 O O . PHE B 1 269 ? 116.087 80.290 -24.996 1.00 36.82 295 PHE B O 1
ATOM 5838 N N . ILE B 1 270 ? 117.453 81.657 -23.835 1.00 37.17 296 ILE B N 1
ATOM 5839 C CA . ILE B 1 270 ? 116.921 82.898 -24.421 1.00 38.15 296 ILE B CA 1
ATOM 5840 C C . ILE B 1 270 ? 117.158 83.051 -25.934 1.00 39.84 296 ILE B C 1
ATOM 5841 O O . ILE B 1 270 ? 116.288 83.580 -26.635 1.00 40.10 296 ILE B O 1
ATOM 5846 N N . ILE B 1 271 ? 118.310 82.596 -26.435 1.00 40.98 297 ILE B N 1
ATOM 5847 C CA . ILE B 1 271 ? 118.667 82.801 -27.852 1.00 42.22 297 ILE B CA 1
ATOM 5848 C C . ILE B 1 271 ? 117.715 82.064 -28.817 1.00 41.49 297 ILE B C 1
ATOM 5849 O O . ILE B 1 271 ? 117.217 82.687 -29.760 1.00 41.39 297 ILE B O 1
ATOM 5854 N N . PRO B 1 272 ? 117.454 80.754 -28.586 1.00 40.71 298 PRO B N 1
ATOM 5855 C CA . PRO B 1 272 ? 116.410 80.065 -29.371 1.00 40.73 298 PRO B CA 1
ATOM 5856 C C . PRO B 1 272 ? 115.028 80.737 -29.334 1.00 41.00 298 PRO B C 1
ATOM 5857 O O . PRO B 1 272 ? 114.345 80.790 -30.362 1.00 42.10 298 PRO B O 1
ATOM 5861 N N . VAL B 1 273 ? 114.636 81.244 -28.164 1.00 40.31 299 VAL B N 1
ATOM 5862 C CA . VAL B 1 273 ? 113.348 81.928 -27.992 1.00 40.42 299 VAL B CA 1
ATOM 5863 C C . VAL B 1 273 ? 113.305 83.232 -28.803 1.00 40.60 299 VAL B C 1
ATOM 5864 O O . VAL B 1 273 ? 112.291 83.530 -29.442 1.00 39.78 299 VAL B O 1
ATOM 5868 N N . LEU B 1 274 ? 114.399 83.996 -28.769 1.00 41.48 300 LEU B N 1
ATOM 5869 C CA . LEU B 1 274 ? 114.523 85.234 -29.558 1.00 41.96 300 LEU B CA 1
ATOM 5870 C C . LEU B 1 274 ? 114.533 84.967 -31.069 1.00 42.72 300 LEU B C 1
ATOM 5871 O O . LEU B 1 274 ? 113.904 85.709 -31.828 1.00 42.20 300 LEU B O 1
ATOM 5876 N N . ASP B 1 275 ? 115.238 83.915 -31.494 1.00 43.36 301 ASP B N 1
ATOM 5877 C CA . ASP B 1 275 ? 115.240 83.485 -32.904 1.00 43.96 301 ASP B CA 1
ATOM 5878 C C . ASP B 1 275 ? 113.846 83.079 -33.380 1.00 43.63 301 ASP B C 1
ATOM 5879 O O . ASP B 1 275 ? 113.461 83.387 -34.509 1.00 43.96 301 ASP B O 1
ATOM 5884 N N . ALA B 1 276 ? 113.090 82.412 -32.508 1.00 43.15 302 ALA B N 1
ATOM 5885 C CA . ALA B 1 276 ? 111.719 81.993 -32.815 1.00 42.88 302 ALA B CA 1
ATOM 5886 C C . ALA B 1 276 ? 110.679 83.130 -32.793 1.00 42.74 302 ALA B C 1
ATOM 5887 O O . ALA B 1 276 ? 109.503 82.882 -33.057 1.00 43.94 302 ALA B O 1
ATOM 5889 N N . GLY B 1 277 ? 111.095 84.357 -32.472 1.00 42.69 303 GLY B N 1
ATOM 5890 C CA . GLY B 1 277 ? 110.215 85.527 -32.509 1.00 42.46 303 GLY B CA 1
ATOM 5891 C C . GLY B 1 277 ? 109.420 85.742 -31.232 1.00 42.64 303 GLY B C 1
ATOM 5892 O O . GLY B 1 277 ? 108.337 86.327 -31.272 1.00 42.05 303 GLY B O 1
ATOM 5893 N N . GLY B 1 278 ? 109.963 85.297 -30.097 1.00 43.14 304 GLY B N 1
ATOM 5894 C CA . GLY B 1 278 ? 109.249 85.335 -28.815 1.00 44.05 304 GLY B CA 1
ATOM 5895 C C . GLY B 1 278 ? 109.752 86.353 -27.806 1.00 43.81 304 GLY B C 1
ATOM 5896 O O . GLY B 1 278 ? 109.639 86.126 -26.604 1.00 44.00 304 GLY B O 1
ATOM 5897 N N . VAL B 1 279 ? 110.299 87.471 -28.286 1.00 43.72 305 VAL B N 1
ATOM 5898 C CA . VAL B 1 279 ? 110.826 88.527 -27.406 1.00 43.69 305 VAL B CA 1
ATOM 5899 C C . VAL B 1 279 ? 109.732 89.224 -26.583 1.00 43.84 305 VAL B C 1
ATOM 5900 O O . VAL B 1 279 ? 109.957 89.558 -25.419 1.00 43.55 305 VAL B O 1
ATOM 5904 N N . ASP B 1 280 ? 108.559 89.425 -27.183 1.00 43.94 306 ASP B N 1
ATOM 5905 C CA . ASP B 1 280 ? 107.452 90.129 -26.518 1.00 44.61 306 ASP B CA 1
ATOM 5906 C C . ASP B 1 280 ? 106.728 89.324 -25.429 1.00 43.68 306 ASP B C 1
ATOM 5907 O O . ASP B 1 280 ? 105.972 89.904 -24.650 1.00 43.34 306 ASP B O 1
ATOM 5912 N N . PHE B 1 281 ? 106.954 88.012 -25.368 1.00 42.85 307 PHE B N 1
ATOM 5913 C CA . PHE B 1 281 ? 106.294 87.151 -24.379 1.00 43.24 307 PHE B CA 1
ATOM 5914 C C . PHE B 1 281 ? 107.074 86.989 -23.060 1.00 42.07 307 PHE B C 1
ATOM 5915 O O . PHE B 1 281 ? 106.771 86.090 -22.271 1.00 41.91 307 PHE B O 1
ATOM 5923 N N . GLN B 1 282 ? 108.071 87.852 -22.834 1.00 40.50 308 GLN B N 1
ATOM 5924 C CA . GLN B 1 282 ? 108.665 88.070 -21.514 1.00 39.16 308 GLN B CA 1
ATOM 5925 C C . GLN B 1 282 ? 108.798 89.549 -21.208 1.00 38.67 308 GLN B C 1
ATOM 5926 O O . GLN B 1 282 ? 108.832 90.386 -22.114 1.00 39.33 308 GLN B O 1
ATOM 5932 N N . ASP B 1 283 ? 108.886 89.850 -19.916 1.00 37.25 309 ASP B N 1
ATOM 5933 C CA . ASP B 1 283 ? 109.480 91.094 -19.438 1.00 36.75 309 ASP B CA 1
ATOM 5934 C C . ASP B 1 283 ? 110.962 90.870 -19.116 1.00 35.12 309 ASP B C 1
ATOM 5935 O O . ASP B 1 283 ? 111.758 91.807 -19.193 1.00 34.91 309 ASP B O 1
ATOM 5940 N N . GLY B 1 284 ? 111.318 89.636 -18.748 1.00 33.26 310 GLY B N 1
ATOM 5941 C CA . GLY B 1 284 ? 112.713 89.233 -18.556 1.00 31.82 310 GLY B CA 1
ATOM 5942 C C . GLY B 1 284 ? 112.876 87.722 -18.525 1.00 30.84 310 GLY B C 1
ATOM 5943 O O . GLY B 1 284 ? 111.896 86.992 -18.654 1.00 30.36 310 GLY B O 1
ATOM 5944 N N . TYR B 1 285 ? 114.116 87.256 -18.372 1.00 30.14 311 TYR B N 1
ATOM 5945 C CA . TYR B 1 285 ? 114.415 85.824 -18.194 1.00 29.99 311 TYR B CA 1
ATOM 5946 C C . TYR B 1 285 ? 115.431 85.630 -17.074 1.00 29.68 311 TYR B C 1
ATOM 5947 O O . TYR B 1 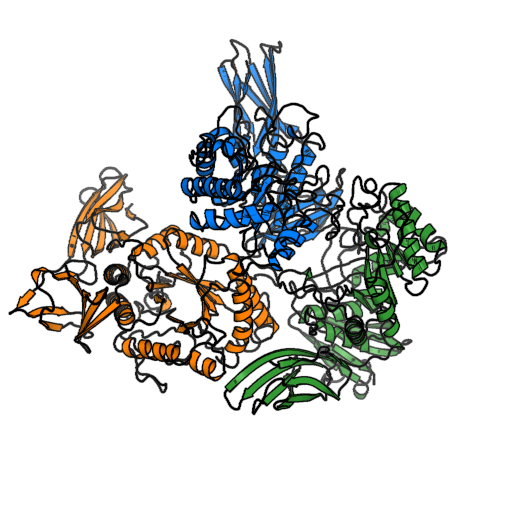285 ? 116.013 86.605 -16.591 1.00 29.73 311 TYR B O 1
ATOM 5956 N N . SER B 1 286 ? 115.640 84.376 -16.669 1.00 29.07 312 SER B N 1
ATOM 5957 C CA . SER B 1 286 ? 116.520 84.064 -15.541 1.00 29.09 312 SER B CA 1
ATOM 5958 C C . SER B 1 286 ? 117.567 83.004 -15.852 1.00 29.38 312 SER B C 1
ATOM 5959 O O . SER B 1 286 ? 117.315 82.089 -16.636 1.00 29.26 312 SER B O 1
ATOM 5962 N N . ILE B 1 287 ? 118.721 83.130 -15.190 1.00 29.74 313 ILE B N 1
ATOM 5963 C CA . ILE B 1 287 ? 119.843 82.188 -15.314 1.00 30.20 313 ILE B CA 1
ATOM 5964 C C . ILE B 1 287 ? 120.277 81.657 -13.946 1.00 30.14 313 ILE B C 1
ATOM 5965 O O . ILE B 1 287 ? 120.158 82.357 -12.939 1.00 30.55 313 ILE B O 1
ATOM 5970 N N . HIS B 1 288 ? 120.791 80.427 -13.929 1.00 30.30 314 HIS B N 1
ATOM 5971 C CA . HIS B 1 288 ? 121.319 79.778 -12.725 1.00 30.89 314 HIS B CA 1
ATOM 5972 C C . HIS B 1 288 ? 122.807 79.433 -12.931 1.00 31.62 314 HIS B C 1
ATOM 5973 O O . HIS B 1 288 ? 123.178 78.254 -12.941 1.00 32.08 314 HIS B O 1
ATOM 5980 N N . PRO B 1 289 ? 123.676 80.456 -13.079 1.00 32.21 315 PRO B N 1
ATOM 5981 C CA . PRO B 1 289 ? 125.054 80.193 -13.500 1.00 32.19 315 PRO B CA 1
ATOM 5982 C C . PRO B 1 289 ? 125.961 79.698 -12.365 1.00 32.36 315 PRO B C 1
ATOM 5983 O O . PRO B 1 289 ? 126.868 80.411 -11.931 1.00 32.88 315 PRO B O 1
ATOM 5987 N N . TYR B 1 290 ? 125.722 78.471 -11.908 1.00 32.81 316 TYR B N 1
ATOM 5988 C CA . TYR B 1 290 ? 126.534 77.865 -10.855 1.00 33.61 316 TYR B CA 1
ATOM 5989 C C . TYR B 1 290 ? 127.957 77.622 -11.353 1.00 34.38 316 TYR B C 1
ATOM 5990 O O . TYR B 1 290 ? 128.152 77.011 -12.406 1.00 34.62 316 TYR B O 1
ATOM 5999 N N . MET B 1 291 ? 128.934 78.117 -10.594 1.00 34.93 317 MET B N 1
ATOM 6000 C CA . MET B 1 291 ? 130.354 77.960 -10.911 1.00 35.01 317 MET B CA 1
ATOM 6001 C C . MET B 1 291 ? 131.104 77.111 -9.882 1.00 34.76 317 MET B C 1
ATOM 6002 O O . MET B 1 291 ? 132.306 76.904 -10.029 1.00 35.52 317 MET B O 1
ATOM 6007 N N . ALA B 1 292 ? 130.411 76.598 -8.864 1.00 34.73 318 ALA B N 1
ATOM 6008 C CA . ALA B 1 292 ? 131.076 75.891 -7.767 1.00 35.06 318 ALA B CA 1
ATOM 6009 C C . ALA B 1 292 ? 131.738 74.597 -8.263 1.00 35.65 318 ALA B C 1
ATOM 6010 O O . ALA B 1 292 ? 131.174 73.936 -9.137 1.00 35.87 318 ALA B O 1
ATOM 6012 N N . PRO B 1 293 ? 132.917 74.230 -7.740 1.00 36.24 319 PRO B N 1
ATOM 6013 C CA . PRO B 1 293 ? 133.606 74.925 -6.647 1.00 36.04 319 PRO B CA 1
ATOM 6014 C C . PRO B 1 293 ? 134.621 75.997 -7.084 1.00 35.89 319 PRO B C 1
ATOM 6015 O O . PRO B 1 293 ? 135.459 76.394 -6.276 1.00 36.09 319 PRO B O 1
ATOM 6019 N N . ASN B 1 294 ? 134.535 76.483 -8.324 1.00 36.07 320 ASN B N 1
ATOM 6020 C CA . ASN B 1 294 ? 135.510 77.451 -8.848 1.00 36.63 320 ASN B CA 1
ATOM 6021 C C . ASN B 1 294 ? 135.174 78.874 -8.402 1.00 36.93 320 ASN B C 1
ATOM 6022 O O . ASN B 1 294 ? 134.090 79.133 -7.878 1.00 37.12 320 ASN B O 1
ATOM 6027 N N . THR B 1 295 ? 136.109 79.793 -8.635 1.00 36.92 321 THR B N 1
ATOM 6028 C CA . THR B 1 295 ? 135.940 81.194 -8.248 1.00 36.86 321 THR B CA 1
ATOM 6029 C C . THR B 1 295 ? 134.911 81.891 -9.145 1.00 37.11 321 THR B C 1
ATOM 6030 O O . THR B 1 295 ? 134.689 81.463 -10.276 1.00 38.01 321 THR B O 1
ATOM 6034 N N . PRO B 1 296 ? 134.279 82.970 -8.644 1.00 37.06 322 PRO B N 1
ATOM 6035 C CA . PRO B 1 296 ? 133.450 83.806 -9.522 1.00 36.72 322 PRO B CA 1
ATOM 6036 C C . PRO B 1 296 ? 134.262 84.636 -10.517 1.00 36.69 322 PRO B C 1
ATOM 6037 O O . PRO B 1 296 ? 133.711 85.079 -11.527 1.00 36.52 322 PRO B O 1
ATOM 6041 N N . ASP B 1 297 ? 135.548 84.846 -10.226 1.00 37.50 323 ASP B N 1
ATOM 6042 C CA . ASP B 1 297 ? 136.437 85.634 -11.088 1.00 38.38 323 ASP B CA 1
ATOM 6043 C C . ASP B 1 297 ? 136.739 84.894 -12.397 1.00 38.77 323 ASP B C 1
ATOM 6044 O O . ASP B 1 297 ? 136.663 85.489 -13.477 1.00 38.09 323 ASP B O 1
ATOM 6049 N N . PHE B 1 298 ? 137.082 83.607 -12.281 1.00 39.82 324 PHE B N 1
ATOM 6050 C CA . PHE B 1 298 ? 137.507 82.773 -13.419 1.00 41.26 324 PHE B CA 1
ATOM 6051 C C . PHE B 1 298 ? 136.506 81.686 -13.801 1.00 42.37 324 PHE B C 1
ATOM 6052 O O . PHE B 1 298 ? 136.233 81.493 -14.988 1.00 42.19 324 PHE B O 1
ATOM 6060 N N . GLY B 1 299 ? 135.987 80.962 -12.810 1.00 43.57 325 GLY B N 1
ATOM 6061 C CA . GLY B 1 299 ? 134.951 79.951 -13.044 1.00 44.84 325 GLY B CA 1
ATOM 6062 C C . GLY B 1 299 ? 135.444 78.714 -13.778 1.00 45.65 325 GLY B C 1
ATOM 6063 O O . GLY B 1 299 ? 136.447 78.121 -13.383 1.00 45.41 325 GLY B O 1
ATOM 6064 N N . TYR B 1 300 ? 134.735 78.329 -14.843 1.00 47.03 326 TYR B N 1
ATOM 6065 C CA . TYR B 1 300 ? 135.067 77.131 -15.629 1.00 48.42 326 TYR B CA 1
ATOM 6066 C C . TYR B 1 300 ? 135.006 77.389 -17.139 1.00 49.83 326 TYR B C 1
ATOM 6067 O O . TYR B 1 300 ? 134.383 78.353 -17.596 1.00 48.26 326 TYR B O 1
ATOM 6076 N N . ALA B 1 301 ? 135.663 76.513 -17.898 1.00 52.93 327 ALA B N 1
ATOM 6077 C CA . ALA B 1 301 ? 135.758 76.638 -19.355 1.00 56.00 327 ALA B CA 1
ATOM 6078 C C . ALA B 1 301 ? 134.495 76.111 -20.036 1.00 59.19 327 ALA B C 1
ATOM 6079 O O . ALA B 1 301 ? 134.028 75.012 -19.723 1.00 57.76 327 ALA B O 1
ATOM 6081 N N . GLY B 1 302 ? 133.955 76.898 -20.967 1.00 64.18 328 GLY B N 1
ATOM 6082 C CA . GLY B 1 302 ? 132.759 76.517 -21.723 1.00 69.50 328 GLY B CA 1
ATOM 6083 C C . GLY B 1 302 ? 133.057 75.472 -22.783 1.00 74.08 328 GLY B C 1
ATOM 6084 O O . GLY B 1 302 ? 134.180 75.395 -23.287 1.00 74.69 328 GLY B O 1
ATOM 6085 N N . THR B 1 303 ? 132.046 74.674 -23.123 1.00 80.49 329 THR B N 1
ATOM 6086 C CA . THR B 1 303 ? 132.201 73.587 -24.098 1.00 85.84 329 THR B CA 1
ATOM 6087 C C . THR B 1 303 ? 132.308 74.121 -25.534 1.00 88.35 329 THR B C 1
ATOM 6088 O O . THR B 1 303 ? 133.383 74.065 -26.138 1.00 90.83 329 THR B O 1
ATOM 6092 N N . GLY B 1 304 ? 131.203 74.644 -26.067 1.00 88.64 330 GLY B N 1
ATOM 6093 C CA . GLY B 1 304 ? 131.170 75.169 -27.436 1.00 88.74 330 GLY B CA 1
ATOM 6094 C C . GLY B 1 304 ? 130.051 76.159 -27.699 1.00 89.84 330 GLY B C 1
ATOM 6095 O O . GLY B 1 304 ? 129.383 76.084 -28.734 1.00 90.63 330 GLY B O 1
ATOM 6096 N N . GLY B 1 305 ? 129.852 77.084 -26.759 1.00 89.21 331 GLY B N 1
ATOM 6097 C CA . GLY B 1 305 ? 128.879 78.168 -26.901 1.00 88.13 331 GLY B CA 1
ATOM 6098 C C . GLY B 1 305 ? 129.560 79.441 -27.371 1.00 86.83 331 GLY B C 1
ATOM 6099 O O . GLY B 1 305 ? 130.742 79.415 -27.728 1.00 86.76 331 GLY B O 1
ATOM 6100 N N . PRO B 1 306 ? 128.821 80.569 -27.382 1.00 85.82 332 PRO B N 1
ATOM 6101 C CA . PRO B 1 306 ? 129.436 81.878 -27.666 1.00 83.85 332 PRO B CA 1
ATOM 6102 C C . PRO B 1 306 ? 130.409 82.392 -26.584 1.00 79.36 332 PRO B C 1
ATOM 6103 O O . PRO B 1 306 ? 131.181 83.314 -26.857 1.00 78.53 332 PRO B O 1
ATOM 6107 N N . ILE B 1 307 ? 130.361 81.809 -25.383 1.00 74.78 333 ILE B N 1
ATOM 6108 C CA . ILE B 1 307 ? 131.234 82.181 -24.266 1.00 72.03 333 ILE B CA 1
ATOM 6109 C C . ILE B 1 307 ? 132.448 81.241 -24.195 1.00 68.67 333 ILE B C 1
ATOM 6110 O O . ILE B 1 307 ? 132.275 80.021 -24.269 1.00 69.45 333 ILE B O 1
ATOM 6115 N N . PRO B 1 308 ? 133.674 81.798 -24.043 1.00 64.79 334 PRO B N 1
ATOM 6116 C CA . PRO B 1 308 ? 134.854 80.945 -23.828 1.00 62.82 334 PRO B CA 1
ATOM 6117 C C . PRO B 1 308 ? 134.975 80.393 -22.401 1.00 60.10 334 PRO B C 1
ATOM 6118 O O . PRO B 1 308 ? 135.401 79.248 -22.230 1.00 59.70 334 PRO B O 1
ATOM 6122 N N . ALA B 1 309 ? 134.619 81.200 -21.398 1.00 57.42 335 ALA B N 1
ATOM 6123 C CA . ALA B 1 309 ? 134.678 80.791 -19.988 1.00 55.34 335 ALA B CA 1
ATOM 6124 C C . ALA B 1 309 ? 133.489 81.350 -19.199 1.00 53.15 335 ALA B C 1
ATOM 6125 O O . ALA B 1 309 ? 133.199 82.548 -19.273 1.00 53.37 335 ALA B O 1
ATOM 6127 N N . VAL B 1 310 ? 132.810 80.480 -18.449 1.00 49.93 336 VAL B N 1
ATOM 6128 C CA . VAL B 1 310 ? 131.665 80.878 -17.625 1.00 47.33 336 VAL B CA 1
ATOM 6129 C C . VAL B 1 310 ? 132.162 81.528 -16.329 1.00 44.00 336 VAL B C 1
ATOM 6130 O O . VAL B 1 310 ? 132.559 80.839 -15.390 1.00 42.82 336 VAL B O 1
ATOM 6134 N N . ASN B 1 311 ? 132.152 82.859 -16.307 1.00 41.17 337 ASN B N 1
ATOM 6135 C CA . ASN B 1 311 ? 132.435 83.639 -15.097 1.00 39.62 337 ASN B CA 1
ATOM 6136 C C . ASN B 1 311 ? 131.716 84.980 -15.147 1.00 38.73 337 ASN B C 1
ATOM 6137 O O . ASN B 1 311 ? 131.219 85.386 -16.200 1.00 38.59 337 ASN B O 1
ATOM 6142 N N . ILE B 1 312 ? 131.687 85.668 -14.011 1.00 37.35 338 ILE B N 1
ATOM 6143 C CA . ILE B 1 312 ? 130.937 86.918 -13.888 1.00 36.61 338 ILE B CA 1
ATOM 6144 C C . ILE B 1 312 ? 131.472 88.019 -14.822 1.00 36.22 338 ILE B C 1
ATOM 6145 O O . ILE B 1 312 ? 130.672 88.707 -15.458 1.00 36.19 338 ILE B O 1
ATOM 6150 N N . PRO B 1 313 ? 132.812 88.181 -14.925 1.00 36.45 339 PRO B N 1
ATOM 6151 C CA . PRO B 1 313 ? 133.345 89.171 -15.883 1.00 36.44 339 PRO B CA 1
ATOM 6152 C C . PRO B 1 313 ? 133.038 88.912 -17.370 1.00 36.20 339 PRO B C 1
ATOM 6153 O O . PRO B 1 313 ? 132.955 89.870 -18.138 1.00 36.40 339 PRO B O 1
ATOM 6157 N N . THR B 1 314 ? 132.876 87.646 -17.763 1.00 36.28 340 THR B N 1
ATOM 6158 C CA . THR B 1 314 ? 132.494 87.291 -19.142 1.00 36.91 340 THR B CA 1
ATOM 6159 C C . THR B 1 314 ? 130.973 87.288 -19.349 1.00 36.69 340 THR B C 1
ATOM 6160 O O . THR B 1 314 ? 130.476 87.851 -20.329 1.00 36.60 340 THR B O 1
ATOM 6164 N N . VAL B 1 315 ? 130.251 86.651 -18.427 1.00 36.53 341 VAL B N 1
ATOM 6165 C CA . VAL B 1 315 ? 128.812 86.385 -18.587 1.00 36.55 341 VAL B CA 1
ATOM 6166 C C . VAL B 1 315 ? 127.935 87.638 -18.466 1.00 36.72 341 VAL B C 1
ATOM 6167 O O . VAL B 1 315 ? 127.005 87.813 -19.256 1.00 37.25 341 VAL B O 1
ATOM 6171 N N . TRP B 1 316 ? 128.223 88.498 -17.490 1.00 37.10 342 TRP B N 1
ATOM 6172 C CA . TRP B 1 316 ? 127.370 89.670 -17.218 1.00 37.35 342 TRP B CA 1
ATOM 6173 C C . TRP B 1 316 ? 127.300 90.646 -18.412 1.00 38.75 342 TRP B C 1
ATOM 6174 O O . TRP B 1 316 ? 126.198 90.947 -18.882 1.00 39.60 342 TRP B O 1
ATOM 6185 N N . PRO B 1 317 ? 128.459 91.130 -18.915 1.00 40.12 343 PRO B N 1
ATOM 6186 C CA . PRO B 1 317 ? 128.404 92.042 -20.075 1.00 40.96 343 PRO B CA 1
ATOM 6187 C C . PRO B 1 317 ? 127.958 91.395 -21.400 1.00 42.34 343 PRO B C 1
ATOM 6188 O O . PRO B 1 317 ? 127.549 92.116 -22.313 1.00 42.41 343 PRO B O 1
ATOM 6192 N N . TYR B 1 318 ? 128.044 90.065 -21.500 1.00 44.23 344 TYR B N 1
ATOM 6193 C CA . TYR B 1 318 ? 127.551 89.329 -22.674 1.00 46.33 344 TYR B CA 1
ATOM 6194 C C . TYR B 1 318 ? 126.025 89.383 -22.788 1.00 46.59 344 TYR B C 1
ATOM 6195 O O . TYR B 1 318 ? 125.488 89.800 -23.817 1.00 45.41 344 TYR B O 1
ATOM 6204 N N . LEU B 1 319 ? 125.347 88.962 -21.722 1.00 47.23 345 LEU B N 1
ATOM 6205 C CA . LEU B 1 319 ? 123.879 88.917 -21.683 1.00 47.30 345 LEU B CA 1
ATOM 6206 C C . LEU B 1 319 ? 123.264 90.318 -21.642 1.00 48.43 345 LEU B C 1
ATOM 6207 O O . LEU B 1 319 ? 122.122 90.510 -22.071 1.00 48.52 345 LEU B O 1
ATOM 6212 N N . LYS B 1 320 ? 124.022 91.280 -21.115 1.00 50.09 346 LYS B N 1
ATOM 6213 C CA . LYS B 1 320 ? 123.669 92.700 -21.175 1.00 52.50 346 LYS B CA 1
ATOM 6214 C C . LYS B 1 320 ? 123.552 93.178 -22.626 1.00 53.73 346 LYS B C 1
ATOM 6215 O O . LYS B 1 320 ? 122.604 93.882 -22.971 1.00 53.54 346 LYS B O 1
ATOM 6221 N N . LYS B 1 321 ? 124.511 92.786 -23.464 1.00 55.84 347 LYS B N 1
ATOM 6222 C CA . LYS B 1 321 ? 124.494 93.132 -24.895 1.00 57.49 347 LYS B CA 1
ATOM 6223 C C . LYS B 1 321 ? 123.380 92.424 -25.675 1.00 55.32 347 LYS B C 1
ATOM 6224 O O . LYS B 1 321 ? 122.857 92.983 -26.640 1.00 53.71 347 LYS B O 1
ATOM 6230 N N . ILE B 1 322 ? 123.026 91.207 -25.258 1.00 54.70 348 ILE B N 1
ATOM 6231 C CA . ILE B 1 322 ? 121.895 90.474 -25.847 1.00 54.46 348 ILE B CA 1
ATOM 6232 C C . ILE B 1 322 ? 120.596 91.257 -25.620 1.00 54.43 348 ILE B C 1
ATOM 6233 O O . ILE B 1 322 ? 119.791 91.408 -26.540 1.00 54.81 348 ILE B O 1
ATOM 6238 N N . SER B 1 323 ? 120.411 91.756 -24.398 1.00 54.44 349 SER B N 1
ATOM 6239 C CA . SER B 1 323 ? 119.224 92.541 -24.039 1.00 54.87 349 SER B CA 1
ATOM 6240 C C . SER B 1 323 ? 119.177 93.917 -24.715 1.00 55.09 349 SER B C 1
ATOM 6241 O O . SER B 1 323 ? 118.096 94.382 -25.083 1.00 56.32 349 SER B O 1
ATOM 6244 N N . GLU B 1 324 ? 120.337 94.559 -24.868 1.00 55.24 350 GLU B N 1
ATOM 6245 C CA . GLU B 1 324 ? 120.442 95.850 -25.575 1.00 55.38 350 GLU B CA 1
ATOM 6246 C C . GLU B 1 324 ? 120.135 95.740 -27.072 1.00 55.33 350 GLU B C 1
ATOM 6247 O O . GLU B 1 324 ? 119.468 96.611 -27.634 1.00 54.01 350 GLU B O 1
ATOM 6253 N N . GLU B 1 325 ? 120.630 94.676 -27.703 1.00 55.95 351 GLU B N 1
ATOM 6254 C CA . GLU B 1 325 ? 120.487 94.477 -29.153 1.00 57.32 351 GLU B CA 1
ATOM 6255 C C . GLU B 1 325 ? 119.132 93.890 -29.571 1.00 57.12 351 GLU B C 1
ATOM 6256 O O . GLU B 1 325 ? 118.622 94.232 -30.640 1.00 56.54 351 GLU B O 1
ATOM 6262 N N . ASN B 1 326 ? 118.559 93.016 -28.738 1.00 56.70 352 ASN B N 1
ATOM 6263 C CA . ASN B 1 326 ? 117.262 92.380 -29.019 1.00 55.81 352 ASN B CA 1
ATOM 6264 C C . ASN B 1 326 ? 116.156 92.953 -28.124 1.00 55.30 352 ASN B C 1
ATOM 6265 O O . ASN B 1 326 ? 115.749 92.335 -27.135 1.00 54.93 352 ASN B O 1
ATOM 6270 N N . LEU B 1 327 ? 115.679 94.141 -28.490 1.00 55.26 353 LEU B N 1
ATOM 6271 C CA . LEU B 1 327 ? 114.620 94.830 -27.746 1.00 55.81 353 LEU B CA 1
ATOM 6272 C C . LEU B 1 327 ? 113.237 94.269 -28.064 1.00 55.36 353 LEU B C 1
ATOM 6273 O O . LEU B 1 327 ? 113.050 93.557 -29.053 1.00 55.41 353 LEU B O 1
ATOM 6278 N N . ARG B 1 328 ? 112.276 94.616 -27.209 1.00 55.10 354 ARG B N 1
ATOM 6279 C CA . ARG B 1 328 ? 110.863 94.287 -27.414 1.00 55.07 354 ARG B CA 1
ATOM 6280 C C . ARG B 1 328 ? 110.242 95.274 -28.405 1.00 54.97 354 ARG B C 1
ATOM 6281 O O . ARG B 1 328 ? 110.862 96.278 -28.766 1.00 55.04 354 ARG B O 1
ATOM 6289 N N . SER B 1 329 ? 109.011 94.989 -28.828 1.00 54.91 355 SER B N 1
ATOM 6290 C CA . SER B 1 329 ? 108.275 95.860 -29.759 1.00 55.15 355 SER B CA 1
ATOM 6291 C C . SER B 1 329 ? 107.972 97.254 -29.194 1.00 56.32 355 SER B C 1
ATOM 6292 O O . SER B 1 329 ? 107.792 98.199 -29.961 1.00 56.99 355 SER B O 1
ATOM 6295 N N . ASP B 1 330 ? 107.917 97.373 -27.865 1.00 58.16 356 ASP B N 1
ATOM 6296 C CA . ASP B 1 330 ? 107.725 98.665 -27.184 1.00 59.83 356 ASP B CA 1
ATOM 6297 C C . ASP B 1 330 ? 109.031 99.259 -26.599 1.00 61.74 356 ASP B C 1
ATOM 6298 O O . ASP B 1 330 ? 108.988 100.027 -25.633 1.00 61.82 356 ASP B O 1
ATOM 6303 N N . LYS B 1 331 ? 110.178 98.883 -27.180 1.00 63.60 357 LYS B N 1
ATOM 6304 C CA . LYS B 1 331 ? 111.502 99.491 -26.903 1.00 64.89 357 LYS B CA 1
ATOM 6305 C C . LYS B 1 331 ? 112.187 99.135 -25.565 1.00 62.61 357 LYS B C 1
ATOM 6306 O O . LYS B 1 331 ? 113.322 99.563 -25.338 1.00 63.38 357 LYS B O 1
ATOM 6312 N N . LYS B 1 332 ? 111.538 98.345 -24.705 1.00 60.26 358 LYS B N 1
ATOM 6313 C CA . LYS B 1 332 ? 112.106 97.982 -23.395 1.00 58.00 358 LYS B CA 1
ATOM 6314 C C . LYS B 1 332 ? 113.017 96.759 -23.506 1.00 54.07 358 LYS B C 1
ATOM 6315 O O . LYS B 1 332 ? 112.720 95.827 -24.255 1.00 53.60 358 LYS B O 1
ATOM 6321 N N . GLU B 1 333 ? 114.117 96.766 -22.754 1.00 50.05 359 GLU B N 1
ATOM 6322 C CA . GLU B 1 333 ? 115.029 95.618 -22.693 1.00 47.60 359 GLU B CA 1
ATOM 6323 C C . GLU B 1 333 ? 114.422 94.493 -21.862 1.00 44.64 359 GLU B C 1
ATOM 6324 O O . GLU B 1 333 ? 113.637 94.748 -20.947 1.00 44.40 359 GLU B O 1
ATOM 6330 N N . LEU B 1 334 ? 114.788 93.252 -22.182 1.00 41.56 360 LEU B N 1
ATOM 6331 C CA . LEU B 1 334 ? 114.505 92.122 -21.300 1.00 39.12 360 LEU B CA 1
ATOM 6332 C C . LEU B 1 334 ? 115.465 92.192 -20.121 1.00 37.52 360 LEU B C 1
ATOM 6333 O O . LEU B 1 334 ? 116.681 92.187 -20.316 1.00 37.37 360 LEU B O 1
ATOM 6338 N N . SER B 1 335 ? 114.922 92.260 -18.907 1.00 35.61 361 SER B N 1
ATOM 6339 C CA . SER B 1 335 ? 115.741 92.190 -17.696 1.00 34.16 361 SER B CA 1
ATOM 6340 C C . SER B 1 335 ? 116.290 90.769 -17.506 1.00 32.76 361 SER B C 1
ATOM 6341 O O . SER B 1 335 ? 115.650 89.793 -17.898 1.00 32.42 361 SER B O 1
ATOM 6344 N N . VAL B 1 336 ? 117.484 90.673 -16.924 1.00 31.45 362 VAL B N 1
ATOM 6345 C CA . VAL B 1 336 ? 118.173 89.396 -16.707 1.00 30.44 362 VAL B CA 1
ATOM 6346 C C . VAL B 1 336 ? 118.279 89.159 -15.199 1.00 29.77 362 VAL B C 1
ATOM 6347 O O . VAL B 1 336 ? 118.922 89.938 -14.498 1.00 29.72 362 VAL B O 1
ATOM 6351 N N . TRP B 1 337 ? 117.659 88.085 -14.710 1.00 28.73 363 TRP B N 1
ATOM 6352 C CA . TRP B 1 337 ? 117.572 87.815 -13.272 1.00 28.11 363 TRP B CA 1
ATOM 6353 C C . TRP B 1 337 ? 118.401 86.597 -12.897 1.00 28.32 363 TRP B C 1
ATOM 6354 O O . TRP B 1 337 ? 118.125 85.495 -13.354 1.00 28.49 363 TRP B O 1
ATOM 6365 N N . VAL B 1 338 ? 119.412 86.794 -12.056 1.00 28.59 364 VAL B N 1
ATOM 6366 C CA . VAL B 1 338 ? 120.254 85.691 -11.593 1.00 28.54 364 VAL B CA 1
ATOM 6367 C C . VAL B 1 338 ? 119.574 85.086 -10.366 1.00 28.50 364 VAL B C 1
ATOM 6368 O O . VAL B 1 338 ? 119.905 85.410 -9.224 1.00 28.76 364 VAL B O 1
ATOM 6372 N N . THR B 1 339 ? 118.608 84.207 -10.619 1.00 28.60 365 THR B N 1
ATOM 6373 C CA . THR B 1 339 ? 117.712 83.713 -9.564 1.00 28.71 365 THR B CA 1
ATOM 6374 C C . THR B 1 339 ? 118.301 82.613 -8.668 1.00 29.06 365 THR B C 1
ATOM 6375 O O . THR B 1 339 ? 117.722 82.301 -7.628 1.00 28.71 365 THR B O 1
ATOM 6379 N N . GLU B 1 340 ? 119.432 82.031 -9.067 1.00 30.07 366 GLU B N 1
ATOM 6380 C CA . GLU B 1 340 ? 120.219 81.153 -8.190 1.00 30.91 366 GLU B CA 1
ATOM 6381 C C . GLU B 1 340 ? 121.703 81.248 -8.538 1.00 31.31 366 GLU B C 1
ATOM 6382 O O . GLU B 1 340 ? 122.078 81.131 -9.703 1.00 31.50 366 GLU B O 1
ATOM 6388 N N . ILE B 1 341 ? 122.532 81.470 -7.522 1.00 31.67 367 ILE B N 1
ATOM 6389 C CA . ILE B 1 341 ? 123.987 81.348 -7.643 1.00 31.85 367 ILE B CA 1
ATOM 6390 C C . ILE B 1 341 ? 124.554 81.098 -6.253 1.00 31.90 367 ILE B C 1
ATOM 6391 O O . ILE B 1 341 ? 124.123 81.729 -5.288 1.00 32.60 367 ILE B O 1
ATOM 6396 N N . GLY B 1 342 ? 125.500 80.172 -6.143 1.00 31.76 368 GLY B N 1
ATOM 6397 C CA . GLY B 1 342 ? 126.052 79.843 -4.840 1.00 31.74 368 GLY B CA 1
ATOM 6398 C C . GLY B 1 342 ? 127.150 78.805 -4.804 1.00 31.81 368 GLY B C 1
ATOM 6399 O O . GLY B 1 342 ? 127.443 78.130 -5.796 1.00 31.96 368 GLY B O 1
ATOM 6400 N N . TRP B 1 343 ? 127.761 78.714 -3.628 1.00 31.68 369 TRP B N 1
ATOM 6401 C CA . TRP B 1 343 ? 128.789 77.739 -3.306 1.00 31.85 369 TRP B CA 1
ATOM 6402 C C . TRP B 1 343 ? 128.379 77.088 -1.995 1.00 32.31 369 TRP B C 1
ATOM 6403 O O . TRP B 1 343 ? 127.590 77.659 -1.238 1.00 32.05 369 TRP B O 1
ATOM 6414 N N . ASN B 1 344 ? 128.912 75.899 -1.731 1.00 33.65 370 ASN B N 1
ATOM 6415 C CA . ASN B 1 344 ? 128.543 75.128 -0.539 1.00 34.90 370 ASN B CA 1
ATOM 6416 C C . ASN B 1 344 ? 129.771 74.714 0.262 1.00 36.31 370 ASN B C 1
ATOM 6417 O O . ASN B 1 344 ? 130.886 74.702 -0.257 1.00 36.95 370 ASN B O 1
ATOM 6422 N N . SER B 1 345 ? 129.543 74.359 1.523 1.00 38.17 371 SER B N 1
ATOM 6423 C CA . SER B 1 345 ? 130.614 73.953 2.443 1.00 39.53 371 SER B CA 1
ATOM 6424 C C . SER B 1 345 ? 131.062 72.479 2.322 1.00 41.27 371 SER B C 1
ATOM 6425 O O . SER B 1 345 ? 131.862 72.018 3.143 1.00 42.08 371 SER B O 1
ATOM 6428 N N . THR B 1 346 ? 130.563 71.749 1.318 1.00 42.26 372 THR B N 1
ATOM 6429 C CA . THR B 1 346 ? 131.037 70.391 1.022 1.00 43.18 372 THR B CA 1
ATOM 6430 C C . THR B 1 346 ? 132.180 70.418 0.003 1.00 43.92 372 THR B C 1
ATOM 6431 O O . THR B 1 346 ? 133.259 69.891 0.271 1.00 44.09 372 THR B O 1
ATOM 6435 N N . THR B 1 347 ? 131.929 71.024 -1.159 1.00 44.61 373 THR B N 1
ATOM 6436 C CA . THR B 1 347 ? 132.943 71.173 -2.215 1.00 45.23 373 THR B CA 1
ATOM 6437 C C . THR B 1 347 ? 133.905 72.363 -2.002 1.00 44.93 373 THR B C 1
ATOM 6438 O O . THR B 1 347 ? 134.894 72.491 -2.732 1.00 43.92 373 THR B O 1
ATOM 6442 N N . ASN B 1 348 ? 133.601 73.237 -1.034 1.00 44.47 374 ASN B N 1
ATOM 6443 C CA . ASN B 1 348 ? 134.510 74.315 -0.608 1.00 43.86 374 ASN B CA 1
ATOM 6444 C C . ASN B 1 348 ? 134.605 74.376 0.913 1.00 43.15 374 ASN B C 1
ATOM 6445 O O . ASN B 1 348 ? 133.848 73.715 1.625 1.00 41.71 374 ASN B O 1
ATOM 6450 N N . LEU B 1 349 ? 135.551 75.178 1.394 1.00 43.26 375 LEU B N 1
ATOM 6451 C CA . LEU B 1 349 ? 135.664 75.514 2.815 1.00 43.36 375 LEU B CA 1
ATOM 6452 C C . LEU B 1 349 ? 134.636 76.599 3.156 1.00 42.29 375 LEU B C 1
ATOM 6453 O O . LEU B 1 349 ? 134.212 77.351 2.267 1.00 41.98 375 LEU B O 1
ATOM 6458 N N . ASP B 1 350 ? 134.237 76.673 4.430 1.00 40.77 376 ASP B N 1
ATOM 6459 C CA . ASP B 1 350 ? 133.344 77.740 4.915 1.00 39.71 376 ASP B CA 1
ATOM 6460 C C . ASP B 1 350 ? 133.852 79.107 4.479 1.00 39.76 376 ASP B C 1
ATOM 6461 O O . ASP B 1 350 ? 133.108 79.890 3.895 1.00 40.51 376 ASP B O 1
ATOM 6466 N N . ILE B 1 351 ? 135.129 79.368 4.745 1.00 39.49 377 ILE B N 1
ATOM 6467 C CA . ILE B 1 351 ? 135.740 80.666 4.445 1.00 39.68 377 ILE B CA 1
ATOM 6468 C C . ILE B 1 351 ? 135.775 81.004 2.940 1.00 39.71 377 ILE B C 1
ATOM 6469 O O . ILE B 1 351 ? 135.695 82.177 2.570 1.00 39.24 377 ILE B O 1
ATOM 6474 N N . GLU B 1 352 ? 135.884 79.982 2.088 1.00 40.12 378 GLU B N 1
ATOM 6475 C CA . GLU B 1 352 ? 135.830 80.165 0.628 1.00 40.05 378 GLU B CA 1
ATOM 6476 C C . GLU B 1 352 ? 134.437 80.578 0.148 1.00 38.67 378 GLU B C 1
ATOM 6477 O O . GLU B 1 352 ? 134.313 81.432 -0.733 1.00 37.77 378 GLU B O 1
ATOM 6483 N N . GLN B 1 353 ? 133.402 79.965 0.726 1.00 37.35 379 GLN B N 1
ATOM 6484 C CA . GLN B 1 353 ? 132.006 80.345 0.455 1.00 36.73 379 GLN B CA 1
ATOM 6485 C C . GLN B 1 353 ? 131.773 81.830 0.745 1.00 36.18 379 GLN B C 1
ATOM 6486 O O . GLN B 1 353 ? 131.120 82.526 -0.043 1.00 36.26 379 GLN B O 1
ATOM 6492 N N . ALA B 1 354 ? 132.309 82.295 1.877 1.00 35.14 380 ALA B N 1
ATOM 6493 C CA . ALA B 1 354 ? 132.222 83.701 2.285 1.00 34.50 380 ALA B CA 1
ATOM 6494 C C . ALA B 1 354 ? 132.967 84.619 1.325 1.00 34.20 380 ALA B C 1
ATOM 6495 O O . ALA B 1 354 ? 132.443 85.657 0.918 1.00 34.22 380 ALA B O 1
ATOM 6497 N N . ALA B 1 355 ? 134.189 84.226 0.974 1.00 34.08 381 ALA B N 1
ATOM 6498 C CA . ALA B 1 355 ? 134.998 84.959 0.003 1.00 34.35 381 ALA B CA 1
ATOM 6499 C C . ALA B 1 355 ? 134.286 85.080 -1.340 1.00 34.60 381 ALA B C 1
ATOM 6500 O O . ALA B 1 355 ? 134.177 86.181 -1.891 1.00 34.10 381 ALA B O 1
ATOM 6502 N N . TYR B 1 356 ? 133.786 83.950 -1.844 1.00 35.26 382 TYR B N 1
ATOM 6503 C CA . TYR B 1 356 ? 133.107 83.916 -3.146 1.00 35.71 382 TYR B CA 1
ATOM 6504 C C . TYR B 1 356 ? 131.756 84.636 -3.145 1.00 34.10 382 TYR B C 1
ATOM 6505 O O . TYR B 1 356 ? 131.350 85.168 -4.180 1.00 33.45 382 TYR B O 1
ATOM 6514 N N . LEU B 1 357 ? 131.071 84.662 -2.000 1.00 32.78 383 LEU B N 1
ATOM 6515 C CA . LEU B 1 357 ? 129.845 85.453 -1.860 1.00 32.05 383 LEU B CA 1
ATOM 6516 C C . LEU B 1 357 ? 130.129 86.945 -2.038 1.00 31.73 383 LEU B C 1
ATOM 6517 O O . LEU B 1 357 ? 129.464 87.615 -2.831 1.00 31.44 383 LEU B O 1
ATOM 6522 N N . ALA B 1 358 ? 131.108 87.456 -1.295 1.00 31.27 384 ALA B N 1
ATOM 6523 C CA . ALA B 1 358 ? 131.475 88.873 -1.367 1.00 31.26 384 ALA B CA 1
ATOM 6524 C C . ALA B 1 358 ? 131.964 89.250 -2.763 1.00 31.01 384 ALA B C 1
ATOM 6525 O O . ALA B 1 358 ? 131.546 90.264 -3.312 1.00 30.84 384 ALA B O 1
ATOM 6527 N N . ARG B 1 359 ? 132.832 88.415 -3.331 1.00 31.20 385 ARG B N 1
ATOM 6528 C CA . ARG B 1 359 ? 133.360 88.633 -4.685 1.00 31.19 385 ARG B CA 1
ATOM 6529 C C . ARG B 1 359 ? 132.294 88.579 -5.783 1.00 29.97 385 ARG B C 1
ATOM 6530 O O . ARG B 1 359 ? 132.393 89.316 -6.763 1.00 29.40 385 ARG B O 1
ATOM 6538 N N . THR B 1 360 ? 131.288 87.717 -5.612 1.00 29.42 386 THR B N 1
ATOM 6539 C CA . THR B 1 360 ? 130.136 87.647 -6.526 1.00 28.98 386 THR B CA 1
ATOM 6540 C C . THR B 1 360 ? 129.425 88.996 -6.637 1.00 28.72 386 THR B C 1
ATOM 6541 O O . THR B 1 360 ? 129.276 89.527 -7.736 1.00 29.01 386 THR B O 1
ATOM 6545 N N . TYR B 1 361 ? 129.001 89.542 -5.501 1.00 28.54 387 TYR B N 1
ATOM 6546 C CA . TYR B 1 361 ? 128.238 90.797 -5.487 1.00 28.87 387 TYR B CA 1
ATOM 6547 C C . TYR B 1 361 ? 129.069 92.031 -5.856 1.00 29.76 387 TYR B C 1
ATOM 6548 O O . TYR B 1 361 ? 128.535 92.985 -6.435 1.00 30.00 387 TYR B O 1
ATOM 6557 N N . LEU B 1 362 ? 130.364 92.006 -5.535 1.00 30.27 388 LEU B N 1
ATOM 6558 C CA . LEU B 1 362 ? 131.293 93.058 -5.966 1.00 30.64 388 LEU B CA 1
ATOM 6559 C C . LEU B 1 362 ? 131.508 93.019 -7.480 1.00 30.91 388 LEU B C 1
ATOM 6560 O O . LEU B 1 362 ? 131.398 94.049 -8.151 1.00 30.69 388 LEU B O 1
ATOM 6565 N N . LEU B 1 363 ? 131.801 91.831 -8.012 1.00 31.37 389 LEU B N 1
ATOM 6566 C CA . LEU B 1 363 ? 131.939 91.646 -9.468 1.00 31.77 389 LEU B CA 1
ATOM 6567 C C . LEU B 1 363 ? 130.624 91.882 -10.222 1.00 31.50 389 LEU B C 1
ATOM 6568 O O . LEU B 1 363 ? 130.640 92.397 -11.341 1.00 30.96 389 LEU B O 1
ATOM 6573 N N . SER B 1 364 ? 129.498 91.509 -9.607 1.00 31.72 390 SER B N 1
ATOM 6574 C CA . SER B 1 364 ? 128.172 91.721 -10.201 1.00 31.95 390 SER B CA 1
ATOM 6575 C C . SER B 1 364 ? 127.860 93.207 -10.380 1.00 32.60 390 SER B C 1
ATOM 6576 O O . SER B 1 364 ? 127.354 93.613 -11.429 1.00 32.43 390 SER B O 1
ATOM 6579 N N . ARG B 1 365 ? 128.172 94.006 -9.359 1.00 33.41 391 ARG B N 1
ATOM 6580 C CA . ARG B 1 365 ? 127.968 95.458 -9.408 1.00 34.28 391 ARG B CA 1
ATOM 6581 C C . ARG B 1 365 ? 128.953 96.155 -10.348 1.00 35.21 391 ARG B C 1
ATOM 6582 O O . ARG B 1 365 ? 128.611 97.168 -10.962 1.00 33.85 391 ARG B O 1
ATOM 6590 N N . ARG B 1 366 ? 130.175 95.626 -10.437 1.00 37.32 392 ARG B N 1
ATOM 6591 C CA . ARG B 1 366 ? 131.169 96.111 -11.400 1.00 39.09 392 ARG B CA 1
ATOM 6592 C C . ARG B 1 366 ? 130.621 96.023 -12.822 1.00 39.37 392 ARG B C 1
ATOM 6593 O O . ARG B 1 366 ? 130.656 97.001 -13.572 1.00 38.42 392 ARG B O 1
ATOM 6601 N N . HIS B 1 367 ? 130.111 94.845 -13.169 1.00 40.47 393 HIS B N 1
ATOM 6602 C CA . HIS B 1 367 ? 129.521 94.591 -14.479 1.00 41.90 393 HIS B CA 1
ATOM 6603 C C . HIS B 1 367 ? 127.995 94.649 -14.372 1.00 42.45 393 HIS B C 1
ATOM 6604 O O . HIS B 1 367 ? 127.304 93.723 -14.792 1.00 43.56 393 HIS B O 1
ATOM 6611 N N . TYR B 1 368 ? 127.477 95.754 -13.830 1.00 42.30 394 TYR B N 1
ATOM 6612 C CA . TYR B 1 368 ? 126.054 95.865 -13.481 1.00 41.68 394 TYR B CA 1
ATOM 6613 C C . TYR B 1 368 ? 125.126 95.654 -14.677 1.00 40.66 394 TYR B C 1
ATOM 6614 O O . TYR B 1 368 ? 125.150 96.426 -15.640 1.00 40.99 394 TYR B O 1
ATOM 6623 N N . MET B 1 369 ? 124.330 94.588 -14.598 1.00 39.07 395 MET B N 1
ATOM 6624 C CA . MET B 1 369 ? 123.281 94.290 -15.586 1.00 37.93 395 MET B CA 1
ATOM 6625 C C . MET B 1 369 ? 121.990 93.759 -14.957 1.00 36.21 395 MET B C 1
ATOM 6626 O O . MET B 1 369 ? 120.909 94.161 -15.373 1.00 36.01 395 MET B O 1
ATOM 6631 N N . SER B 1 370 ? 122.103 92.870 -13.967 1.00 35.02 396 SER B N 1
ATOM 6632 C CA . SER B 1 370 ? 120.948 92.248 -13.320 1.00 34.20 396 SER B CA 1
ATOM 6633 C C . SER B 1 370 ? 120.355 93.141 -12.225 1.00 33.31 396 SER B C 1
ATOM 6634 O O . SER B 1 370 ? 121.104 93.668 -11.396 1.00 33.83 396 SER B O 1
ATOM 6637 N N . PRO B 1 371 ? 119.011 93.304 -12.204 1.00 31.95 397 PRO B N 1
ATOM 6638 C CA . PRO B 1 371 ? 118.370 93.980 -11.067 1.00 30.92 397 PRO B CA 1
ATOM 6639 C C . PRO B 1 371 ? 118.197 93.114 -9.812 1.00 30.06 397 PRO B C 1
ATOM 6640 O O . PRO B 1 371 ? 117.753 93.637 -8.790 1.00 30.12 397 PRO B O 1
ATOM 6644 N N . GLY B 1 372 ? 118.515 91.817 -9.883 1.00 28.80 398 GLY B N 1
ATOM 6645 C CA . GLY B 1 372 ? 118.382 90.924 -8.731 1.00 27.98 398 GLY B CA 1
ATOM 6646 C C . GLY B 1 372 ? 119.203 89.651 -8.844 1.00 27.64 398 GLY B C 1
ATOM 6647 O O . GLY B 1 372 ? 118.872 88.763 -9.636 1.00 28.09 398 GLY B O 1
ATOM 6648 N N . VAL B 1 373 ? 120.271 89.569 -8.048 1.00 26.76 399 VAL B N 1
ATOM 6649 C CA . VAL B 1 373 ? 121.131 88.388 -7.967 1.00 26.38 399 VAL B CA 1
ATOM 6650 C C . VAL B 1 373 ? 120.845 87.685 -6.641 1.00 26.00 399 VAL B C 1
ATOM 6651 O O . VAL B 1 373 ? 121.031 88.274 -5.578 1.00 26.05 399 VAL B O 1
ATOM 6655 N N . PHE B 1 374 ? 120.408 86.426 -6.714 1.00 25.51 400 PHE B N 1
ATOM 6656 C CA . PHE B 1 374 ? 119.878 85.699 -5.558 1.00 25.05 400 PHE B CA 1
ATOM 6657 C C . PHE B 1 374 ? 120.800 84.571 -5.115 1.00 25.25 400 PHE B C 1
ATOM 6658 O O . PHE B 1 374 ? 121.010 83.611 -5.857 1.00 25.47 400 PHE B O 1
ATOM 6666 N N . TRP B 1 375 ? 121.329 84.683 -3.897 1.00 25.13 401 TRP B N 1
ATOM 6667 C CA . TRP B 1 375 ? 122.168 83.641 -3.311 1.00 25.06 401 TRP B CA 1
ATOM 6668 C C . TRP B 1 375 ? 121.346 82.393 -3.002 1.00 25.47 401 TRP B C 1
ATOM 6669 O O . TRP B 1 375 ? 120.284 82.494 -2.393 1.00 24.86 401 TRP B O 1
ATOM 6680 N N . TYR B 1 376 ? 121.836 81.227 -3.426 1.00 26.49 402 TYR B N 1
ATOM 6681 C CA . TYR B 1 376 ? 121.263 79.948 -3.005 1.00 26.92 402 TYR B CA 1
ATOM 6682 C C . TYR B 1 376 ? 122.154 79.347 -1.915 1.00 27.28 402 TYR B C 1
ATOM 6683 O O . TYR B 1 376 ? 123.312 79.052 -2.190 1.00 27.28 402 TYR B O 1
ATOM 6692 N N . ASP B 1 377 ? 121.667 79.162 -0.686 1.00 28.27 403 ASP B N 1
ATOM 6693 C CA . ASP B 1 377 ? 120.357 79.619 -0.193 1.00 28.92 403 ASP B CA 1
ATOM 6694 C C . ASP B 1 377 ? 120.550 80.193 1.218 1.00 29.66 403 ASP B C 1
ATOM 6695 O O . ASP B 1 377 ? 121.693 80.321 1.670 1.00 29.56 403 ASP B O 1
ATOM 6700 N N . PHE B 1 378 ? 119.467 80.575 1.899 1.00 30.01 404 PHE B N 1
ATOM 6701 C CA . PHE B 1 378 ? 119.603 81.257 3.190 1.00 30.70 404 PHE B CA 1
ATOM 6702 C C . PHE B 1 378 ? 120.042 80.325 4.319 1.00 31.62 404 PHE B C 1
ATOM 6703 O O . PHE B 1 378 ? 121.066 80.569 4.954 1.00 32.67 404 PHE B O 1
ATOM 6711 N N . GLN B 1 379 ? 119.272 79.269 4.567 1.00 32.68 405 GLN B N 1
ATOM 6712 C CA . GLN B 1 379 ? 119.595 78.297 5.616 1.00 33.20 405 GLN B CA 1
ATOM 6713 C C . GLN B 1 379 ? 120.075 76.968 5.015 1.00 34.26 405 GLN B C 1
ATOM 6714 O O . GLN B 1 379 ? 119.698 76.605 3.894 1.00 34.37 405 GLN B O 1
ATOM 6720 N N . ASN B 1 380 ? 120.922 76.264 5.766 1.00 35.23 406 ASN B N 1
ATOM 6721 C CA . ASN B 1 380 ? 121.315 74.892 5.430 1.00 35.88 406 ASN B CA 1
ATOM 6722 C C . ASN B 1 380 ? 120.102 73.973 5.515 1.00 37.07 406 ASN B C 1
ATOM 6723 O O . ASN B 1 380 ? 119.329 74.039 6.473 1.00 37.41 406 ASN B O 1
ATOM 6728 N N . ASP B 1 381 ? 119.950 73.114 4.512 1.00 38.90 407 ASP B N 1
ATOM 6729 C CA . ASP B 1 381 ? 118.788 72.227 4.414 1.00 40.32 407 ASP B CA 1
ATOM 6730 C C . ASP B 1 381 ? 118.890 70.958 5.265 1.00 42.41 407 ASP B C 1
ATOM 6731 O O . ASP B 1 381 ? 117.884 70.277 5.463 1.00 42.68 407 ASP B O 1
ATOM 6736 N N . GLY B 1 382 ? 120.088 70.641 5.761 1.00 44.93 408 GLY B N 1
ATOM 6737 C CA . GLY B 1 382 ? 120.263 69.536 6.706 1.00 46.70 408 GLY B CA 1
ATOM 6738 C C . GLY B 1 382 ? 121.624 69.508 7.381 1.00 48.43 408 GLY B C 1
ATOM 6739 O O . GLY B 1 382 ? 122.433 70.426 7.208 1.00 48.15 408 GLY B O 1
ATOM 6740 N N . ASP B 1 383 ? 121.868 68.436 8.136 1.00 50.36 409 ASP B N 1
ATOM 6741 C CA . ASP B 1 383 ? 123.043 68.304 9.011 1.00 51.37 409 ASP B CA 1
ATOM 6742 C C . ASP B 1 383 ? 124.058 67.272 8.509 1.00 51.73 409 ASP B C 1
ATOM 6743 O O . ASP B 1 383 ? 124.773 66.659 9.306 1.00 52.95 409 ASP B O 1
ATOM 6748 N N . THR B 1 384 ? 124.142 67.113 7.189 1.00 51.54 410 THR B N 1
ATOM 6749 C CA . THR B 1 384 ? 124.967 66.085 6.562 1.00 51.82 410 THR B CA 1
ATOM 6750 C C . THR B 1 384 ? 126.103 66.807 5.832 1.00 52.36 410 THR B C 1
ATOM 6751 O O . THR B 1 384 ? 125.852 67.480 4.830 1.00 53.65 410 THR B O 1
ATOM 6755 N N . PRO B 1 385 ? 127.350 66.689 6.333 1.00 52.19 411 PRO B N 1
ATOM 6756 C CA . PRO B 1 385 ? 128.452 67.483 5.766 1.00 52.14 411 PRO B CA 1
ATOM 6757 C C . PRO B 1 385 ? 128.860 67.130 4.324 1.00 51.76 411 PRO B C 1
ATOM 6758 O O . PRO B 1 385 ? 129.356 68.004 3.609 1.00 51.56 411 PRO B O 1
ATOM 6762 N N . ASP B 1 386 ? 128.650 65.877 3.910 1.00 51.71 412 ASP B N 1
ATOM 6763 C CA . ASP B 1 386 ? 129.016 65.414 2.551 1.00 51.16 412 ASP B CA 1
ATOM 6764 C C . ASP B 1 386 ? 127.902 65.558 1.488 1.00 48.74 412 ASP B C 1
ATOM 6765 O O . ASP B 1 386 ? 128.141 65.276 0.310 1.00 47.51 412 ASP B O 1
ATOM 6770 N N . ASN B 1 387 ? 126.707 65.991 1.898 1.00 46.84 413 ASN B N 1
ATOM 6771 C CA . ASN B 1 387 ? 125.603 66.293 0.974 1.00 44.93 413 ASN B CA 1
ATOM 6772 C C . ASN B 1 387 ? 125.693 67.767 0.563 1.00 43.78 413 ASN B C 1
ATOM 6773 O O . ASN B 1 387 ? 125.527 68.649 1.408 1.00 43.43 413 ASN B O 1
ATOM 6778 N N . ILE B 1 388 ? 125.936 68.034 -0.723 1.00 42.65 414 ILE B N 1
ATOM 6779 C CA . ILE B 1 388 ? 126.116 69.420 -1.193 1.00 42.38 414 ILE B CA 1
ATOM 6780 C C . ILE B 1 388 ? 124.876 70.295 -0.973 1.00 41.99 414 ILE B C 1
ATOM 6781 O O . ILE B 1 388 ? 125.008 71.487 -0.705 1.00 42.65 414 ILE B O 1
ATOM 6786 N N . GLU B 1 389 ? 123.688 69.694 -1.063 1.00 41.30 415 GLU B N 1
ATOM 6787 C CA . GLU B 1 389 ? 122.419 70.420 -0.910 1.00 40.31 415 GLU B CA 1
ATOM 6788 C C . GLU B 1 389 ? 122.129 70.841 0.537 1.00 40.00 415 GLU B C 1
ATOM 6789 O O . GLU B 1 389 ? 121.334 71.753 0.763 1.00 40.27 415 GLU B O 1
ATOM 6795 N N . HIS B 1 390 ? 122.769 70.181 1.504 1.00 39.48 416 HIS B N 1
ATOM 6796 C CA . HIS B 1 390 ? 122.617 70.516 2.925 1.00 39.42 416 HIS B CA 1
ATOM 6797 C C . HIS B 1 390 ? 123.575 71.617 3.418 1.00 39.31 416 HIS B C 1
ATOM 6798 O O . HIS B 1 390 ? 123.547 71.951 4.602 1.00 39.31 416 HIS B O 1
ATOM 6805 N N . ASN B 1 391 ? 124.410 72.177 2.536 1.00 38.99 417 ASN B N 1
ATOM 6806 C CA . ASN B 1 391 ? 125.495 73.084 2.953 1.00 38.71 417 ASN B CA 1
ATOM 6807 C C . ASN B 1 391 ? 125.663 74.357 2.100 1.00 37.98 417 ASN B C 1
ATOM 6808 O O . ASN B 1 391 ? 126.727 74.983 2.130 1.00 38.34 417 ASN B O 1
ATOM 6813 N N . PHE B 1 392 ? 124.614 74.763 1.381 1.00 36.79 418 PHE B N 1
ATOM 6814 C CA . PHE B 1 392 ? 124.634 76.022 0.610 1.00 35.96 418 PHE B CA 1
ATOM 6815 C C . PHE B 1 392 ? 124.288 77.262 1.453 1.00 35.19 418 PHE B C 1
ATOM 6816 O O . PHE B 1 392 ? 124.359 78.385 0.947 1.00 34.84 418 PHE B O 1
ATOM 6824 N N . GLY B 1 393 ? 123.924 77.068 2.723 1.00 34.94 419 GLY B N 1
ATOM 6825 C CA . GLY B 1 393 ? 123.350 78.135 3.543 1.00 35.24 419 GLY B CA 1
ATOM 6826 C C . GLY B 1 393 ? 124.310 79.186 4.075 1.00 34.68 419 GLY B C 1
ATOM 6827 O O . GLY B 1 393 ? 125.525 78.978 4.113 1.00 34.13 419 GLY B O 1
ATOM 6828 N N . LEU B 1 394 ? 123.737 80.327 4.458 1.00 34.36 420 LEU B N 1
ATOM 6829 C CA . LEU B 1 394 ? 124.414 81.359 5.252 1.00 33.79 420 LEU B CA 1
ATOM 6830 C C . LEU B 1 394 ? 124.281 81.055 6.741 1.00 33.50 420 LEU B C 1
ATOM 6831 O O . LEU B 1 394 ? 125.172 81.386 7.521 1.00 32.92 420 LEU B O 1
ATOM 6836 N N . LEU B 1 395 ? 123.150 80.461 7.126 1.00 34.13 421 LEU B N 1
ATOM 6837 C CA . LEU B 1 395 ? 122.951 79.914 8.470 1.00 34.76 421 LEU B CA 1
ATOM 6838 C C . LEU B 1 395 ? 122.969 78.388 8.423 1.00 35.53 421 LEU B C 1
ATOM 6839 O O . LEU B 1 395 ? 122.768 77.786 7.368 1.00 35.08 421 LEU B O 1
ATOM 6844 N N . ARG B 1 396 ? 123.215 77.782 9.579 1.00 37.29 422 ARG B N 1
ATOM 6845 C CA . ARG B 1 396 ? 123.080 76.341 9.764 1.00 38.95 422 ARG B CA 1
ATOM 6846 C C . ARG B 1 396 ? 121.634 76.039 10.135 1.00 39.83 422 ARG B C 1
ATOM 6847 O O . ARG B 1 396 ? 120.865 76.961 10.422 1.00 39.92 422 ARG B O 1
ATOM 6855 N N . SER B 1 397 ? 121.265 74.757 10.150 1.00 40.87 423 SER B N 1
ATOM 6856 C CA . SER B 1 397 ? 119.939 74.335 10.647 1.00 41.81 423 SER B CA 1
ATOM 6857 C C . SER B 1 397 ? 119.773 74.685 12.132 1.00 42.24 423 SER B C 1
ATOM 6858 O O . SER B 1 397 ? 118.662 74.895 12.616 1.00 42.61 423 SER B O 1
ATOM 6861 N N . ASP B 1 398 ? 120.907 74.730 12.829 1.00 43.34 424 ASP B N 1
ATOM 6862 C CA . ASP B 1 398 ? 121.047 75.290 14.180 1.00 44.20 424 ASP B CA 1
ATOM 6863 C C . ASP B 1 398 ? 120.583 76.766 14.337 1.00 43.27 424 ASP B C 1
ATOM 6864 O O . ASP B 1 398 ? 120.326 77.209 15.456 1.00 42.90 424 ASP B O 1
ATOM 6869 N N . PHE B 1 399 ? 120.487 77.503 13.221 1.00 42.33 425 PHE B N 1
ATOM 6870 C CA . PHE B 1 399 ? 120.274 78.966 13.162 1.00 41.22 425 PHE B CA 1
ATOM 6871 C C . PHE B 1 399 ? 121.512 79.799 13.543 1.00 40.91 425 PHE B C 1
ATOM 6872 O O . PHE B 1 399 ? 121.427 81.028 13.643 1.00 41.38 425 PHE B O 1
ATOM 6880 N N . SER B 1 400 ? 122.662 79.140 13.705 1.00 40.35 426 SER B N 1
ATOM 6881 C CA . SER B 1 400 ? 123.926 79.818 13.971 1.00 39.49 426 SER B CA 1
ATOM 6882 C C . SER B 1 400 ? 124.518 80.270 12.636 1.00 38.39 426 SER B C 1
ATOM 6883 O O . SER B 1 400 ? 124.415 79.544 11.647 1.00 38.11 426 SER B O 1
ATOM 6886 N N . PRO B 1 401 ? 125.137 81.467 12.597 1.00 37.48 427 PRO B N 1
ATOM 6887 C CA . PRO B 1 401 ? 125.676 81.971 11.336 1.00 36.49 427 PRO B CA 1
ATOM 6888 C C . PRO B 1 401 ? 126.995 81.308 10.938 1.00 36.07 427 PRO B C 1
ATOM 6889 O O . PRO B 1 401 ? 127.790 80.930 11.800 1.00 35.96 427 PRO B O 1
ATOM 6893 N N . LYS B 1 402 ? 127.187 81.161 9.631 1.00 35.59 428 LYS B N 1
ATOM 6894 C CA . LYS B 1 402 ? 128.453 80.740 9.038 1.00 35.55 428 LYS B CA 1
ATOM 6895 C C . LYS B 1 402 ? 129.198 82.007 8.595 1.00 35.43 428 LYS B C 1
ATOM 6896 O O . LYS B 1 402 ? 128.591 83.086 8.555 1.00 35.52 428 LYS B O 1
ATOM 6902 N N . PRO B 1 403 ? 130.504 81.896 8.258 1.00 34.54 429 PRO B N 1
ATOM 6903 C CA . PRO B 1 403 ? 131.263 83.064 7.768 1.00 34.20 429 PRO B CA 1
ATOM 6904 C C . PRO B 1 403 ? 130.627 83.834 6.596 1.00 33.84 429 PRO B C 1
ATOM 6905 O O . PRO B 1 403 ? 130.771 85.059 6.514 1.00 33.94 429 PRO B O 1
ATOM 6909 N N . SER B 1 404 ? 129.940 83.118 5.705 1.00 32.99 430 SER B N 1
ATOM 6910 C CA . SER B 1 404 ? 129.263 83.732 4.557 1.00 32.12 430 SER B CA 1
ATOM 6911 C C . SER B 1 404 ? 128.169 84.729 4.955 1.00 31.84 430 SER B C 1
ATOM 6912 O O . SER B 1 404 ? 127.925 85.693 4.224 1.00 31.60 430 SER B O 1
ATOM 6915 N N . TYR B 1 405 ? 127.523 84.501 6.101 1.00 31.59 431 TYR B N 1
ATOM 6916 C CA . TYR B 1 405 ? 126.550 85.456 6.642 1.00 31.60 431 TYR B CA 1
ATOM 6917 C C . TYR B 1 405 ? 127.203 86.810 6.915 1.00 31.53 431 TYR B C 1
ATOM 6918 O O . TYR B 1 405 ? 126.675 87.852 6.510 1.00 31.62 431 TYR B O 1
ATOM 6927 N N . GLN B 1 406 ? 128.329 86.779 7.627 1.00 31.05 432 GLN B N 1
ATOM 6928 C CA . GLN B 1 406 ? 129.098 87.991 7.944 1.00 30.93 432 GLN B CA 1
ATOM 6929 C C . GLN B 1 406 ? 129.567 88.718 6.696 1.00 30.23 432 GLN B C 1
ATOM 6930 O O . GLN B 1 406 ? 129.483 89.947 6.628 1.00 30.11 432 GLN B O 1
ATOM 6936 N N . ALA B 1 407 ? 130.058 87.954 5.722 1.00 29.21 433 ALA B N 1
ATOM 6937 C CA . ALA B 1 407 ? 130.511 88.511 4.448 1.00 28.88 433 ALA B CA 1
ATOM 6938 C C . ALA B 1 407 ? 129.391 89.227 3.685 1.00 28.50 433 ALA B C 1
ATOM 6939 O O . ALA B 1 407 ? 129.625 90.279 3.078 1.00 28.58 433 ALA B O 1
ATOM 6941 N N . ALA B 1 408 ? 128.186 88.657 3.727 1.00 27.88 434 ALA B N 1
ATOM 6942 C CA . ALA B 1 408 ? 127.019 89.223 3.044 1.00 27.85 434 ALA B CA 1
ATOM 6943 C C . ALA B 1 408 ? 126.584 90.555 3.648 1.00 27.63 434 ALA B C 1
ATOM 6944 O O . ALA B 1 408 ? 126.326 91.518 2.924 1.00 27.53 434 ALA B O 1
ATOM 6946 N N . ALA B 1 409 ? 126.497 90.599 4.975 1.00 27.53 435 ALA B N 1
ATOM 6947 C CA . ALA B 1 409 ? 126.114 91.820 5.692 1.00 27.45 435 ALA B CA 1
ATOM 6948 C C . ALA B 1 409 ? 127.119 92.950 5.489 1.00 27.13 435 ALA B C 1
ATOM 6949 O O . ALA B 1 409 ? 126.727 94.102 5.288 1.00 27.21 435 ALA B O 1
ATOM 6951 N N . VAL B 1 410 ? 128.405 92.608 5.528 1.00 26.95 436 VAL B N 1
ATOM 6952 C CA . VAL B 1 410 ? 129.481 93.589 5.385 1.00 27.12 436 VAL B CA 1
ATOM 6953 C C . VAL B 1 410 ? 129.524 94.136 3.958 1.00 27.35 436 VAL B C 1
ATOM 6954 O O . VAL B 1 410 ? 129.531 95.354 3.762 1.00 27.52 436 VAL B O 1
ATOM 6958 N N . VAL B 1 411 ? 129.539 93.241 2.971 1.00 27.57 437 VAL B N 1
ATOM 6959 C CA . VAL B 1 411 ? 129.607 93.656 1.561 1.00 27.47 437 VAL B CA 1
ATOM 6960 C C . VAL B 1 411 ? 128.362 94.458 1.138 1.00 27.22 437 VAL B C 1
ATOM 6961 O O . VAL B 1 411 ? 128.466 95.361 0.303 1.00 26.71 437 VAL B O 1
ATOM 6965 N N . ALA B 1 412 ? 127.207 94.139 1.731 1.00 27.27 438 ALA B N 1
ATOM 6966 C CA . ALA B 1 412 ? 125.970 94.903 1.507 1.00 27.33 438 ALA B CA 1
ATOM 6967 C C . ALA B 1 412 ? 126.060 96.321 2.070 1.00 27.38 438 ALA B C 1
ATOM 6968 O O . ALA B 1 412 ? 125.648 97.279 1.406 1.00 26.66 438 ALA B O 1
ATOM 6970 N N . SER B 1 413 ? 126.594 96.445 3.289 1.00 27.52 439 SER B N 1
ATOM 6971 C CA . SER B 1 413 ? 126.803 97.754 3.926 1.00 28.01 439 SER B CA 1
ATOM 6972 C C . SER B 1 413 ? 127.778 98.653 3.150 1.00 28.64 439 SER B C 1
ATOM 6973 O O . SER B 1 413 ? 127.608 99.874 3.119 1.00 28.21 439 SER B O 1
ATOM 6976 N N . LEU B 1 414 ? 128.783 98.042 2.523 1.00 29.60 440 LEU B N 1
ATOM 6977 C CA . LEU B 1 414 ? 129.742 98.768 1.683 1.00 30.45 440 LEU B CA 1
ATOM 6978 C C . LEU B 1 414 ? 129.217 99.059 0.278 1.00 30.61 440 LEU B C 1
ATOM 6979 O O . LEU B 1 414 ? 129.371 100.178 -0.206 1.00 30.38 440 LEU B O 1
ATOM 6984 N N . LEU B 1 415 ? 128.605 98.063 -0.367 1.00 31.42 441 LEU B N 1
ATOM 6985 C CA . LEU B 1 415 ? 128.072 98.232 -1.734 1.00 32.12 441 LEU B CA 1
ATOM 6986 C C . LEU B 1 415 ? 126.967 99.285 -1.826 1.00 32.90 441 LEU B C 1
ATOM 6987 O O . LEU B 1 415 ? 126.965 100.104 -2.754 1.00 32.54 441 LEU B O 1
ATOM 6992 N N . LYS B 1 416 ? 126.041 99.250 -0.865 1.00 33.91 442 LYS B N 1
ATOM 6993 C CA . LYS B 1 416 ? 124.862 100.121 -0.859 1.00 35.01 442 LYS B CA 1
ATOM 6994 C C . LYS B 1 416 ? 124.206 100.111 -2.254 1.00 35.12 442 LYS B C 1
ATOM 6995 O O . LYS B 1 416 ? 123.872 99.033 -2.746 1.00 35.30 442 LYS B O 1
ATOM 7001 N N . ASN B 1 417 ? 124.042 101.273 -2.891 1.00 35.22 443 ASN B N 1
ATOM 7002 C CA . ASN B 1 417 ? 123.646 101.348 -4.297 1.00 35.73 443 ASN B CA 1
ATOM 7003 C C . ASN B 1 417 ? 124.639 102.202 -5.098 1.00 35.79 443 ASN B C 1
ATOM 7004 O O . ASN B 1 417 ? 124.258 102.914 -6.033 1.00 35.23 443 ASN B O 1
ATOM 7009 N N . TYR B 1 418 ? 125.919 102.097 -4.737 1.00 35.77 444 TYR B N 1
ATOM 7010 C CA . TYR B 1 418 ? 126.988 102.795 -5.449 1.00 36.52 444 TYR B CA 1
ATOM 7011 C C . TYR B 1 418 ? 127.212 102.156 -6.820 1.00 36.81 444 TYR B C 1
ATOM 7012 O O . TYR B 1 418 ? 127.191 100.930 -6.949 1.00 36.07 444 TYR B O 1
ATOM 7021 N N . THR B 1 419 ? 127.401 102.995 -7.836 1.00 37.53 445 THR B N 1
ATOM 7022 C CA . THR B 1 419 ? 127.727 102.532 -9.182 1.00 38.47 445 THR B CA 1
ATOM 7023 C C . THR B 1 419 ? 129.230 102.305 -9.301 1.00 38.75 445 THR B C 1
ATOM 7024 O O . THR B 1 419 ? 130.020 102.860 -8.530 1.00 38.43 445 THR B O 1
ATOM 7028 N N . PHE B 1 420 ? 129.614 101.477 -10.269 1.00 39.27 446 PHE B N 1
ATOM 7029 C CA . PHE B 1 420 ? 131.022 101.181 -10.526 1.00 38.97 446 PHE B CA 1
ATOM 7030 C C . PHE B 1 420 ? 131.716 102.376 -11.178 1.00 39.43 446 PHE B C 1
ATOM 7031 O O . PHE B 1 420 ? 131.144 103.027 -12.056 1.00 38.64 446 PHE B O 1
ATOM 7039 N N . GLN B 1 421 ? 132.946 102.645 -10.739 1.00 40.41 447 GLN B N 1
ATOM 7040 C CA . GLN B 1 421 ? 133.716 103.808 -11.183 1.00 41.57 447 GLN B CA 1
ATOM 7041 C C . GLN B 1 421 ? 134.880 103.425 -12.091 1.00 42.76 447 GLN B C 1
ATOM 7042 O O . GLN B 1 421 ? 134.947 103.877 -13.237 1.00 42.09 447 GLN B O 1
ATOM 7048 N N . GLU B 1 422 ? 135.786 102.590 -11.576 1.00 44.29 448 GLU B N 1
ATOM 7049 C CA . GLU B 1 422 ? 137.115 102.413 -12.168 1.00 45.43 448 GLU B CA 1
ATOM 7050 C C . GLU B 1 422 ? 137.792 101.118 -11.717 1.00 45.07 448 GLU B C 1
ATOM 7051 O O . GLU B 1 422 ? 137.588 100.667 -10.588 1.00 44.58 448 GLU B O 1
ATOM 7057 N N . THR B 1 423 ? 138.592 100.533 -12.614 1.00 45.10 449 THR B N 1
ATOM 7058 C CA . THR B 1 423 ? 139.476 99.409 -12.296 1.00 45.27 449 THR B CA 1
ATOM 7059 C C . THR B 1 423 ? 140.888 99.957 -12.119 1.00 45.63 449 THR B C 1
ATOM 7060 O O . THR B 1 423 ? 141.434 100.565 -13.041 1.00 45.56 449 THR B O 1
ATOM 7064 N N . LEU B 1 424 ? 141.469 99.742 -10.940 1.00 46.41 450 LEU B N 1
ATOM 7065 C CA . LEU B 1 424 ? 142.863 100.115 -10.670 1.00 47.08 450 LEU B CA 1
ATOM 7066 C C . LEU B 1 424 ? 143.783 98.959 -11.058 1.00 48.14 450 LEU B C 1
ATOM 7067 O O . LEU B 1 424 ? 144.754 99.154 -11.791 1.00 49.06 450 LEU B O 1
ATOM 7072 N N . LEU B 1 425 ? 143.468 97.765 -10.556 1.00 48.62 451 LEU B N 1
ATOM 7073 C CA . LEU B 1 425 ? 144.191 96.540 -10.895 1.00 49.00 451 LEU B CA 1
ATOM 7074 C C . LEU B 1 425 ? 143.197 95.432 -11.245 1.00 50.22 451 LEU B C 1
ATOM 7075 O O . LEU B 1 425 ? 142.109 95.363 -10.665 1.00 50.80 451 LEU B O 1
ATOM 7080 N N . ASP B 1 426 ? 143.580 94.575 -12.193 1.00 50.63 452 ASP B N 1
ATOM 7081 C CA . ASP B 1 426 ? 142.736 93.470 -12.662 1.00 50.13 452 ASP B CA 1
ATOM 7082 C C . ASP B 1 426 ? 143.569 92.193 -12.792 1.00 51.26 452 ASP B C 1
ATOM 7083 O O . ASP B 1 426 ? 144.802 92.243 -12.767 1.00 53.45 452 ASP B O 1
ATOM 7088 N N . GLY B 1 427 ? 142.889 91.053 -12.899 1.00 51.27 453 GLY B N 1
ATOM 7089 C CA . GLY B 1 427 ? 143.537 89.765 -13.157 1.00 50.93 453 GLY B CA 1
ATOM 7090 C C . GLY B 1 427 ? 143.627 88.896 -11.917 1.00 50.37 453 GLY B C 1
ATOM 7091 O O . GLY B 1 427 ? 142.607 88.569 -11.309 1.00 51.68 453 GLY B O 1
ATOM 7092 N N . VAL B 1 428 ? 144.852 88.530 -11.543 1.00 49.41 454 VAL B N 1
ATOM 7093 C CA . VAL B 1 428 ? 145.097 87.629 -10.410 1.00 48.57 454 VAL B CA 1
ATOM 7094 C C . VAL B 1 428 ? 144.748 88.365 -9.115 1.00 46.83 454 VAL B C 1
ATOM 7095 O O . VAL B 1 428 ? 144.071 87.821 -8.242 1.00 46.68 454 VAL B O 1
ATOM 7099 N N . ASN B 1 429 ? 145.228 89.601 -9.012 1.00 45.10 455 ASN B N 1
ATOM 7100 C CA . ASN B 1 429 ? 144.863 90.514 -7.938 1.00 44.04 455 ASN B CA 1
ATOM 7101 C C . ASN B 1 429 ? 143.920 91.563 -8.513 1.00 43.18 455 ASN B C 1
ATOM 7102 O O . ASN B 1 429 ? 144.103 92.005 -9.651 1.00 42.90 455 ASN B O 1
ATOM 7107 N N . LYS B 1 430 ? 142.913 91.950 -7.733 1.00 42.50 456 LYS B N 1
ATOM 7108 C CA . LYS B 1 430 ? 141.926 92.942 -8.164 1.00 42.38 456 LYS B CA 1
ATOM 7109 C C . LYS B 1 430 ? 141.847 94.091 -7.169 1.00 40.62 456 LYS B C 1
ATOM 7110 O O . LYS B 1 430 ? 141.908 93.874 -5.961 1.00 40.31 456 LYS B O 1
ATOM 7116 N N . VAL B 1 431 ? 141.753 95.310 -7.698 1.00 39.00 457 VAL B N 1
ATOM 7117 C CA . VAL B 1 431 ? 141.509 96.514 -6.908 1.00 38.31 457 VAL B CA 1
ATOM 7118 C C . VAL B 1 431 ? 140.475 97.344 -7.670 1.00 37.90 457 VAL B C 1
ATOM 7119 O O . VAL B 1 431 ? 140.775 97.883 -8.743 1.00 37.22 457 VAL B O 1
ATOM 7123 N N . LEU B 1 432 ? 139.263 97.424 -7.120 1.00 37.21 458 LEU B N 1
ATOM 7124 C CA . LEU B 1 432 ? 138.120 98.048 -7.799 1.00 36.90 458 LEU B CA 1
ATOM 7125 C C . LEU B 1 432 ? 137.654 99.285 -7.044 1.00 36.04 458 LEU B C 1
ATOM 7126 O O . LEU B 1 432 ? 137.900 99.405 -5.847 1.00 36.27 458 LEU B O 1
ATOM 7131 N N . ALA B 1 433 ? 136.981 100.192 -7.752 1.00 35.24 459 ALA B N 1
ATOM 7132 C CA . ALA B 1 433 ? 136.490 101.449 -7.180 1.00 35.12 459 ALA B CA 1
ATOM 7133 C C . ALA B 1 433 ? 134.994 101.626 -7.449 1.00 35.44 459 ALA B C 1
ATOM 7134 O O . ALA B 1 433 ? 134.542 101.506 -8.591 1.00 34.91 459 ALA B O 1
ATOM 7136 N N . PHE B 1 434 ? 134.240 101.912 -6.386 1.00 36.08 460 PHE B N 1
ATOM 7137 C CA . PHE B 1 434 ? 132.802 102.171 -6.464 1.00 36.65 460 PHE B CA 1
ATOM 7138 C C . PHE B 1 434 ? 132.480 103.526 -5.849 1.00 37.59 460 PHE B C 1
ATOM 7139 O O . PHE B 1 434 ? 133.186 103.987 -4.949 1.00 37.60 460 PHE B O 1
ATOM 7147 N N . GLY B 1 435 ? 131.406 104.151 -6.328 1.00 38.77 461 GLY B N 1
ATOM 7148 C CA . GLY B 1 435 ? 131.022 105.474 -5.853 1.00 39.45 461 GLY B CA 1
ATOM 7149 C C . GLY B 1 435 ? 129.699 105.996 -6.383 1.00 40.97 461 GLY B C 1
ATOM 7150 O O . GLY B 1 435 ? 128.773 105.225 -6.637 1.00 39.68 461 GLY B O 1
ATOM 7151 N N . GLN B 1 436 ? 129.626 107.316 -6.555 1.00 44.06 462 GLN B N 1
ATOM 7152 C CA . GLN B 1 436 ? 128.372 108.016 -6.831 1.00 46.60 462 GLN B CA 1
ATOM 7153 C C . GLN B 1 436 ? 128.642 109.364 -7.507 1.00 48.56 462 GLN B C 1
ATOM 7154 O O . GLN B 1 436 ? 129.504 110.115 -7.049 1.00 48.16 462 GLN B O 1
ATOM 7160 N N . ASP B 1 437 ? 127.907 109.662 -8.583 1.00 51.32 463 ASP B N 1
ATOM 7161 C CA . ASP B 1 437 ? 128.052 110.920 -9.346 1.00 53.75 463 ASP B CA 1
ATOM 7162 C C . ASP B 1 437 ? 129.505 111.223 -9.765 1.00 53.62 463 ASP B C 1
ATOM 7163 O O . ASP B 1 437 ? 129.988 112.349 -9.617 1.00 53.35 463 ASP B O 1
ATOM 7168 N N . GLY B 1 438 ? 130.198 110.204 -10.270 1.00 53.86 464 GLY B N 1
ATOM 7169 C CA . GLY B 1 438 ? 131.581 110.349 -10.735 1.00 53.66 464 GLY B CA 1
ATOM 7170 C C . GLY B 1 438 ? 132.660 110.554 -9.675 1.00 53.58 464 GLY B C 1
ATOM 7171 O O . GLY B 1 438 ? 133.800 110.863 -10.022 1.00 54.19 464 GLY B O 1
ATOM 7172 N N . GLU B 1 439 ? 132.314 110.379 -8.397 1.00 53.92 465 GLU B N 1
ATOM 7173 C CA . GLU B 1 439 ? 133.257 110.517 -7.283 1.00 54.27 465 GLU B CA 1
ATOM 7174 C C . GLU B 1 439 ? 133.312 109.192 -6.519 1.00 51.61 465 GLU B C 1
ATOM 7175 O O . GLU B 1 439 ? 132.279 108.559 -6.300 1.00 51.82 465 GLU B O 1
ATOM 7181 N N . THR B 1 440 ? 134.515 108.787 -6.116 1.00 48.39 466 THR B N 1
ATOM 7182 C CA . THR B 1 440 ? 134.741 107.474 -5.510 1.00 46.66 466 THR B CA 1
ATOM 7183 C C . THR B 1 440 ? 134.468 107.482 -4.001 1.00 45.84 466 THR B C 1
ATOM 7184 O O . THR B 1 440 ? 134.955 108.356 -3.279 1.00 45.30 466 THR B O 1
ATOM 7188 N N . THR B 1 441 ? 133.699 106.489 -3.545 1.00 44.71 467 THR B N 1
ATOM 7189 C CA . THR B 1 441 ? 133.318 106.337 -2.135 1.00 43.39 467 THR B CA 1
ATOM 7190 C C . THR B 1 441 ? 134.124 105.258 -1.415 1.00 42.85 467 THR B C 1
ATOM 7191 O O . THR B 1 441 ? 134.493 105.440 -0.254 1.00 43.94 467 THR B O 1
ATOM 7195 N N . PHE B 1 442 ? 134.356 104.123 -2.072 1.00 41.50 468 PHE B N 1
ATOM 7196 C CA . PHE B 1 442 ? 135.218 103.087 -1.503 1.00 40.81 468 PHE B CA 1
ATOM 7197 C C . PHE B 1 442 ? 135.916 102.251 -2.569 1.00 40.39 468 PHE B C 1
ATOM 7198 O O . PHE B 1 442 ? 135.430 102.126 -3.697 1.00 40.74 468 PHE B O 1
ATOM 7206 N N . TYR B 1 443 ? 137.067 101.700 -2.190 1.00 39.36 469 TYR B N 1
ATOM 7207 C CA . TYR B 1 443 ? 137.800 100.747 -3.013 1.00 39.32 469 TYR B CA 1
ATOM 7208 C C . TYR B 1 443 ? 137.708 99.393 -2.333 1.00 37.63 469 TYR B C 1
ATOM 7209 O O . TYR B 1 443 ? 137.618 99.323 -1.108 1.00 37.18 469 TYR B O 1
ATOM 7218 N N . THR B 1 444 ? 137.719 98.328 -3.129 1.00 36.38 470 THR B N 1
ATOM 7219 C CA . THR B 1 444 ? 137.815 96.961 -2.605 1.00 35.82 470 THR B CA 1
ATOM 7220 C C . THR B 1 444 ? 139.005 96.273 -3.259 1.00 36.00 470 THR B C 1
ATOM 7221 O O . THR B 1 444 ? 139.387 96.625 -4.379 1.00 35.20 470 THR B O 1
ATOM 7225 N N . ALA B 1 445 ? 139.586 95.305 -2.551 1.00 36.27 471 ALA B N 1
ATOM 7226 C CA . ALA B 1 445 ? 140.763 94.592 -3.038 1.00 36.96 471 ALA B CA 1
ATOM 7227 C C . ALA B 1 445 ? 140.853 93.170 -2.489 1.00 37.37 471 ALA B C 1
ATOM 7228 O O . ALA B 1 445 ? 140.667 92.944 -1.290 1.00 36.99 471 ALA B O 1
ATOM 7230 N N . TRP B 1 446 ? 141.132 92.227 -3.390 1.00 38.17 472 TRP B N 1
ATOM 7231 C CA . TRP B 1 446 ? 141.348 90.817 -3.045 1.00 38.70 472 TRP B CA 1
ATOM 7232 C C . TRP B 1 446 ? 142.313 90.169 -4.047 1.00 39.43 472 TRP B C 1
ATOM 7233 O O . TRP B 1 446 ? 142.659 90.768 -5.074 1.00 38.05 472 TRP B O 1
ATOM 7244 N N . THR B 1 447 ? 142.730 88.945 -3.736 1.00 41.21 473 THR B N 1
ATOM 7245 C CA . THR B 1 447 ? 143.575 88.142 -4.627 1.00 43.66 473 THR B CA 1
ATOM 7246 C C . THR B 1 447 ? 142.931 86.772 -4.848 1.00 45.41 473 THR B C 1
ATOM 7247 O O . THR B 1 447 ? 142.329 86.205 -3.933 1.00 45.09 473 THR B O 1
ATOM 7251 N N . THR B 1 448 ? 143.058 86.251 -6.067 1.00 47.99 474 THR B N 1
ATOM 7252 C CA . THR B 1 448 ? 142.546 84.918 -6.402 1.00 50.45 474 THR B CA 1
ATOM 7253 C C . THR B 1 448 ? 143.458 83.788 -5.905 1.00 52.18 474 THR B C 1
ATOM 7254 O O . THR B 1 448 ? 143.026 82.638 -5.850 1.00 52.50 474 THR B O 1
ATOM 7258 N N . LYS B 1 449 ? 144.704 84.114 -5.549 1.00 54.89 475 LYS B N 1
ATOM 7259 C CA . LYS B 1 449 ? 145.650 83.142 -4.985 1.00 56.79 475 LYS B CA 1
ATOM 7260 C C . LYS B 1 449 ? 145.296 82.824 -3.528 1.00 56.77 475 LYS B C 1
ATOM 7261 O O . LYS B 1 449 ? 145.092 83.732 -2.723 1.00 55.48 475 LYS B O 1
ATOM 7267 N N . ALA B 1 450 ? 145.245 81.531 -3.204 1.00 58.32 476 ALA B N 1
ATOM 7268 C CA . ALA B 1 450 ? 144.658 81.041 -1.949 1.00 60.25 476 ALA B CA 1
ATOM 7269 C C . ALA B 1 450 ? 145.462 81.396 -0.701 1.00 62.30 476 ALA B C 1
ATOM 7270 O O . ALA B 1 450 ? 144.891 81.802 0.313 1.00 63.52 476 ALA B O 1
ATOM 7272 N N . GLU B 1 451 ? 146.779 81.215 -0.775 1.00 64.91 477 GLU B N 1
ATOM 7273 C CA . GLU B 1 451 ? 147.688 81.565 0.331 1.00 66.31 477 GLU B CA 1
ATOM 7274 C C . GLU B 1 451 ? 147.838 83.077 0.579 1.00 63.95 477 GLU B C 1
ATOM 7275 O O . GLU B 1 451 ? 148.273 83.478 1.658 1.00 62.53 477 GLU B O 1
ATOM 7281 N N . GLY B 1 452 ? 147.498 83.899 -0.417 1.00 62.93 478 GLY B N 1
ATOM 7282 C CA . GLY B 1 452 ? 147.503 85.361 -0.283 1.00 62.16 478 GLY B CA 1
ATOM 7283 C C . GLY B 1 452 ? 148.780 85.990 -0.805 1.00 61.63 478 GLY B C 1
ATOM 7284 O O . GLY B 1 452 ? 149.810 85.320 -0.900 1.00 63.18 478 GLY B O 1
ATOM 7285 N N . THR B 1 453 ? 148.702 87.276 -1.150 1.00 60.75 479 THR B N 1
ATOM 7286 C CA . THR B 1 453 ? 149.850 88.052 -1.646 1.00 60.88 479 THR B CA 1
ATOM 7287 C C . THR B 1 453 ? 149.850 89.468 -1.071 1.00 60.27 479 THR B C 1
ATOM 7288 O O . THR B 1 453 ? 148.900 89.872 -0.399 1.00 60.40 479 THR B O 1
ATOM 7292 N N . THR B 1 454 ? 150.929 90.202 -1.340 1.00 59.48 480 THR B N 1
ATOM 7293 C CA . THR B 1 454 ? 151.056 91.617 -0.985 1.00 58.67 480 THR B CA 1
ATOM 7294 C C . THR B 1 454 ? 151.325 92.425 -2.251 1.00 59.95 480 THR B C 1
ATOM 7295 O O . THR B 1 454 ? 152.030 91.954 -3.145 1.00 59.67 480 THR B O 1
ATOM 7299 N N . ILE B 1 455 ? 150.756 93.629 -2.329 1.00 62.67 481 ILE B N 1
ATOM 7300 C CA . ILE B 1 455 ? 150.969 94.529 -3.473 1.00 65.18 481 ILE B CA 1
ATOM 7301 C C . ILE B 1 455 ? 151.139 95.990 -3.049 1.00 66.88 481 ILE B C 1
ATOM 7302 O O . ILE B 1 455 ? 150.737 96.383 -1.951 1.00 66.68 481 ILE B O 1
ATOM 7307 N N . ARG B 1 456 ? 151.742 96.775 -3.941 1.00 69.45 482 ARG B N 1
ATOM 7308 C CA . ARG B 1 456 ? 151.867 98.222 -3.782 1.00 72.03 482 ARG B CA 1
ATOM 7309 C C . ARG B 1 456 ? 150.860 98.904 -4.701 1.00 71.35 482 ARG B C 1
ATOM 7310 O O . ARG B 1 456 ? 150.816 98.611 -5.898 1.00 70.17 482 ARG B O 1
ATOM 7318 N N . VAL B 1 457 ? 150.058 99.806 -4.137 1.00 71.68 483 VAL B N 1
ATOM 7319 C CA . VAL B 1 457 ? 149.064 100.568 -4.893 1.00 73.14 483 VAL B CA 1
ATOM 7320 C C . VAL B 1 457 ? 149.244 102.047 -4.574 1.00 74.23 483 VAL B C 1
ATOM 7321 O O . VAL B 1 457 ? 149.262 102.424 -3.401 1.00 72.78 483 VAL B O 1
ATOM 7325 N N . LYS B 1 458 ? 149.387 102.876 -5.609 1.00 76.65 484 LYS B N 1
ATOM 7326 C CA . LYS B 1 458 ? 149.480 104.325 -5.421 1.00 79.43 484 LYS B CA 1
ATOM 7327 C C . LYS B 1 458 ? 148.155 104.846 -4.870 1.00 82.03 484 LYS B C 1
ATOM 7328 O O . LYS B 1 458 ? 147.097 104.545 -5.424 1.00 83.22 484 LYS B O 1
ATOM 7334 N N . ALA B 1 459 ? 148.227 105.617 -3.783 1.00 84.31 485 ALA B N 1
ATOM 7335 C CA . ALA B 1 459 ? 147.040 106.178 -3.132 1.00 86.86 485 ALA B CA 1
ATOM 7336 C C . ALA B 1 459 ? 146.292 107.120 -4.091 1.00 88.93 485 ALA B C 1
ATOM 7337 O O . ALA B 1 459 ? 146.830 108.174 -4.446 1.00 90.92 485 ALA B O 1
ATOM 7339 N N . PRO B 1 460 ? 145.066 106.740 -4.535 1.00 89.11 486 PRO B N 1
ATOM 7340 C CA . PRO B 1 460 ? 144.345 107.610 -5.483 1.00 89.48 486 PRO B CA 1
ATOM 7341 C C . PRO B 1 460 ? 143.795 108.905 -4.858 1.00 90.76 486 PRO B C 1
ATOM 7342 O O . PRO B 1 460 ? 143.773 109.940 -5.528 1.00 91.40 486 PRO B O 1
ATOM 7346 N N . THR B 1 461 ? 143.336 108.830 -3.607 1.00 91.53 487 THR B N 1
ATOM 7347 C CA . THR B 1 461 ? 143.021 110.013 -2.792 1.00 91.94 487 THR B CA 1
ATOM 7348 C C . THR B 1 461 ? 144.052 110.124 -1.661 1.00 90.25 487 THR B C 1
ATOM 7349 O O . THR B 1 461 ? 144.946 109.279 -1.546 1.00 88.95 487 THR B O 1
ATOM 7353 N N . ASP B 1 462 ? 143.938 111.171 -0.842 1.00 88.70 488 ASP B N 1
ATOM 7354 C CA . ASP B 1 462 ? 144.844 111.380 0.296 1.00 87.33 488 ASP B CA 1
ATOM 7355 C C . ASP B 1 462 ? 144.743 110.222 1.303 1.00 85.22 488 ASP B C 1
ATOM 7356 O O . ASP B 1 462 ? 143.665 109.660 1.506 1.00 84.75 488 ASP B O 1
ATOM 7361 N N . VAL B 1 463 ? 145.874 109.878 1.916 1.00 83.43 489 VAL B N 1
ATOM 7362 C CA . VAL B 1 463 ? 145.974 108.718 2.817 1.00 82.62 489 VAL B CA 1
ATOM 7363 C C . VAL B 1 463 ? 145.193 108.906 4.126 1.00 81.61 489 VAL B C 1
ATOM 7364 O O . VAL B 1 463 ? 144.630 107.944 4.654 1.00 83.04 489 VAL B O 1
ATOM 7368 N N . ASP B 1 464 ? 145.167 110.135 4.642 1.00 79.55 490 ASP B N 1
ATOM 7369 C CA . ASP B 1 464 ? 144.443 110.455 5.884 1.00 77.72 490 ASP B CA 1
ATOM 7370 C C . ASP B 1 464 ? 142.930 110.228 5.767 1.00 75.22 490 ASP B C 1
ATOM 7371 O O . ASP B 1 464 ? 142.275 109.898 6.757 1.00 73.46 490 ASP B O 1
ATOM 7376 N N . LYS B 1 465 ? 142.390 110.409 4.562 1.00 73.44 491 LYS B N 1
ATOM 7377 C CA . LYS B 1 465 ? 140.963 110.198 4.295 1.00 72.91 491 LYS B CA 1
ATOM 7378 C C . LYS B 1 465 ? 140.529 108.725 4.354 1.00 70.78 491 LYS B C 1
ATOM 7379 O O . LYS B 1 465 ? 139.404 108.436 4.765 1.00 70.94 491 LYS B O 1
ATOM 7385 N N . LEU B 1 466 ? 141.407 107.805 3.953 1.00 68.25 492 LEU B N 1
ATOM 7386 C CA . LEU B 1 466 ? 141.048 106.383 3.826 1.00 66.32 492 LEU B CA 1
ATOM 7387 C C . LEU B 1 466 ? 140.970 105.657 5.173 1.00 64.12 492 LEU B C 1
ATOM 7388 O O . LEU B 1 466 ? 141.691 105.998 6.111 1.00 63.85 492 LEU B O 1
ATOM 7393 N N . ARG B 1 467 ? 140.084 104.662 5.250 1.00 62.66 493 ARG B N 1
ATOM 7394 C CA . ARG B 1 467 ? 139.970 103.771 6.411 1.00 62.68 493 ARG B CA 1
ATOM 7395 C C . ARG B 1 467 ? 139.859 102.320 5.932 1.00 58.84 493 ARG B C 1
ATOM 7396 O O . ARG B 1 467 ? 139.027 102.011 5.079 1.00 57.71 493 ARG B O 1
ATOM 7404 N N . LEU B 1 468 ? 140.691 101.443 6.494 1.00 55.70 494 LEU B N 1
ATOM 7405 C CA . LEU B 1 468 ? 140.816 100.057 6.034 1.00 53.38 494 LEU B CA 1
ATOM 7406 C C . LEU B 1 468 ? 139.895 99.115 6.810 1.00 50.70 494 LEU B C 1
ATOM 7407 O O . LEU B 1 468 ? 140.086 98.915 8.008 1.00 49.42 494 LEU B O 1
ATOM 7412 N N . ILE B 1 469 ? 138.914 98.538 6.112 1.00 49.24 495 ILE B N 1
ATOM 7413 C CA . ILE B 1 469 ? 137.961 97.570 6.680 1.00 47.72 495 ILE B CA 1
ATOM 7414 C C . ILE B 1 469 ? 138.180 96.208 6.010 1.00 45.82 495 ILE B C 1
ATOM 7415 O O . ILE B 1 469 ? 138.373 96.150 4.796 1.00 45.61 495 ILE B O 1
ATOM 7420 N N . ASP B 1 470 ? 138.144 95.123 6.784 1.00 43.97 496 ASP B N 1
ATOM 7421 C CA . ASP B 1 470 ? 138.268 93.764 6.221 1.00 43.40 496 ASP B CA 1
ATOM 7422 C C . ASP B 1 470 ? 136.887 93.131 5.959 1.00 42.25 496 ASP B C 1
ATOM 7423 O O . ASP B 1 470 ? 135.858 93.774 6.170 1.00 42.64 496 ASP B O 1
ATOM 7428 N N . TRP B 1 471 ? 136.883 91.879 5.500 1.00 41.16 497 TRP B N 1
ATOM 7429 C CA . TRP B 1 471 ? 135.651 91.149 5.129 1.00 39.80 497 TRP B CA 1
ATOM 7430 C C . TRP B 1 471 ? 134.568 91.062 6.219 1.00 40.15 497 TRP B C 1
ATOM 7431 O O . TRP B 1 471 ? 133.379 91.025 5.897 1.00 38.87 497 TRP B O 1
ATOM 7442 N N . GLN B 1 472 ? 134.991 91.007 7.487 1.00 41.32 498 GLN B N 1
ATOM 7443 C CA . GLN B 1 472 ? 134.079 90.859 8.641 1.00 42.12 498 GLN B CA 1
ATOM 7444 C C . GLN B 1 472 ? 133.663 92.187 9.303 1.00 42.97 498 GLN B C 1
ATOM 7445 O O . GLN B 1 472 ? 133.085 92.180 10.392 1.00 42.73 498 GLN B O 1
ATOM 7451 N N . GLY B 1 473 ? 133.941 93.314 8.643 1.00 45.19 499 GLY B N 1
ATOM 7452 C CA . GLY B 1 473 ? 133.595 94.641 9.161 1.00 47.93 499 GLY B CA 1
ATOM 7453 C C . GLY B 1 473 ? 134.559 95.223 10.188 1.00 50.27 499 GLY B C 1
ATOM 7454 O O . GLY B 1 473 ? 134.298 96.291 10.742 1.00 50.42 499 GLY B O 1
ATOM 7455 N N . CYS B 1 474 ? 135.676 94.536 10.426 1.00 53.17 500 CYS B N 1
ATOM 7456 C CA . CYS B 1 474 ? 136.664 94.950 11.420 1.00 55.88 500 CYS B CA 1
ATOM 7457 C C . CYS B 1 474 ? 137.655 95.925 10.783 1.00 56.87 500 CYS B C 1
ATOM 7458 O O . CYS B 1 474 ? 138.080 95.725 9.642 1.00 56.37 500 CYS B O 1
ATOM 7461 N N . GLU B 1 475 ? 138.021 96.971 11.526 1.00 59.04 501 GLU B N 1
ATOM 7462 C CA . GLU B 1 475 ? 138.969 97.980 11.041 1.00 61.17 501 GLU B CA 1
ATOM 7463 C C . GLU B 1 475 ? 140.413 97.530 11.284 1.00 61.05 501 GLU B C 1
ATOM 7464 O O . GLU B 1 475 ? 140.737 97.056 12.375 1.00 60.27 501 GLU B O 1
ATOM 7470 N N . MET B 1 476 ? 141.264 97.682 10.265 1.00 61.47 502 MET B N 1
ATOM 7471 C CA . MET B 1 476 ? 142.682 97.301 10.333 1.00 62.06 502 MET B CA 1
ATOM 7472 C C . MET B 1 476 ? 143.591 98.527 10.218 1.00 60.45 502 MET B C 1
ATOM 7473 O O . MET B 1 476 ? 143.175 99.551 9.669 1.00 58.35 502 MET B O 1
ATOM 7478 N N . PRO B 1 477 ? 144.842 98.424 10.721 1.00 59.87 503 PRO B N 1
ATOM 7479 C CA . PRO B 1 477 ? 145.824 99.490 10.492 1.00 59.76 503 PRO B CA 1
ATOM 7480 C C . PRO B 1 477 ? 146.309 99.526 9.038 1.00 59.05 503 PRO B C 1
ATOM 7481 O O . PRO B 1 477 ? 146.621 98.480 8.466 1.00 58.30 503 PRO B O 1
ATOM 7485 N N . LEU B 1 478 ? 146.365 100.726 8.462 1.00 59.20 504 LEU B N 1
ATOM 7486 C CA . LEU B 1 478 ? 146.766 100.925 7.069 1.00 59.55 504 LEU B CA 1
ATOM 7487 C C . LEU B 1 478 ? 148.262 101.238 6.990 1.00 61.43 504 LEU B C 1
ATOM 7488 O O . LEU B 1 478 ? 148.721 102.219 7.578 1.00 61.57 504 LEU B O 1
ATOM 7493 N N . THR B 1 479 ? 149.010 100.398 6.269 1.00 63.31 505 THR B N 1
ATOM 7494 C CA . THR B 1 479 ? 150.462 100.554 6.098 1.00 64.70 505 THR B CA 1
ATOM 7495 C C . THR B 1 479 ? 150.775 101.314 4.808 1.00 65.97 505 THR B C 1
ATOM 7496 O O . THR B 1 479 ? 150.139 101.082 3.778 1.00 64.91 505 THR B O 1
ATOM 7500 N N . VAL B 1 480 ? 151.764 102.209 4.876 1.00 69.10 506 VAL B N 1
ATOM 7501 C CA . VAL B 1 480 ? 152.172 103.049 3.738 1.00 71.15 506 VAL B CA 1
ATOM 7502 C C . VAL B 1 480 ? 153.696 103.022 3.581 1.00 73.24 506 VAL B C 1
ATOM 7503 O O . VAL B 1 480 ? 154.428 102.850 4.561 1.00 72.57 506 VAL B O 1
ATOM 7507 N N . ASP B 1 481 ? 154.158 103.182 2.341 1.00 76.21 507 ASP B N 1
ATOM 7508 C CA . ASP B 1 481 ? 155.584 103.190 2.022 1.00 78.62 507 ASP B CA 1
ATOM 7509 C C . ASP B 1 481 ? 155.842 104.062 0.790 1.00 79.36 507 ASP B C 1
ATOM 7510 O O . ASP B 1 481 ? 155.650 103.614 -0.341 1.00 79.83 507 ASP B O 1
ATOM 7515 N N . ASN B 1 482 ? 156.258 105.309 1.031 1.00 80.95 508 ASN B N 1
ATOM 7516 C CA . ASN B 1 482 ? 156.606 106.280 -0.022 1.00 81.45 508 ASN B CA 1
ATOM 7517 C C . ASN B 1 482 ? 155.400 106.662 -0.905 1.00 80.75 508 ASN B C 1
ATOM 7518 O O . ASN B 1 482 ? 155.506 106.736 -2.134 1.00 81.31 508 ASN B O 1
ATOM 7523 N N . GLY B 1 483 ? 154.259 106.914 -0.264 1.00 79.10 509 GLY B N 1
ATOM 7524 C CA . GLY B 1 483 ? 153.017 107.247 -0.970 1.00 77.69 509 GLY B CA 1
ATOM 7525 C C . GLY B 1 483 ? 152.372 106.096 -1.734 1.00 77.04 509 GLY B C 1
ATOM 7526 O O . GLY B 1 483 ? 151.595 106.331 -2.664 1.00 75.59 509 GLY B O 1
ATOM 7527 N N . TYR B 1 484 ? 152.691 104.860 -1.339 1.00 75.66 510 TYR B N 1
ATOM 7528 C CA . TYR B 1 484 ? 152.120 103.647 -1.928 1.00 74.20 510 TYR B CA 1
ATOM 7529 C C . TYR B 1 484 ? 151.529 102.797 -0.804 1.00 71.76 510 TYR B C 1
ATOM 7530 O O . TYR B 1 484 ? 152.212 102.510 0.182 1.00 71.12 510 TYR B O 1
ATOM 7539 N N . LEU B 1 485 ? 150.268 102.399 -0.961 1.00 69.10 511 LEU B N 1
ATOM 7540 C CA . LEU B 1 485 ? 149.570 101.580 0.033 1.00 66.79 511 LEU B CA 1
ATOM 7541 C C . LEU B 1 485 ? 150.038 100.126 -0.057 1.00 62.19 511 LEU B C 1
ATOM 7542 O O . LEU B 1 485 ? 149.998 99.531 -1.135 1.00 61.05 511 LEU B O 1
ATOM 7547 N N . VAL B 1 486 ? 150.478 99.569 1.072 1.00 58.50 512 VAL B N 1
ATOM 7548 C CA . VAL B 1 486 ? 150.955 98.185 1.142 1.00 57.03 512 VAL B CA 1
ATOM 7549 C C . VAL B 1 486 ? 149.833 97.291 1.687 1.00 55.51 512 VAL B C 1
ATOM 7550 O O . VAL B 1 486 ? 149.729 97.066 2.898 1.00 55.11 512 VAL B O 1
ATOM 7554 N N . LEU B 1 487 ? 149.003 96.785 0.773 1.00 53.55 513 LEU B N 1
ATOM 7555 C CA . LEU B 1 487 ? 147.821 95.989 1.119 1.00 51.76 513 LEU B CA 1
ATOM 7556 C C . LEU B 1 487 ? 148.148 94.501 1.165 1.00 49.80 513 LEU B C 1
ATOM 7557 O O . LEU B 1 487 ? 148.704 93.964 0.207 1.00 49.15 513 LEU B O 1
ATOM 7562 N N . ASN B 1 488 ? 147.793 93.848 2.273 1.00 48.27 514 ASN B N 1
ATOM 7563 C CA . ASN B 1 488 ? 147.950 92.397 2.426 1.00 48.17 514 ASN B CA 1
ATOM 7564 C C . ASN B 1 488 ? 146.671 91.690 1.970 1.00 47.83 514 ASN B C 1
ATOM 7565 O O . ASN B 1 488 ? 145.745 91.482 2.762 1.00 48.44 514 ASN B O 1
ATOM 7570 N N . LEU B 1 489 ? 146.634 91.320 0.691 1.00 46.01 515 LEU B N 1
ATOM 7571 C CA . LEU B 1 489 ? 145.437 90.746 0.073 1.00 44.60 515 LEU B CA 1
ATOM 7572 C C . LEU B 1 489 ? 145.252 89.267 0.416 1.00 44.00 515 LEU B C 1
ATOM 7573 O O . LEU B 1 489 ? 146.226 88.538 0.629 1.00 44.30 515 LEU B O 1
ATOM 7578 N N . SER B 1 490 ? 143.989 88.841 0.465 1.00 43.43 516 SER B N 1
ATOM 7579 C CA . SER B 1 490 ? 143.619 87.424 0.566 1.00 42.51 516 SER B CA 1
ATOM 7580 C C . SER B 1 490 ? 142.407 87.149 -0.333 1.00 41.42 516 SER B C 1
ATOM 7581 O O . SER B 1 490 ? 141.946 88.046 -1.048 1.00 40.10 516 SER B O 1
ATOM 7584 N N . ILE B 1 491 ? 141.918 85.908 -0.313 1.00 41.18 517 ILE B N 1
ATOM 7585 C CA . ILE B 1 491 ? 140.671 85.543 -1.016 1.00 40.74 517 ILE B CA 1
ATOM 7586 C C . ILE B 1 491 ? 139.465 86.343 -0.507 1.00 40.30 517 ILE B C 1
ATOM 7587 O O . ILE B 1 491 ? 138.588 86.711 -1.289 1.00 39.67 517 ILE B O 1
ATOM 7592 N N . LEU B 1 492 ? 139.450 86.608 0.800 1.00 39.70 518 LEU B N 1
ATOM 7593 C CA . LEU B 1 492 ? 138.442 87.454 1.438 1.00 39.11 518 LEU B CA 1
ATOM 7594 C C . LEU B 1 492 ? 138.733 88.919 1.107 1.00 38.69 518 LEU B C 1
ATOM 7595 O O . LEU B 1 492 ? 139.819 89.401 1.431 1.00 39.09 518 LEU B O 1
ATOM 7600 N N . PRO B 1 493 ? 137.785 89.631 0.456 1.00 38.22 519 PRO B N 1
ATOM 7601 C CA . PRO B 1 493 ? 138.059 91.040 0.144 1.00 38.35 519 PRO B CA 1
ATOM 7602 C C . PRO B 1 493 ? 138.157 91.961 1.359 1.00 38.48 519 PRO B C 1
ATOM 7603 O O . PRO B 1 493 ? 137.494 91.734 2.374 1.00 38.36 519 PRO B O 1
ATOM 7607 N N . GLN B 1 494 ? 138.999 92.984 1.226 1.00 38.76 520 GLN B N 1
ATOM 7608 C CA . GLN B 1 494 ? 139.104 94.082 2.183 1.00 39.17 520 GLN B CA 1
ATOM 7609 C C . GLN B 1 494 ? 138.658 95.359 1.470 1.00 39.03 520 GLN B C 1
ATOM 7610 O O . GLN B 1 494 ? 138.499 95.363 0.247 1.00 39.14 520 GLN B O 1
ATOM 7616 N N . TYR B 1 495 ? 138.454 96.429 2.237 1.00 38.84 521 TYR B N 1
ATOM 7617 C CA . TYR B 1 495 ? 137.824 97.655 1.731 1.00 38.86 521 TYR B CA 1
ATOM 7618 C C . TYR B 1 495 ? 138.550 98.909 2.220 1.00 39.65 521 TYR B C 1
ATOM 7619 O O . TYR B 1 495 ? 139.061 98.937 3.339 1.00 38.80 521 TYR B O 1
ATOM 7628 N N . LEU B 1 496 ? 138.581 99.937 1.371 1.00 41.06 522 LEU B N 1
ATOM 7629 C CA . LEU B 1 496 ? 139.174 101.235 1.697 1.00 42.98 522 LEU B CA 1
ATOM 7630 C C . LEU B 1 496 ? 138.100 102.317 1.610 1.00 43.92 522 LEU B C 1
ATOM 7631 O O . LEU B 1 496 ? 137.811 102.824 0.526 1.00 42.91 522 LEU B O 1
ATOM 7636 N N . VAL B 1 497 ? 137.521 102.670 2.757 1.00 46.06 523 VAL B N 1
ATOM 7637 C CA . VAL B 1 497 ? 136.386 103.595 2.810 1.00 48.06 523 VAL B CA 1
ATOM 7638 C C . VAL B 1 497 ? 136.892 105.039 2.825 1.00 48.99 523 VAL B C 1
ATOM 7639 O O . VAL B 1 497 ? 137.685 105.406 3.692 1.00 49.21 523 VAL B O 1
ATOM 7643 N N . VAL B 1 498 ? 136.416 105.848 1.877 1.00 49.92 524 VAL B N 1
ATOM 7644 C CA . VAL B 1 498 ? 136.819 107.253 1.765 1.00 51.27 524 VAL B CA 1
ATOM 7645 C C . VAL B 1 498 ? 136.098 108.097 2.825 1.00 53.27 524 VAL B C 1
ATOM 7646 O O . VAL B 1 498 ? 134.873 108.225 2.799 1.00 52.76 524 VAL B O 1
ATOM 7650 N N . LYS B 1 499 ? 136.881 108.643 3.758 1.00 55.87 525 LYS B N 1
ATOM 7651 C CA . LYS B 1 499 ? 136.431 109.619 4.759 1.00 57.28 525 LYS B CA 1
ATOM 7652 C C . LYS B 1 499 ? 135.455 109.031 5.779 1.00 57.56 525 LYS B C 1
ATOM 7653 O O . LYS B 1 499 ? 135.731 109.019 6.981 1.00 56.39 525 LYS B O 1
ATOM 7659 N N . LYS C 1 10 ? 97.485 90.831 -39.354 1.00 78.25 36 LYS C N 1
ATOM 7660 C CA . LYS C 1 10 ? 96.957 89.802 -38.405 1.00 77.56 36 LYS C CA 1
ATOM 7661 C C . LYS C 1 10 ? 96.582 88.509 -39.139 1.00 76.49 36 LYS C C 1
ATOM 7662 O O . LYS C 1 10 ? 96.692 88.431 -40.364 1.00 74.95 36 LYS C O 1
ATOM 7668 N N . ILE C 1 11 ? 96.172 87.496 -38.377 1.00 74.99 37 ILE C N 1
ATOM 7669 C CA . ILE C 1 11 ? 95.678 86.233 -38.930 1.00 73.65 37 ILE C CA 1
ATOM 7670 C C . ILE C 1 11 ? 94.160 86.195 -38.735 1.00 71.36 37 ILE C C 1
ATOM 7671 O O . ILE C 1 11 ? 93.682 86.257 -37.599 1.00 70.35 37 ILE C O 1
ATOM 7676 N N . GLN C 1 12 ? 93.413 86.109 -39.839 1.00 69.05 38 GLN C N 1
ATOM 7677 C CA . GLN C 1 12 ? 91.946 86.027 -39.798 1.00 67.58 38 GLN C CA 1
ATOM 7678 C C . GLN C 1 12 ? 91.479 84.570 -39.847 1.00 66.93 38 GLN C C 1
ATOM 7679 O O . GLN C 1 12 ? 91.800 83.849 -40.794 1.00 68.90 38 GLN C O 1
ATOM 7685 N N . LEU C 1 13 ? 90.709 84.161 -38.837 1.00 63.70 39 LEU C N 1
ATOM 7686 C CA . LEU C 1 13 ? 90.116 82.820 -38.771 1.00 59.51 39 LEU C CA 1
ATOM 7687 C C . LEU C 1 13 ? 88.736 82.821 -39.419 1.00 56.70 39 LEU C C 1
ATOM 7688 O O . LEU C 1 13 ? 88.168 83.879 -39.689 1.00 56.02 39 LEU C O 1
ATOM 7693 N N . ASN C 1 14 ? 88.205 81.626 -39.665 1.00 54.95 40 ASN C N 1
ATOM 7694 C CA . ASN C 1 14 ? 86.818 81.461 -40.110 1.00 53.56 40 ASN C CA 1
ATOM 7695 C C . ASN C 1 14 ? 85.916 81.652 -38.882 1.00 53.24 40 ASN C C 1
ATOM 7696 O O . ASN C 1 14 ? 86.253 81.157 -37.801 1.00 52.72 40 ASN C O 1
ATOM 7701 N N . PRO C 1 15 ? 84.788 82.389 -39.022 1.00 53.25 41 PRO C N 1
ATOM 7702 C CA . PRO C 1 15 ? 83.811 82.416 -37.919 1.00 52.25 41 PRO C CA 1
ATOM 7703 C C . PRO C 1 15 ? 83.284 81.027 -37.531 1.00 50.43 41 PRO C C 1
ATOM 7704 O O . PRO C 1 15 ? 83.179 80.719 -36.341 1.00 49.29 41 PRO C O 1
ATOM 7708 N N . VAL C 1 16 ? 82.972 80.210 -38.535 1.00 48.68 42 VAL C N 1
ATOM 7709 C CA . VAL C 1 16 ? 82.517 78.834 -38.335 1.00 47.62 42 VAL C CA 1
ATOM 7710 C C . VAL C 1 16 ? 83.723 77.885 -38.342 1.00 46.30 42 VAL C C 1
ATOM 7711 O O . VAL C 1 16 ? 84.286 77.603 -39.401 1.00 47.59 42 VAL C O 1
ATOM 7715 N N . LEU C 1 17 ? 84.103 77.396 -37.159 1.00 44.29 43 LEU C N 1
ATOM 7716 C CA . LEU C 1 17 ? 85.220 76.451 -36.999 1.00 42.90 43 LEU C CA 1
ATOM 7717 C C . LEU C 1 17 ? 84.746 74.992 -36.876 1.00 41.94 43 LEU C C 1
ATOM 7718 O O . LEU C 1 17 ? 85.408 74.168 -36.242 1.00 41.36 43 LEU C O 1
ATOM 7723 N N . VAL C 1 18 ? 83.604 74.679 -37.488 1.00 41.74 44 VAL C N 1
ATOM 7724 C CA . VAL C 1 18 ? 83.052 73.325 -37.519 1.00 41.70 44 VAL C CA 1
ATOM 7725 C C . VAL C 1 18 ? 82.625 73.021 -38.950 1.00 42.46 44 VAL C C 1
ATOM 7726 O O . VAL C 1 18 ? 82.093 73.891 -39.639 1.00 42.87 44 VAL C O 1
ATOM 7730 N N . SER C 1 19 ? 82.850 71.785 -39.386 1.00 43.26 45 SER C N 1
ATOM 7731 C CA . SER C 1 19 ? 82.474 71.363 -40.731 1.00 43.79 45 SER C CA 1
ATOM 7732 C C . SER C 1 19 ? 82.118 69.882 -40.748 1.00 44.12 45 SER C C 1
ATOM 7733 O O . SER C 1 19 ? 82.778 69.076 -40.093 1.00 43.89 45 SER C O 1
ATOM 7736 N N . THR C 1 20 ? 81.069 69.536 -41.493 1.00 44.87 46 THR C N 1
ATOM 7737 C CA . THR C 1 20 ? 80.634 68.150 -41.634 1.00 45.61 46 THR C CA 1
ATOM 7738 C C . THR C 1 20 ? 81.435 67.437 -42.728 1.00 46.43 46 THR C C 1
ATOM 7739 O O . THR C 1 20 ? 81.772 68.044 -43.748 1.00 47.02 46 THR C O 1
ATOM 7743 N N . ASP C 1 21 ? 81.737 66.157 -42.497 1.00 46.86 47 ASP C N 1
ATOM 7744 C CA . ASP C 1 21 ? 82.401 65.260 -43.468 1.00 46.99 47 ASP C CA 1
ATOM 7745 C C . ASP C 1 21 ? 83.837 65.630 -43.875 1.00 46.06 47 ASP C C 1
ATOM 7746 O O . ASP C 1 21 ? 84.343 66.706 -43.560 1.00 45.33 47 ASP C O 1
ATOM 7751 N N . ILE C 1 22 ? 84.482 64.689 -44.560 1.00 46.22 48 ILE C N 1
ATOM 7752 C CA . ILE C 1 22 ? 85.824 64.887 -45.125 1.00 46.68 48 ILE C CA 1
ATOM 7753 C C . ILE C 1 22 ? 85.766 65.807 -46.350 1.00 47.21 48 ILE C C 1
ATOM 7754 O O . ILE C 1 22 ? 84.763 65.827 -47.067 1.00 46.47 48 ILE C O 1
ATOM 7759 N N . GLY C 1 23 ? 86.837 66.567 -46.577 1.00 47.99 49 GLY C N 1
ATOM 7760 C CA . GLY C 1 23 ? 86.924 67.467 -47.732 1.00 49.51 49 GLY C CA 1
ATOM 7761 C C . GLY C 1 23 ? 87.866 68.637 -47.529 1.00 51.51 49 GLY C C 1
ATOM 7762 O O . GLY C 1 23 ? 88.648 68.658 -46.576 1.00 51.78 49 GLY C O 1
ATOM 7763 N N . LYS C 1 24 ? 87.792 69.604 -48.444 1.00 54.79 50 LYS C N 1
ATOM 7764 C CA . LYS C 1 24 ? 88.537 70.863 -48.326 1.00 56.77 50 LYS C CA 1
ATOM 7765 C C . LYS C 1 24 ? 87.884 71.729 -47.251 1.00 56.31 50 LYS C C 1
ATOM 7766 O O . LYS C 1 24 ? 86.658 71.851 -47.220 1.00 56.12 50 LYS C O 1
ATOM 7772 N N . LYS C 1 25 ? 88.702 72.342 -46.397 1.00 56.40 51 LYS C N 1
ATOM 7773 C CA . LYS C 1 25 ? 88.214 73.140 -45.269 1.00 57.03 51 LYS C CA 1
ATOM 7774 C C . LYS C 1 25 ? 88.872 74.520 -45.278 1.00 58.67 51 LYS C C 1
ATOM 7775 O O . LYS C 1 25 ? 90.075 74.636 -45.031 1.00 57.73 51 LYS C O 1
ATOM 7781 N N . ASN C 1 26 ? 88.083 75.557 -45.569 1.00 61.19 52 ASN C N 1
ATOM 7782 C CA . ASN C 1 26 ? 88.582 76.936 -45.593 1.00 64.15 52 ASN C CA 1
ATOM 7783 C C . ASN C 1 26 ? 88.649 77.487 -44.163 1.00 65.16 52 ASN C C 1
ATOM 7784 O O . ASN C 1 26 ? 87.709 78.114 -43.674 1.00 63.91 52 ASN C O 1
ATOM 7789 N N . VAL C 1 27 ? 89.780 77.240 -43.508 1.00 67.83 53 VAL C N 1
ATOM 7790 C CA . VAL C 1 27 ? 89.962 77.580 -42.090 1.00 70.44 53 VAL C CA 1
ATOM 7791 C C . VAL C 1 27 ? 90.303 79.048 -41.806 1.00 72.94 53 VAL C C 1
ATOM 7792 O O . VAL C 1 27 ? 89.956 79.558 -40.739 1.00 72.82 53 VAL C O 1
ATOM 7796 N N . ALA C 1 28 ? 90.979 79.721 -42.740 1.00 75.81 54 ALA C N 1
ATOM 7797 C CA . ALA C 1 28 ? 91.557 81.043 -42.464 1.00 78.45 54 ALA C CA 1
ATOM 7798 C C . ALA C 1 28 ? 91.833 81.861 -43.729 1.00 80.92 54 ALA C C 1
ATOM 7799 O O . ALA C 1 28 ? 91.612 81.389 -44.847 1.00 82.19 54 ALA C O 1
ATOM 7801 N N . LYS C 1 29 ? 92.291 83.099 -43.526 1.00 83.61 55 LYS C N 1
ATOM 7802 C CA . LYS C 1 29 ? 92.751 83.983 -44.603 1.00 85.45 55 LYS C CA 1
ATOM 7803 C C . LYS C 1 29 ? 93.953 84.815 -44.127 1.00 87.05 55 LYS C C 1
ATOM 7804 O O . LYS C 1 29 ? 93.969 85.303 -42.992 1.00 86.25 55 LYS C O 1
ATOM 7810 N N . ASN C 1 30 ? 94.942 84.973 -45.008 1.00 88.60 56 ASN C N 1
ATOM 7811 C CA . ASN C 1 30 ? 96.154 85.745 -44.722 1.00 88.47 56 ASN C CA 1
ATOM 7812 C C . ASN C 1 30 ? 95.894 87.234 -44.981 1.00 90.31 56 ASN C C 1
ATOM 7813 O O . ASN C 1 30 ? 95.581 87.621 -46.112 1.00 91.41 56 ASN C O 1
ATOM 7818 N N . LEU C 1 31 ? 96.017 88.052 -43.930 1.00 91.04 57 LEU C N 1
ATOM 7819 C CA . LEU C 1 31 ? 95.914 89.518 -44.040 1.00 90.68 57 LEU C CA 1
ATOM 7820 C C . LEU C 1 31 ? 97.273 90.220 -44.228 1.00 92.76 57 LEU C C 1
ATOM 7821 O O . LEU C 1 31 ? 97.317 91.449 -44.332 1.00 92.22 57 LEU C O 1
ATOM 7826 N N . GLY C 1 32 ? 98.369 89.455 -44.270 1.00 94.76 58 GLY C N 1
ATOM 7827 C CA . GLY C 1 32 ? 99.711 90.014 -44.468 1.00 96.20 58 GLY C CA 1
ATOM 7828 C C . GLY C 1 32 ? 99.988 90.446 -45.898 1.00 97.07 58 GLY C C 1
ATOM 7829 O O . GLY C 1 32 ? 99.149 90.270 -46.786 1.00 96.62 58 GLY C O 1
ATOM 7830 N N . GLU C 1 33 ? 101.172 91.021 -46.114 1.00 98.92 59 GLU C N 1
ATOM 7831 C CA . GLU C 1 33 ? 101.596 91.489 -47.440 1.00 102.54 59 GLU C CA 1
ATOM 7832 C C . GLU C 1 33 ? 103.085 91.227 -47.686 1.00 102.89 59 GLU C C 1
ATOM 7833 O O . GLU C 1 33 ? 103.881 91.198 -46.743 1.00 104.52 59 GLU C O 1
ATOM 7839 N N . GLY C 1 34 ? 103.441 91.037 -48.958 1.00 100.51 60 GLY C N 1
ATOM 7840 C CA . GLY C 1 34 ? 104.818 90.749 -49.369 1.00 97.25 60 GLY C CA 1
ATOM 7841 C C . GLY C 1 34 ? 105.114 89.258 -49.388 1.00 94.44 60 GLY C C 1
ATOM 7842 O O . GLY C 1 34 ? 104.371 88.486 -49.999 1.00 93.44 60 GLY C O 1
ATOM 7843 N N . ASN C 1 35 ? 106.193 88.860 -48.707 1.00 92.11 61 ASN C N 1
ATOM 7844 C CA . ASN C 1 35 ? 106.654 87.464 -48.658 1.00 90.54 61 ASN C CA 1
ATOM 7845 C C . ASN C 1 35 ? 106.279 86.764 -47.331 1.00 90.62 61 ASN C C 1
ATOM 7846 O O . ASN C 1 35 ? 106.982 85.854 -46.876 1.00 88.91 61 ASN C O 1
ATOM 7851 N N . MET C 1 36 ? 105.163 87.177 -46.726 1.00 90.47 62 MET C N 1
ATOM 7852 C CA . MET C 1 36 ? 104.668 86.563 -45.494 1.00 90.16 62 MET C CA 1
ATOM 7853 C C . MET C 1 36 ? 103.841 85.326 -45.842 1.00 90.54 62 MET C C 1
ATOM 7854 O O . MET C 1 36 ? 102.715 85.447 -46.332 1.00 91.72 62 MET C O 1
ATOM 7859 N N . ARG C 1 37 ? 104.414 84.145 -45.604 1.00 90.68 63 ARG C N 1
ATOM 7860 C CA . ARG C 1 37 ? 103.717 82.872 -45.818 1.00 90.34 63 ARG C CA 1
ATOM 7861 C C . ARG C 1 37 ? 103.005 82.441 -44.536 1.00 86.06 63 ARG C C 1
ATOM 7862 O O . ARG C 1 37 ? 103.522 82.661 -43.439 1.00 84.53 63 ARG C O 1
ATOM 7870 N N . LEU C 1 38 ? 101.828 81.828 -44.684 1.00 82.55 64 LEU C N 1
ATOM 7871 C CA . LEU C 1 38 ? 101.041 81.319 -43.553 1.00 79.22 64 LEU C CA 1
ATOM 7872 C C . LEU C 1 38 ? 100.889 79.797 -43.647 1.00 78.07 64 LEU C C 1
ATOM 7873 O O . LEU C 1 38 ? 100.069 79.290 -44.421 1.00 77.96 64 LEU C O 1
ATOM 7878 N N . THR C 1 39 ? 101.697 79.081 -42.863 1.00 76.41 65 THR C N 1
ATOM 7879 C CA . THR C 1 39 ? 101.588 77.626 -42.727 1.00 75.64 65 THR C CA 1
ATOM 7880 C C . THR C 1 39 ? 100.402 77.294 -41.820 1.00 75.10 65 THR C C 1
ATOM 7881 O O . THR C 1 39 ? 100.130 78.021 -40.861 1.00 75.63 65 THR C O 1
ATOM 7885 N N . GLY C 1 40 ? 99.706 76.198 -42.127 1.00 73.31 66 GLY C N 1
ATOM 7886 C CA . GLY C 1 40 ? 98.527 75.769 -41.367 1.00 70.99 66 GLY C CA 1
ATOM 7887 C C . GLY C 1 40 ? 98.457 74.266 -41.184 1.00 69.06 66 GLY C C 1
ATOM 7888 O O . GLY C 1 40 ? 98.064 73.548 -42.103 1.00 69.79 66 GLY C O 1
ATOM 7889 N N . LYS C 1 41 ? 98.838 73.796 -39.995 1.00 66.84 67 LYS C N 1
ATOM 7890 C CA . LYS C 1 41 ? 98.763 72.376 -39.634 1.00 65.73 67 LYS C CA 1
ATOM 7891 C C . LYS C 1 41 ? 97.499 72.083 -38.816 1.00 62.77 67 LYS C C 1
ATOM 7892 O O . LYS C 1 41 ? 97.252 72.745 -37.805 1.00 63.75 67 LYS C O 1
ATOM 7898 N N . LEU C 1 42 ? 96.711 71.099 -39.260 1.00 57.50 68 LEU C N 1
ATOM 7899 C CA . LEU C 1 42 ? 95.570 70.577 -38.492 1.00 53.49 68 LEU C CA 1
ATOM 7900 C C . LEU C 1 42 ? 95.964 69.236 -37.872 1.00 50.28 68 LEU C C 1
ATOM 7901 O O . LEU C 1 42 ? 96.055 68.235 -38.577 1.00 49.44 68 LEU C O 1
ATOM 7906 N N . VAL C 1 43 ? 96.185 69.229 -36.557 1.00 47.77 69 VAL C N 1
ATOM 7907 C CA . VAL C 1 43 ? 96.684 68.056 -35.830 1.00 46.60 69 VAL C CA 1
ATOM 7908 C C . VAL C 1 43 ? 95.557 67.432 -35.003 1.00 45.65 69 VAL C C 1
ATOM 7909 O O . VAL C 1 43 ? 95.033 68.068 -34.083 1.00 46.28 69 VAL C O 1
ATOM 7913 N N . ARG C 1 44 ? 95.202 66.186 -35.323 1.00 44.05 70 ARG C N 1
ATOM 7914 C CA . ARG C 1 44 ? 94.098 65.484 -34.660 1.00 42.56 70 ARG C CA 1
ATOM 7915 C C . ARG C 1 44 ? 94.457 65.090 -33.227 1.00 42.39 70 ARG C C 1
ATOM 7916 O O . ARG C 1 44 ? 95.606 64.741 -32.947 1.00 42.68 70 ARG C O 1
ATOM 7924 N N . TYR C 1 45 ? 93.473 65.156 -32.329 1.00 41.37 71 TYR C N 1
ATOM 7925 C CA . TYR C 1 45 ? 93.644 64.720 -30.936 1.00 41.07 71 TYR C CA 1
ATOM 7926 C C . TYR C 1 45 ? 93.897 63.207 -30.906 1.00 40.54 71 TYR C C 1
ATOM 7927 O O . TYR C 1 45 ? 93.339 62.464 -31.715 1.00 40.02 71 TYR C O 1
ATOM 7936 N N . GLY C 1 46 ? 94.754 62.774 -29.982 1.00 40.55 72 GLY C N 1
ATOM 7937 C CA . GLY C 1 46 ? 95.086 61.360 -29.808 1.00 41.49 72 GLY C CA 1
ATOM 7938 C C . GLY C 1 46 ? 96.297 60.917 -30.610 1.00 42.50 72 GLY C C 1
ATOM 7939 O O . GLY C 1 46 ? 97.394 60.794 -30.066 1.00 43.12 72 GLY C O 1
ATOM 7940 N N . ASP C 1 47 ? 96.093 60.687 -31.905 1.00 43.35 73 ASP C N 1
ATOM 7941 C CA . ASP C 1 47 ? 97.124 60.103 -32.780 1.00 44.37 73 ASP C CA 1
ATOM 7942 C C . ASP C 1 47 ? 97.978 61.116 -33.568 1.00 45.53 73 ASP C C 1
ATOM 7943 O O . ASP C 1 47 ? 98.926 60.715 -34.244 1.00 45.94 73 ASP C O 1
ATOM 7948 N N . ASN C 1 48 ? 97.638 62.404 -33.488 1.00 46.85 74 ASN C N 1
ATOM 7949 C CA . ASN C 1 48 ? 98.388 63.485 -34.153 1.00 47.82 74 ASN C CA 1
ATOM 7950 C C . ASN C 1 48 ? 98.462 63.367 -35.687 1.00 47.86 74 ASN C C 1
ATOM 7951 O O . ASN C 1 48 ? 99.472 63.726 -36.297 1.00 47.94 74 ASN C O 1
ATOM 7956 N N . LEU C 1 49 ? 97.383 62.883 -36.303 1.00 47.88 75 LEU C N 1
ATOM 7957 C CA . LEU C 1 49 ? 97.279 62.838 -37.762 1.00 48.15 75 LEU C CA 1
ATOM 7958 C C . LEU C 1 49 ? 97.235 64.271 -38.289 1.00 48.50 75 LEU C C 1
ATOM 7959 O O . LEU C 1 49 ? 96.312 65.021 -37.967 1.00 49.49 75 LEU C O 1
ATOM 7964 N N . THR C 1 50 ? 98.233 64.641 -39.090 1.00 48.79 76 THR C N 1
ATOM 7965 C CA . THR C 1 50 ? 98.437 66.031 -39.503 1.00 49.27 76 THR C CA 1
ATOM 7966 C C . THR C 1 50 ? 98.062 66.253 -40.969 1.00 50.06 76 THR C C 1
ATOM 7967 O O . THR C 1 50 ? 98.304 65.390 -41.810 1.00 50.96 76 THR C O 1
ATOM 7971 N N . PHE C 1 51 ? 97.463 67.409 -41.253 1.00 51.54 77 PHE C N 1
ATOM 7972 C CA . PHE C 1 51 ? 97.163 67.848 -42.619 1.00 53.38 77 PHE C CA 1
ATOM 7973 C C . PHE C 1 51 ? 97.657 69.282 -42.791 1.00 55.82 77 PHE C C 1
ATOM 7974 O O . PHE C 1 51 ? 97.385 70.135 -41.942 1.00 56.65 77 PHE C O 1
ATOM 7982 N N . SER C 1 52 ? 98.370 69.538 -43.890 1.00 58.40 78 SER C N 1
ATOM 7983 C CA . SER C 1 52 ? 99.081 70.804 -44.101 1.00 59.96 78 SER C CA 1
ATOM 7984 C C . SER C 1 52 ? 98.490 71.641 -45.234 1.00 62.00 78 SER C C 1
ATOM 7985 O O . SER C 1 52 ? 97.851 71.118 -46.152 1.00 62.42 78 SER C O 1
ATOM 7988 N N . GLY C 1 53 ? 98.723 72.948 -45.146 1.00 64.38 79 GLY C N 1
ATOM 7989 C CA . GLY C 1 53 ? 98.340 73.905 -46.183 1.00 65.55 79 GLY C CA 1
ATOM 7990 C C . GLY C 1 53 ? 99.171 75.172 -46.071 1.00 67.51 79 GLY C C 1
ATOM 7991 O O . GLY C 1 53 ? 99.677 75.498 -44.991 1.00 67.51 79 GLY C O 1
ATOM 7992 N N . VAL C 1 54 ? 99.316 75.881 -47.189 1.00 69.57 80 VAL C N 1
ATOM 7993 C CA . VAL C 1 54 ? 100.090 77.124 -47.247 1.00 71.01 80 VAL C CA 1
ATOM 7994 C C . VAL C 1 54 ? 99.232 78.222 -47.875 1.00 71.09 80 VAL C C 1
ATOM 7995 O O . VAL C 1 54 ? 98.498 77.972 -48.836 1.00 69.88 80 VAL C O 1
ATOM 7999 N N . ALA C 1 55 ? 99.330 79.428 -47.314 1.00 71.62 81 ALA C N 1
ATOM 8000 C CA . ALA C 1 55 ? 98.606 80.598 -47.807 1.00 72.82 81 ALA C CA 1
ATOM 8001 C C . ALA C 1 55 ? 99.532 81.812 -47.824 1.00 74.42 81 ALA C C 1
ATOM 8002 O O . ALA C 1 55 ? 99.838 82.380 -46.773 1.00 74.53 81 ALA C O 1
ATOM 8004 N N . ASN C 1 56 ? 99.977 82.202 -49.019 1.00 75.77 82 ASN C N 1
ATOM 8005 C CA . ASN C 1 56 ? 100.849 83.371 -49.191 1.00 75.91 82 ASN C CA 1
ATOM 8006 C C . ASN C 1 56 ? 100.060 84.671 -49.012 1.00 75.95 82 ASN C C 1
ATOM 8007 O O . ASN C 1 56 ? 98.829 84.653 -48.915 1.00 75.68 82 ASN C O 1
ATOM 8012 N N . ALA C 1 57 ? 100.788 85.787 -48.961 1.00 76.29 83 ALA C N 1
ATOM 8013 C CA . ALA C 1 57 ? 100.220 87.133 -48.764 1.00 77.26 83 ALA C CA 1
ATOM 8014 C C . ALA C 1 57 ? 98.897 87.384 -49.512 1.00 78.13 83 ALA C C 1
ATOM 8015 O O . ALA C 1 57 ? 98.876 87.423 -50.745 1.00 79.41 83 ALA C O 1
ATOM 8017 N N . GLY C 1 58 ? 97.806 87.533 -48.755 1.00 78.43 84 GLY C N 1
ATOM 8018 C CA . GLY C 1 58 ? 96.479 87.839 -49.308 1.00 77.79 84 GLY C CA 1
ATOM 8019 C C . GLY C 1 58 ? 95.555 86.659 -49.583 1.00 77.33 84 GLY C C 1
ATOM 8020 O O . GLY C 1 58 ? 94.335 86.831 -49.609 1.00 75.60 84 GLY C O 1
ATOM 8021 N N . LYS C 1 59 ? 96.119 85.466 -49.773 1.00 77.99 85 LYS C N 1
ATOM 8022 C CA . LYS C 1 59 ? 95.355 84.295 -50.226 1.00 79.22 85 LYS C CA 1
ATOM 8023 C C . LYS C 1 59 ? 94.556 83.619 -49.107 1.00 79.31 85 LYS C C 1
ATOM 8024 O O . LYS C 1 59 ? 94.772 83.886 -47.922 1.00 79.28 85 LYS C O 1
ATOM 8030 N N . GLU C 1 60 ? 93.632 82.745 -49.512 1.00 78.57 86 GLU C N 1
ATOM 8031 C CA . GLU C 1 60 ? 92.885 81.876 -48.590 1.00 77.07 86 GLU C CA 1
ATOM 8032 C C . GLU C 1 60 ? 93.736 80.667 -48.191 1.00 74.72 86 GLU C C 1
ATOM 8033 O O . GLU C 1 60 ? 94.592 80.223 -48.963 1.00 75.25 86 GLU C O 1
ATOM 8039 N N . LEU C 1 61 ? 93.491 80.145 -46.986 1.00 71.38 87 LEU C N 1
ATOM 8040 C CA . LEU C 1 61 ? 94.155 78.936 -46.486 1.00 68.14 87 LEU C CA 1
ATOM 8041 C C . LEU C 1 61 ? 93.150 77.789 -46.465 1.00 65.29 87 LEU C C 1
ATOM 8042 O O . LEU C 1 61 ? 92.238 77.775 -45.636 1.00 64.91 87 LEU C O 1
ATOM 8047 N N . VAL C 1 62 ? 93.329 76.841 -47.384 1.00 62.91 88 VAL C N 1
ATOM 8048 C CA . VAL C 1 62 ? 92.432 75.695 -47.549 1.00 61.55 88 VAL C CA 1
ATOM 8049 C C . VAL C 1 62 ? 93.239 74.410 -47.359 1.00 60.25 88 VAL C C 1
ATOM 8050 O O . VAL C 1 62 ? 94.260 74.217 -48.024 1.00 61.78 88 VAL C O 1
ATOM 8054 N N . ILE C 1 63 ? 92.776 73.547 -46.451 1.00 57.68 89 ILE C N 1
ATOM 8055 C CA . ILE C 1 63 ? 93.447 72.284 -46.125 1.00 55.72 89 ILE C CA 1
ATOM 8056 C C . ILE C 1 63 ? 92.480 71.133 -46.383 1.00 53.73 89 ILE C C 1
ATOM 8057 O O . ILE C 1 63 ? 91.337 71.170 -45.925 1.00 53.58 89 ILE C O 1
ATOM 8062 N N . ASP C 1 64 ? 92.942 70.119 -47.113 1.00 52.40 90 ASP C N 1
ATOM 8063 C CA . ASP C 1 64 ? 92.144 68.920 -47.371 1.00 51.48 90 ASP C CA 1
ATOM 8064 C C . ASP C 1 64 ? 92.265 67.981 -46.174 1.00 49.27 90 ASP C C 1
ATOM 8065 O O . ASP C 1 64 ? 93.375 67.616 -45.776 1.00 47.94 90 ASP C O 1
ATOM 8070 N N . VAL C 1 65 ? 91.116 67.599 -45.618 1.00 47.51 91 VAL C N 1
ATOM 8071 C CA . VAL C 1 65 ? 91.042 66.711 -44.460 1.00 46.11 91 VAL C CA 1
ATOM 8072 C C . VAL C 1 65 ? 90.359 65.411 -44.892 1.00 45.30 91 VAL C C 1
ATOM 8073 O O . VAL C 1 65 ? 89.180 65.418 -45.246 1.00 44.70 91 VAL C O 1
ATOM 8077 N N . THR C 1 66 ? 91.114 64.311 -44.857 1.00 45.05 92 THR C N 1
ATOM 8078 C CA . THR C 1 66 ? 90.668 62.996 -45.344 1.00 44.74 92 THR C CA 1
ATOM 8079 C C . THR C 1 66 ? 90.120 62.050 -44.257 1.00 44.36 92 THR C C 1
ATOM 8080 O O . THR C 1 66 ? 89.817 60.889 -44.549 1.00 44.62 92 THR C O 1
ATOM 8084 N N . GLU C 1 67 ? 90.001 62.534 -43.019 1.00 43.67 93 GLU C N 1
ATOM 8085 C CA . GLU C 1 67 ? 89.410 61.757 -41.920 1.00 43.06 93 GLU C CA 1
ATOM 8086 C C . GLU C 1 67 ? 88.705 62.663 -40.909 1.00 40.42 93 GLU C C 1
ATOM 8087 O O . GLU C 1 67 ? 89.102 63.813 -40.714 1.00 39.10 93 GLU C O 1
ATOM 8093 N N . LEU C 1 68 ? 87.678 62.120 -40.253 1.00 38.24 94 LEU C N 1
ATOM 8094 C CA . LEU C 1 68 ? 86.928 62.852 -39.224 1.00 36.66 94 LEU C CA 1
ATOM 8095 C C . LEU C 1 68 ? 87.764 63.022 -37.955 1.00 35.63 94 LEU C C 1
ATOM 8096 O O . LEU C 1 68 ? 88.700 62.254 -37.708 1.00 35.06 94 LEU C O 1
ATOM 8101 N N . GLY C 1 69 ? 87.423 64.036 -37.161 1.00 34.50 95 GLY C N 1
ATOM 8102 C CA . GLY C 1 69 ? 88.041 64.240 -35.854 1.00 33.30 95 GLY C CA 1
ATOM 8103 C C . GLY C 1 69 ? 88.078 65.667 -35.339 1.00 32.45 95 GLY C C 1
ATOM 8104 O O . GLY C 1 69 ? 87.647 66.606 -36.009 1.00 31.75 95 GLY C O 1
ATOM 8105 N N . TYR C 1 70 ? 88.622 65.799 -34.134 1.00 32.02 96 TYR C N 1
ATOM 8106 C CA . TYR C 1 70 ? 88.762 67.059 -33.418 1.00 31.77 96 TYR C CA 1
ATOM 8107 C C . TYR C 1 70 ? 90.211 67.517 -33.552 1.00 32.87 96 TYR C C 1
ATOM 8108 O O . TYR C 1 70 ? 91.116 66.905 -32.981 1.00 33.13 96 TYR C O 1
ATOM 8117 N N . TYR C 1 71 ? 90.423 68.597 -34.301 1.00 34.31 97 TYR C N 1
ATOM 8118 C CA . TYR C 1 71 ? 91.765 69.036 -34.686 1.00 35.59 97 TYR C CA 1
ATOM 8119 C C . TYR C 1 71 ? 92.228 70.282 -33.930 1.00 37.23 97 TYR C C 1
ATOM 8120 O O . TYR C 1 71 ? 91.433 71.183 -33.670 1.00 37.64 97 TYR C O 1
ATOM 8129 N N . THR C 1 72 ? 93.515 70.312 -33.578 1.00 39.22 98 THR C N 1
ATOM 8130 C CA . THR C 1 72 ? 94.183 71.515 -33.082 1.00 41.14 98 THR C CA 1
ATOM 8131 C C . THR C 1 72 ? 94.812 72.222 -34.279 1.00 43.11 98 THR C C 1
ATOM 8132 O O . THR C 1 72 ? 95.748 71.700 -34.881 1.00 44.02 98 THR C O 1
ATOM 8136 N N . LEU C 1 73 ? 94.291 73.398 -34.625 1.00 46.17 99 LEU C N 1
ATOM 8137 C CA . LEU C 1 73 ? 94.772 74.171 -35.778 1.00 48.58 99 LEU C CA 1
ATOM 8138 C C . LEU C 1 73 ? 95.942 75.085 -35.390 1.00 51.37 99 LEU C C 1
ATOM 8139 O O . LEU C 1 73 ? 95.735 76.122 -34.756 1.00 51.81 99 LEU C O 1
ATOM 8144 N N . GLU C 1 74 ? 97.159 74.692 -35.777 1.00 54.35 100 GLU C N 1
ATOM 8145 C CA . GLU C 1 74 ? 98.373 75.488 -35.538 1.00 57.10 100 GLU C CA 1
ATOM 8146 C C . GLU C 1 74 ? 98.666 76.380 -36.746 1.00 59.45 100 GLU C C 1
ATOM 8147 O O . GLU C 1 74 ? 98.886 75.873 -37.847 1.00 60.62 100 GLU C O 1
ATOM 8153 N N . LEU C 1 75 ? 98.665 77.697 -36.537 1.00 62.12 101 LEU C N 1
ATOM 8154 C CA . LEU C 1 75 ? 98.974 78.671 -37.592 1.00 64.24 101 LEU C CA 1
ATOM 8155 C C . LEU C 1 75 ? 100.275 79.413 -37.276 1.00 66.77 101 LEU C C 1
ATOM 8156 O O . LEU C 1 75 ? 100.532 79.762 -36.119 1.00 67.46 101 LEU C O 1
ATOM 8161 N N . THR C 1 76 ? 101.091 79.636 -38.308 1.00 68.78 102 THR C N 1
ATOM 8162 C CA . THR C 1 76 ? 102.382 80.319 -38.172 1.00 69.25 102 THR C CA 1
ATOM 8163 C C . THR C 1 76 ? 102.600 81.264 -39.359 1.00 68.94 102 THR C C 1
ATOM 8164 O O . THR C 1 76 ? 102.820 80.810 -40.483 1.00 67.71 102 THR C O 1
ATOM 8168 N 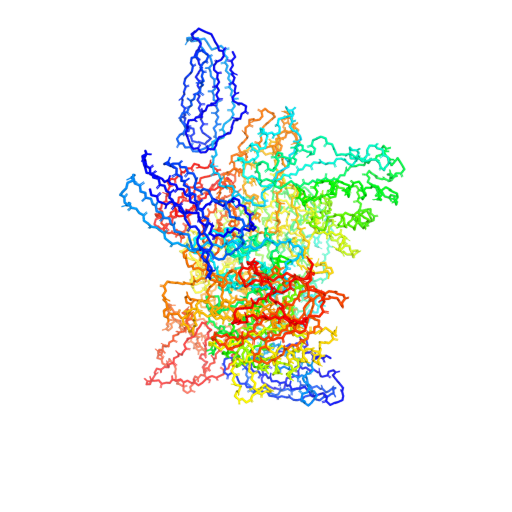N . LEU C 1 77 ? 102.512 82.570 -39.097 1.00 69.85 103 LEU C N 1
ATOM 8169 C CA . LEU C 1 77 ? 102.818 83.607 -40.087 1.00 70.24 103 LEU C CA 1
ATOM 8170 C C . LEU C 1 77 ? 104.294 83.994 -39.963 1.00 72.18 103 LEU C C 1
ATOM 8171 O O . LEU C 1 77 ? 104.736 84.418 -38.890 1.00 71.42 103 LEU C O 1
ATOM 8176 N N . ALA C 1 78 ? 105.048 83.846 -41.054 1.00 74.36 104 ALA C N 1
ATOM 8177 C CA . ALA C 1 78 ? 106.497 84.070 -41.036 1.00 76.16 104 ALA C CA 1
ATOM 8178 C C . ALA C 1 78 ? 107.043 84.521 -42.393 1.00 78.39 104 ALA C C 1
ATOM 8179 O O . ALA C 1 78 ? 106.624 84.020 -43.439 1.00 77.83 104 ALA C O 1
ATOM 8181 N N . ASP C 1 79 ? 107.982 85.469 -42.349 1.00 80.88 105 ASP C N 1
ATOM 8182 C CA . ASP C 1 79 ? 108.702 85.954 -43.526 1.00 81.84 105 ASP C CA 1
ATOM 8183 C C . ASP C 1 79 ? 110.059 85.243 -43.574 1.00 82.63 105 ASP C C 1
ATOM 8184 O O . ASP C 1 79 ? 111.031 85.701 -42.968 1.00 82.12 105 ASP C O 1
ATOM 8189 N N . ASN C 1 80 ? 110.099 84.122 -44.299 1.00 83.95 106 ASN C N 1
ATOM 8190 C CA . ASN C 1 80 ? 111.242 83.192 -44.316 1.00 86.55 106 ASN C CA 1
ATOM 8191 C C . ASN C 1 80 ? 111.561 82.651 -42.908 1.00 88.76 106 ASN C C 1
ATOM 8192 O O . ASN C 1 80 ? 110.926 81.689 -42.468 1.00 88.30 106 ASN C O 1
ATOM 8197 N N . GLU C 1 81 ? 112.515 83.275 -42.209 1.00 91.36 107 GLU C N 1
ATOM 8198 C CA . GLU C 1 81 ? 112.959 82.833 -40.878 1.00 91.73 107 GLU C CA 1
ATOM 8199 C C . GLU C 1 81 ? 112.338 83.646 -39.732 1.00 89.09 107 GLU C C 1
ATOM 8200 O O . GLU C 1 81 ? 112.168 83.119 -38.629 1.00 87.52 107 GLU C O 1
ATOM 8206 N N . ASN C 1 82 ? 112.010 84.917 -39.989 1.00 86.76 108 ASN C N 1
ATOM 8207 C CA . ASN C 1 82 ? 111.377 85.790 -38.991 1.00 84.96 108 ASN C CA 1
ATOM 8208 C C . ASN C 1 82 ? 109.909 85.407 -38.778 1.00 83.65 108 ASN C C 1
ATOM 8209 O O . ASN C 1 82 ? 109.063 85.682 -39.633 1.00 82.58 108 ASN C O 1
ATOM 8214 N N . ILE C 1 83 ? 109.614 84.782 -37.636 1.00 82.25 109 ILE C N 1
ATOM 8215 C CA . ILE C 1 83 ? 108.240 84.417 -37.277 1.00 80.09 109 ILE C CA 1
ATOM 8216 C C . ILE C 1 83 ? 107.534 85.676 -36.761 1.00 77.79 109 ILE C C 1
ATOM 8217 O O . ILE C 1 83 ? 107.957 86.273 -35.769 1.00 76.87 109 ILE C O 1
ATOM 8222 N N . ILE C 1 84 ? 106.461 86.061 -37.449 1.00 76.25 110 ILE C N 1
ATOM 8223 C CA . ILE C 1 84 ? 105.742 87.313 -37.192 1.00 75.84 110 ILE C CA 1
ATOM 8224 C C . ILE C 1 84 ? 104.677 87.131 -36.111 1.00 74.41 110 ILE C C 1
ATOM 8225 O O . ILE C 1 84 ? 104.570 87.949 -35.195 1.00 72.61 110 ILE C O 1
ATOM 8230 N N . GLN C 1 85 ? 103.889 86.064 -36.242 1.00 73.56 111 GLN C N 1
ATOM 8231 C CA . GLN C 1 85 ? 102.727 85.822 -35.385 1.00 72.51 111 GLN C CA 1
ATOM 8232 C C . GLN C 1 85 ? 102.346 84.339 -35.383 1.00 70.23 111 GLN C C 1
ATOM 8233 O O . GLN C 1 85 ? 102.562 83.638 -36.375 1.00 70.89 111 GLN C O 1
ATOM 8239 N N . THR C 1 86 ? 101.784 83.875 -34.267 1.00 66.70 112 THR C N 1
ATOM 8240 C CA . THR C 1 86 ? 101.284 82.502 -34.144 1.00 64.82 112 THR C CA 1
ATOM 8241 C C . THR C 1 86 ? 99.909 82.485 -33.476 1.00 63.86 112 THR C C 1
ATOM 8242 O O . THR C 1 86 ? 99.593 83.357 -32.664 1.00 63.69 112 THR C O 1
ATOM 8246 N N . ALA C 1 87 ? 99.102 81.487 -33.836 1.00 62.84 113 ALA C N 1
ATOM 8247 C CA . ALA C 1 87 ? 97.739 81.331 -33.315 1.00 61.80 113 ALA C CA 1
ATOM 8248 C C . ALA C 1 87 ? 97.380 79.851 -33.192 1.00 60.84 113 ALA C C 1
ATOM 8249 O O . ALA C 1 87 ? 97.751 79.046 -34.048 1.00 61.90 113 ALA C O 1
ATOM 8251 N N . VAL C 1 88 ? 96.663 79.505 -32.123 1.00 59.02 114 VAL C N 1
ATOM 8252 C CA . VAL C 1 88 ? 96.213 78.135 -31.869 1.00 57.76 114 VAL C CA 1
ATOM 8253 C C . VAL C 1 88 ? 94.705 78.161 -31.623 1.00 55.80 114 VAL C C 1
ATOM 8254 O O . VAL C 1 88 ? 94.237 78.840 -30.709 1.00 57.34 114 VAL C O 1
ATOM 8258 N N . VAL C 1 89 ? 93.954 77.440 -32.456 1.00 52.32 115 VAL C N 1
ATOM 8259 C CA . VAL C 1 89 ? 92.513 77.240 -32.253 1.00 50.35 115 VAL C CA 1
ATOM 8260 C C . VAL C 1 89 ? 92.138 75.786 -32.523 1.00 47.80 115 VAL C C 1
ATOM 8261 O O . VAL C 1 89 ? 92.946 75.015 -33.047 1.00 48.15 115 VAL C O 1
ATOM 8265 N N . ASN C 1 90 ? 90.917 75.419 -32.147 1.00 44.18 116 ASN C N 1
ATOM 8266 C CA . ASN C 1 90 ? 90.396 74.077 -32.395 1.00 41.63 116 ASN C CA 1
ATOM 8267 C C . ASN C 1 90 ? 89.433 74.091 -33.582 1.00 39.49 116 ASN C C 1
ATOM 8268 O O . ASN C 1 90 ? 88.854 75.130 -33.913 1.00 37.91 116 ASN C O 1
ATOM 8273 N N . TYR C 1 91 ? 89.294 72.934 -34.227 1.00 37.90 117 TYR C N 1
ATOM 8274 C CA . TYR C 1 91 ? 88.472 72.786 -35.431 1.00 37.16 117 TYR C CA 1
ATOM 8275 C C . TYR C 1 91 ? 87.860 71.389 -35.477 1.00 36.44 117 TYR C C 1
ATOM 8276 O O . TYR C 1 91 ? 88.587 70.394 -35.500 1.00 36.59 117 TYR C O 1
ATOM 8285 N N . ALA C 1 92 ? 86.529 71.325 -35.499 1.00 35.56 118 ALA C N 1
ATOM 8286 C CA . ALA C 1 92 ? 85.801 70.062 -35.390 1.00 35.08 118 ALA C CA 1
ATOM 8287 C C . ALA C 1 92 ? 85.340 69.583 -36.761 1.00 34.11 118 ALA C C 1
ATOM 8288 O O . ALA C 1 92 ? 84.508 70.234 -37.399 1.00 34.15 118 ALA C O 1
ATOM 8290 N N . VAL C 1 93 ? 85.896 68.457 -37.211 1.00 33.25 119 VAL C N 1
ATOM 8291 C CA . VAL C 1 93 ? 85.446 67.783 -38.429 1.00 33.05 119 VAL C CA 1
ATOM 8292 C C . VAL C 1 93 ? 84.529 66.639 -37.998 1.00 32.62 119 VAL C C 1
ATOM 8293 O O . VAL C 1 93 ? 84.995 65.571 -37.601 1.00 31.42 119 VAL C O 1
ATOM 8297 N N . VAL C 1 94 ? 83.224 66.886 -38.083 1.00 33.48 120 VAL C N 1
ATOM 8298 C CA . VAL C 1 94 ? 82.204 65.993 -37.516 1.00 34.35 120 VAL C CA 1
ATOM 8299 C C . VAL C 1 94 ? 81.504 65.189 -38.611 1.00 35.01 120 VAL C C 1
ATOM 8300 O O . VAL C 1 94 ? 81.523 65.596 -39.771 1.00 35.02 120 VAL C O 1
ATOM 8304 N N . PRO C 1 95 ? 80.887 64.044 -38.250 1.00 36.21 121 PRO C N 1
ATOM 8305 C CA . PRO C 1 95 ? 80.076 63.326 -39.239 1.00 37.21 121 PRO C CA 1
ATOM 8306 C C . PRO C 1 95 ? 78.800 64.086 -39.582 1.00 38.73 121 PRO C C 1
ATOM 8307 O O . PRO C 1 95 ? 78.275 64.822 -38.746 1.00 38.78 121 PRO C O 1
ATOM 8311 N N . GLU C 1 96 ? 78.325 63.912 -40.811 1.00 41.14 122 GLU C N 1
ATOM 8312 C CA . GLU C 1 96 ? 77.075 64.518 -41.252 1.00 43.44 122 GLU C CA 1
ATOM 8313 C C . GLU C 1 96 ? 75.922 63.626 -40.813 1.00 43.48 122 GLU C C 1
ATOM 8314 O O . GLU C 1 96 ? 75.968 62.412 -41.006 1.00 43.42 122 GLU C O 1
ATOM 8320 N N . ILE C 1 97 ? 74.898 64.235 -40.217 1.00 44.42 123 ILE C N 1
ATOM 8321 C CA . ILE C 1 97 ? 73.710 63.517 -39.748 1.00 44.84 123 ILE C CA 1
ATOM 8322 C C . ILE C 1 97 ? 72.522 63.936 -40.610 1.00 45.82 123 ILE C C 1
ATOM 8323 O O . ILE C 1 97 ? 72.351 65.122 -40.896 1.00 45.43 123 ILE C O 1
ATOM 8328 N N . ILE C 1 98 ? 71.705 62.962 -41.013 1.00 47.37 124 ILE C N 1
ATOM 8329 C CA . ILE C 1 98 ? 70.504 63.224 -41.812 1.00 48.96 124 ILE C CA 1
ATOM 8330 C C . ILE C 1 98 ? 69.437 63.786 -40.871 1.00 49.51 124 ILE C C 1
ATOM 8331 O O . ILE C 1 98 ? 69.323 63.323 -39.733 1.00 49.37 124 ILE C O 1
ATOM 8336 N N . ASP C 1 99 ? 68.663 64.767 -41.351 1.00 50.62 125 ASP C N 1
ATOM 8337 C CA . ASP C 1 99 ? 67.650 65.470 -40.535 1.00 51.10 125 ASP C CA 1
ATOM 8338 C C . ASP C 1 99 ? 66.715 64.524 -39.790 1.00 49.41 125 ASP C C 1
ATOM 8339 O O . ASP C 1 99 ? 66.518 64.665 -38.582 1.00 49.07 125 ASP C O 1
ATOM 8344 N N . GLU C 1 100 ? 66.150 63.565 -40.519 1.00 48.42 126 GLU C N 1
ATOM 8345 C CA . GLU C 1 100 ? 65.228 62.579 -39.931 1.00 49.17 126 GLU C CA 1
ATOM 8346 C C . GLU C 1 100 ? 65.899 61.570 -38.977 1.00 46.34 126 GLU C C 1
ATOM 8347 O O . GLU C 1 100 ? 65.217 60.966 -38.149 1.00 45.96 126 GLU C O 1
ATOM 8353 N N . GLU C 1 101 ? 67.214 61.390 -39.103 1.00 43.49 127 GLU C N 1
ATOM 8354 C CA . GLU C 1 101 ? 67.984 60.497 -38.226 1.00 41.89 127 GLU C CA 1
ATOM 8355 C C . GLU C 1 101 ? 68.508 61.137 -36.930 1.00 39.24 127 GLU C C 1
ATOM 8356 O O . GLU C 1 101 ? 69.017 60.423 -36.072 1.00 37.84 127 GLU C O 1
ATOM 8362 N N . ARG C 1 102 ? 68.403 62.460 -36.786 1.00 36.86 128 ARG C N 1
ATOM 8363 C CA . ARG C 1 102 ? 68.862 63.142 -35.566 1.00 35.07 128 ARG C CA 1
ATOM 8364 C C . ARG C 1 102 ? 68.092 62.665 -34.328 1.00 32.89 128 ARG C C 1
ATOM 8365 O O . ARG C 1 102 ? 66.891 62.413 -34.423 1.00 32.47 128 ARG C O 1
ATOM 8373 N N . PRO C 1 103 ? 68.774 62.544 -33.168 1.00 30.86 129 PRO C N 1
ATOM 8374 C CA . PRO C 1 103 ? 68.083 62.114 -31.943 1.00 29.83 129 PRO C CA 1
ATOM 8375 C C . PRO C 1 103 ? 67.032 63.105 -31.432 1.00 28.79 129 PRO C C 1
ATOM 8376 O O . PRO C 1 103 ? 67.356 64.256 -31.134 1.00 28.35 129 PRO C O 1
ATOM 8380 N N . LEU C 1 104 ? 65.791 62.638 -31.330 1.00 27.60 130 LEU C N 1
ATOM 8381 C CA . LEU C 1 104 ? 64.659 63.462 -30.902 1.00 27.23 130 LEU C CA 1
ATOM 8382 C C . LEU C 1 104 ? 64.716 63.830 -29.410 1.00 26.81 130 LEU C C 1
ATOM 8383 O O . LEU C 1 104 ? 64.143 64.846 -28.998 1.00 26.38 130 LEU C O 1
ATOM 8388 N N . ASP C 1 105 ? 65.409 63.008 -28.618 1.00 26.23 131 ASP C N 1
ATOM 8389 C CA . ASP C 1 105 ? 65.616 63.274 -27.186 1.00 26.06 131 ASP C CA 1
ATOM 8390 C C . ASP C 1 105 ? 66.861 64.122 -26.842 1.00 26.08 131 ASP C C 1
ATOM 8391 O O . ASP C 1 105 ? 67.081 64.425 -25.664 1.00 26.28 131 ASP C O 1
ATOM 8396 N N . MET C 1 106 ? 67.657 64.511 -27.842 1.00 25.64 132 MET C N 1
ATOM 8397 C CA . MET C 1 106 ? 68.837 65.351 -27.602 1.00 25.90 132 MET C CA 1
ATOM 8398 C C . MET C 1 106 ? 68.492 66.830 -27.726 1.00 25.49 132 MET C C 1
ATOM 8399 O O . MET C 1 106 ? 68.140 67.303 -28.809 1.00 25.92 132 MET C O 1
ATOM 8404 N N . GLY C 1 107 ? 68.593 67.545 -26.606 1.00 24.71 133 GLY C N 1
ATOM 8405 C CA . GLY C 1 107 ? 68.408 68.993 -26.564 1.00 24.13 133 GLY C CA 1
ATOM 8406 C C . GLY C 1 107 ? 69.635 69.694 -26.013 1.00 23.64 133 GLY C C 1
ATOM 8407 O O . GLY C 1 107 ? 70.579 69.046 -25.556 1.00 23.31 133 GLY C O 1
ATOM 8408 N N . VAL C 1 108 ? 69.617 71.022 -26.043 1.00 23.10 134 VAL C N 1
ATOM 8409 C CA . VAL C 1 108 ? 70.710 71.815 -25.485 1.00 22.90 134 VAL C CA 1
ATOM 8410 C C . VAL C 1 108 ? 70.206 73.192 -25.041 1.00 22.93 134 VAL C C 1
ATOM 8411 O O . VAL C 1 108 ? 69.399 73.812 -25.726 1.00 23.08 134 VAL C O 1
ATOM 8415 N N . CYS C 1 109 ? 70.688 73.657 -23.892 1.00 22.92 135 CYS C N 1
ATOM 8416 C CA . CYS C 1 109 ? 70.297 74.956 -23.357 1.00 23.13 135 CYS C CA 1
ATOM 8417 C C . CYS C 1 109 ? 71.082 76.057 -24.066 1.00 23.87 135 CYS C C 1
ATOM 8418 O O . CYS C 1 109 ? 72.307 76.007 -24.111 1.00 23.89 135 CYS C O 1
ATOM 8421 N N . VAL C 1 110 ? 70.370 77.039 -24.622 1.00 25.03 136 VAL C N 1
ATOM 8422 C CA . VAL C 1 110 ? 70.978 78.103 -25.430 1.00 25.89 136 VAL C CA 1
ATOM 8423 C C . VAL C 1 110 ? 70.594 79.474 -24.884 1.00 26.96 136 VAL C C 1
ATOM 8424 O O . VAL C 1 110 ? 69.415 79.760 -24.683 1.00 26.36 136 VAL C O 1
ATOM 8428 N N . HIS C 1 111 ? 71.604 80.309 -24.646 1.00 29.10 137 HIS C N 1
ATOM 8429 C CA . HIS C 1 111 ? 71.407 81.709 -24.283 1.00 31.15 137 HIS C CA 1
ATOM 8430 C C . HIS C 1 111 ? 71.574 82.571 -25.528 1.00 33.15 137 HIS C C 1
ATOM 8431 O O . HIS C 1 111 ? 72.182 82.117 -26.502 1.00 33.47 137 HIS C O 1
ATOM 8438 N N . PRO C 1 112 ? 71.028 83.808 -25.516 1.00 35.58 138 PRO C N 1
ATOM 8439 C CA . PRO C 1 112 ? 71.158 84.652 -26.711 1.00 36.87 138 PRO C CA 1
ATOM 8440 C C . PRO C 1 112 ? 72.629 84.900 -27.061 1.00 38.69 138 PRO C C 1
ATOM 8441 O O . PRO C 1 112 ? 73.401 85.266 -26.173 1.00 39.26 138 PRO C O 1
ATOM 8445 N N . PRO C 1 113 ? 73.025 84.668 -28.330 1.00 41.21 139 PRO C N 1
ATOM 8446 C CA . PRO C 1 113 ? 74.433 84.842 -28.689 1.00 43.08 139 PRO C CA 1
ATOM 8447 C C . PRO C 1 113 ? 74.845 86.310 -28.662 1.00 46.18 139 PRO C C 1
ATOM 8448 O O . PRO C 1 113 ? 74.066 87.176 -29.070 1.00 46.56 139 PRO C O 1
ATOM 8452 N N . LYS C 1 114 ? 76.064 86.577 -28.199 1.00 49.19 140 LYS C N 1
ATOM 8453 C CA . LYS C 1 114 ? 76.561 87.951 -28.065 1.00 52.49 140 LYS C CA 1
ATOM 8454 C C . LYS C 1 114 ? 76.873 88.619 -29.415 1.00 54.64 140 LYS C C 1
ATOM 8455 O O . LYS C 1 114 ? 77.010 89.842 -29.485 1.00 55.00 140 LYS C O 1
ATOM 8461 N N . ASP C 1 115 ? 76.981 87.814 -30.474 1.00 56.64 141 ASP C N 1
ATOM 8462 C CA . ASP C 1 115 ? 77.010 88.312 -31.856 1.00 57.04 141 ASP C CA 1
ATOM 8463 C C . ASP C 1 115 ? 75.699 88.953 -32.311 1.00 56.29 141 ASP C C 1
ATOM 8464 O O . ASP C 1 115 ? 75.714 89.803 -33.199 1.00 57.14 141 ASP C O 1
ATOM 8469 N N . ASN C 1 116 ? 74.580 88.520 -31.725 1.00 54.76 142 ASN C N 1
ATOM 8470 C CA . ASN C 1 116 ? 73.236 88.764 -32.262 1.00 54.16 142 ASN C CA 1
ATOM 8471 C C . ASN C 1 116 ? 73.058 88.032 -33.610 1.00 52.23 142 ASN C C 1
ATOM 8472 O O . ASN C 1 116 ? 72.205 88.401 -34.421 1.00 51.58 142 ASN C O 1
ATOM 8477 N N . ASP C 1 117 ? 73.846 86.970 -33.811 1.00 50.69 143 ASP C N 1
ATOM 8478 C CA . ASP C 1 117 ? 73.914 86.237 -35.073 1.00 49.46 143 ASP C CA 1
ATOM 8479 C C . ASP C 1 117 ? 73.376 84.832 -34.806 1.00 48.06 143 ASP C C 1
ATOM 8480 O O . ASP C 1 117 ? 74.121 83.920 -34.419 1.00 47.12 143 ASP C O 1
ATOM 8485 N N . TYR C 1 118 ? 72.071 84.679 -35.016 1.00 46.12 144 TYR C N 1
ATOM 8486 C CA . TYR C 1 118 ? 71.356 83.460 -34.644 1.00 45.38 144 TYR C CA 1
ATOM 8487 C C . TYR C 1 118 ? 71.597 82.323 -35.634 1.00 44.82 144 TYR C C 1
ATOM 8488 O O . TYR C 1 118 ? 71.788 81.179 -35.221 1.00 45.30 144 TYR C O 1
ATOM 8497 N N . SER C 1 119 ? 71.603 82.639 -36.929 1.00 44.58 145 SER C N 1
ATOM 8498 C CA . SER C 1 119 ? 71.842 81.637 -37.981 1.00 44.01 145 SER C CA 1
ATOM 8499 C C . SER C 1 119 ? 73.197 80.931 -37.844 1.00 42.58 145 SER C C 1
ATOM 8500 O O . SER C 1 119 ? 73.299 79.733 -38.107 1.00 41.63 145 SER C O 1
ATOM 8503 N N . LYS C 1 120 ? 74.226 81.674 -37.434 1.00 41.43 146 LYS C N 1
ATOM 8504 C CA . LYS C 1 120 ? 75.545 81.093 -37.171 1.00 41.24 146 LYS C CA 1
ATOM 8505 C C . LYS C 1 120 ? 75.524 80.148 -35.963 1.00 40.56 146 LYS C C 1
ATOM 8506 O O . LYS C 1 120 ? 76.072 79.045 -36.030 1.00 40.54 146 LYS C O 1
ATOM 8512 N N . THR C 1 121 ? 74.901 80.587 -34.869 1.00 39.46 147 THR C N 1
ATOM 8513 C CA . THR C 1 121 ? 74.764 79.764 -33.659 1.00 38.57 147 THR C CA 1
ATOM 8514 C C . THR C 1 121 ? 73.937 78.502 -33.930 1.00 37.86 147 THR C C 1
ATOM 8515 O O . THR C 1 121 ? 74.303 77.414 -33.482 1.00 36.89 147 THR C O 1
ATOM 8519 N N . PHE C 1 122 ? 72.840 78.649 -34.670 1.00 37.12 148 PHE C N 1
ATOM 8520 C CA . PHE C 1 122 ? 71.955 77.514 -34.964 1.00 37.15 148 PHE C CA 1
ATOM 8521 C C . PHE C 1 122 ? 72.486 76.559 -36.038 1.00 38.14 148 PHE C C 1
ATOM 8522 O O . PHE C 1 122 ? 72.093 75.391 -36.063 1.00 38.92 148 PHE C O 1
ATOM 8530 N N . ARG C 1 123 ? 73.370 77.041 -36.912 1.00 39.20 149 ARG C N 1
ATOM 8531 C CA . ARG C 1 123 ? 74.149 76.146 -37.781 1.00 40.15 149 ARG C CA 1
ATOM 8532 C C . ARG C 1 123 ? 75.067 75.257 -36.944 1.00 37.17 149 ARG C C 1
ATOM 8533 O O . ARG C 1 123 ? 75.157 74.055 -37.180 1.00 36.55 149 ARG C O 1
ATOM 8541 N N . LEU C 1 124 ? 75.740 75.862 -35.969 1.00 35.02 150 LEU C N 1
ATOM 8542 C CA . LEU C 1 124 ? 76.618 75.133 -35.053 1.00 33.93 150 LEU C CA 1
ATOM 8543 C C . LEU C 1 124 ? 75.849 74.155 -34.150 1.00 33.24 150 LEU C C 1
ATOM 8544 O O . LEU C 1 124 ? 76.347 73.065 -33.865 1.00 32.36 150 LEU C O 1
ATOM 8549 N N . ILE C 1 125 ? 74.647 74.540 -33.712 1.00 32.58 151 ILE C N 1
ATOM 8550 C CA . ILE C 1 125 ? 73.774 73.643 -32.937 1.00 31.87 151 ILE C CA 1
ATOM 8551 C C . ILE C 1 125 ? 73.365 72.431 -33.779 1.00 31.74 151 ILE C C 1
ATOM 8552 O O . ILE C 1 125 ? 73.469 71.298 -33.313 1.00 31.32 151 ILE C O 1
ATOM 8557 N N . ARG C 1 126 ? 72.899 72.689 -35.003 1.00 32.25 152 ARG C N 1
ATOM 8558 C CA . ARG C 1 126 ? 72.483 71.637 -35.949 1.00 32.78 152 ARG C CA 1
ATOM 8559 C C . ARG C 1 126 ? 73.569 70.586 -36.194 1.00 32.25 152 ARG C C 1
ATOM 8560 O O . ARG C 1 126 ? 73.289 69.387 -36.161 1.00 32.46 152 ARG C O 1
ATOM 8568 N N . MET C 1 127 ? 74.796 71.043 -36.437 1.00 31.71 153 MET C N 1
ATOM 8569 C CA . MET C 1 127 ? 75.925 70.150 -36.741 1.00 31.53 153 MET C CA 1
ATOM 8570 C C . MET C 1 127 ? 76.363 69.266 -35.561 1.00 30.81 153 MET C C 1
ATOM 8571 O O . MET C 1 127 ? 77.016 68.241 -35.775 1.00 30.72 153 MET C O 1
ATOM 8576 N N . ALA C 1 128 ? 76.011 69.661 -34.335 1.00 29.72 154 ALA C N 1
ATOM 8577 C CA . ALA C 1 128 ? 76.217 68.828 -33.141 1.00 28.63 154 ALA C CA 1
ATOM 8578 C C . ALA C 1 128 ? 75.112 67.780 -32.922 1.00 27.75 154 ALA C C 1
ATOM 8579 O O . ALA C 1 128 ? 75.226 66.949 -32.017 1.00 27.26 154 ALA C O 1
ATOM 8581 N N . GLY C 1 129 ? 74.043 67.837 -33.720 1.00 26.96 155 GLY C N 1
ATOM 8582 C CA . GLY C 1 129 ? 73.007 66.797 -33.743 1.00 26.45 155 GLY C CA 1
ATOM 8583 C C . GLY C 1 129 ? 71.751 67.053 -32.922 1.00 25.74 155 GLY C C 1
ATOM 8584 O O . GLY C 1 129 ? 70.880 66.183 -32.855 1.00 25.59 155 GLY C O 1
ATOM 8585 N N . PHE C 1 130 ? 71.635 68.234 -32.315 1.00 25.13 156 PHE C N 1
ATOM 8586 C CA . PHE C 1 130 ? 70.511 68.529 -31.417 1.00 24.83 156 PHE C CA 1
ATOM 8587 C C . PHE C 1 130 ? 69.213 68.789 -32.186 1.00 24.80 156 PHE C C 1
ATOM 8588 O O . PHE C 1 130 ? 69.221 69.459 -33.222 1.00 25.00 156 PHE C O 1
ATOM 8596 N N . THR C 1 131 ? 68.111 68.234 -31.677 1.00 24.79 157 THR C N 1
ATOM 8597 C CA . THR C 1 131 ? 66.766 68.467 -32.220 1.00 24.60 157 THR C CA 1
ATOM 8598 C C . THR C 1 131 ? 65.924 69.423 -31.371 1.00 24.52 157 THR C C 1
ATOM 8599 O O . THR C 1 131 ? 64.849 69.841 -31.806 1.00 24.83 157 THR C O 1
ATOM 8603 N N . ARG C 1 132 ? 66.390 69.748 -30.163 1.00 24.05 158 ARG C N 1
ATOM 8604 C CA . ARG C 1 132 ? 65.671 70.647 -29.265 1.00 23.45 158 ARG C CA 1
ATOM 8605 C C . ARG C 1 132 ? 66.609 71.698 -28.695 1.00 23.43 158 ARG C C 1
ATOM 8606 O O . ARG C 1 132 ? 67.814 71.471 -28.576 1.00 23.20 158 ARG C O 1
ATOM 8614 N N . ILE C 1 133 ? 66.047 72.857 -28.362 1.00 23.51 159 ILE C N 1
ATOM 8615 C CA . ILE C 1 133 ? 66.771 73.894 -27.629 1.00 23.66 159 ILE C CA 1
ATOM 8616 C C . ILE C 1 133 ? 65.915 74.420 -26.486 1.00 23.43 159 ILE C C 1
ATOM 8617 O O . ILE C 1 133 ? 64.687 74.367 -26.547 1.00 23.41 159 ILE C O 1
ATOM 8622 N N . ARG C 1 134 ? 66.577 74.908 -25.441 1.00 23.34 160 ARG C N 1
ATOM 8623 C CA . ARG C 1 134 ? 65.904 75.494 -24.286 1.00 23.13 160 ARG C CA 1
ATOM 8624 C C . ARG C 1 134 ? 66.453 76.885 -24.045 1.00 22.97 160 ARG C C 1
ATOM 8625 O O . ARG C 1 134 ? 67.668 77.066 -23.977 1.00 22.82 160 ARG C O 1
ATOM 8633 N N . THR C 1 135 ? 65.556 77.860 -23.922 1.00 23.06 161 THR C N 1
ATOM 8634 C CA . THR C 1 135 ? 65.936 79.233 -23.592 1.00 23.15 161 THR C CA 1
ATOM 8635 C C . THR C 1 135 ? 64.836 79.920 -22.775 1.00 23.21 161 THR C C 1
ATOM 8636 O O . THR C 1 135 ? 63.686 79.485 -22.776 1.00 22.94 161 THR C O 1
ATOM 8640 N N . ASP C 1 136 ? 65.212 80.994 -22.089 1.00 23.98 162 ASP C N 1
ATOM 8641 C CA . ASP C 1 136 ? 64.336 81.683 -21.136 1.00 24.67 162 ASP C CA 1
ATOM 8642 C C . ASP C 1 136 ? 63.436 82.732 -21.787 1.00 23.98 162 ASP C C 1
ATOM 8643 O O . ASP C 1 136 ? 63.783 83.321 -22.810 1.00 24.24 162 ASP C O 1
ATOM 8648 N N . LEU C 1 137 ? 62.277 82.953 -21.173 1.00 23.36 163 LEU C N 1
ATOM 8649 C CA . LEU C 1 137 ? 61.420 84.094 -21.479 1.00 22.92 163 LEU C CA 1
ATOM 8650 C C . LEU C 1 137 ? 60.981 84.694 -20.154 1.00 22.70 163 LEU C C 1
ATOM 8651 O O . LEU C 1 137 ? 60.285 84.042 -19.383 1.00 22.39 163 LEU C O 1
ATOM 8656 N N . ALA C 1 138 ? 61.397 85.928 -19.887 1.00 22.90 164 ALA C N 1
ATOM 8657 C CA . ALA C 1 138 ? 61.047 86.600 -18.641 1.00 23.07 164 ALA C CA 1
ATOM 8658 C C . ALA C 1 138 ? 59.621 87.147 -18.707 1.00 23.27 164 ALA C C 1
ATOM 8659 O O . ALA C 1 138 ? 59.239 87.791 -19.687 1.00 23.02 164 ALA C O 1
ATOM 8661 N N . TRP C 1 139 ? 58.846 86.871 -17.660 1.00 23.65 165 TRP C N 1
ATOM 8662 C CA . TRP C 1 139 ? 57.517 87.466 -17.447 1.00 24.15 165 TRP C CA 1
ATOM 8663 C C . TRP C 1 139 ? 57.589 89.002 -17.537 1.00 25.10 165 TRP C C 1
ATOM 8664 O O . TRP C 1 139 ? 56.765 89.624 -18.203 1.00 24.72 165 TRP C O 1
ATOM 8675 N N . GLU C 1 140 ? 58.601 89.583 -16.896 1.00 26.55 166 GLU C N 1
ATOM 8676 C CA . GLU C 1 140 ? 58.897 91.025 -16.957 1.00 28.34 166 GLU C CA 1
ATOM 8677 C C . GLU C 1 140 ? 58.945 91.577 -18.392 1.00 28.25 166 GLU C C 1
ATOM 8678 O O . GLU C 1 140 ? 58.432 92.665 -18.662 1.00 28.30 166 GLU C O 1
ATOM 8684 N N . HIS C 1 141 ? 59.559 90.821 -19.299 1.00 27.90 167 HIS C N 1
ATOM 8685 C CA . HIS C 1 141 ? 59.702 91.228 -20.701 1.00 27.52 167 HIS C CA 1
ATOM 8686 C C . HIS C 1 141 ? 58.440 91.011 -21.537 1.00 26.68 167 HIS C C 1
ATOM 8687 O O . HIS C 1 141 ? 58.256 91.681 -22.551 1.00 27.50 167 HIS C O 1
ATOM 8694 N N . VAL C 1 142 ? 57.593 90.065 -21.135 1.00 25.26 168 VAL C N 1
ATOM 8695 C CA . VAL C 1 142 ? 56.297 89.858 -21.786 1.00 24.30 168 VAL C CA 1
ATOM 8696 C C . VAL C 1 142 ? 55.280 90.916 -21.343 1.00 23.76 168 VAL C C 1
ATOM 8697 O O . VAL C 1 142 ? 54.550 91.448 -22.172 1.00 23.88 168 VAL C O 1
ATOM 8701 N N . GLU C 1 143 ? 55.245 91.213 -20.043 1.00 22.97 169 GLU C N 1
ATOM 8702 C CA . GLU C 1 143 ? 54.247 92.105 -19.453 1.00 22.29 169 GLU C CA 1
ATOM 8703 C C . GLU C 1 143 ? 54.923 93.271 -18.709 1.00 22.20 169 GLU C C 1
ATOM 8704 O O . GLU C 1 143 ? 55.013 93.253 -17.478 1.00 21.90 169 GLU C O 1
ATOM 8710 N N . PRO C 1 144 ? 55.412 94.288 -19.452 1.00 22.29 170 PRO C N 1
ATOM 8711 C CA . PRO C 1 144 ? 56.062 95.445 -18.808 1.00 22.30 170 PRO C CA 1
ATOM 8712 C C . PRO C 1 144 ? 55.112 96.360 -18.023 1.00 22.37 170 PRO C C 1
ATOM 8713 O O . PRO C 1 144 ? 55.560 97.088 -17.138 1.00 22.93 170 PRO C O 1
ATOM 8717 N N . ALA C 1 145 ? 53.829 96.342 -18.375 1.00 22.46 171 ALA C N 1
ATOM 8718 C CA . ALA C 1 145 ? 52.768 97.003 -17.605 1.00 22.40 171 ALA C CA 1
ATOM 8719 C C . ALA C 1 145 ? 51.625 96.015 -17.438 1.00 22.34 171 ALA C C 1
ATOM 8720 O O . ALA C 1 145 ? 51.415 95.164 -18.308 1.00 22.59 171 ALA C O 1
ATOM 8722 N N . LYS C 1 146 ? 50.885 96.134 -16.336 1.00 22.20 172 LYS C N 1
ATOM 8723 C CA . LYS C 1 146 ? 49.816 95.185 -16.025 1.00 22.26 172 LYS C CA 1
ATOM 8724 C C . LYS C 1 146 ? 48.824 95.099 -17.185 1.00 22.52 172 LYS C C 1
ATOM 8725 O O . LYS C 1 146 ? 48.216 96.101 -17.556 1.00 22.43 172 LYS C O 1
ATOM 8731 N N . GLY C 1 147 ? 48.700 93.908 -17.769 1.00 22.77 173 GLY C N 1
ATOM 8732 C CA . GLY C 1 147 ? 47.786 93.666 -18.887 1.00 23.37 173 GLY C CA 1
ATOM 8733 C C . GLY C 1 147 ? 48.285 94.032 -20.277 1.00 23.71 173 GLY C C 1
ATOM 8734 O O . GLY C 1 147 ? 47.605 93.736 -21.256 1.00 23.20 173 GLY C O 1
ATOM 8735 N N . LYS C 1 148 ? 49.458 94.665 -20.372 1.00 24.68 174 LYS C N 1
ATOM 8736 C CA . LYS C 1 148 ? 50.031 95.077 -21.652 1.00 25.83 174 LYS C CA 1
ATOM 8737 C C . LYS C 1 148 ? 51.070 94.058 -22.083 1.00 26.17 174 LYS C C 1
ATOM 8738 O O . LYS C 1 148 ? 52.119 93.950 -21.459 1.00 26.38 174 LYS C O 1
ATOM 8744 N N . TYR C 1 149 ? 50.781 93.325 -23.155 1.00 26.82 175 TYR C N 1
ATOM 8745 C CA . TYR C 1 149 ? 51.634 92.223 -23.591 1.00 27.55 175 TYR C CA 1
ATOM 8746 C C . TYR C 1 149 ? 52.476 92.568 -24.824 1.00 28.95 175 TYR C C 1
ATOM 8747 O O . TYR C 1 149 ? 52.020 93.271 -25.727 1.00 29.28 175 TYR C O 1
ATOM 8756 N N . VAL C 1 150 ? 53.714 92.074 -24.832 1.00 30.66 176 VAL C N 1
ATOM 8757 C CA . VAL C 1 150 ? 54.660 92.261 -25.935 1.00 31.84 176 VAL C CA 1
ATOM 8758 C C . VAL C 1 150 ? 55.537 91.015 -26.033 1.00 32.41 176 VAL C C 1
ATOM 8759 O O . VAL C 1 150 ? 56.038 90.538 -25.023 1.00 32.44 176 VAL C O 1
ATOM 8763 N N . MET C 1 151 ? 55.722 90.495 -27.245 1.00 33.57 177 MET C N 1
ATOM 8764 C CA . MET C 1 151 ? 56.693 89.426 -27.484 1.00 33.98 177 MET C CA 1
ATOM 8765 C C . MET C 1 151 ? 58.040 90.087 -27.783 1.00 34.84 177 MET C C 1
ATOM 8766 O O . MET C 1 151 ? 58.135 90.860 -28.740 1.00 35.11 177 MET C O 1
ATOM 8771 N N . PRO C 1 152 ? 59.082 89.811 -26.965 1.00 36.07 178 PRO C N 1
ATOM 8772 C CA . PRO C 1 152 ? 60.382 90.445 -27.236 1.00 37.06 178 PRO C CA 1
ATOM 8773 C C . PRO C 1 152 ? 61.020 89.980 -28.546 1.00 38.16 178 PRO C C 1
ATOM 8774 O O . PRO C 1 152 ? 60.660 88.924 -29.073 1.00 37.96 178 PRO C O 1
ATOM 8778 N N . GLU C 1 153 ? 61.962 90.771 -29.051 1.00 39.52 179 GLU C N 1
ATOM 8779 C CA . GLU C 1 153 ? 62.625 90.471 -30.317 1.00 41.48 179 GLU C CA 1
ATOM 8780 C C . GLU C 1 153 ? 63.389 89.148 -30.263 1.00 41.21 179 GLU C C 1
ATOM 8781 O O . GLU C 1 153 ? 63.286 88.341 -31.190 1.00 40.74 179 GLU C O 1
ATOM 8787 N N . HIS C 1 154 ? 64.131 88.924 -29.175 1.00 40.71 180 HIS C N 1
ATOM 8788 C CA . HIS C 1 154 ? 64.941 87.704 -29.026 1.00 40.60 180 HIS C CA 1
ATOM 8789 C C . HIS C 1 154 ? 64.145 86.397 -29.179 1.00 39.13 180 HIS C C 1
ATOM 8790 O O . HIS C 1 154 ? 64.686 85.413 -29.674 1.00 38.75 180 HIS C O 1
ATOM 8797 N N . MET C 1 155 ? 62.869 86.397 -28.788 1.00 38.05 181 MET C N 1
ATOM 8798 C CA . MET C 1 155 ? 62.010 85.211 -28.949 1.00 37.32 181 MET C CA 1
ATOM 8799 C C . MET C 1 155 ? 61.748 84.856 -30.411 1.00 36.86 181 MET C C 1
ATOM 8800 O O . MET C 1 155 ? 61.912 83.699 -30.806 1.00 36.95 181 MET C O 1
ATOM 8805 N N . TYR C 1 156 ? 61.339 85.848 -31.203 1.00 35.86 182 TYR C N 1
ATOM 8806 C CA . TYR C 1 156 ? 61.123 85.655 -32.645 1.00 35.09 182 TYR C CA 1
ATOM 8807 C C . TYR C 1 156 ? 62.385 85.138 -33.340 1.00 35.54 182 TYR C C 1
ATOM 8808 O O . TYR C 1 156 ? 62.303 84.286 -34.225 1.00 35.50 182 TYR C O 1
ATOM 8817 N N . GLN C 1 157 ? 63.540 85.652 -32.919 1.00 36.14 183 GLN C N 1
ATOM 8818 C CA . GLN C 1 157 ? 64.836 85.231 -33.456 1.00 36.62 183 GLN C CA 1
ATOM 8819 C C . GLN C 1 157 ? 65.181 83.774 -33.115 1.00 36.85 183 GLN C C 1
ATOM 8820 O O . GLN C 1 157 ? 65.725 83.058 -33.959 1.00 38.33 183 GLN C O 1
ATOM 8826 N N . PHE C 1 158 ? 64.867 83.343 -31.890 1.00 35.92 184 PHE C N 1
ATOM 8827 C CA . PHE C 1 158 ? 65.067 81.942 -31.479 1.00 35.06 184 PHE C CA 1
ATOM 8828 C C . PHE C 1 158 ? 64.183 80.964 -32.257 1.00 34.87 184 PHE C C 1
ATOM 8829 O O . PHE C 1 158 ? 64.661 79.923 -32.707 1.00 34.78 184 PHE C O 1
ATOM 8837 N N . VAL C 1 159 ? 62.904 81.304 -32.410 1.00 35.20 185 VAL C N 1
ATOM 8838 C CA . VAL C 1 159 ? 61.925 80.411 -33.047 1.00 35.74 185 VAL C CA 1
ATOM 8839 C C . VAL C 1 159 ? 62.124 80.325 -34.574 1.00 36.32 185 VAL C C 1
ATOM 8840 O O . VAL C 1 159 ? 61.943 79.254 -35.157 1.00 36.31 185 VAL C O 1
ATOM 8844 N N . SER C 1 160 ? 62.496 81.438 -35.210 1.00 37.16 186 SER C N 1
ATOM 8845 C CA . SER C 1 160 ? 62.826 81.451 -36.646 1.00 37.62 186 SER C CA 1
ATOM 8846 C C . SER C 1 160 ? 64.057 80.600 -36.938 1.00 37.50 186 SER C C 1
ATOM 8847 O O . SER C 1 160 ? 64.033 79.743 -37.824 1.00 37.21 186 SER C O 1
ATOM 8850 N N . ALA C 1 161 ? 65.123 80.857 -36.182 1.00 37.32 187 ALA C N 1
ATOM 8851 C CA . ALA C 1 161 ? 66.379 80.114 -36.293 1.00 37.54 187 ALA C CA 1
ATOM 8852 C C . ALA C 1 161 ? 66.207 78.618 -36.008 1.00 38.02 187 ALA C C 1
ATOM 8853 O O . ALA C 1 161 ? 66.840 77.786 -36.663 1.00 38.43 187 ALA C O 1
ATOM 8855 N N . SER C 1 162 ? 65.354 78.289 -35.035 1.00 38.11 188 SER C N 1
ATOM 8856 C CA . SER C 1 162 ? 65.047 76.893 -34.694 1.00 38.29 188 SER C CA 1
ATOM 8857 C C . SER C 1 162 ? 64.304 76.189 -35.830 1.00 38.55 188 SER C C 1
ATOM 8858 O O . SER C 1 162 ? 64.648 75.063 -36.194 1.00 38.11 188 SER C O 1
ATOM 8861 N N . GLU C 1 163 ? 63.289 76.857 -36.376 1.00 39.58 189 GLU C N 1
ATOM 8862 C CA . GLU C 1 163 ? 62.482 76.304 -37.471 1.00 40.48 189 GLU C CA 1
ATOM 8863 C C . GLU C 1 163 ? 63.282 76.031 -38.749 1.00 40.65 189 GLU C C 1
ATOM 8864 O O . GLU C 1 163 ? 63.015 75.045 -39.437 1.00 40.33 189 GLU C O 1
ATOM 8870 N N . LYS C 1 164 ? 64.264 76.881 -39.050 1.00 41.16 190 LYS C N 1
ATOM 8871 C CA . LYS C 1 164 ? 65.114 76.684 -40.233 1.00 42.50 190 LYS C CA 1
ATOM 8872 C C . LYS C 1 164 ? 66.054 75.476 -40.101 1.00 41.12 190 LYS C C 1
ATOM 8873 O O . LYS C 1 164 ? 66.481 74.920 -41.113 1.00 42.39 190 LYS C O 1
ATOM 8879 N N . GLU C 1 165 ? 66.376 75.081 -38.867 1.00 38.69 191 GLU C N 1
ATOM 8880 C CA . GLU C 1 165 ? 67.195 73.894 -38.609 1.00 36.68 191 GLU C CA 1
ATOM 8881 C C . GLU C 1 165 ? 66.393 72.679 -38.121 1.00 35.56 191 GLU C C 1
ATOM 8882 O O . GLU C 1 165 ? 66.982 71.695 -37.674 1.00 35.76 191 GLU C O 1
ATOM 8888 N N . GLY C 1 166 ? 65.066 72.729 -38.239 1.00 34.74 192 GLY C N 1
ATOM 8889 C CA . GLY C 1 166 ? 64.190 71.637 -37.798 1.00 34.28 192 GLY C CA 1
ATOM 8890 C C . GLY C 1 166 ? 64.280 71.321 -36.314 1.00 33.68 192 GLY C C 1
ATOM 8891 O O . GLY C 1 166 ? 64.241 70.152 -35.922 1.00 33.85 192 GLY C O 1
ATOM 8892 N N . ILE C 1 167 ? 64.393 72.368 -35.497 1.00 32.53 193 ILE C N 1
ATOM 8893 C CA . ILE C 1 167 ? 64.592 72.244 -34.053 1.00 31.78 193 ILE C CA 1
ATOM 8894 C C . ILE C 1 167 ? 63.320 72.667 -33.302 1.00 31.16 193 ILE C C 1
ATOM 8895 O O . ILE C 1 167 ? 62.764 73.731 -33.574 1.00 30.76 193 ILE C O 1
ATOM 8900 N N . LYS C 1 168 ? 62.871 71.826 -32.368 1.00 30.43 194 LYS C N 1
ATOM 8901 C CA . LYS C 1 168 ? 61.702 72.122 -31.529 1.00 30.04 194 LYS C CA 1
ATOM 8902 C C . LYS C 1 168 ? 62.126 72.902 -30.279 1.00 28.66 194 LYS C C 1
ATOM 8903 O O . LYS C 1 168 ? 62.755 72.327 -29.388 1.00 28.53 194 LYS C O 1
ATOM 8909 N N . PRO C 1 169 ? 61.783 74.207 -30.196 1.00 27.03 195 PRO C N 1
ATOM 8910 C CA . PRO C 1 169 ? 62.216 74.984 -29.034 1.00 26.16 195 PRO C CA 1
ATOM 8911 C C . PRO C 1 169 ? 61.331 74.744 -27.806 1.00 25.03 195 PRO C C 1
ATOM 8912 O O . PRO C 1 169 ? 60.109 74.686 -27.932 1.00 24.72 195 PRO C O 1
ATOM 8916 N N . LEU C 1 170 ? 61.967 74.569 -26.648 1.00 24.36 196 LEU C N 1
ATOM 8917 C CA . LEU C 1 170 ? 61.296 74.488 -25.348 1.00 23.69 196 LEU C CA 1
ATOM 8918 C C . LEU C 1 170 ? 61.560 75.804 -24.643 1.00 23.27 196 LEU C C 1
ATOM 8919 O O . LEU C 1 170 ? 62.692 76.272 -24.638 1.00 23.61 196 LEU C O 1
ATOM 8924 N N . ILE C 1 171 ? 60.530 76.401 -24.049 1.00 23.15 197 ILE C N 1
ATOM 8925 C CA . ILE C 1 171 ? 60.667 77.721 -23.422 1.00 22.99 197 ILE C CA 1
ATOM 8926 C C . ILE C 1 171 ? 60.348 77.641 -21.936 1.00 22.49 197 ILE C C 1
ATOM 8927 O O . ILE C 1 171 ? 59.322 77.083 -21.549 1.00 22.32 197 ILE C O 1
ATOM 8932 N N . VAL C 1 172 ? 61.238 78.217 -21.123 1.00 21.98 198 VAL C N 1
ATOM 8933 C CA . VAL C 1 172 ? 61.071 78.269 -19.670 1.00 21.68 198 VAL C CA 1
ATOM 8934 C C . VAL C 1 172 ? 60.653 79.685 -19.272 1.00 21.24 198 VAL C C 1
ATOM 8935 O O . VAL C 1 172 ? 61.420 80.634 -19.415 1.00 21.53 198 VAL C O 1
ATOM 8939 N N . PHE C 1 173 ? 59.415 79.815 -18.801 1.00 20.68 199 PHE C N 1
ATOM 8940 C CA . PHE C 1 173 ? 58.802 81.114 -18.530 1.00 20.49 199 PHE C CA 1
ATOM 8941 C C . PHE C 1 173 ? 58.764 81.391 -17.036 1.00 20.45 199 PHE C C 1
ATOM 8942 O O . PHE C 1 173 ? 58.259 80.572 -16.267 1.00 20.11 199 PHE C O 1
ATOM 8950 N N . GLY C 1 174 ? 59.268 82.551 -16.626 1.00 20.37 200 GLY C N 1
ATOM 8951 C CA . GLY C 1 174 ? 59.151 82.948 -15.236 1.00 20.64 200 GLY C CA 1
ATOM 8952 C C . GLY C 1 174 ? 59.987 84.137 -14.819 1.00 20.88 200 GLY C C 1
ATOM 8953 O O . GLY C 1 174 ? 60.180 85.078 -15.590 1.00 21.18 200 GLY C O 1
ATOM 8954 N N . TYR C 1 175 ? 60.496 84.054 -13.590 1.00 20.93 201 TYR C N 1
ATOM 8955 C CA . TYR C 1 175 ? 61.039 85.179 -12.826 1.00 21.03 201 TYR C CA 1
ATOM 8956 C C . TYR C 1 175 ? 59.999 86.262 -12.547 1.00 20.74 201 TYR C C 1
ATOM 8957 O O . TYR C 1 175 ? 59.045 86.440 -13.296 1.00 20.72 201 TYR C O 1
ATOM 8966 N N . ALA C 1 176 ? 60.186 86.954 -11.427 1.00 20.78 202 ALA C N 1
ATOM 8967 C CA . ALA C 1 176 ? 59.189 87.883 -10.903 1.00 20.61 202 ALA C CA 1
ATOM 8968 C C . ALA C 1 176 ? 59.042 89.132 -11.767 1.00 20.57 202 ALA C C 1
ATOM 8969 O O . ALA C 1 176 ? 59.980 89.554 -12.444 1.00 20.69 202 ALA C O 1
ATOM 8971 N N . ASN C 1 177 ? 57.839 89.692 -11.743 1.00 20.57 203 ASN C N 1
ATOM 8972 C CA . ASN C 1 177 ? 57.499 90.924 -12.430 1.00 20.52 203 ASN C CA 1
ATOM 8973 C C . ASN C 1 177 ? 57.034 91.942 -11.381 1.00 20.67 203 ASN C C 1
ATOM 8974 O O . ASN C 1 177 ? 55.865 92.340 -11.339 1.00 20.66 203 ASN C O 1
ATOM 8979 N N . ALA C 1 178 ? 57.972 92.356 -10.536 1.00 20.83 204 ALA C N 1
ATOM 8980 C CA . ALA C 1 178 ? 57.684 93.276 -9.429 1.00 21.29 204 ALA C CA 1
ATOM 8981 C C . ALA C 1 178 ? 57.323 94.702 -9.856 1.00 21.55 204 ALA C C 1
ATOM 8982 O O . ALA C 1 178 ? 56.753 95.445 -9.061 1.00 21.78 204 ALA C O 1
ATOM 8984 N N . ILE C 1 179 ? 57.668 95.099 -11.080 1.00 22.01 205 ILE C N 1
ATOM 8985 C CA . ILE C 1 179 ? 57.318 96.434 -11.575 1.00 22.41 205 ILE C CA 1
ATOM 8986 C C . ILE C 1 179 ? 55.808 96.524 -11.820 1.00 21.77 205 ILE C C 1
ATOM 8987 O O . ILE C 1 179 ? 55.157 97.442 -11.327 1.00 21.76 205 ILE C O 1
ATOM 8992 N N . ALA C 1 180 ? 55.266 95.570 -12.572 1.00 20.99 206 ALA C N 1
ATOM 8993 C CA . ALA C 1 180 ? 53.826 95.523 -12.846 1.00 20.71 206 ALA C CA 1
ATOM 8994 C C . ALA C 1 180 ? 52.999 95.026 -11.654 1.00 20.40 206 ALA C C 1
ATOM 8995 O O . ALA C 1 180 ? 51.863 95.459 -11.477 1.00 20.41 206 ALA C O 1
ATOM 8997 N N . TYR C 1 181 ? 53.564 94.121 -10.852 1.00 19.99 207 TYR C N 1
ATOM 8998 C CA . TYR C 1 181 ? 52.876 93.542 -9.693 1.00 19.91 207 TYR C CA 1
ATOM 8999 C C . TYR C 1 181 ? 53.677 93.786 -8.408 1.00 20.16 207 TYR C C 1
ATOM 9000 O O . TYR C 1 181 ? 54.218 92.840 -7.827 1.00 20.31 207 TYR C O 1
ATOM 9009 N N . PRO C 1 182 ? 53.742 95.054 -7.944 1.00 20.22 208 PRO C N 1
ATOM 9010 C CA . PRO C 1 182 ? 54.569 95.403 -6.777 1.00 20.29 208 PRO C CA 1
ATOM 9011 C C . PRO C 1 182 ? 54.146 94.783 -5.441 1.00 20.40 208 PRO C C 1
ATOM 9012 O O . PRO C 1 182 ? 54.979 94.698 -4.542 1.00 20.27 208 PRO C O 1
ATOM 9016 N N . ASN C 1 183 ? 52.884 94.367 -5.313 1.00 20.63 209 ASN C N 1
ATOM 9017 C CA . ASN C 1 183 ? 52.406 93.641 -4.125 1.00 20.86 209 ASN C CA 1
ATOM 9018 C C . ASN C 1 183 ? 52.131 92.160 -4.415 1.00 20.56 209 ASN C C 1
ATOM 9019 O O . ASN C 1 183 ? 51.407 91.501 -3.667 1.00 20.32 209 ASN C O 1
ATOM 9024 N N . GLY C 1 184 ? 52.734 91.632 -5.480 1.00 20.54 210 GLY C N 1
ATOM 9025 C CA . GLY C 1 184 ? 52.527 90.243 -5.890 1.00 20.65 210 GLY C CA 1
ATOM 9026 C C . GLY C 1 184 ? 53.484 89.236 -5.274 1.00 20.62 210 GLY C C 1
ATOM 9027 O O . GLY C 1 184 ? 53.271 88.032 -5.406 1.00 20.54 210 GLY C O 1
ATOM 9028 N N . PHE C 1 185 ? 54.527 89.721 -4.595 1.00 20.86 211 PHE C N 1
ATOM 9029 C CA . PHE C 1 185 ? 55.645 88.884 -4.143 1.00 20.98 211 PHE C CA 1
ATOM 9030 C C . PHE C 1 185 ? 56.013 89.200 -2.685 1.00 21.10 211 PHE C C 1
ATOM 9031 O O . PHE C 1 185 ? 57.157 89.565 -2.391 1.00 20.92 211 PHE C O 1
ATOM 9039 N N . PRO C 1 186 ? 55.036 89.061 -1.762 1.00 21.09 212 PRO C N 1
ATOM 9040 C CA . PRO C 1 186 ? 55.256 89.482 -0.373 1.00 21.38 212 PRO C CA 1
ATOM 9041 C C . PRO C 1 186 ? 56.315 88.677 0.391 1.00 21.91 212 PRO C C 1
ATOM 9042 O O . PRO C 1 186 ? 57.145 89.278 1.076 1.00 22.50 212 PRO C O 1
ATOM 9046 N N . THR C 1 187 ? 56.288 87.347 0.268 1.00 22.13 213 THR C N 1
ATOM 9047 C CA . THR C 1 187 ? 57.144 86.459 1.073 1.00 22.34 213 THR C CA 1
ATOM 9048 C C . THR C 1 187 ? 58.313 85.817 0.306 1.00 22.41 213 THR C C 1
ATOM 9049 O O . THR C 1 187 ? 59.371 85.587 0.892 1.00 22.71 213 THR C O 1
ATOM 9053 N N . ILE C 1 188 ? 58.121 85.520 -0.981 1.00 22.21 214 ILE C N 1
ATOM 9054 C CA . ILE C 1 188 ? 59.171 84.922 -1.830 1.00 21.94 214 ILE C CA 1
ATOM 9055 C C . ILE C 1 188 ? 59.170 85.562 -3.225 1.00 21.47 214 ILE C C 1
ATOM 9056 O O . ILE C 1 188 ? 58.165 86.151 -3.622 1.00 21.41 214 ILE C O 1
ATOM 9061 N N . PRO C 1 189 ? 60.290 85.455 -3.978 1.00 21.14 215 PRO C N 1
ATOM 9062 C CA . PRO C 1 189 ? 60.321 86.009 -5.340 1.00 21.02 215 PRO C CA 1
ATOM 9063 C C . PRO C 1 189 ? 59.598 85.090 -6.336 1.00 20.71 215 PRO C C 1
ATOM 9064 O O . PRO C 1 189 ? 60.212 84.492 -7.225 1.00 20.55 215 PRO C O 1
ATOM 9068 N N . PHE C 1 190 ? 58.278 85.024 -6.170 1.00 20.45 216 PHE C N 1
ATOM 9069 C CA . PHE C 1 190 ? 57.409 84.027 -6.802 1.00 20.17 216 PHE C CA 1
ATOM 9070 C C . PHE C 1 190 ? 55.971 84.460 -6.489 1.00 20.15 216 PHE C C 1
ATOM 9071 O O . PHE C 1 190 ? 55.705 84.877 -5.360 1.00 19.93 216 PHE C O 1
ATOM 9079 N N . PRO C 1 191 ? 55.048 84.401 -7.472 1.00 20.25 217 PRO C N 1
ATOM 9080 C CA . PRO C 1 191 ? 53.703 84.937 -7.223 1.00 20.49 217 PRO C CA 1
ATOM 9081 C C . PRO C 1 191 ? 52.900 84.088 -6.239 1.00 20.96 217 PRO C C 1
ATOM 9082 O O . PRO C 1 191 ? 52.689 82.903 -6.495 1.00 21.21 217 PRO C O 1
ATOM 9086 N N . THR C 1 192 ? 52.484 84.693 -5.124 1.00 21.43 218 THR C N 1
ATOM 9087 C CA . THR C 1 192 ? 51.719 84.002 -4.074 1.00 21.93 218 THR C CA 1
ATOM 9088 C C . THR C 1 192 ? 50.404 84.696 -3.678 1.00 22.58 218 THR C C 1
ATOM 9089 O O . THR C 1 192 ? 49.821 84.348 -2.653 1.00 23.25 218 THR C O 1
ATOM 9093 N N . THR C 1 193 ? 49.939 85.665 -4.472 1.00 23.13 219 THR C N 1
ATOM 9094 C CA . THR C 1 193 ? 48.608 86.254 -4.293 1.00 23.47 219 THR C CA 1
ATOM 9095 C C . THR C 1 193 ? 47.710 85.796 -5.432 1.00 24.65 219 THR C C 1
ATOM 9096 O O . THR C 1 193 ? 48.198 85.391 -6.489 1.00 25.04 219 THR C O 1
ATOM 9100 N N . GLU C 1 194 ? 46.400 85.870 -5.211 1.00 25.75 220 GLU C N 1
ATOM 9101 C CA . GLU C 1 194 ? 45.405 85.563 -6.240 1.00 27.02 220 GLU C CA 1
ATOM 9102 C C . GLU C 1 194 ? 45.613 86.407 -7.510 1.00 26.91 220 GLU C C 1
ATOM 9103 O O . GLU C 1 194 ? 45.464 85.896 -8.623 1.00 26.47 220 GLU C O 1
ATOM 9109 N N . GLU C 1 195 ? 45.988 87.676 -7.324 1.00 27.02 221 GLU C N 1
ATOM 9110 C CA . GLU C 1 195 ? 46.210 88.622 -8.427 1.00 27.02 221 GLU C CA 1
ATOM 9111 C C . GLU C 1 195 ? 47.480 88.312 -9.224 1.00 25.97 221 GLU C C 1
ATOM 9112 O O . GLU C 1 195 ? 47.453 88.356 -10.453 1.00 26.15 221 GLU C O 1
ATOM 9118 N N . SER C 1 196 ? 48.583 88.017 -8.534 1.00 24.57 222 SER C N 1
ATOM 9119 C CA . SER C 1 196 ? 49.867 87.759 -9.209 1.00 23.89 222 SER C CA 1
ATOM 9120 C C . SER C 1 196 ? 49.932 86.383 -9.900 1.00 23.29 222 SER C C 1
ATOM 9121 O O . SER C 1 196 ? 50.612 86.237 -10.917 1.00 22.84 222 SER C O 1
ATOM 9124 N N . ARG C 1 197 ? 49.233 85.388 -9.355 1.00 22.92 223 ARG C N 1
ATOM 9125 C CA . ARG C 1 197 ? 49.066 84.092 -10.029 1.00 23.07 223 ARG C CA 1
ATOM 9126 C C . ARG C 1 197 ? 48.321 84.249 -11.348 1.00 23.27 223 ARG C C 1
ATOM 9127 O O . ARG C 1 197 ? 48.745 83.719 -12.378 1.00 23.38 223 ARG C O 1
ATOM 9135 N N . LEU C 1 198 ? 47.207 84.975 -11.296 1.00 23.39 224 LEU C N 1
ATOM 9136 C CA . LEU C 1 198 ? 46.388 85.250 -12.475 1.00 23.62 224 LEU C CA 1
ATOM 9137 C C . LEU C 1 198 ? 47.168 86.041 -13.526 1.00 23.14 224 LEU C C 1
ATOM 9138 O O . LEU C 1 198 ? 47.085 85.739 -14.715 1.00 23.18 224 LEU C O 1
ATOM 9143 N N . GLY C 1 199 ? 47.925 87.041 -13.074 1.00 22.79 225 GLY C N 1
ATOM 9144 C CA . GLY C 1 199 ? 48.812 87.825 -13.936 1.00 22.41 225 GLY C CA 1
ATOM 9145 C C . GLY C 1 199 ? 49.865 86.988 -14.643 1.00 22.31 225 GLY C C 1
ATOM 9146 O O . GLY C 1 199 ? 50.104 87.158 -15.846 1.00 21.99 225 GLY C O 1
ATOM 9147 N N . CYS C 1 200 ? 50.487 86.082 -13.889 1.00 22.08 226 CYS C N 1
ATOM 9148 C CA . CYS C 1 200 ? 51.462 85.136 -14.437 1.00 21.80 226 CYS C CA 1
ATOM 9149 C C . CYS C 1 200 ? 50.819 84.227 -15.479 1.00 21.53 226 CYS C C 1
ATOM 9150 O O . CYS C 1 200 ? 51.374 84.032 -16.559 1.00 21.83 226 CYS C O 1
ATOM 9153 N N . ALA C 1 201 ? 49.646 83.692 -15.148 1.00 21.20 227 ALA C N 1
ATOM 9154 C CA . ALA C 1 201 ? 48.905 82.793 -16.039 1.00 21.07 227 ALA C CA 1
ATOM 9155 C C . ALA C 1 201 ? 48.502 83.460 -17.360 1.00 21.08 227 ALA C C 1
ATOM 9156 O O . ALA C 1 201 ? 48.693 82.880 -18.432 1.00 20.73 227 ALA C O 1
ATOM 9158 N N . ASN C 1 202 ? 47.953 84.672 -17.276 1.00 21.29 228 ASN C N 1
ATOM 9159 C CA . ASN C 1 202 ? 47.518 85.416 -18.468 1.00 21.60 228 ASN C CA 1
ATOM 9160 C C . ASN C 1 202 ? 48.683 85.884 -19.336 1.00 21.71 228 ASN C C 1
ATOM 9161 O O . ASN C 1 202 ? 48.538 85.980 -20.554 1.00 21.98 228 ASN C O 1
ATOM 9166 N N . ALA C 1 203 ? 49.821 86.182 -18.711 1.00 21.97 229 ALA C N 1
ATOM 9167 C CA . ALA C 1 203 ? 51.038 86.563 -19.440 1.00 21.95 229 ALA C CA 1
ATOM 9168 C C . ALA C 1 203 ? 51.593 85.387 -20.239 1.00 22.13 229 ALA C C 1
ATOM 9169 O O . ALA C 1 203 ? 51.921 85.532 -21.415 1.00 22.20 229 ALA C O 1
ATOM 9171 N N . LEU C 1 204 ? 51.703 84.230 -19.591 1.00 22.44 230 LEU C N 1
ATOM 9172 C CA . LEU C 1 204 ? 52.126 83.001 -20.264 1.00 22.93 230 LEU C CA 1
ATOM 9173 C C . LEU C 1 204 ? 51.139 82.603 -21.365 1.00 23.68 230 LEU C C 1
ATOM 9174 O O . LEU C 1 204 ? 51.551 82.175 -22.445 1.00 23.76 230 LEU C O 1
ATOM 9179 N N . ALA C 1 205 ? 49.846 82.747 -21.078 1.00 24.61 231 ALA C N 1
ATOM 9180 C CA . ALA C 1 205 ? 48.786 82.453 -22.048 1.00 25.44 231 ALA C CA 1
ATOM 9181 C C . ALA C 1 205 ? 48.897 83.298 -23.315 1.00 25.63 231 ALA C C 1
ATOM 9182 O O . ALA C 1 205 ? 48.679 82.790 -24.411 1.00 25.93 231 ALA C O 1
ATOM 9184 N N . TYR C 1 206 ? 49.232 84.577 -23.161 1.00 26.14 232 TYR C N 1
ATOM 9185 C CA . TYR C 1 206 ? 49.521 85.436 -24.310 1.00 27.15 232 TYR C CA 1
ATOM 9186 C C . TYR C 1 206 ? 50.653 84.852 -25.152 1.00 27.87 232 TYR C C 1
ATOM 9187 O O . TYR C 1 206 ? 50.506 84.696 -26.362 1.00 28.28 232 TYR C O 1
ATOM 9196 N N . ALA C 1 207 ? 51.774 84.544 -24.498 1.00 28.82 233 ALA C N 1
ATOM 9197 C CA . ALA C 1 207 ? 52.962 83.986 -25.164 1.00 29.25 233 ALA C CA 1
ATOM 9198 C C . ALA C 1 207 ? 52.683 82.658 -25.871 1.00 30.05 233 ALA C C 1
ATOM 9199 O O . ALA C 1 207 ? 53.214 82.409 -26.953 1.00 30.19 233 ALA C O 1
ATOM 9201 N N . VAL C 1 208 ? 51.850 81.819 -25.255 1.00 31.08 234 VAL C N 1
ATOM 9202 C CA . VAL C 1 208 ? 51.424 80.547 -25.844 1.00 31.74 234 VAL C CA 1
ATOM 9203 C C . VAL C 1 208 ? 50.526 80.782 -27.071 1.00 33.64 234 VAL C C 1
ATOM 9204 O O . VAL C 1 208 ? 50.674 80.088 -28.083 1.00 34.22 234 VAL C O 1
ATOM 9208 N N . LYS C 1 209 ? 49.611 81.754 -26.972 1.00 35.54 235 LYS C N 1
ATOM 9209 C CA . LYS C 1 209 ? 48.723 82.144 -28.086 1.00 36.48 235 LYS C CA 1
ATOM 9210 C C . LYS C 1 209 ? 49.513 82.664 -29.282 1.00 35.72 235 LYS C C 1
ATOM 9211 O O . LYS C 1 209 ? 49.288 82.237 -30.411 1.00 35.66 235 LYS C O 1
ATOM 9217 N N . GLU C 1 210 ? 50.423 83.594 -29.011 1.00 35.67 236 GLU C N 1
ATOM 9218 C CA . GLU C 1 210 ? 51.226 84.256 -30.042 1.00 36.57 236 GLU C CA 1
ATOM 9219 C C . GLU C 1 210 ? 52.114 83.285 -30.831 1.00 36.69 236 GLU C C 1
ATOM 9220 O O . GLU C 1 210 ? 52.278 83.444 -32.042 1.00 37.18 236 GLU C O 1
ATOM 9226 N N . MET C 1 211 ? 52.676 82.293 -30.143 1.00 36.41 237 MET C N 1
ATOM 9227 C CA . MET C 1 211 ? 53.528 81.283 -30.776 1.00 36.04 237 MET C CA 1
ATOM 9228 C C . MET C 1 211 ? 52.728 80.137 -31.387 1.00 35.82 237 MET C C 1
ATOM 9229 O O . MET C 1 211 ? 53.092 79.630 -32.449 1.00 35.93 237 MET C O 1
ATOM 9234 N N . GLY C 1 212 ? 51.651 79.724 -30.722 1.00 35.36 238 GLY C N 1
ATOM 9235 C CA . GLY C 1 212 ? 50.857 78.591 -31.183 1.00 35.35 238 GLY C CA 1
ATOM 9236 C C . GLY C 1 212 ? 51.697 77.328 -31.176 1.00 35.71 238 GLY C C 1
ATOM 9237 O O . GLY C 1 212 ? 52.481 77.111 -30.249 1.00 36.68 238 GLY C O 1
ATOM 9238 N N . ASN C 1 213 ? 51.572 76.524 -32.232 1.00 35.99 239 ASN C N 1
ATOM 9239 C CA . ASN C 1 213 ? 52.332 75.267 -32.360 1.00 35.58 239 ASN C CA 1
ATOM 9240 C C . ASN C 1 213 ? 53.784 75.432 -32.852 1.00 33.54 239 ASN C C 1
ATOM 9241 O O . ASN C 1 213 ? 54.472 74.439 -33.092 1.00 33.02 239 ASN C O 1
ATOM 9246 N N . ARG C 1 214 ? 54.255 76.673 -32.967 1.00 31.66 240 ARG C N 1
ATOM 9247 C CA . ARG C 1 214 ? 55.683 76.947 -33.157 1.00 30.67 240 ARG C CA 1
ATOM 9248 C C . ARG C 1 214 ? 56.500 76.614 -31.895 1.00 29.98 240 ARG C C 1
ATOM 9249 O O . ARG C 1 214 ? 57.707 76.386 -31.986 1.00 30.07 240 ARG C O 1
ATOM 9257 N N . VAL C 1 215 ? 55.841 76.624 -30.729 1.00 29.02 241 VAL C N 1
ATOM 9258 C CA . VAL C 1 215 ? 56.427 76.202 -29.451 1.00 27.86 241 VAL C CA 1
ATOM 9259 C C . VAL C 1 215 ? 55.424 75.299 -28.735 1.00 27.15 241 VAL C C 1
ATOM 9260 O O . VAL C 1 215 ? 54.371 75.767 -28.305 1.00 27.78 241 VAL C O 1
ATOM 9264 N N . THR C 1 216 ? 55.749 74.015 -28.606 1.00 26.45 242 THR C N 1
ATOM 9265 C CA . THR C 1 216 ? 54.843 73.033 -27.990 1.00 26.13 242 THR C CA 1
ATOM 9266 C C . THR C 1 216 ? 55.252 72.568 -26.579 1.00 25.61 242 THR C C 1
ATOM 9267 O O . THR C 1 216 ? 54.498 71.830 -25.942 1.00 26.02 242 THR C O 1
ATOM 9271 N N . GLU C 1 217 ? 56.425 72.987 -26.098 1.00 24.66 243 GLU C N 1
ATOM 9272 C CA . GLU C 1 217 ? 56.886 72.667 -24.742 1.00 24.18 243 GLU C CA 1
ATOM 9273 C C . GLU C 1 217 ? 57.098 73.967 -23.970 1.00 23.25 243 GLU C C 1
ATOM 9274 O O . GLU C 1 217 ? 57.956 74.772 -24.342 1.00 23.22 243 GLU C O 1
ATOM 9280 N N . TRP C 1 218 ? 56.311 74.162 -22.909 1.00 22.12 244 TRP C N 1
ATOM 9281 C CA . TRP C 1 218 ? 56.420 75.328 -22.032 1.00 21.61 244 TRP C CA 1
ATOM 9282 C C . TRP C 1 218 ? 56.681 74.873 -20.591 1.00 21.20 244 TRP C C 1
ATOM 9283 O O . TRP C 1 218 ? 55.904 74.091 -20.032 1.00 20.70 244 TRP C O 1
ATOM 9294 N N . GLU C 1 219 ? 57.775 75.370 -20.009 1.00 20.67 245 GLU C N 1
ATOM 9295 C CA . GLU C 1 219 ? 58.203 75.025 -18.654 1.00 20.32 245 GLU C CA 1
ATOM 9296 C C . GLU C 1 219 ? 57.913 76.210 -17.723 1.00 20.27 245 GLU C C 1
ATOM 9297 O O . GLU C 1 219 ? 58.407 77.315 -17.952 1.00 20.12 245 GLU C O 1
ATOM 9303 N N . LEU C 1 220 ? 57.110 75.978 -16.684 1.00 20.17 246 LEU C N 1
ATOM 9304 C CA . LEU C 1 220 ? 56.675 77.055 -15.786 1.00 20.18 246 LEU C CA 1
ATOM 9305 C C . LEU C 1 220 ? 57.706 77.285 -14.675 1.00 19.80 246 LEU C C 1
ATOM 9306 O O . LEU C 1 220 ? 57.766 76.535 -13.698 1.00 19.56 246 LEU C O 1
ATOM 9311 N N . TRP C 1 221 ? 58.533 78.313 -14.872 1.00 19.44 247 TRP C N 1
ATOM 9312 C CA . TRP C 1 221 ? 59.495 78.824 -13.883 1.00 19.28 247 TRP C CA 1
ATOM 9313 C C . TRP C 1 221 ? 60.760 77.968 -13.779 1.00 19.09 247 TRP C C 1
ATOM 9314 O O . TRP C 1 221 ? 60.688 76.743 -13.796 1.00 18.91 247 TRP C O 1
ATOM 9325 N N . ASN C 1 222 ? 61.911 78.630 -13.667 1.00 18.84 248 ASN C N 1
ATOM 9326 C CA . ASN C 1 222 ? 63.197 77.949 -13.543 1.00 18.70 248 ASN C CA 1
ATOM 9327 C C . ASN C 1 222 ? 63.638 77.852 -12.084 1.00 18.74 248 ASN C C 1
ATOM 9328 O O . ASN C 1 222 ? 63.734 78.866 -11.393 1.00 18.45 248 ASN C O 1
ATOM 9333 N N . GLU C 1 223 ? 63.907 76.624 -11.642 1.00 18.96 249 GLU C N 1
ATOM 9334 C CA . GLU C 1 223 ? 64.362 76.303 -10.280 1.00 19.12 249 GLU C CA 1
ATOM 9335 C C . GLU C 1 223 ? 63.732 77.136 -9.145 1.00 19.08 249 GLU C C 1
ATOM 9336 O O . GLU C 1 223 ? 64.440 77.830 -8.417 1.00 18.78 249 GLU C O 1
ATOM 9342 N N . PRO C 1 224 ? 62.394 77.070 -8.992 1.00 19.31 250 PRO C N 1
ATOM 9343 C CA . PRO C 1 224 ? 61.723 77.741 -7.880 1.00 19.39 250 PRO C CA 1
ATOM 9344 C C . PRO C 1 224 ? 61.847 76.966 -6.562 1.00 19.55 250 PRO C C 1
ATOM 9345 O O . PRO C 1 224 ? 60.842 76.511 -6.016 1.00 19.57 250 PRO C O 1
ATOM 9349 N N . ASN C 1 225 ? 63.067 76.837 -6.045 1.00 19.82 251 ASN C N 1
ATOM 9350 C CA . ASN C 1 225 ? 63.307 76.105 -4.794 1.00 20.01 251 ASN C CA 1
ATOM 9351 C C . ASN C 1 225 ? 62.671 76.834 -3.606 1.00 20.08 251 ASN C C 1
ATOM 9352 O O . ASN C 1 225 ? 62.176 76.202 -2.672 1.00 20.43 251 ASN C O 1
ATOM 9357 N N . TYR C 1 226 ? 62.718 78.164 -3.658 1.00 19.92 252 TYR C N 1
ATOM 9358 C CA . TYR C 1 226 ? 61.991 79.056 -2.730 1.00 19.68 252 TYR C CA 1
ATOM 9359 C C . TYR C 1 226 ? 60.474 78.841 -2.636 1.00 19.75 252 TYR C C 1
ATOM 9360 O O . TYR C 1 226 ? 59.877 79.176 -1.616 1.00 19.89 252 TYR C O 1
ATOM 9369 N N . ALA C 1 227 ? 59.855 78.320 -3.694 1.00 19.98 253 ALA C N 1
ATOM 9370 C CA . ALA C 1 227 ? 58.422 78.016 -3.696 1.00 20.16 253 ALA C CA 1
ATOM 9371 C C . ALA C 1 227 ? 58.185 76.584 -3.246 1.00 20.35 253 ALA C C 1
ATOM 9372 O O . ALA C 1 227 ? 58.677 75.647 -3.871 1.00 20.40 253 ALA C O 1
ATOM 9374 N N . ASP C 1 228 ? 57.435 76.425 -2.158 1.00 20.68 254 ASP C N 1
ATOM 9375 C CA . ASP C 1 228 ? 57.033 75.111 -1.669 1.00 20.84 254 ASP C CA 1
ATOM 9376 C C . ASP C 1 228 ? 56.110 74.456 -2.709 1.00 21.18 254 ASP C C 1
ATOM 9377 O O . ASP C 1 228 ? 55.190 75.110 -3.199 1.00 21.31 254 ASP C O 1
ATOM 9382 N N . PRO C 1 229 ? 56.363 73.182 -3.071 1.00 21.64 255 PRO C N 1
ATOM 9383 C CA . PRO C 1 229 ? 55.541 72.509 -4.085 1.00 21.98 255 PRO C CA 1
ATOM 9384 C C . PRO C 1 229 ? 54.027 72.599 -3.866 1.00 22.43 255 PRO C C 1
ATOM 9385 O O . PRO C 1 229 ? 53.294 72.919 -4.806 1.00 22.35 255 PRO C O 1
ATOM 9389 N N . VAL C 1 230 ? 53.580 72.338 -2.638 1.00 22.87 256 VAL C N 1
ATOM 9390 C CA . VAL C 1 230 ? 52.150 72.275 -2.320 1.00 23.28 256 VAL C CA 1
ATOM 9391 C C . VAL C 1 230 ? 51.578 73.643 -1.969 1.00 23.35 256 VAL C C 1
ATOM 9392 O O . VAL C 1 230 ? 50.539 74.023 -2.491 1.00 23.26 256 VAL C O 1
ATOM 9396 N N . LYS C 1 231 ? 52.246 74.367 -1.076 1.00 23.49 257 LYS C N 1
ATOM 9397 C CA . LYS C 1 231 ? 51.722 75.639 -0.568 1.00 23.23 257 LYS C CA 1
ATOM 9398 C C . LYS C 1 231 ? 51.861 76.819 -1.530 1.00 22.39 257 LYS C C 1
ATOM 9399 O O . LYS C 1 231 ? 51.037 77.733 -1.483 1.00 22.19 257 LYS C O 1
ATOM 9405 N N . ASP C 1 232 ? 52.904 76.814 -2.367 1.00 21.32 258 ASP C N 1
ATOM 9406 C CA . ASP C 1 232 ? 53.219 77.950 -3.250 1.00 20.59 258 ASP C CA 1
ATOM 9407 C C . ASP C 1 232 ? 53.099 77.615 -4.731 1.00 20.45 258 ASP C C 1
ATOM 9408 O O . ASP C 1 232 ? 52.362 78.281 -5.459 1.00 20.33 258 ASP C O 1
ATOM 9413 N N . TYR C 1 233 ? 53.822 76.591 -5.181 1.00 20.31 259 TYR C N 1
ATOM 9414 C CA . TYR C 1 233 ? 53.845 76.252 -6.605 1.00 20.12 259 TYR C CA 1
ATOM 9415 C C . TYR C 1 233 ? 52.483 75.773 -7.134 1.00 20.36 259 TYR C C 1
ATOM 9416 O O . TYR C 1 233 ? 52.028 76.240 -8.178 1.00 20.67 259 TYR C O 1
ATOM 9425 N N . LEU C 1 234 ? 51.844 74.849 -6.423 1.00 20.45 260 LEU C N 1
ATOM 9426 C CA . LEU C 1 234 ? 50.604 74.231 -6.910 1.00 20.64 260 LEU C CA 1
ATOM 9427 C C . LEU C 1 234 ? 49.431 75.220 -7.080 1.00 20.97 260 LEU C C 1
ATOM 9428 O O . LEU C 1 234 ? 48.726 75.140 -8.082 1.00 21.49 260 LEU C O 1
ATOM 9433 N N . PRO C 1 235 ? 49.221 76.156 -6.123 1.00 21.26 261 PRO C N 1
ATOM 9434 C CA . PRO C 1 235 ? 48.214 77.207 -6.328 1.00 21.42 261 PRO C CA 1
ATOM 9435 C C . PRO C 1 235 ? 48.388 78.037 -7.602 1.00 21.79 261 PRO C C 1
ATOM 9436 O O . PRO C 1 235 ? 47.390 78.386 -8.231 1.00 22.45 261 PRO C O 1
ATOM 9440 N N . LEU C 1 236 ? 49.633 78.355 -7.960 1.00 22.05 262 LEU C N 1
ATOM 9441 C CA . LEU C 1 236 ? 49.944 79.010 -9.241 1.00 22.34 262 LEU C CA 1
ATOM 9442 C C . LEU C 1 236 ? 49.596 78.098 -10.414 1.00 22.36 262 LEU C C 1
ATOM 9443 O O . LEU C 1 236 ? 48.964 78.529 -11.378 1.00 22.34 262 LEU C O 1
ATOM 9448 N N . LEU C 1 237 ? 50.019 76.841 -10.313 1.00 22.39 263 LEU C N 1
ATOM 9449 C CA . LEU C 1 237 ? 49.804 75.843 -11.361 1.00 22.46 263 LEU C CA 1
ATOM 9450 C C . LEU C 1 237 ? 48.315 75.583 -11.654 1.00 22.97 263 LEU C C 1
ATOM 9451 O O . LEU C 1 237 ? 47.944 75.368 -12.809 1.00 23.06 263 LEU C O 1
ATOM 9456 N N . LYS C 1 238 ? 47.476 75.612 -10.615 1.00 23.43 264 LYS C N 1
ATOM 9457 C CA . LYS C 1 238 ? 46.016 75.450 -10.767 1.00 23.41 264 LYS C CA 1
ATOM 9458 C C . LYS C 1 238 ? 45.338 76.568 -11.566 1.00 23.57 264 LYS C C 1
ATOM 9459 O O . LYS C 1 238 ? 44.278 76.346 -12.150 1.00 24.31 264 LYS C O 1
ATOM 9465 N N . VAL C 1 239 ? 45.939 77.756 -11.572 1.00 23.44 265 VAL C N 1
ATOM 9466 C CA . VAL C 1 239 ? 45.471 78.884 -12.382 1.00 23.22 265 VAL C CA 1
ATOM 9467 C C . VAL C 1 239 ? 46.129 78.869 -13.766 1.00 23.22 265 VAL C C 1
ATOM 9468 O O . VAL C 1 239 ? 45.461 79.106 -14.771 1.00 23.24 265 VAL C O 1
ATOM 9472 N N . VAL C 1 240 ? 47.433 78.593 -13.808 1.00 23.40 266 VAL C N 1
ATOM 9473 C CA . VAL C 1 240 ? 48.212 78.620 -15.054 1.00 23.50 266 VAL C CA 1
ATOM 9474 C C . VAL C 1 240 ? 47.769 77.539 -16.040 1.00 23.71 266 VAL C C 1
ATOM 9475 O O . VAL C 1 240 ? 47.582 77.823 -17.222 1.00 23.73 266 VAL C O 1
ATOM 9479 N N . TYR C 1 241 ? 47.609 76.312 -15.552 1.00 24.14 267 TYR C N 1
ATOM 9480 C CA . TYR C 1 241 ? 47.338 75.165 -16.421 1.00 24.53 267 TYR C CA 1
ATOM 9481 C C . TYR C 1 241 ? 46.041 75.306 -17.256 1.00 25.28 267 TYR C C 1
ATOM 9482 O O . TYR C 1 241 ? 46.111 75.254 -18.486 1.00 25.01 267 TYR C O 1
ATOM 9491 N N . PRO C 1 242 ? 44.869 75.503 -16.607 1.00 26.03 268 PRO C N 1
ATOM 9492 C CA . PRO C 1 242 ? 43.643 75.676 -17.406 1.00 26.41 268 PRO C CA 1
ATOM 9493 C C . PRO C 1 242 ? 43.643 76.908 -18.323 1.00 26.87 268 PRO C C 1
ATOM 9494 O O . PRO C 1 242 ? 43.134 76.832 -19.442 1.00 26.84 268 PRO C O 1
ATOM 9498 N N . THR C 1 243 ? 44.204 78.020 -17.849 1.00 27.60 269 THR C N 1
ATOM 9499 C CA . THR C 1 243 ? 44.285 79.256 -18.636 1.00 28.44 269 THR C CA 1
ATOM 9500 C C . THR C 1 243 ? 45.089 79.071 -19.921 1.00 30.07 269 THR C C 1
ATOM 9501 O O . THR C 1 243 ? 44.681 79.527 -20.994 1.00 31.30 269 THR C O 1
ATOM 9505 N N . VAL C 1 244 ? 46.229 78.401 -19.792 1.00 31.03 270 VAL C N 1
ATOM 9506 C CA . VAL C 1 244 ? 47.151 78.181 -20.904 1.00 31.84 270 VAL C CA 1
ATOM 9507 C C . VAL C 1 244 ? 46.643 77.103 -21.871 1.00 32.42 270 VAL C C 1
ATOM 9508 O O . VAL C 1 244 ? 46.784 77.248 -23.088 1.00 32.11 270 VAL C O 1
ATOM 9512 N N . LYS C 1 245 ? 46.073 76.027 -21.332 1.00 33.30 271 LYS C N 1
ATOM 9513 C CA . LYS C 1 245 ? 45.587 74.917 -22.160 1.00 34.51 271 LYS C CA 1
ATOM 9514 C C . LYS C 1 245 ? 44.320 75.247 -22.961 1.00 35.86 271 LYS C C 1
ATOM 9515 O O . LYS C 1 245 ? 44.090 74.647 -24.014 1.00 36.27 271 LYS C O 1
ATOM 9521 N N . LYS C 1 246 ? 43.506 76.182 -22.470 1.00 36.99 272 LYS C N 1
ATOM 9522 C CA . LYS C 1 246 ? 42.381 76.705 -23.248 1.00 38.44 272 LYS C CA 1
ATOM 9523 C C . LYS C 1 246 ? 42.866 77.396 -24.526 1.00 38.14 272 LYS C C 1
ATOM 9524 O O . LYS C 1 246 ? 42.285 77.222 -25.594 1.00 38.80 272 LYS C O 1
ATOM 9530 N N . VAL C 1 247 ? 43.933 78.175 -24.394 1.00 38.02 273 VAL C N 1
ATOM 9531 C CA . VAL C 1 247 ? 44.534 78.907 -25.512 1.00 38.00 273 VAL C CA 1
ATOM 9532 C C . VAL C 1 247 ? 45.225 77.985 -26.536 1.00 37.29 273 VAL C C 1
ATOM 9533 O O . VAL C 1 247 ? 45.202 78.269 -27.734 1.00 37.55 273 VAL C O 1
ATOM 9537 N N . ASN C 1 248 ? 45.847 76.906 -26.064 1.00 36.69 274 ASN C N 1
ATOM 9538 C CA . ASN C 1 248 ? 46.495 75.918 -26.941 1.00 35.76 274 ASN C CA 1
ATOM 9539 C C . ASN C 1 248 ? 46.504 74.538 -26.253 1.00 35.71 274 ASN C C 1
ATOM 9540 O O . ASN C 1 248 ? 47.379 74.270 -25.428 1.00 35.33 274 ASN C O 1
ATOM 9545 N N . PRO C 1 249 ? 45.529 73.660 -26.586 1.00 35.34 275 PRO C N 1
ATOM 9546 C CA . PRO C 1 249 ? 45.480 72.336 -25.937 1.00 34.78 275 PRO C CA 1
ATOM 9547 C C . PRO C 1 249 ? 46.604 71.365 -26.321 1.00 34.34 275 PRO C C 1
ATOM 9548 O O . PRO C 1 249 ? 46.795 70.366 -25.627 1.00 34.51 275 PRO C O 1
ATOM 9552 N N . ASP C 1 250 ? 47.327 71.648 -27.404 1.00 33.92 276 ASP C N 1
ATOM 9553 C CA . ASP C 1 250 ? 48.362 70.743 -27.913 1.00 33.62 276 ASP C CA 1
ATOM 9554 C C . ASP C 1 250 ? 49.689 70.807 -27.158 1.00 32.37 276 ASP C C 1
ATOM 9555 O O . ASP C 1 250 ? 50.504 69.893 -27.299 1.00 32.81 276 ASP C O 1
ATOM 9560 N N . ILE C 1 251 ? 49.922 71.862 -26.374 1.00 30.61 277 ILE C N 1
ATOM 9561 C CA . ILE C 1 251 ? 51.210 72.018 -25.686 1.00 29.12 277 ILE C CA 1
ATOM 9562 C C . ILE C 1 251 ? 51.397 71.025 -24.542 1.00 27.80 277 ILE C C 1
ATOM 9563 O O . ILE C 1 251 ? 50.431 70.463 -24.022 1.00 27.26 277 ILE C O 1
ATOM 9568 N N . THR C 1 252 ? 52.660 70.820 -24.181 1.00 26.82 278 THR C N 1
ATOM 9569 C CA . THR C 1 252 ? 53.048 70.085 -22.983 1.00 25.86 278 THR C CA 1
ATOM 9570 C C . THR C 1 252 ? 53.473 71.133 -21.957 1.00 24.71 278 THR C C 1
ATOM 9571 O O . THR C 1 252 ? 54.559 71.699 -22.059 1.00 25.10 278 THR C O 1
ATOM 9575 N N . LEU C 1 253 ? 52.594 71.414 -20.998 1.00 23.38 279 LEU C N 1
ATOM 9576 C CA . LEU C 1 253 ? 52.904 72.320 -19.897 1.00 22.43 279 LEU C CA 1
ATOM 9577 C C . LEU C 1 253 ? 53.715 71.547 -18.855 1.00 21.36 279 LEU C C 1
ATOM 9578 O O . LEU C 1 253 ? 53.212 70.598 -18.250 1.00 20.99 279 LEU C O 1
ATOM 9583 N N . ILE C 1 254 ? 54.966 71.966 -18.663 1.00 20.39 280 ILE C N 1
ATOM 9584 C CA . ILE C 1 254 ? 55.929 71.279 -17.794 1.00 19.58 280 ILE C CA 1
ATOM 9585 C C . ILE C 1 254 ? 56.047 72.038 -16.467 1.00 18.98 280 ILE C C 1
ATOM 9586 O O . ILE C 1 254 ? 56.364 73.225 -16.457 1.00 18.72 280 ILE C O 1
ATOM 9591 N N . SER C 1 255 ? 55.778 71.348 -15.359 1.00 18.74 281 SER C N 1
ATOM 9592 C CA . SER C 1 255 ? 55.896 71.921 -14.012 1.00 18.67 281 SER C CA 1
ATOM 9593 C C . SER C 1 255 ? 57.280 71.636 -13.414 1.00 18.62 281 SER C C 1
ATOM 9594 O O . SER C 1 255 ? 58.133 71.031 -14.067 1.00 18.26 281 SER C O 1
ATOM 9597 N N . GLY C 1 256 ? 57.506 72.094 -12.182 1.00 18.57 282 GLY C N 1
ATOM 9598 C CA . GLY C 1 256 ? 58.732 71.793 -11.440 1.00 18.49 282 GLY C CA 1
ATOM 9599 C C . GLY C 1 256 ? 59.865 72.776 -11.662 1.00 18.45 282 GLY C C 1
ATOM 9600 O O . GLY C 1 256 ? 60.342 73.404 -10.711 1.00 18.41 282 GLY C O 1
ATOM 9601 N N . GLY C 1 257 ? 60.316 72.894 -12.909 1.00 18.22 283 GLY C N 1
ATOM 9602 C CA . GLY C 1 257 ? 61.440 73.764 -13.240 1.00 18.20 283 GLY C CA 1
ATOM 9603 C C . GLY C 1 257 ? 62.786 73.260 -12.753 1.00 18.21 283 GLY C C 1
ATOM 9604 O O . GLY C 1 257 ? 63.734 74.035 -12.638 1.00 18.14 283 GLY C O 1
ATOM 9605 N N . GLY C 1 258 ? 62.877 71.965 -12.473 1.00 18.44 284 GLY C N 1
ATOM 9606 C CA . GLY C 1 258 ? 64.050 71.401 -11.823 1.00 18.79 284 GLY C CA 1
ATOM 9607 C C . GLY C 1 258 ? 64.241 71.839 -10.382 1.00 19.07 284 GLY C C 1
ATOM 9608 O O . GLY C 1 258 ? 65.374 71.904 -9.911 1.00 18.94 284 GLY C O 1
ATOM 9609 N N . SER C 1 259 ? 63.141 72.142 -9.688 1.00 19.34 285 SER C N 1
ATOM 9610 C CA . SER C 1 259 ? 63.180 72.472 -8.260 1.00 19.62 285 SER C CA 1
ATOM 9611 C C . SER C 1 259 ? 63.142 71.187 -7.432 1.00 19.78 285 SER C C 1
ATOM 9612 O O . SER C 1 259 ? 62.983 70.092 -7.977 1.00 19.69 285 SER C O 1
ATOM 9615 N N . GLY C 1 260 ? 63.250 71.335 -6.113 1.00 20.09 286 GLY C N 1
ATOM 9616 C CA . GLY C 1 260 ? 63.381 70.202 -5.198 1.00 20.18 286 GLY C CA 1
ATOM 9617 C C . GLY C 1 260 ? 64.821 69.830 -4.918 1.00 20.24 286 GLY C C 1
ATOM 9618 O O . GLY C 1 260 ? 65.737 70.275 -5.611 1.00 20.52 286 GLY C O 1
ATOM 9619 N N . ALA C 1 261 ? 65.004 69.019 -3.880 1.00 20.37 287 ALA C N 1
ATOM 9620 C CA . ALA C 1 261 ? 66.316 68.530 -3.461 1.00 20.45 287 ALA C CA 1
ATOM 9621 C C . ALA C 1 261 ? 67.053 67.841 -4.609 1.00 20.44 287 ALA C C 1
ATOM 9622 O O . ALA C 1 261 ? 66.523 66.913 -5.219 1.00 19.99 287 ALA C O 1
ATOM 9624 N N . GLY C 1 262 ? 68.264 68.315 -4.899 1.00 20.54 288 GLY C N 1
ATOM 9625 C CA . GLY C 1 262 ? 69.099 67.763 -5.968 1.00 20.60 288 GLY C CA 1
ATOM 9626 C C . GLY C 1 262 ? 68.692 68.151 -7.380 1.00 20.59 288 GLY C C 1
ATOM 9627 O O . GLY C 1 262 ? 69.243 67.629 -8.345 1.00 20.68 288 GLY C O 1
ATOM 9628 N N . GLY C 1 263 ? 67.755 69.087 -7.508 1.00 20.61 289 GLY C N 1
ATOM 9629 C CA . GLY C 1 263 ? 67.113 69.374 -8.782 1.00 20.51 289 GLY C CA 1
ATOM 9630 C C . GLY C 1 263 ? 65.963 68.431 -9.100 1.00 20.58 289 GLY C C 1
ATOM 9631 O O . GLY C 1 263 ? 65.533 68.352 -10.250 1.00 20.56 289 GLY C O 1
ATOM 9632 N N . GLY C 1 264 ? 65.471 67.715 -8.086 1.00 20.54 290 GLY C N 1
ATOM 9633 C CA . GLY C 1 264 ? 64.319 66.819 -8.215 1.00 20.46 290 GLY C CA 1
ATOM 9634 C C . GLY C 1 264 ? 64.478 65.362 -8.640 1.00 20.38 290 GLY C C 1
ATOM 9635 O O . GLY C 1 264 ? 63.463 64.714 -8.895 1.00 20.36 290 GLY C O 1
ATOM 9636 N N . PRO C 1 265 ? 65.715 64.812 -8.691 1.00 20.59 291 PRO C N 1
ATOM 9637 C CA . PRO C 1 265 ? 65.843 63.427 -9.186 1.00 20.83 291 PRO C CA 1
ATOM 9638 C C . PRO C 1 265 ? 65.217 62.353 -8.288 1.00 20.95 291 PRO C C 1
ATOM 9639 O O . PRO C 1 265 ? 64.875 61.281 -8.777 1.00 21.07 291 PRO C O 1
ATOM 9643 N N . GLY C 1 266 ? 65.084 62.635 -6.994 1.00 21.36 292 GLY C N 1
ATOM 9644 C CA . GLY C 1 266 ? 64.357 61.759 -6.070 1.00 21.80 292 GLY C CA 1
ATOM 9645 C C . GLY C 1 266 ? 62.857 62.014 -5.989 1.00 21.95 292 GLY C C 1
ATOM 9646 O O . GLY C 1 266 ? 62.181 61.415 -5.149 1.00 21.87 292 GLY C O 1
ATOM 9647 N N . GLY C 1 267 ? 62.335 62.887 -6.856 1.00 21.95 293 GLY C N 1
ATOM 9648 C CA . GLY C 1 267 ? 60.920 63.242 -6.873 1.00 22.07 293 GLY C CA 1
ATOM 9649 C C . GLY C 1 267 ? 60.497 64.222 -5.791 1.00 22.21 293 GLY C C 1
ATOM 9650 O O . GLY C 1 267 ? 59.342 64.209 -5.373 1.00 22.73 293 GLY C O 1
ATOM 9651 N N . ALA C 1 268 ? 61.409 65.090 -5.352 1.00 21.95 294 ALA C N 1
ATOM 9652 C CA . ALA C 1 268 ? 61.124 66.023 -4.250 1.00 21.79 294 ALA C CA 1
ATOM 9653 C C . ALA C 1 268 ? 60.151 67.153 -4.610 1.00 21.67 294 ALA C C 1
ATOM 9654 O O . ALA C 1 268 ? 59.589 67.780 -3.711 1.00 21.76 294 ALA C O 1
ATOM 9656 N N . PHE C 1 269 ? 59.979 67.435 -5.903 1.00 21.59 295 PHE C N 1
ATOM 9657 C CA . PHE C 1 269 ? 58.928 68.346 -6.360 1.00 21.39 295 PHE C CA 1
ATOM 9658 C C . PHE C 1 269 ? 57.631 67.589 -6.610 1.00 21.89 295 PHE C C 1
ATOM 9659 O O . PHE C 1 269 ? 56.587 67.940 -6.057 1.00 22.16 295 PHE C O 1
ATOM 9667 N N . ILE C 1 270 ? 57.703 66.570 -7.465 1.00 22.09 296 ILE C N 1
ATOM 9668 C CA . ILE C 1 270 ? 56.501 65.911 -7.988 1.00 22.19 296 ILE C CA 1
ATOM 9669 C C . ILE C 1 270 ? 55.728 65.094 -6.943 1.00 22.23 296 ILE C C 1
ATOM 9670 O O . ILE C 1 270 ? 54.502 65.129 -6.940 1.00 22.30 296 ILE C O 1
ATOM 9675 N N . ILE C 1 271 ? 56.427 64.373 -6.066 1.00 22.45 297 ILE C N 1
ATOM 9676 C CA . ILE C 1 271 ? 55.760 63.496 -5.087 1.00 22.75 297 ILE C CA 1
ATOM 9677 C C . ILE C 1 271 ? 54.805 64.270 -4.155 1.00 22.81 297 ILE C C 1
ATOM 9678 O O . ILE C 1 271 ? 53.648 63.864 -4.016 1.00 22.66 297 ILE C O 1
ATOM 9683 N N . PRO C 1 272 ? 55.275 65.378 -3.528 1.00 23.06 298 PRO C N 1
ATOM 9684 C CA . PRO C 1 272 ? 54.350 66.234 -2.760 1.00 23.16 298 PRO C CA 1
ATOM 9685 C C . PRO C 1 272 ? 53.138 66.744 -3.554 1.00 23.46 298 PRO C C 1
ATOM 9686 O O . PRO C 1 272 ? 52.040 66.840 -2.993 1.00 23.60 298 PRO C O 1
ATOM 9690 N N . VAL C 1 273 ? 53.346 67.069 -4.834 1.00 23.33 299 VAL C N 1
ATOM 9691 C CA . VAL C 1 273 ? 52.262 67.510 -5.719 1.00 23.63 299 VAL C CA 1
ATOM 9692 C C . VAL C 1 273 ? 51.264 66.373 -5.957 1.00 24.03 299 VAL C C 1
ATOM 9693 O O . VAL C 1 273 ? 50.057 66.606 -5.934 1.00 24.54 299 VAL C O 1
ATOM 9697 N N . LEU C 1 274 ? 51.769 65.158 -6.173 1.00 24.55 300 LEU C N 1
ATOM 9698 C CA . LEU C 1 274 ? 50.911 63.977 -6.348 1.00 24.91 300 LEU C CA 1
ATOM 9699 C C . LEU C 1 274 ? 50.138 63.613 -5.077 1.00 25.30 300 LEU C C 1
ATOM 9700 O O . LEU C 1 274 ? 48.962 63.263 -5.153 1.00 25.26 300 LEU C O 1
ATOM 9705 N N . ASP C 1 275 ? 50.791 63.704 -3.921 1.00 25.97 301 ASP C N 1
ATOM 9706 C CA . ASP C 1 275 ? 50.136 63.424 -2.636 1.00 26.47 301 ASP C CA 1
ATOM 9707 C C . ASP C 1 275 ? 49.006 64.418 -2.327 1.00 26.83 301 ASP C C 1
ATOM 9708 O O . ASP C 1 275 ? 48.017 64.048 -1.691 1.00 27.17 301 ASP C O 1
ATOM 9713 N N . ALA C 1 276 ? 49.146 65.660 -2.797 1.00 26.75 302 ALA C N 1
ATOM 9714 C CA . ALA C 1 276 ? 48.111 66.688 -2.637 1.00 26.40 302 ALA C CA 1
ATOM 9715 C C . ALA C 1 276 ? 47.007 66.644 -3.709 1.00 26.43 302 ALA C C 1
ATOM 9716 O O . ALA C 1 276 ? 46.128 67.509 -3.721 1.00 26.70 302 ALA C O 1
ATOM 9718 N N . GLY C 1 277 ? 47.049 65.657 -4.603 1.00 26.31 303 GLY C N 1
ATOM 9719 C CA . GLY C 1 277 ? 46.017 65.475 -5.621 1.00 26.17 303 GLY C CA 1
ATOM 9720 C C . GLY C 1 277 ? 46.145 66.399 -6.816 1.00 26.28 303 GLY C C 1
ATOM 9721 O O . GLY C 1 277 ? 45.145 66.709 -7.457 1.00 26.85 303 GLY C O 1
ATOM 9722 N N . GLY C 1 278 ? 47.370 66.820 -7.134 1.00 26.05 304 GLY C N 1
ATOM 9723 C CA . GLY C 1 278 ? 47.616 67.782 -8.213 1.00 25.62 304 GLY C CA 1
ATOM 9724 C C . GLY C 1 278 ? 48.107 67.199 -9.531 1.00 25.36 304 GLY C C 1
ATOM 9725 O O . GLY C 1 278 ? 48.620 67.940 -10.370 1.00 25.19 304 GLY C O 1
ATOM 9726 N N . VAL C 1 279 ? 47.949 65.889 -9.728 1.00 25.18 305 VAL C N 1
ATOM 9727 C CA . VAL C 1 279 ? 48.454 65.213 -10.938 1.00 25.26 305 VAL C CA 1
ATOM 9728 C C . VAL C 1 279 ? 47.924 65.801 -12.261 1.00 24.93 305 VAL C C 1
ATOM 9729 O O . VAL C 1 279 ? 48.684 65.903 -13.228 1.00 24.49 305 VAL C O 1
ATOM 9733 N N . ASP C 1 280 ? 46.650 66.206 -12.292 1.00 24.56 306 ASP C N 1
ATOM 9734 C CA . ASP C 1 280 ? 46.014 66.697 -13.532 1.00 24.52 306 ASP C CA 1
ATOM 9735 C C . ASP C 1 280 ? 46.386 68.125 -13.954 1.00 24.14 306 ASP C C 1
ATOM 9736 O O . ASP C 1 280 ? 46.016 68.547 -15.054 1.00 24.09 306 ASP C O 1
ATOM 9741 N N . PHE C 1 281 ? 47.104 68.866 -13.106 1.00 23.87 307 PHE C N 1
ATOM 9742 C CA . PHE C 1 281 ? 47.484 70.256 -13.415 1.00 23.54 307 PHE C CA 1
ATOM 9743 C C . PHE C 1 281 ? 48.862 70.407 -14.085 1.00 23.16 307 PHE C C 1
ATOM 9744 O O . PHE C 1 281 ? 49.419 71.504 -14.130 1.00 23.28 307 PHE C O 1
ATOM 9752 N N . GLN C 1 282 ? 49.407 69.314 -14.617 1.00 22.67 308 GLN C N 1
ATOM 9753 C CA . GLN C 1 282 ? 50.522 69.403 -15.555 1.00 22.28 308 GLN C CA 1
ATOM 9754 C C . GLN C 1 282 ? 50.507 68.241 -16.543 1.00 22.02 308 GLN C C 1
ATOM 9755 O O . GLN C 1 282 ? 49.950 67.179 -16.262 1.00 22.16 308 GLN C O 1
ATOM 9761 N N . ASP C 1 283 ? 51.121 68.465 -17.698 1.00 21.69 309 ASP C N 1
ATOM 9762 C CA . ASP C 1 283 ? 51.344 67.414 -18.693 1.00 21.56 309 ASP C CA 1
ATOM 9763 C C . ASP C 1 283 ? 52.646 66.663 -18.416 1.00 21.42 309 ASP C C 1
ATOM 9764 O O . ASP C 1 283 ? 52.769 65.487 -18.753 1.00 21.57 309 ASP C O 1
ATOM 9769 N N . GLY C 1 284 ? 53.614 67.353 -17.819 1.00 21.04 310 GLY C N 1
ATOM 9770 C CA . GLY C 1 284 ? 54.851 66.732 -17.358 1.00 20.79 310 GLY C CA 1
ATOM 9771 C C . GLY C 1 284 ? 55.532 67.596 -16.318 1.00 20.74 310 GLY C C 1
ATOM 9772 O O . GLY C 1 284 ? 54.966 68.587 -15.859 1.00 20.94 310 GLY C O 1
ATOM 9773 N N . TYR C 1 285 ? 56.743 67.211 -15.932 1.00 20.42 311 TYR C N 1
ATOM 9774 C CA . TYR C 1 285 ? 57.552 68.009 -15.013 1.00 20.11 311 TYR C CA 1
ATOM 9775 C C . TYR C 1 285 ? 59.027 67.841 -15.346 1.00 19.74 311 TYR C C 1
ATOM 9776 O O . TYR C 1 285 ? 59.407 66.884 -16.022 1.00 19.48 311 TYR C O 1
ATOM 9785 N N . SER C 1 286 ? 59.844 68.774 -14.863 1.00 19.43 312 SER C N 1
ATOM 9786 C CA . SER C 1 286 ? 61.260 68.820 -15.204 1.00 19.23 312 SER C CA 1
ATOM 9787 C C . SER C 1 286 ? 62.181 68.635 -13.997 1.00 19.17 312 SER C C 1
ATOM 9788 O O . SER C 1 286 ? 61.871 69.094 -12.895 1.00 19.06 312 SER C O 1
ATOM 9791 N N . ILE C 1 287 ? 63.311 67.961 -14.236 1.00 18.90 313 ILE C N 1
ATOM 9792 C CA . ILE C 1 287 ? 64.367 67.764 -13.241 1.00 18.58 313 ILE C CA 1
ATOM 9793 C C . ILE C 1 287 ? 65.690 68.318 -13.768 1.00 18.53 313 ILE C C 1
ATOM 9794 O O . ILE C 1 287 ? 65.933 68.304 -14.980 1.00 18.71 313 ILE C O 1
ATOM 9799 N N . HIS C 1 288 ? 66.530 68.808 -12.853 1.00 18.27 314 HIS C N 1
ATOM 9800 C CA . HIS C 1 288 ? 67.886 69.275 -13.160 1.00 18.12 314 HIS C CA 1
ATOM 9801 C C . HIS C 1 288 ? 68.900 68.425 -12.379 1.00 18.16 314 HIS C C 1
ATOM 9802 O O . HIS C 1 288 ? 69.566 68.935 -11.474 1.00 18.08 314 HIS C O 1
ATOM 9809 N N . PRO C 1 289 ? 69.037 67.127 -12.727 1.00 18.22 315 PRO C N 1
ATOM 9810 C CA . PRO C 1 289 ? 69.835 66.216 -11.909 1.00 18.23 315 PRO C CA 1
ATOM 9811 C C . PRO C 1 289 ? 71.354 66.359 -12.117 1.00 18.40 315 PRO C C 1
ATOM 9812 O O . PRO C 1 289 ? 72.003 65.439 -12.617 1.00 18.53 315 PRO C O 1
ATOM 9816 N N . TYR C 1 290 ? 71.915 67.499 -11.711 1.00 18.79 316 TYR C N 1
ATOM 9817 C CA . TYR C 1 290 ? 73.354 67.756 -11.859 1.00 19.05 316 TYR C CA 1
ATOM 9818 C C . TYR C 1 290 ? 74.154 66.787 -10.993 1.00 19.25 316 TYR C C 1
ATOM 9819 O O . TYR C 1 290 ? 73.869 66.646 -9.806 1.00 19.34 316 TYR C O 1
ATOM 9828 N N . MET C 1 291 ? 75.127 66.112 -11.605 1.00 19.53 317 MET C N 1
ATOM 9829 C CA . MET C 1 291 ? 76.013 65.173 -10.908 1.00 19.86 317 MET C CA 1
ATOM 9830 C C . MET C 1 291 ? 77.477 65.620 -10.913 1.00 19.86 317 MET C C 1
ATOM 9831 O O . MET C 1 291 ? 78.328 64.924 -10.360 1.00 19.82 317 MET C O 1
ATOM 9836 N N . ALA C 1 292 ? 77.769 66.774 -11.517 1.00 19.99 318 ALA C N 1
ATOM 9837 C CA . ALA C 1 292 ? 79.141 67.250 -11.657 1.00 20.25 318 ALA C CA 1
ATOM 9838 C C . ALA C 1 292 ? 79.751 67.560 -10.285 1.00 20.62 318 ALA C C 1
ATOM 9839 O O . ALA C 1 292 ? 79.052 68.103 -9.435 1.00 21.11 318 ALA C O 1
ATOM 9841 N N . PRO C 1 293 ? 81.031 67.243 -10.053 1.00 21.16 319 PRO C N 1
ATOM 9842 C CA . PRO C 1 293 ? 81.970 66.740 -11.068 1.00 21.20 319 PRO C CA 1
ATOM 9843 C C . PRO C 1 293 ? 82.022 65.211 -11.273 1.00 21.11 319 PRO C C 1
ATOM 9844 O O . PRO C 1 293 ? 82.869 64.735 -12.030 1.00 21.03 319 PRO C O 1
ATOM 9848 N N . ASN C 1 294 ? 81.129 64.457 -10.635 1.00 21.11 320 ASN C N 1
ATOM 9849 C CA . ASN C 1 294 ? 81.179 62.990 -10.682 1.00 21.41 320 ASN C CA 1
ATOM 9850 C C . ASN C 1 294 ? 80.621 62.423 -11.995 1.00 21.23 320 ASN C C 1
ATOM 9851 O O . ASN C 1 294 ? 80.055 63.154 -12.807 1.00 21.24 320 ASN C O 1
ATOM 9856 N N . THR C 1 295 ? 80.787 61.115 -12.185 1.00 21.07 321 THR C N 1
ATOM 9857 C CA . THR C 1 295 ? 80.389 60.444 -13.423 1.00 21.11 321 THR C CA 1
ATOM 9858 C C . THR C 1 295 ? 78.871 60.326 -13.535 1.00 21.18 321 THR C C 1
ATOM 9859 O O . THR C 1 295 ? 78.186 60.273 -12.517 1.00 21.28 321 THR C O 1
ATOM 9863 N N . PRO C 1 296 ? 78.340 60.267 -14.773 1.00 21.29 322 PRO C N 1
ATOM 9864 C CA . PRO C 1 296 ? 76.914 59.950 -14.935 1.00 21.11 322 PRO C CA 1
ATOM 9865 C C . PRO C 1 296 ? 76.565 58.505 -14.542 1.00 20.89 322 PRO C C 1
ATOM 9866 O O . PRO C 1 296 ? 75.411 58.228 -14.207 1.00 20.70 322 PRO C O 1
ATOM 9870 N N . ASP C 1 297 ? 77.553 57.608 -14.588 1.00 20.87 323 ASP C N 1
ATOM 9871 C CA . ASP C 1 297 ? 77.362 56.196 -14.238 1.00 20.98 323 ASP C CA 1
ATOM 9872 C C . ASP C 1 297 ? 77.040 56.010 -12.761 1.00 21.28 323 ASP C C 1
ATOM 9873 O O . ASP C 1 297 ? 76.068 55.342 -12.412 1.00 20.92 323 ASP C O 1
ATOM 9878 N N . PHE C 1 298 ? 77.881 56.592 -11.909 1.00 22.03 324 PHE C N 1
ATOM 9879 C CA . PHE C 1 298 ? 77.793 56.413 -10.458 1.00 22.77 324 PHE C CA 1
ATOM 9880 C C . PHE C 1 298 ? 77.318 57.637 -9.681 1.00 22.83 324 PHE C C 1
ATOM 9881 O O . PHE C 1 298 ? 76.712 57.482 -8.619 1.00 22.85 324 PHE C O 1
ATOM 9889 N N . GLY C 1 299 ? 77.595 58.838 -10.192 1.00 22.99 325 GLY C N 1
ATOM 9890 C CA . GLY C 1 299 ? 77.094 60.073 -9.594 1.00 23.27 325 GLY C CA 1
ATOM 9891 C C . GLY C 1 299 ? 77.542 60.268 -8.158 1.00 23.76 325 GLY C C 1
ATOM 9892 O O . GLY C 1 299 ? 78.718 60.077 -7.846 1.00 23.76 325 GLY C O 1
ATOM 9893 N N . TYR C 1 300 ? 76.603 60.642 -7.288 1.00 24.13 326 TYR C N 1
ATOM 9894 C CA . TYR C 1 300 ? 76.878 60.839 -5.867 1.00 24.64 326 TYR C CA 1
ATOM 9895 C C . TYR C 1 300 ? 75.774 60.235 -5.005 1.00 25.60 326 TYR C C 1
ATOM 9896 O O . TYR C 1 300 ? 74.631 60.091 -5.447 1.00 25.13 326 TYR C O 1
ATOM 9905 N N . ALA C 1 301 ? 76.134 59.876 -3.776 1.00 27.29 327 ALA C N 1
ATOM 9906 C CA . ALA C 1 301 ? 75.166 59.420 -2.785 1.00 29.00 327 ALA C CA 1
ATOM 9907 C C . ALA C 1 301 ? 74.447 60.645 -2.249 1.00 30.62 327 ALA C C 1
ATOM 9908 O O . ALA C 1 301 ? 75.056 61.484 -1.578 1.00 31.88 327 ALA C O 1
ATOM 9910 N N . GLY C 1 302 ? 73.161 60.763 -2.563 1.00 31.71 328 GLY C N 1
ATOM 9911 C CA . GLY C 1 302 ? 72.358 61.881 -2.079 1.00 32.65 328 GLY C CA 1
ATOM 9912 C C . GLY C 1 302 ? 71.939 61.702 -0.632 1.00 33.41 328 GLY C C 1
ATOM 9913 O O . GLY C 1 302 ? 72.258 60.690 0.004 1.00 33.07 328 GLY C O 1
ATOM 9914 N N . THR C 1 303 ? 71.238 62.705 -0.108 1.00 34.18 329 THR C N 1
ATOM 9915 C CA . THR C 1 303 ? 70.565 62.593 1.186 1.00 35.06 329 THR C CA 1
ATOM 9916 C C . THR C 1 303 ? 69.599 61.404 1.210 1.00 35.20 329 THR C C 1
ATOM 9917 O O . THR C 1 303 ? 68.975 61.084 0.194 1.00 35.98 329 THR C O 1
ATOM 9921 N N . GLY C 1 304 ? 69.494 60.761 2.374 1.00 34.92 330 GLY C N 1
ATOM 9922 C CA . GLY C 1 304 ? 68.672 59.567 2.559 1.00 34.95 330 GLY C CA 1
ATOM 9923 C C . GLY C 1 304 ? 67.240 59.795 2.119 1.00 34.88 330 GLY C C 1
ATOM 9924 O O . GLY C 1 304 ? 66.616 60.781 2.509 1.00 34.96 330 GLY C O 1
ATOM 9925 N N . GLY C 1 305 ? 66.727 58.893 1.288 1.00 34.11 331 GLY C N 1
ATOM 9926 C CA . GLY C 1 305 ? 65.411 59.076 0.696 1.00 33.47 331 GLY C CA 1
ATOM 9927 C C . GLY C 1 305 ? 65.012 57.920 -0.203 1.00 33.02 331 GLY C C 1
ATOM 9928 O O . GLY C 1 305 ? 65.479 56.798 0.005 1.00 33.69 331 GLY C O 1
ATOM 9929 N N . PRO C 1 306 ? 64.156 58.183 -1.214 1.00 31.98 332 PRO C N 1
ATOM 9930 C CA . PRO C 1 306 ? 63.632 57.091 -2.048 1.00 31.25 332 PRO C CA 1
ATOM 9931 C C . PRO C 1 306 ? 64.668 56.322 -2.877 1.00 30.70 332 PRO C C 1
ATOM 9932 O O . PRO C 1 306 ? 64.452 55.143 -3.160 1.00 30.85 332 PRO C O 1
ATOM 9936 N N . ILE C 1 307 ? 65.766 56.982 -3.254 1.00 29.79 333 ILE C N 1
ATOM 9937 C CA . ILE C 1 307 ? 66.809 56.377 -4.094 1.00 29.09 333 ILE C CA 1
ATOM 9938 C C . ILE C 1 307 ? 68.164 56.367 -3.366 1.00 28.36 333 ILE C C 1
ATOM 9939 O O . ILE C 1 307 ? 68.491 57.326 -2.668 1.00 28.36 333 ILE C O 1
ATOM 9944 N N . PRO C 1 308 ? 68.949 55.278 -3.514 1.00 27.68 334 PRO C N 1
ATOM 9945 C CA . PRO C 1 308 ? 70.243 55.190 -2.818 1.00 27.25 334 PRO C CA 1
ATOM 9946 C C . PRO C 1 308 ? 71.320 56.158 -3.327 1.00 26.54 334 PRO C C 1
ATOM 9947 O O . PRO C 1 308 ? 72.158 56.601 -2.540 1.00 27.11 334 PRO C O 1
ATOM 9951 N N . ALA C 1 309 ? 71.304 56.469 -4.621 1.00 25.66 335 ALA C N 1
ATOM 9952 C CA . ALA C 1 309 ? 72.281 57.384 -5.215 1.00 24.96 335 ALA C CA 1
ATOM 9953 C C . ALA C 1 309 ? 71.672 58.166 -6.371 1.00 24.28 335 ALA C C 1
ATOM 9954 O O . ALA C 1 309 ? 70.696 57.722 -6.983 1.00 25.00 335 ALA C O 1
ATOM 9956 N N . VAL C 1 310 ? 72.252 59.330 -6.656 1.00 23.20 336 VAL C N 1
ATOM 9957 C CA . VAL C 1 310 ? 71.830 60.170 -7.775 1.00 22.63 336 VAL C CA 1
ATOM 9958 C C . VAL C 1 310 ? 72.759 59.915 -8.961 1.00 22.01 336 VAL C C 1
ATOM 9959 O O . VAL C 1 310 ? 73.829 60.514 -9.068 1.00 21.98 336 VAL C O 1
ATOM 9963 N N . ASN C 1 311 ? 72.343 58.995 -9.825 1.00 21.33 337 ASN C N 1
ATOM 9964 C CA . ASN C 1 311 ? 73.005 58.734 -11.107 1.00 20.77 337 ASN C CA 1
ATOM 9965 C C . ASN C 1 311 ? 71.962 58.323 -12.142 1.00 20.52 337 ASN C C 1
ATOM 9966 O O . ASN C 1 311 ? 70.805 58.079 -11.791 1.00 20.44 337 ASN C O 1
ATOM 9971 N N . ILE C 1 312 ? 72.369 58.231 -13.406 1.00 20.21 338 ILE C N 1
ATOM 9972 C CA . ILE C 1 312 ? 71.420 57.943 -14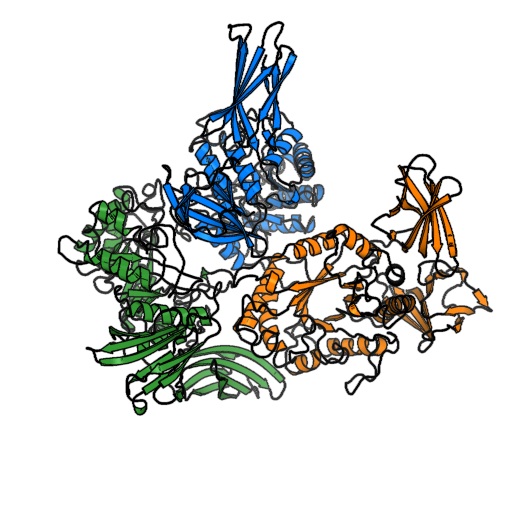.490 1.00 19.83 338 ILE C CA 1
ATOM 9973 C C . ILE C 1 312 ? 70.783 56.544 -14.364 1.00 19.44 338 ILE C C 1
ATOM 9974 O O . ILE C 1 312 ? 69.564 56.428 -14.478 1.00 19.26 338 ILE C O 1
ATOM 9979 N N . PRO C 1 313 ? 71.590 55.494 -14.111 1.00 19.29 339 PRO C N 1
ATOM 9980 C CA . PRO C 1 313 ? 70.989 54.158 -13.967 1.00 19.38 339 PRO C CA 1
ATOM 9981 C C . PRO C 1 313 ? 69.993 53.993 -12.810 1.00 19.47 339 PRO C C 1
ATOM 9982 O O . PRO C 1 313 ? 69.095 53.163 -12.909 1.00 19.58 339 PRO C O 1
ATOM 9986 N N . THR C 1 314 ? 70.150 54.770 -11.739 1.00 19.61 340 THR C N 1
ATOM 9987 C CA . THR C 1 314 ? 69.219 54.740 -10.606 1.00 19.75 340 THR C CA 1
ATOM 9988 C C . THR C 1 314 ? 68.004 55.639 -10.850 1.00 19.66 340 THR C C 1
ATOM 9989 O O . THR C 1 314 ? 66.866 55.213 -10.677 1.00 19.37 340 THR C O 1
ATOM 9993 N N . VAL C 1 315 ? 68.261 56.880 -11.255 1.00 20.00 341 VAL C N 1
ATOM 9994 C CA . VAL C 1 315 ? 67.229 57.920 -11.328 1.00 20.23 341 VAL C CA 1
ATOM 9995 C C . VAL C 1 315 ? 66.222 57.705 -12.464 1.00 20.39 341 VAL C C 1
ATOM 9996 O O . VAL C 1 315 ? 65.023 57.905 -12.257 1.00 20.29 341 VAL C O 1
ATOM 10000 N N . TRP C 1 316 ? 66.699 57.298 -13.641 1.00 20.67 342 TRP C N 1
ATOM 10001 C CA . TRP C 1 316 ? 65.831 57.180 -14.827 1.00 21.01 342 TRP C CA 1
ATOM 10002 C C . TRP C 1 316 ? 64.704 56.142 -14.631 1.00 21.55 342 TRP C C 1
ATOM 10003 O O . TRP C 1 316 ? 63.534 56.480 -14.813 1.00 21.47 342 TRP C O 1
ATOM 10014 N N . PRO C 1 317 ? 65.041 54.892 -14.241 1.00 22.51 343 PRO C N 1
ATOM 10015 C CA . PRO C 1 317 ? 63.969 53.907 -14.003 1.00 22.97 343 PRO C CA 1
ATOM 10016 C C . PRO C 1 317 ? 63.036 54.247 -12.840 1.00 23.48 343 PRO C C 1
ATOM 10017 O O . PRO C 1 317 ? 61.860 53.885 -12.884 1.00 23.74 343 PRO C O 1
ATOM 10021 N N . TYR C 1 318 ? 63.567 54.921 -11.819 1.00 23.96 344 TYR C N 1
ATOM 10022 C CA . TYR C 1 318 ? 62.787 55.340 -10.652 1.00 24.30 344 TYR C CA 1
ATOM 10023 C C . TYR C 1 318 ? 61.668 56.327 -11.016 1.00 24.67 344 TYR C C 1
ATOM 10024 O O . TYR C 1 318 ? 60.525 56.129 -10.614 1.00 24.32 344 TYR C O 1
ATOM 10033 N N . LEU C 1 319 ? 62.000 57.373 -11.774 1.00 25.33 345 LEU C N 1
ATOM 10034 C CA . LEU C 1 319 ? 61.014 58.387 -12.178 1.00 25.94 345 LEU C CA 1
ATOM 10035 C C . LEU C 1 319 ? 60.071 57.894 -13.272 1.00 27.56 345 LEU C C 1
ATOM 10036 O O . LEU C 1 319 ? 58.902 58.280 -13.300 1.00 28.10 345 LEU C O 1
ATOM 10041 N N . LYS C 1 320 ? 60.586 57.064 -14.178 1.00 29.36 346 LYS C N 1
ATOM 10042 C CA . LYS C 1 320 ? 59.763 56.333 -15.154 1.00 30.71 346 LYS C CA 1
ATOM 10043 C C . LYS C 1 320 ? 58.641 55.563 -14.450 1.00 31.35 346 LYS C C 1
ATOM 10044 O O . LYS C 1 320 ? 57.483 55.614 -14.871 1.00 31.53 346 LYS C O 1
ATOM 10050 N N . LYS C 1 321 ? 59.000 54.869 -13.372 1.00 31.72 347 LYS C N 1
ATOM 10051 C CA . LYS C 1 321 ? 58.057 54.066 -12.592 1.00 32.48 347 LYS C CA 1
ATOM 10052 C C . LYS C 1 321 ? 57.039 54.922 -11.825 1.00 32.10 347 LYS C C 1
ATOM 10053 O O . LYS C 1 321 ? 55.878 54.528 -11.699 1.00 32.14 347 LYS C O 1
ATOM 10059 N N . ILE C 1 322 ? 57.471 56.079 -11.318 1.00 31.10 348 ILE C N 1
ATOM 10060 C CA . ILE C 1 322 ? 56.566 57.031 -10.655 1.00 30.71 348 ILE C CA 1
ATOM 10061 C C . ILE C 1 322 ? 55.475 57.501 -11.634 1.00 29.97 348 ILE C C 1
ATOM 10062 O O . ILE C 1 322 ? 54.302 57.572 -11.264 1.00 29.37 348 ILE C O 1
ATOM 10067 N N . SER C 1 323 ? 55.869 57.814 -12.868 1.00 29.41 349 SER C N 1
ATOM 10068 C CA . SER C 1 323 ? 54.919 58.212 -13.919 1.00 29.42 349 SER C CA 1
ATOM 10069 C C . SER C 1 323 ? 53.959 57.089 -14.330 1.00 29.34 349 SER C C 1
ATOM 10070 O O . SER C 1 323 ? 52.791 57.349 -14.608 1.00 28.88 349 SER C O 1
ATOM 10073 N N . GLU C 1 324 ? 54.457 55.854 -14.379 1.00 30.09 350 GLU C N 1
ATOM 10074 C CA . GLU C 1 324 ? 53.620 54.678 -14.674 1.00 30.63 350 GLU C CA 1
ATOM 10075 C C . GLU C 1 324 ? 52.553 54.421 -13.598 1.00 31.11 350 GLU C C 1
ATOM 10076 O O . GLU C 1 324 ? 51.411 54.085 -13.919 1.00 32.03 350 GLU C O 1
ATOM 10082 N N . GLU C 1 325 ? 52.932 54.589 -12.332 1.00 31.33 351 GLU C N 1
ATOM 10083 C CA . GLU C 1 325 ? 52.072 54.243 -11.192 1.00 31.54 351 GLU C CA 1
ATOM 10084 C C . GLU C 1 325 ? 51.174 55.377 -10.676 1.00 31.09 351 GLU C C 1
ATOM 10085 O O . GLU C 1 325 ? 50.338 55.138 -9.803 1.00 30.63 351 GLU C O 1
ATOM 10091 N N . ASN C 1 326 ? 51.345 56.594 -11.202 1.00 30.92 352 ASN C N 1
ATOM 10092 C CA . ASN C 1 326 ? 50.574 57.768 -10.764 1.00 30.67 352 ASN C CA 1
ATOM 10093 C C . ASN C 1 326 ? 50.051 58.537 -11.974 1.00 30.55 352 ASN C C 1
ATOM 10094 O O . ASN C 1 326 ? 50.447 59.676 -12.227 1.00 30.34 352 ASN C O 1
ATOM 10099 N N . LEU C 1 327 ? 49.135 57.903 -12.702 1.00 30.70 353 LEU C N 1
ATOM 10100 C CA . LEU C 1 327 ? 48.593 58.462 -13.944 1.00 30.80 353 LEU C CA 1
ATOM 10101 C C . LEU C 1 327 ? 47.674 59.654 -13.689 1.00 30.70 353 LEU C C 1
ATOM 10102 O O . LEU C 1 327 ? 47.183 59.854 -12.575 1.00 30.11 353 LEU C O 1
ATOM 10107 N N . ARG C 1 328 ? 47.443 60.433 -14.743 1.00 30.92 354 ARG C N 1
ATOM 10108 C CA . ARG C 1 328 ? 46.397 61.458 -14.744 1.00 31.33 354 ARG C CA 1
ATOM 10109 C C . ARG C 1 328 ? 45.010 60.798 -14.727 1.00 31.97 354 ARG C C 1
ATOM 10110 O O . ARG C 1 328 ? 44.890 59.576 -14.854 1.00 32.50 354 ARG C O 1
ATOM 10118 N N . SER C 1 329 ? 43.971 61.610 -14.561 1.00 32.88 355 SER C N 1
ATOM 10119 C CA . SER C 1 329 ? 42.583 61.137 -14.636 1.00 33.73 355 SER C CA 1
ATOM 101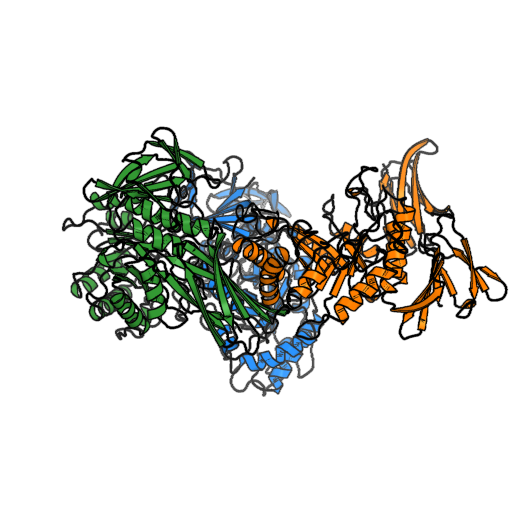20 C C . SER C 1 329 ? 42.245 60.614 -16.030 1.00 34.34 355 SER C C 1
ATOM 10121 O O . SER C 1 329 ? 41.528 59.623 -16.160 1.00 35.14 355 SER C O 1
ATOM 10124 N N . ASP C 1 330 ? 42.787 61.272 -17.060 1.00 34.94 356 ASP C N 1
ATOM 10125 C CA . ASP C 1 330 ? 42.640 60.833 -18.461 1.00 35.48 356 ASP C CA 1
ATOM 10126 C C . ASP C 1 330 ? 43.597 59.690 -18.891 1.00 36.70 356 ASP C C 1
ATOM 10127 O O . ASP C 1 330 ? 43.734 59.419 -20.088 1.00 36.22 356 ASP C O 1
ATOM 10132 N N . LYS C 1 331 ? 44.267 59.056 -17.921 1.00 38.09 357 LYS C N 1
ATOM 10133 C CA . LYS C 1 331 ? 45.139 57.885 -18.126 1.00 39.15 357 LYS C CA 1
ATOM 10134 C C . LYS C 1 331 ? 46.481 58.144 -18.836 1.00 38.16 357 LYS C C 1
ATOM 10135 O O . LYS C 1 331 ? 47.222 57.194 -19.091 1.00 38.63 357 LYS C O 1
ATOM 10141 N N . LYS C 1 332 ? 46.815 59.403 -19.123 1.00 37.37 358 LYS C N 1
ATOM 10142 C CA . LYS C 1 332 ? 48.121 59.737 -19.698 1.00 36.99 358 LYS C CA 1
ATOM 10143 C C . LYS C 1 332 ? 49.170 59.844 -18.592 1.00 34.99 358 LYS C C 1
ATOM 10144 O O . LYS C 1 332 ? 48.874 60.318 -17.490 1.00 34.04 358 LYS C O 1
ATOM 10150 N N . GLU C 1 333 ? 50.388 59.390 -18.888 1.00 32.90 359 GLU C N 1
ATOM 10151 C CA . GLU C 1 333 ? 51.515 59.538 -17.965 1.00 31.75 359 GLU C CA 1
ATOM 10152 C C . GLU C 1 333 ? 52.016 60.971 -17.974 1.00 29.47 359 GLU C C 1
ATOM 10153 O O . GLU C 1 333 ? 51.912 61.660 -18.990 1.00 28.87 359 GLU C O 1
ATOM 10159 N N . LEU C 1 334 ? 52.573 61.408 -16.846 1.00 27.08 360 LEU C N 1
ATOM 10160 C CA . LEU C 1 334 ? 53.342 62.648 -16.805 1.00 25.39 360 LEU C CA 1
ATOM 10161 C C . LEU C 1 334 ? 54.696 62.377 -17.444 1.00 24.14 360 LEU C C 1
ATOM 10162 O O . LEU C 1 334 ? 55.396 61.442 -17.043 1.00 23.93 360 LEU C O 1
ATOM 10167 N N . SER C 1 335 ? 55.045 63.178 -18.449 1.00 22.72 361 SER C N 1
ATOM 10168 C CA . SER C 1 335 ? 56.358 63.101 -19.085 1.00 21.93 361 SER C CA 1
ATOM 10169 C C . SER C 1 335 ? 57.421 63.725 -18.174 1.00 21.37 361 SER C C 1
ATOM 10170 O O . SER C 1 335 ? 57.135 64.666 -17.433 1.00 21.44 361 SER C O 1
ATOM 10173 N N . VAL C 1 336 ? 58.637 63.188 -18.228 1.00 20.71 362 VAL C N 1
ATOM 10174 C CA . VAL C 1 336 ? 59.746 63.646 -17.386 1.00 20.21 362 VAL C CA 1
ATOM 10175 C C . VAL C 1 336 ? 60.788 64.305 -18.281 1.00 19.71 362 VAL C C 1
ATOM 10176 O O . VAL C 1 336 ? 61.404 63.639 -19.104 1.00 19.82 362 VAL C O 1
ATOM 10180 N N . TRP C 1 337 ? 60.984 65.607 -18.113 1.00 19.38 363 TRP C N 1
ATOM 10181 C CA . TRP C 1 337 ? 61.905 66.370 -18.952 1.00 19.28 363 TRP C CA 1
ATOM 10182 C C . TRP C 1 337 ? 63.178 66.706 -18.176 1.00 18.97 363 TRP C C 1
ATOM 10183 O O . TRP C 1 337 ? 63.119 67.364 -17.145 1.00 19.01 363 TRP C O 1
ATOM 10194 N N . VAL C 1 338 ? 64.324 66.239 -18.663 1.00 18.57 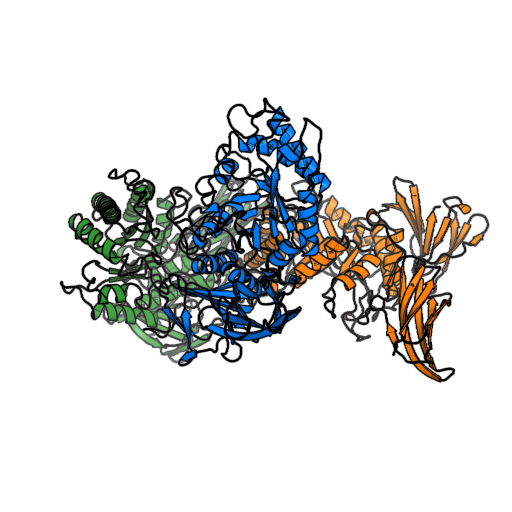364 VAL C N 1
ATOM 10195 C CA . VAL C 1 338 ? 65.616 66.583 -18.062 1.00 18.40 364 VAL C CA 1
ATOM 10196 C C . VAL C 1 338 ? 66.070 67.902 -18.696 1.00 18.31 364 VAL C C 1
ATOM 10197 O O . VAL C 1 338 ? 66.888 67.920 -19.620 1.00 18.26 364 VAL C O 1
ATOM 10201 N N . THR C 1 339 ? 65.518 69.006 -18.195 1.00 18.23 365 THR C N 1
ATOM 10202 C CA . THR C 1 339 ? 65.689 70.314 -18.833 1.00 18.20 365 THR C CA 1
ATOM 10203 C C . THR C 1 339 ? 67.058 70.952 -18.604 1.00 18.19 365 THR C C 1
ATOM 10204 O O . THR C 1 339 ? 67.398 71.905 -19.299 1.00 18.13 365 THR C O 1
ATOM 10208 N N . GLU C 1 340 ? 67.831 70.444 -17.640 1.00 18.44 366 GLU C N 1
ATOM 10209 C CA . GLU C 1 340 ? 69.257 70.786 -17.508 1.00 18.38 366 GLU C CA 1
ATOM 10210 C C . GLU C 1 340 ? 70.067 69.606 -16.974 1.00 18.58 366 GLU C C 1
ATOM 10211 O O . GLU C 1 340 ? 69.674 68.960 -16.010 1.00 18.61 366 GLU C O 1
ATOM 10217 N N . ILE C 1 341 ? 71.190 69.326 -17.623 1.00 18.93 367 ILE C N 1
ATOM 10218 C CA . ILE C 1 341 ? 72.204 68.415 -17.090 1.00 19.12 367 ILE C CA 1
ATOM 10219 C C . ILE C 1 341 ? 73.521 68.731 -17.787 1.00 19.20 367 ILE C C 1
ATOM 10220 O O . ILE C 1 341 ? 73.554 68.925 -19.005 1.00 19.23 367 ILE C O 1
ATOM 10225 N N . GLY C 1 342 ? 74.601 68.804 -17.021 1.00 19.19 368 GLY C N 1
ATOM 10226 C CA . GLY C 1 342 ? 75.879 69.165 -17.603 1.00 19.38 368 GLY C CA 1
ATOM 10227 C C . GLY C 1 342 ? 77.058 69.169 -16.660 1.00 19.44 368 GLY C C 1
ATOM 10228 O O . GLY C 1 342 ? 76.909 69.134 -15.434 1.00 19.40 368 GLY C O 1
ATOM 10229 N N . TRP C 1 343 ? 78.235 69.194 -17.274 1.00 19.37 369 TRP C N 1
ATOM 10230 C CA . TRP C 1 343 ? 79.509 69.274 -16.588 1.00 19.34 369 TRP C CA 1
ATOM 10231 C C . TRP C 1 343 ? 80.245 70.471 -17.179 1.00 19.95 369 TRP C C 1
ATOM 10232 O O . TRP C 1 343 ? 79.969 70.878 -18.312 1.00 19.59 369 TRP C O 1
ATOM 10243 N N . ASN C 1 344 ? 81.160 71.041 -16.400 1.00 20.81 370 ASN C N 1
ATOM 10244 C CA . ASN C 1 344 ? 81.896 72.238 -16.807 1.00 21.45 370 ASN C CA 1
ATOM 10245 C C . ASN C 1 344 ? 83.402 71.976 -16.831 1.00 22.08 370 ASN C C 1
ATOM 10246 O O . ASN C 1 344 ? 83.901 71.086 -16.135 1.00 21.79 370 ASN C O 1
ATOM 10251 N N . SER C 1 345 ? 84.109 72.766 -17.635 1.00 22.85 371 SER C N 1
ATOM 10252 C CA . SER C 1 345 ? 85.569 72.678 -17.755 1.00 23.68 371 SER C CA 1
ATOM 10253 C C . SER C 1 345 ? 86.356 73.355 -16.612 1.00 24.33 371 SER C C 1
ATOM 10254 O O . SER C 1 345 ? 87.587 73.338 -16.625 1.00 24.81 371 SER C O 1
ATOM 10257 N N . THR C 1 346 ? 85.665 73.956 -15.641 1.00 24.77 372 THR C N 1
ATOM 10258 C CA . THR C 1 346 ? 86.314 74.435 -14.420 1.00 24.95 372 THR C CA 1
ATOM 10259 C C . THR C 1 346 ? 86.617 73.248 -13.500 1.00 24.93 372 THR C C 1
ATOM 10260 O O . THR C 1 346 ? 87.784 72.941 -13.266 1.00 25.38 372 THR C O 1
ATOM 10264 N N . THR C 1 347 ? 85.575 72.578 -13.004 1.00 24.57 373 THR C N 1
ATOM 10265 C CA . THR C 1 347 ? 85.733 71.452 -12.061 1.00 24.45 373 THR C CA 1
ATOM 10266 C C . THR C 1 347 ? 86.034 70.082 -12.704 1.00 24.01 373 THR C C 1
ATOM 10267 O O . THR C 1 347 ? 86.340 69.127 -11.990 1.00 24.15 373 THR C O 1
ATOM 10271 N N . ASN C 1 348 ? 85.928 69.980 -14.029 1.00 23.77 374 ASN C N 1
ATOM 10272 C CA . ASN C 1 348 ? 86.396 68.802 -14.774 1.00 23.57 374 ASN C CA 1
ATOM 10273 C C . ASN C 1 348 ? 87.355 69.215 -15.874 1.00 23.47 374 ASN C C 1
ATOM 10274 O O . ASN C 1 348 ? 87.480 70.393 -16.201 1.00 23.23 374 ASN C O 1
ATOM 10279 N N . LEU C 1 349 ? 88.009 68.213 -16.450 1.00 23.56 375 LEU C N 1
ATOM 10280 C CA . LEU C 1 349 ? 88.821 68.383 -17.642 1.00 23.69 375 LEU C CA 1
ATOM 10281 C C . LEU C 1 349 ? 87.891 68.460 -18.850 1.00 24.11 375 LEU C C 1
ATOM 10282 O O . LEU C 1 349 ? 86.756 67.972 -18.794 1.00 24.65 375 LEU C O 1
ATOM 10287 N N . ASP C 1 350 ? 88.370 69.082 -19.928 1.00 24.22 376 ASP C N 1
ATOM 10288 C CA . ASP C 1 350 ? 87.651 69.137 -21.211 1.00 24.39 376 ASP C CA 1
ATOM 10289 C C . ASP C 1 350 ? 87.265 67.749 -21.715 1.00 24.12 376 ASP C C 1
ATOM 10290 O O . ASP C 1 350 ? 86.140 67.542 -22.175 1.00 24.25 376 ASP C O 1
ATOM 10295 N N . ILE C 1 351 ? 88.207 66.810 -21.629 1.00 23.76 377 ILE C N 1
ATOM 10296 C CA . ILE C 1 351 ? 87.987 65.441 -22.099 1.00 23.52 377 ILE C CA 1
ATOM 10297 C C . ILE C 1 351 ? 86.963 64.686 -21.236 1.00 23.07 377 ILE C C 1
ATOM 10298 O O . ILE C 1 351 ? 86.225 63.843 -21.754 1.00 22.93 377 ILE C O 1
ATOM 10303 N N . GLU C 1 352 ? 86.921 64.993 -19.937 1.00 22.63 378 GLU C N 1
ATOM 10304 C CA . GLU C 1 352 ? 85.908 64.437 -19.030 1.00 22.18 378 GLU C CA 1
ATOM 10305 C C . GLU C 1 352 ? 84.515 64.971 -19.377 1.00 21.98 378 GLU C C 1
ATOM 10306 O O . GLU C 1 352 ? 83.546 64.208 -19.392 1.00 21.80 378 GLU C O 1
ATOM 10312 N N . GLN C 1 353 ? 84.425 66.274 -19.655 1.00 21.68 379 GLN C N 1
ATOM 10313 C CA . GLN C 1 353 ? 83.166 66.900 -20.082 1.00 21.72 379 GLN C CA 1
ATOM 10314 C C . GLN C 1 353 ? 82.623 66.225 -21.346 1.00 21.38 379 GLN C C 1
ATOM 10315 O O . GLN C 1 353 ? 81.423 65.961 -21.452 1.00 21.06 379 GLN C O 1
ATOM 10321 N N . ALA C 1 354 ? 83.520 65.956 -22.293 1.00 21.04 380 ALA C N 1
ATOM 10322 C CA . ALA C 1 354 ? 83.182 65.247 -23.524 1.00 20.71 380 ALA C CA 1
ATOM 10323 C C . ALA C 1 354 ? 82.737 63.816 -23.245 1.00 20.08 380 ALA C C 1
ATOM 10324 O O . ALA C 1 354 ? 81.696 63.382 -23.735 1.00 20.02 380 ALA C O 1
ATOM 10326 N N . ALA C 1 355 ? 83.535 63.099 -22.456 1.00 19.57 381 ALA C N 1
ATOM 10327 C CA . ALA C 1 355 ? 83.235 61.716 -22.069 1.00 19.25 381 ALA C CA 1
ATOM 10328 C C . ALA C 1 355 ? 81.872 61.581 -21.387 1.00 18.98 381 ALA C C 1
ATOM 10329 O O . ALA C 1 355 ? 81.084 60.699 -21.732 1.00 18.88 381 ALA C O 1
ATOM 10331 N N . TYR C 1 356 ? 81.598 62.467 -20.434 1.00 18.68 382 TYR C N 1
ATOM 10332 C CA . TYR C 1 356 ? 80.357 62.399 -19.662 1.00 18.64 382 TYR C CA 1
ATOM 10333 C C . TYR C 1 356 ? 79.132 62.827 -20.468 1.00 18.36 382 TYR C C 1
ATOM 10334 O O . TYR C 1 356 ? 78.034 62.337 -20.205 1.00 18.12 382 TYR C O 1
ATOM 10343 N N . LEU C 1 357 ? 79.315 63.720 -21.444 1.00 18.37 383 LEU C N 1
ATOM 10344 C CA . LEU C 1 357 ? 78.237 64.084 -22.375 1.00 18.26 383 LEU C CA 1
ATOM 10345 C C . LEU C 1 357 ? 77.793 62.868 -23.175 1.00 18.30 383 LEU C C 1
ATOM 10346 O O . LEU C 1 357 ? 76.602 62.565 -23.235 1.00 18.40 383 LEU C O 1
ATOM 10351 N N . ALA C 1 358 ? 78.758 62.180 -23.783 1.00 18.32 384 ALA C N 1
ATOM 10352 C CA . ALA C 1 358 ? 78.492 60.957 -24.548 1.00 18.22 384 ALA C CA 1
ATOM 10353 C C . ALA C 1 358 ? 77.840 59.897 -23.669 1.00 18.19 384 ALA C C 1
ATOM 10354 O O . ALA C 1 358 ? 76.796 59.350 -24.020 1.00 18.51 384 ALA C O 1
ATOM 10356 N N . ARG C 1 359 ? 78.450 59.630 -22.519 1.00 18.08 385 ARG C N 1
ATOM 10357 C CA . ARG C 1 359 ? 77.910 58.661 -21.559 1.00 18.18 385 ARG C CA 1
ATOM 10358 C C . ARG C 1 359 ? 76.520 59.019 -21.005 1.00 18.11 385 ARG C C 1
ATOM 10359 O O . ARG C 1 359 ? 75.736 58.120 -20.695 1.00 17.93 385 ARG C O 1
ATOM 10367 N N . THR C 1 360 ? 76.216 60.314 -20.901 1.00 18.11 386 THR C N 1
ATOM 10368 C CA . THR C 1 360 ? 74.890 60.769 -20.462 1.00 18.32 386 THR C CA 1
ATOM 10369 C C . THR C 1 360 ? 73.802 60.355 -21.449 1.00 18.41 386 THR C C 1
ATOM 10370 O O . THR C 1 360 ? 72.807 59.756 -21.050 1.00 18.54 386 THR C O 1
ATOM 10374 N N . TYR C 1 361 ? 73.991 60.677 -22.722 1.00 18.60 387 TYR C N 1
ATOM 10375 C CA . TYR C 1 361 ? 72.980 60.362 -23.742 1.00 19.04 387 TYR C CA 1
ATOM 10376 C C . TYR C 1 361 ? 72.871 58.866 -24.050 1.00 19.33 387 TYR C C 1
ATOM 10377 O O . TYR C 1 361 ? 71.773 58.379 -24.326 1.00 19.68 387 TYR C O 1
ATOM 10386 N N . LEU C 1 362 ? 73.991 58.144 -23.982 1.00 19.40 388 LEU C N 1
ATOM 10387 C CA . LEU C 1 362 ? 73.982 56.687 -24.143 1.00 19.54 388 LEU C CA 1
ATOM 10388 C C . LEU C 1 362 ? 73.258 55.993 -22.989 1.00 19.62 388 LEU C C 1
ATOM 10389 O O . LEU C 1 362 ? 72.418 55.125 -23.224 1.00 19.94 388 LEU C O 1
ATOM 10394 N N . LEU C 1 363 ? 73.580 56.371 -21.754 1.00 19.78 389 LEU C N 1
ATOM 10395 C CA . LEU C 1 363 ? 72.888 55.825 -20.576 1.00 20.06 389 LEU C CA 1
ATOM 10396 C C . LEU C 1 363 ? 71.426 56.255 -20.515 1.00 20.27 389 LEU C C 1
ATOM 10397 O O . LEU C 1 363 ? 70.575 55.480 -20.086 1.00 20.26 389 LEU C O 1
ATOM 10402 N N . SER C 1 364 ? 71.140 57.482 -20.947 1.00 20.93 390 SER C N 1
ATOM 10403 C CA . SER C 1 364 ? 69.761 57.978 -21.029 1.00 21.47 390 SER C CA 1
ATOM 10404 C C . SER C 1 364 ? 68.908 57.144 -21.988 1.00 21.67 390 SER C C 1
ATOM 10405 O O . SER C 1 364 ? 67.767 56.813 -21.669 1.00 21.84 390 SER C O 1
ATOM 10408 N N . ARG C 1 365 ? 69.464 56.809 -23.152 1.00 21.86 391 ARG C N 1
ATOM 10409 C CA . ARG C 1 365 ? 68.777 55.942 -24.114 1.00 22.18 391 ARG C CA 1
ATOM 10410 C C . ARG C 1 365 ? 68.692 54.498 -23.616 1.00 22.70 391 ARG C C 1
ATOM 10411 O O . ARG C 1 365 ? 67.708 53.813 -23.879 1.00 22.54 391 ARG C O 1
ATOM 10419 N N . ARG C 1 366 ? 69.719 54.040 -22.904 1.00 23.72 392 ARG C N 1
ATOM 10420 C CA . ARG C 1 366 ? 69.704 52.705 -22.298 1.00 24.74 392 ARG C CA 1
ATOM 10421 C C . ARG C 1 366 ? 68.530 52.542 -21.340 1.00 24.52 392 ARG C C 1
ATOM 10422 O O . ARG C 1 366 ? 67.821 51.535 -21.393 1.00 24.58 392 ARG C O 1
ATOM 10430 N N . HIS C 1 367 ? 68.340 53.537 -20.476 1.00 24.13 393 HIS C N 1
ATOM 10431 C CA . HIS C 1 367 ? 67.253 53.545 -19.501 1.00 23.94 393 HIS C CA 1
ATOM 10432 C C . HIS C 1 367 ? 66.143 54.483 -19.976 1.00 23.95 393 HIS C C 1
ATOM 10433 O O . HIS C 1 367 ? 65.673 55.322 -19.211 1.00 23.63 393 HIS C O 1
ATOM 10440 N N . TYR C 1 368 ? 65.707 54.325 -21.227 1.00 24.44 394 TYR C N 1
ATOM 10441 C CA . TYR C 1 368 ? 64.842 55.327 -21.870 1.00 25.02 394 TYR C CA 1
ATOM 10442 C C . TYR C 1 368 ? 63.584 55.678 -21.075 1.00 25.25 394 TYR C C 1
ATOM 10443 O O . TYR C 1 368 ? 62.837 54.793 -20.653 1.00 25.68 394 TYR C O 1
ATOM 10452 N N . MET C 1 369 ? 63.373 56.981 -20.890 1.00 25.39 395 MET C N 1
ATOM 10453 C CA . MET C 1 369 ? 62.161 57.512 -20.247 1.00 25.38 395 MET C CA 1
ATOM 10454 C C . MET C 1 369 ? 61.880 58.991 -20.563 1.00 24.97 395 MET C C 1
ATOM 10455 O O . MET C 1 369 ? 60.724 59.353 -20.759 1.00 25.19 395 MET C O 1
ATOM 10460 N N . SER C 1 370 ? 62.912 59.837 -20.601 1.00 24.41 396 SER C N 1
ATOM 10461 C CA . SER C 1 370 ? 62.745 61.254 -20.945 1.00 24.23 396 SER C CA 1
ATOM 10462 C C . SER C 1 370 ? 62.694 61.479 -22.465 1.00 24.16 396 SER C C 1
ATOM 10463 O O . SER C 1 370 ? 63.590 61.027 -23.180 1.00 24.86 396 SER C O 1
ATOM 10466 N N . PRO C 1 371 ? 61.663 62.197 -22.959 1.00 23.82 397 PRO C N 1
ATOM 10467 C CA . PRO C 1 371 ? 61.635 62.594 -24.372 1.00 23.64 397 PRO C CA 1
ATOM 10468 C C . PRO C 1 371 ? 62.512 63.810 -24.728 1.00 23.28 397 PRO C C 1
ATOM 10469 O O . PRO C 1 371 ? 62.547 64.207 -25.900 1.00 23.79 397 PRO C O 1
ATOM 10473 N N . GLY C 1 372 ? 63.191 64.404 -23.747 1.00 22.22 398 GLY C N 1
ATOM 10474 C CA . GLY C 1 372 ? 64.083 65.530 -24.003 1.00 21.70 398 GLY C CA 1
ATOM 10475 C C . GLY C 1 372 ? 65.078 65.735 -22.877 1.00 21.22 398 GLY C C 1
ATOM 10476 O O . GLY C 1 372 ? 64.709 66.192 -21.794 1.00 21.15 398 GLY C O 1
ATOM 10477 N N . VAL C 1 373 ? 66.333 65.372 -23.136 1.00 20.79 399 VAL C N 1
ATOM 10478 C CA . VAL C 1 373 ? 67.432 65.582 -22.201 1.00 20.43 399 VAL C CA 1
ATOM 10479 C C . VAL C 1 373 ? 68.289 66.719 -22.736 1.00 20.31 399 VAL C C 1
ATOM 10480 O O . VAL C 1 373 ? 68.955 66.572 -23.764 1.00 20.50 399 VAL C O 1
ATOM 10484 N N . PHE C 1 374 ? 68.267 67.846 -22.028 1.00 20.11 400 PHE C N 1
ATOM 10485 C CA . PHE C 1 374 ? 68.889 69.082 -22.491 1.00 20.08 400 PHE C CA 1
ATOM 10486 C C . PHE C 1 374 ? 70.246 69.303 -21.825 1.00 20.22 400 PHE C C 1
ATOM 10487 O O . PHE C 1 374 ? 70.331 69.400 -20.599 1.00 20.52 400 PHE C O 1
ATOM 10495 N N . TRP C 1 375 ? 71.299 69.378 -22.636 1.00 20.11 401 TRP C N 1
ATOM 10496 C CA . TRP C 1 375 ? 72.637 69.701 -22.146 1.00 19.97 401 TRP C CA 1
ATOM 10497 C C . TRP C 1 375 ? 72.714 71.161 -21.712 1.00 20.45 401 TRP C C 1
ATOM 10498 O O . TRP C 1 375 ? 72.273 72.043 -22.450 1.00 20.51 401 TRP C O 1
ATOM 10509 N N . TYR C 1 376 ? 73.285 71.412 -20.533 1.00 20.86 402 TYR C N 1
ATOM 10510 C CA . TYR C 1 376 ? 73.599 72.779 -20.105 1.00 21.39 402 TYR C CA 1
ATOM 10511 C C . TYR C 1 376 ? 75.109 73.007 -20.231 1.00 21.74 402 TYR C C 1
ATOM 10512 O O . TYR C 1 376 ? 75.871 72.339 -19.534 1.00 21.16 402 TYR C O 1
ATOM 10521 N N . ASP C 1 377 ? 75.574 73.914 -21.100 1.00 22.85 403 ASP C N 1
ATOM 10522 C CA . ASP C 1 377 ? 74.783 74.668 -22.094 1.00 23.67 403 ASP C CA 1
ATOM 10523 C C . ASP C 1 377 ? 75.574 74.728 -23.409 1.00 24.47 403 ASP C C 1
ATOM 10524 O O . ASP C 1 377 ? 76.628 74.100 -23.509 1.00 24.27 403 ASP C O 1
ATOM 10529 N N . PHE C 1 378 ? 75.070 75.441 -24.416 1.00 25.65 404 PHE C N 1
ATOM 10530 C CA . PHE C 1 378 ? 75.680 75.386 -25.746 1.00 26.96 404 PHE C CA 1
ATOM 10531 C C . PHE C 1 378 ? 77.025 76.100 -25.821 1.00 28.32 404 PHE C C 1
ATOM 10532 O O . PHE C 1 378 ? 78.027 75.494 -26.209 1.00 28.39 404 PHE C O 1
ATOM 10540 N N . GLN C 1 379 ? 77.038 77.379 -25.458 1.00 29.95 405 GLN C N 1
ATOM 10541 C CA . GLN C 1 379 ? 78.252 78.197 -25.510 1.00 31.26 405 GLN C CA 1
ATOM 10542 C C . GLN C 1 379 ? 78.689 78.619 -24.110 1.00 32.20 405 GLN C C 1
ATOM 10543 O O . GLN C 1 379 ? 77.853 78.846 -23.235 1.00 32.95 405 GLN C O 1
ATOM 10549 N N . ASN C 1 380 ? 80.003 78.710 -23.906 1.00 33.03 406 ASN C N 1
ATOM 10550 C CA . ASN C 1 380 ? 80.563 79.248 -22.665 1.00 33.55 406 ASN C CA 1
ATOM 10551 C C . ASN C 1 380 ? 80.022 80.655 -22.435 1.00 34.39 406 ASN C C 1
ATOM 10552 O O . ASN C 1 380 ? 79.996 81.473 -23.356 1.00 34.84 406 ASN C O 1
ATOM 10557 N N . ASP C 1 381 ? 79.583 80.922 -21.210 1.00 35.45 407 ASP C N 1
ATOM 10558 C CA . ASP C 1 381 ? 78.936 82.192 -20.878 1.00 36.35 407 ASP C CA 1
ATOM 10559 C C . ASP C 1 381 ? 79.922 83.356 -20.734 1.00 37.61 407 ASP C C 1
ATOM 10560 O O . ASP C 1 381 ? 79.524 84.514 -20.855 1.00 37.86 407 ASP C O 1
ATOM 10565 N N . GLY C 1 382 ? 81.192 83.047 -20.469 1.00 39.69 408 GLY C N 1
ATOM 10566 C CA . GLY C 1 382 ? 82.268 84.043 -20.520 1.00 40.76 408 GLY C CA 1
ATOM 10567 C C . GLY C 1 382 ? 83.655 83.417 -20.489 1.00 41.66 408 GLY C C 1
ATOM 10568 O O . GLY C 1 382 ? 83.824 82.267 -20.904 1.00 41.72 408 GLY C O 1
ATOM 10569 N N . ASP C 1 383 ? 84.636 84.172 -19.989 1.00 42.43 409 ASP C N 1
ATOM 10570 C CA . ASP C 1 383 ? 86.060 83.790 -20.047 1.00 42.84 409 ASP C CA 1
ATOM 10571 C C . ASP C 1 383 ? 86.751 83.529 -18.705 1.00 42.86 409 ASP C C 1
ATOM 10572 O O . ASP C 1 383 ? 87.901 83.091 -18.690 1.00 43.84 409 ASP C O 1
ATOM 10577 N N . THR C 1 384 ? 86.081 83.808 -17.590 1.00 42.94 410 THR C N 1
ATOM 10578 C CA . THR C 1 384 ? 86.633 83.526 -16.263 1.00 43.35 410 THR C CA 1
ATOM 10579 C C . THR C 1 384 ? 86.856 82.010 -16.077 1.00 43.73 410 THR C C 1
ATOM 10580 O O . THR C 1 384 ? 85.907 81.232 -16.195 1.00 44.21 410 THR C O 1
ATOM 10584 N N . PRO C 1 385 ? 88.109 81.588 -15.796 1.00 43.50 411 PRO C N 1
ATOM 10585 C CA . PRO C 1 385 ? 88.407 80.152 -15.719 1.00 43.01 411 PRO C CA 1
ATOM 10586 C C . PRO C 1 385 ? 87.800 79.422 -14.510 1.00 42.27 411 PRO C C 1
ATOM 10587 O O . PRO C 1 385 ? 87.322 78.299 -14.668 1.00 41.71 411 PRO C O 1
ATOM 10591 N N . ASP C 1 386 ? 87.823 80.048 -13.330 1.00 41.57 412 ASP C N 1
ATOM 10592 C CA . ASP C 1 386 ? 87.322 79.417 -12.092 1.00 41.02 412 ASP C CA 1
ATOM 10593 C C . ASP C 1 386 ? 85.819 79.614 -11.817 1.00 39.90 412 ASP C C 1
ATOM 10594 O O . ASP C 1 386 ? 85.291 79.047 -10.855 1.00 39.68 412 ASP C O 1
ATOM 10599 N N . ASN C 1 387 ? 85.143 80.410 -12.647 1.00 38.44 413 ASN C N 1
ATOM 10600 C CA . ASN C 1 387 ? 83.686 80.524 -12.598 1.00 37.40 413 ASN C CA 1
ATOM 10601 C C . ASN C 1 387 ? 83.084 79.355 -13.383 1.00 35.95 413 ASN C C 1
ATOM 10602 O O . ASN C 1 387 ? 83.167 79.327 -14.614 1.00 35.10 413 ASN C O 1
ATOM 10607 N N . ILE C 1 388 ? 82.482 78.399 -12.671 1.00 34.50 414 ILE C N 1
ATOM 10608 C CA . ILE C 1 388 ? 81.862 77.225 -13.313 1.00 33.64 414 ILE C CA 1
ATOM 10609 C C . ILE C 1 388 ? 80.804 77.601 -14.360 1.00 33.47 414 ILE C C 1
ATOM 10610 O O . ILE C 1 388 ? 80.689 76.934 -15.386 1.00 32.99 414 ILE C O 1
ATOM 10615 N N . GLU C 1 389 ? 80.069 78.687 -14.110 1.00 33.72 415 GLU C N 1
ATOM 10616 C CA . GLU C 1 389 ? 79.005 79.151 -15.012 1.00 34.30 415 GLU C CA 1
ATOM 10617 C C . GLU C 1 389 ? 79.516 79.559 -16.397 1.00 34.36 415 GLU C C 1
ATOM 10618 O O . GLU C 1 389 ? 78.760 79.524 -17.366 1.00 34.31 415 GLU C O 1
ATOM 10624 N N . HIS C 1 390 ? 80.789 79.940 -16.484 1.00 34.77 416 HIS C N 1
ATOM 10625 C CA . HIS C 1 390 ? 81.400 80.353 -17.749 1.00 35.08 416 HIS C CA 1
ATOM 10626 C C . HIS C 1 390 ? 82.054 79.199 -18.529 1.00 33.43 416 HIS C C 1
ATOM 10627 O O . HIS C 1 390 ? 82.615 79.434 -19.597 1.00 33.57 416 HIS C O 1
ATOM 10634 N N . ASN C 1 391 ? 81.970 77.965 -18.020 1.00 31.57 417 ASN C N 1
ATOM 10635 C CA . ASN C 1 391 ? 82.682 76.817 -18.605 1.00 30.52 417 ASN C CA 1
ATOM 10636 C C . ASN C 1 391 ? 81.823 75.558 -18.851 1.00 29.24 417 ASN C C 1
ATOM 10637 O O . ASN C 1 391 ? 82.370 74.470 -19.049 1.00 28.80 417 ASN C O 1
ATOM 10642 N N . PHE C 1 392 ? 80.497 75.709 -18.878 1.00 27.83 418 PHE C N 1
ATOM 10643 C CA . PHE C 1 392 ? 79.581 74.597 -19.196 1.00 26.74 418 PHE C CA 1
ATOM 10644 C C . PHE C 1 392 ? 79.428 74.326 -20.708 1.00 26.23 418 PHE C C 1
ATOM 10645 O O . PHE C 1 392 ? 78.802 73.339 -21.088 1.00 26.10 418 PHE C O 1
ATOM 10653 N N . GLY C 1 393 ? 79.988 75.184 -21.563 1.00 26.05 419 GLY C N 1
ATOM 10654 C CA . GLY C 1 393 ? 79.712 75.149 -23.001 1.00 26.13 419 GLY C CA 1
ATOM 10655 C C . GLY C 1 393 ? 80.326 74.014 -23.808 1.00 26.35 419 GLY C C 1
ATOM 10656 O O . GLY C 1 393 ? 81.253 73.337 -23.359 1.00 25.94 419 GLY C O 1
ATOM 10657 N N . LEU C 1 394 ? 79.768 73.804 -24.999 1.00 26.82 420 LEU C N 1
ATOM 10658 C CA . LEU C 1 394 ? 80.364 72.960 -26.038 1.00 27.44 420 LEU C CA 1
ATOM 10659 C C . LEU C 1 394 ? 81.305 73.799 -26.903 1.00 28.40 420 LEU C C 1
ATOM 10660 O O . LEU C 1 394 ? 82.343 73.311 -27.353 1.00 28.37 420 LEU C O 1
ATOM 10665 N N . LEU C 1 395 ? 80.910 75.050 -27.151 1.00 29.73 421 LEU C N 1
ATOM 10666 C CA . LEU C 1 395 ? 81.774 76.057 -27.760 1.00 30.80 421 LEU C CA 1
ATOM 10667 C C . LEU C 1 395 ? 82.319 77.011 -26.700 1.00 32.21 421 LEU C C 1
ATOM 10668 O O . LEU C 1 395 ? 81.710 77.194 -25.642 1.00 32.23 421 LEU C O 1
ATOM 10673 N N . ARG C 1 396 ? 83.468 77.615 -27.000 1.00 34.02 422 ARG C N 1
ATOM 10674 C CA . ARG C 1 396 ? 84.029 78.702 -26.188 1.00 35.32 422 ARG C CA 1
ATOM 10675 C C . ARG C 1 396 ? 83.387 80.034 -26.593 1.00 35.65 422 ARG C C 1
ATOM 10676 O O . ARG C 1 396 ? 82.620 80.090 -27.561 1.00 34.91 422 ARG C O 1
ATOM 10684 N N . SER C 1 397 ? 83.704 81.098 -25.855 1.00 36.69 423 SER C N 1
ATOM 10685 C CA . SER C 1 397 ? 83.139 82.433 -26.119 1.00 38.03 423 SER C CA 1
ATOM 10686 C C . SER C 1 397 ? 83.511 82.999 -27.498 1.00 38.86 423 SER C C 1
ATOM 10687 O O . SER C 1 397 ? 82.752 83.786 -28.064 1.00 38.91 423 SER C O 1
ATOM 10690 N N . ASP C 1 398 ? 84.662 82.582 -28.034 1.00 40.01 424 ASP C N 1
ATOM 10691 C CA . ASP C 1 398 ? 85.054 82.902 -29.419 1.00 40.80 424 ASP C CA 1
ATOM 10692 C C . ASP C 1 398 ? 84.534 81.899 -30.475 1.00 39.95 424 ASP C C 1
ATOM 10693 O O . ASP C 1 398 ? 85.052 81.861 -31.590 1.00 40.26 424 ASP C O 1
ATOM 10698 N N . PHE C 1 399 ? 83.513 81.109 -30.117 1.00 39.32 425 PHE C N 1
ATOM 10699 C CA . PHE C 1 399 ? 82.891 80.089 -30.984 1.00 38.56 425 PHE C CA 1
ATOM 10700 C C . PHE C 1 399 ? 83.826 78.939 -31.402 1.00 37.82 425 PHE C C 1
ATOM 10701 O O . PHE C 1 399 ? 83.577 78.249 -32.393 1.00 37.21 425 PHE C O 1
ATOM 10709 N N . SER C 1 400 ? 84.876 78.716 -30.614 1.00 37.68 426 SER C N 1
ATOM 10710 C CA . SER C 1 400 ? 85.836 77.648 -30.863 1.00 37.20 426 SER C CA 1
ATOM 10711 C C . SER C 1 400 ? 85.272 76.375 -30.225 1.00 35.83 426 SER C C 1
ATOM 10712 O O . SER C 1 400 ? 84.861 76.415 -29.065 1.00 35.33 426 SER C O 1
ATOM 10715 N N . PRO C 1 401 ? 85.242 75.249 -30.970 1.00 34.38 427 PRO C N 1
ATOM 10716 C CA . PRO C 1 401 ? 84.694 74.017 -30.399 1.00 33.36 427 PRO C CA 1
ATOM 10717 C C . PRO C 1 401 ? 85.607 73.389 -29.346 1.00 32.39 427 PRO C C 1
ATOM 10718 O O . PRO C 1 401 ? 86.827 73.358 -29.526 1.00 32.67 427 PRO C O 1
ATOM 10722 N N . LYS C 1 402 ? 85.007 72.925 -28.252 1.00 30.78 428 LYS C N 1
ATOM 10723 C CA . LYS C 1 402 ? 85.702 72.135 -27.233 1.00 29.67 428 LYS C CA 1
ATOM 10724 C C . LYS C 1 402 ? 85.531 70.657 -27.608 1.00 28.47 428 LYS C C 1
ATOM 10725 O O . LYS C 1 402 ? 84.702 70.339 -28.468 1.00 27.67 428 LYS C O 1
ATOM 10731 N N . PRO C 1 403 ? 86.313 69.749 -26.983 1.00 27.32 429 PRO C N 1
ATOM 10732 C CA . PRO C 1 403 ? 86.147 68.311 -27.256 1.00 26.68 429 PRO C CA 1
ATOM 10733 C C . PRO C 1 403 ? 84.714 67.787 -27.089 1.00 26.24 429 PRO C C 1
ATOM 10734 O O . PRO C 1 403 ? 84.308 66.887 -27.825 1.00 26.13 429 PRO C O 1
ATOM 10738 N N . SER C 1 404 ? 83.963 68.354 -26.143 1.00 25.44 430 SER C N 1
ATOM 10739 C CA . SER C 1 404 ? 82.565 67.974 -25.919 1.00 25.27 430 SER C CA 1
ATOM 10740 C C . SER C 1 404 ? 81.647 68.203 -27.123 1.00 25.09 430 SER C C 1
ATOM 10741 O O . SER C 1 404 ? 80.639 67.507 -27.264 1.00 25.04 430 SER C O 1
ATOM 10744 N N . TYR C 1 405 ? 81.986 69.170 -27.976 1.00 25.10 431 TYR C N 1
ATOM 10745 C CA . TYR C 1 405 ? 81.251 69.398 -29.220 1.00 25.18 431 TYR C CA 1
ATOM 10746 C C . TYR C 1 405 ? 81.404 68.216 -30.177 1.00 24.92 431 TYR C C 1
ATOM 10747 O O . TYR C 1 405 ? 80.419 67.746 -30.751 1.00 24.63 431 TYR C O 1
ATOM 10756 N N . GLN C 1 406 ? 82.643 67.763 -30.356 1.00 24.82 432 GLN C N 1
ATOM 10757 C CA . GLN C 1 406 ? 82.945 66.602 -31.198 1.00 24.89 432 GLN C CA 1
ATOM 10758 C C . GLN C 1 406 ? 82.215 65.366 -30.682 1.00 24.46 432 GLN C C 1
ATOM 10759 O O . GLN C 1 406 ? 81.585 64.644 -31.457 1.00 24.61 432 GLN C O 1
ATOM 10765 N N . ALA C 1 407 ? 82.312 65.139 -29.372 1.00 23.85 433 ALA C N 1
ATOM 10766 C CA . ALA C 1 407 ? 81.668 63.997 -28.713 1.00 23.53 433 ALA C CA 1
ATOM 10767 C C . ALA C 1 407 ? 80.146 63.987 -28.883 1.00 22.98 433 ALA C C 1
ATOM 10768 O O . ALA C 1 407 ? 79.547 62.922 -29.037 1.00 22.63 433 ALA C O 1
ATOM 10770 N N . ALA C 1 408 ? 79.540 65.174 -28.854 1.00 22.68 434 ALA C N 1
ATOM 10771 C CA . ALA C 1 408 ? 78.094 65.339 -29.037 1.00 22.50 434 ALA C CA 1
ATOM 10772 C C . ALA C 1 408 ? 77.647 65.034 -30.469 1.00 22.31 434 ALA C C 1
ATOM 10773 O O . ALA C 1 408 ? 76.640 64.354 -30.678 1.00 22.03 434 ALA C O 1
ATOM 10775 N N . ALA C 1 409 ? 78.390 65.553 -31.444 1.00 22.19 435 ALA C N 1
ATOM 10776 C CA . ALA C 1 409 ? 78.107 65.301 -32.862 1.00 22.24 435 ALA C CA 1
ATOM 10777 C C . ALA C 1 409 ? 78.213 63.815 -33.202 1.00 22.45 435 ALA C C 1
ATOM 10778 O O . ALA C 1 409 ? 77.371 63.275 -33.926 1.00 22.09 435 ALA C O 1
ATOM 10780 N N . VAL C 1 410 ? 79.238 63.161 -32.654 1.00 22.76 436 VAL C N 1
ATOM 10781 C CA . VAL C 1 410 ? 79.498 61.746 -32.923 1.00 23.13 436 VAL C CA 1
ATOM 10782 C C . VAL C 1 410 ? 78.461 60.849 -32.247 1.00 23.44 436 VAL C C 1
ATOM 10783 O O . VAL C 1 410 ? 77.894 59.974 -32.905 1.00 23.81 436 VAL C O 1
ATOM 10787 N N . VAL C 1 411 ? 78.206 61.062 -30.954 1.00 23.66 437 VAL C N 1
ATOM 10788 C CA . VAL C 1 411 ? 77.239 60.221 -30.220 1.00 23.99 437 VAL C CA 1
ATOM 10789 C C . VAL C 1 411 ? 75.824 60.343 -30.809 1.00 24.23 437 VAL C C 1
ATOM 10790 O O . VAL C 1 411 ? 75.089 59.358 -30.855 1.00 24.06 437 VAL C O 1
ATOM 10794 N N . ALA C 1 412 ? 75.470 61.542 -31.276 1.00 24.80 438 ALA C N 1
ATOM 10795 C CA . ALA C 1 412 ? 74.203 61.776 -31.975 1.00 25.13 438 ALA C CA 1
ATOM 10796 C C . ALA C 1 412 ? 74.140 61.024 -33.304 1.00 25.58 438 ALA C C 1
ATOM 10797 O O . ALA C 1 412 ? 73.115 60.423 -33.631 1.00 25.10 438 ALA C O 1
ATOM 10799 N N . SER C 1 413 ? 75.245 61.052 -34.052 1.00 26.60 439 SER C N 1
ATOM 10800 C CA . SER C 1 413 ? 75.337 60.367 -35.352 1.00 27.16 439 SER C CA 1
ATOM 10801 C C . SER C 1 413 ? 75.263 58.842 -35.263 1.00 27.70 439 SER C C 1
ATOM 10802 O O . SER C 1 413 ? 74.995 58.192 -36.270 1.00 28.76 439 SER C O 1
ATOM 10805 N N . LEU C 1 414 ? 75.509 58.278 -34.080 1.00 28.22 440 LEU C N 1
ATOM 10806 C CA . LEU C 1 414 ? 75.395 56.836 -33.859 1.00 28.65 440 LEU C CA 1
ATOM 10807 C C . LEU C 1 414 ? 74.127 56.425 -33.124 1.00 28.47 440 LEU C C 1
ATOM 10808 O O . LEU C 1 414 ? 73.526 55.413 -33.481 1.00 28.80 440 LEU C O 1
ATOM 10813 N N . LEU C 1 415 ? 73.735 57.181 -32.096 1.00 28.22 441 LEU C N 1
ATOM 10814 C CA . LEU C 1 415 ? 72.480 56.911 -31.371 1.00 28.00 441 LEU C CA 1
ATOM 10815 C C . LEU C 1 415 ? 71.262 56.960 -32.287 1.00 28.03 441 LEU C C 1
ATOM 10816 O O . LEU C 1 415 ? 70.389 56.098 -32.204 1.00 27.70 441 LEU C O 1
ATOM 10821 N N . LYS C 1 416 ? 71.219 57.980 -33.144 1.00 28.52 442 LYS C N 1
ATOM 10822 C CA . LYS C 1 416 ? 70.070 58.258 -34.002 1.00 28.84 442 LYS C CA 1
ATOM 10823 C C . LYS C 1 416 ? 68.784 58.156 -33.171 1.00 28.34 442 LYS C C 1
ATOM 10824 O O . LYS C 1 416 ? 68.645 58.896 -32.199 1.00 28.71 442 LYS C O 1
ATOM 10830 N N . ASN C 1 417 ? 67.879 57.240 -33.510 1.00 27.72 443 ASN C N 1
ATOM 10831 C CA . ASN C 1 417 ? 66.695 56.983 -32.701 1.00 27.34 443 ASN C CA 1
ATOM 10832 C C . ASN C 1 417 ? 66.563 55.496 -32.394 1.00 27.19 443 ASN C C 1
ATOM 10833 O O . ASN C 1 417 ? 65.458 54.990 -32.208 1.00 27.11 443 ASN C O 1
ATOM 10838 N N . TYR C 1 418 ? 67.706 54.812 -32.306 1.00 27.64 444 TYR C N 1
ATOM 10839 C CA . TYR C 1 418 ? 67.742 53.378 -32.025 1.00 28.09 444 TYR C CA 1
ATOM 10840 C C . TYR C 1 418 ? 67.358 53.121 -30.577 1.00 28.10 444 TYR C C 1
ATOM 10841 O O . TYR C 1 418 ? 67.661 53.928 -29.698 1.00 27.74 444 TYR C O 1
ATOM 10850 N N . THR C 1 419 ? 66.677 52.004 -30.344 1.00 28.59 445 THR C N 1
ATOM 10851 C CA . THR C 1 419 ? 66.300 51.593 -28.996 1.00 29.24 445 THR C CA 1
ATOM 10852 C C . THR C 1 419 ? 67.395 50.717 -28.403 1.00 29.43 445 THR C C 1
ATOM 10853 O O . THR C 1 419 ? 68.210 50.141 -29.127 1.00 29.57 445 THR C O 1
ATOM 10857 N N . PHE C 1 420 ? 67.404 50.624 -27.081 1.00 29.81 446 PHE C N 1
ATOM 10858 C CA . PHE C 1 420 ? 68.369 49.796 -26.370 1.00 30.55 446 PHE C CA 1
ATOM 10859 C C . PHE C 1 420 ? 68.018 48.315 -26.527 1.00 31.81 446 PHE C C 1
ATOM 10860 O O . PHE C 1 420 ? 66.867 47.929 -26.335 1.00 31.98 446 PHE C O 1
ATOM 10868 N N . GLN C 1 421 ? 69.018 47.499 -26.865 1.00 33.49 447 GLN C N 1
ATOM 10869 C CA . GLN C 1 421 ? 68.836 46.059 -27.082 1.00 34.87 447 GLN C CA 1
ATOM 10870 C C . GLN C 1 421 ? 69.221 45.232 -25.857 1.00 35.43 447 GLN C C 1
ATOM 10871 O O . GLN C 1 421 ? 68.389 44.521 -25.293 1.00 35.51 447 GLN C O 1
ATOM 10877 N N . GLU C 1 422 ? 70.484 45.341 -25.446 1.00 36.25 448 GLU C N 1
ATOM 10878 C CA . GLU C 1 422 ? 71.108 44.339 -24.581 1.00 36.64 448 GLU C CA 1
ATOM 10879 C C . GLU C 1 422 ? 72.325 44.891 -23.835 1.00 36.14 448 GLU C C 1
ATOM 10880 O O . GLU C 1 422 ? 73.023 45.772 -24.341 1.00 36.11 448 GLU C O 1
ATOM 10886 N N . THR C 1 423 ? 72.564 44.363 -22.634 1.00 35.80 449 THR C N 1
ATOM 10887 C CA . THR C 1 423 ? 73.803 44.593 -21.890 1.00 35.68 449 THR C CA 1
ATOM 10888 C C . THR C 1 423 ? 74.703 43.370 -22.056 1.00 35.58 449 THR C C 1
ATOM 10889 O O . THR C 1 423 ? 74.345 42.277 -21.610 1.00 35.93 449 THR C O 1
ATOM 10893 N N . LEU C 1 424 ? 75.854 43.555 -22.705 1.00 35.09 450 LEU C N 1
ATOM 10894 C CA . LEU C 1 424 ? 76.871 42.501 -22.835 1.00 34.59 450 LEU C CA 1
ATOM 10895 C C . LEU C 1 424 ? 77.882 42.517 -21.685 1.00 33.96 450 LEU C C 1
ATOM 10896 O O . LEU C 1 424 ? 78.484 41.491 -21.379 1.00 34.33 450 LEU C O 1
ATOM 10901 N N . LEU C 1 425 ? 78.080 43.681 -21.071 1.00 33.25 451 LEU C N 1
ATOM 10902 C CA . LEU C 1 425 ? 78.933 43.819 -19.889 1.00 32.90 451 LEU C CA 1
ATOM 10903 C C . LEU C 1 425 ? 78.482 45.042 -19.089 1.00 33.02 451 LEU C C 1
ATOM 10904 O O . LEU C 1 425 ? 78.115 46.063 -19.677 1.00 33.69 451 LEU C O 1
ATOM 10909 N N . ASP C 1 426 ? 78.507 44.935 -17.762 1.00 33.02 452 ASP C N 1
ATOM 10910 C CA . ASP C 1 426 ? 78.033 46.009 -16.878 1.00 32.97 452 ASP C CA 1
ATOM 10911 C C . ASP C 1 426 ? 78.964 46.189 -15.686 1.00 32.02 452 ASP C C 1
ATOM 10912 O O . ASP C 1 426 ? 79.782 45.317 -15.393 1.00 31.04 452 ASP C O 1
ATOM 10917 N N . GLY C 1 427 ? 78.832 47.337 -15.020 1.00 31.86 453 GLY C N 1
ATOM 10918 C CA . GLY C 1 427 ? 79.575 47.651 -13.799 1.00 31.42 453 GLY C CA 1
ATOM 10919 C C . GLY C 1 427 ? 80.613 48.718 -14.072 1.00 30.71 453 GLY C C 1
ATOM 10920 O O . GLY C 1 427 ? 80.289 49.764 -14.635 1.00 30.71 453 GLY C O 1
ATOM 10921 N N . VAL C 1 428 ? 81.856 48.449 -13.673 1.00 30.30 454 VAL C N 1
ATOM 10922 C CA . VAL C 1 428 ? 82.985 49.368 -13.897 1.00 29.91 454 VAL C CA 1
ATOM 10923 C C . VAL C 1 428 ? 83.212 49.579 -15.395 1.00 28.95 454 VAL C C 1
ATOM 10924 O O . VAL C 1 428 ? 83.390 50.710 -15.850 1.00 28.78 454 VAL C O 1
ATOM 10928 N N . ASN C 1 429 ? 83.209 48.477 -16.141 1.00 27.91 455 ASN C N 1
ATOM 10929 C CA . ASN C 1 429 ? 83.286 48.500 -17.598 1.00 27.19 455 ASN C CA 1
ATOM 10930 C C . ASN C 1 429 ? 81.905 48.184 -18.153 1.00 26.46 455 ASN C C 1
ATOM 10931 O O . ASN C 1 429 ? 81.222 47.294 -17.648 1.00 26.05 455 ASN C O 1
ATOM 10936 N N . LYS C 1 430 ? 81.499 48.919 -19.187 1.00 26.06 456 LYS C N 1
ATOM 10937 C CA . LYS C 1 430 ? 80.185 48.740 -19.803 1.00 25.88 456 LYS C CA 1
ATOM 10938 C C . LYS C 1 430 ? 80.309 48.464 -21.296 1.00 25.32 456 LYS C C 1
ATOM 10939 O O . LYS C 1 430 ? 81.142 49.065 -21.976 1.00 24.87 456 LYS C O 1
ATOM 10945 N N . VAL C 1 431 ? 79.491 47.533 -21.784 1.00 24.87 457 VAL C N 1
ATOM 10946 C CA . VAL C 1 431 ? 79.371 47.245 -23.213 1.00 24.96 457 VAL C CA 1
ATOM 10947 C C . VAL C 1 431 ? 77.887 47.053 -23.511 1.00 24.85 457 VAL C C 1
ATOM 10948 O O . VAL C 1 431 ? 77.265 46.129 -22.988 1.00 24.77 457 VAL C O 1
ATOM 10952 N N . LEU C 1 432 ? 77.330 47.936 -24.338 1.00 25.07 458 LEU C N 1
ATOM 10953 C CA . LEU C 1 432 ? 75.885 48.026 -24.549 1.00 25.54 458 LEU C CA 1
ATOM 10954 C C . LEU C 1 432 ? 75.547 47.910 -26.026 1.00 26.14 458 LEU C C 1
ATOM 10955 O O . LEU C 1 432 ? 76.253 48.470 -26.859 1.00 25.99 458 LEU C O 1
ATOM 10960 N N . ALA C 1 433 ? 74.457 47.205 -26.332 1.00 27.04 459 ALA C N 1
ATOM 10961 C CA . ALA C 1 433 ? 73.965 47.044 -27.703 1.00 28.39 459 ALA C CA 1
ATOM 10962 C C . ALA C 1 433 ? 72.714 47.895 -27.950 1.00 29.35 459 ALA C C 1
ATOM 10963 O O . ALA C 1 433 ? 71.784 47.898 -27.136 1.00 28.91 459 ALA C O 1
ATOM 10965 N N . PHE C 1 434 ? 72.708 48.610 -29.075 1.00 30.32 460 PHE C N 1
ATOM 10966 C CA . PHE C 1 434 ? 71.560 49.399 -29.522 1.00 31.87 460 PHE C CA 1
ATOM 10967 C C . PHE C 1 434 ? 71.199 48.997 -30.946 1.00 33.33 460 PHE C C 1
ATOM 10968 O O . PHE C 1 434 ? 72.057 48.545 -31.706 1.00 33.48 460 PHE C O 1
ATOM 10976 N N . GLY C 1 435 ? 69.936 49.181 -31.318 1.00 34.78 461 GLY C N 1
ATOM 10977 C CA . GLY C 1 435 ? 69.504 48.869 -32.676 1.00 36.08 461 GLY C CA 1
ATOM 10978 C C . GLY C 1 435 ? 68.053 49.179 -32.969 1.00 37.34 461 GLY C C 1
ATOM 10979 O O . GLY C 1 435 ? 67.445 50.021 -32.304 1.00 37.76 461 GLY C O 1
ATOM 10980 N N . GLN C 1 436 ? 67.502 48.485 -33.966 1.00 38.64 462 GLN C N 1
ATOM 10981 C CA . GLN C 1 436 ? 66.124 48.697 -34.411 1.00 39.31 462 GLN C CA 1
ATOM 10982 C C . GLN C 1 436 ? 65.388 47.373 -34.593 1.00 38.61 462 GLN C C 1
ATOM 10983 O O . GLN C 1 436 ? 65.861 46.496 -35.316 1.00 38.07 462 GLN C O 1
ATOM 10989 N N . ASP C 1 437 ? 64.243 47.241 -33.916 1.00 38.90 463 ASP C N 1
ATOM 10990 C CA . ASP C 1 437 ? 63.337 46.086 -34.041 1.00 39.21 463 ASP C CA 1
ATOM 10991 C C . ASP C 1 437 ? 64.009 44.742 -33.726 1.00 39.17 463 ASP C C 1
ATOM 10992 O O . ASP C 1 437 ? 63.842 43.760 -34.457 1.00 39.60 463 ASP C O 1
ATOM 10997 N N . GLY C 1 438 ? 64.776 44.710 -32.638 1.00 38.94 464 GLY C N 1
ATOM 10998 C CA . GLY C 1 438 ? 65.476 43.495 -32.214 1.00 39.40 464 GLY C CA 1
ATOM 10999 C C . GLY C 1 438 ? 66.765 43.142 -32.952 1.00 39.43 464 GLY C C 1
ATOM 11000 O O . GLY C 1 438 ? 67.372 42.116 -32.642 1.00 40.45 464 GLY C O 1
ATOM 11001 N N . GLU C 1 439 ? 67.184 43.971 -33.916 1.00 39.07 465 GLU C N 1
ATOM 11002 C CA . GLU C 1 439 ? 68.425 43.768 -34.674 1.00 39.13 465 GLU C CA 1
ATOM 11003 C C . GLU C 1 439 ? 69.426 44.860 -34.302 1.00 38.36 465 GLU C C 1
ATOM 11004 O O . GLU C 1 439 ? 69.131 46.044 -34.448 1.00 38.82 465 GLU C O 1
ATOM 11010 N N . THR C 1 440 ? 70.607 44.453 -33.838 1.00 37.38 466 THR C N 1
ATOM 11011 C CA . THR C 1 440 ? 71.626 45.379 -33.341 1.00 35.93 466 THR C CA 1
ATOM 11012 C C . THR C 1 440 ? 72.261 46.177 -34.483 1.00 35.41 466 THR C C 1
ATOM 11013 O O . THR C 1 440 ? 72.609 45.613 -35.518 1.00 35.89 466 THR C O 1
ATOM 11017 N N . THR C 1 441 ? 72.390 47.488 -34.279 1.00 34.97 467 THR C N 1
ATOM 11018 C CA . THR C 1 441 ? 73.030 48.396 -35.234 1.00 34.89 467 THR C CA 1
ATOM 11019 C C . THR C 1 441 ? 74.441 48.798 -34.798 1.00 34.38 467 THR C C 1
ATOM 11020 O O . THR C 1 441 ? 75.322 48.957 -35.645 1.00 35.26 467 THR C O 1
ATOM 11024 N N . PHE C 1 442 ? 74.648 49.004 -33.498 1.00 33.25 468 PHE C N 1
ATOM 11025 C CA . PHE C 1 442 ? 75.983 49.278 -32.970 1.00 32.67 468 PHE C CA 1
ATOM 11026 C C . PHE C 1 442 ? 76.107 48.929 -31.490 1.00 31.70 468 PHE C C 1
ATOM 11027 O O . PHE C 1 442 ? 75.110 48.884 -30.770 1.00 32.11 468 PHE C O 1
ATOM 11035 N N . TYR C 1 443 ? 77.344 48.682 -31.061 1.00 30.52 469 TYR C N 1
ATOM 11036 C CA . TYR C 1 443 ? 77.682 48.491 -29.653 1.00 29.62 469 TYR C CA 1
ATOM 11037 C C . TYR C 1 443 ? 78.508 49.690 -29.184 1.00 28.90 469 TYR C C 1
ATOM 11038 O O . TYR C 1 443 ? 79.322 50.209 -29.950 1.00 28.48 469 TYR C O 1
ATOM 11047 N N . THR C 1 444 ? 78.280 50.139 -27.946 1.00 28.37 470 THR C N 1
ATOM 11048 C CA . THR C 1 444 ? 79.164 51.116 -27.284 1.00 27.87 470 THR C CA 1
ATOM 11049 C C . THR C 1 444 ? 79.962 50.413 -26.208 1.00 26.65 470 THR C C 1
ATOM 11050 O O . THR C 1 444 ? 79.506 49.417 -25.652 1.00 26.12 470 THR C O 1
ATOM 11054 N N . ALA C 1 445 ? 81.142 50.949 -25.908 1.00 25.89 471 ALA C N 1
ATOM 11055 C CA . ALA C 1 445 ? 82.007 50.393 -24.875 1.00 25.42 471 ALA C CA 1
ATOM 11056 C C . ALA C 1 445 ? 82.819 51.485 -24.190 1.00 24.91 471 ALA C C 1
ATOM 11057 O O . ALA C 1 445 ? 83.443 52.314 -24.859 1.00 24.26 471 ALA C O 1
ATOM 11059 N N . TRP C 1 446 ? 82.790 51.486 -22.857 1.00 24.45 472 TRP C N 1
ATOM 11060 C CA . TRP C 1 446 ? 83.618 52.391 -22.061 1.00 24.28 472 TRP C CA 1
ATOM 11061 C C . TRP C 1 446 ? 83.923 51.823 -20.678 1.00 24.39 472 TRP C C 1
ATOM 11062 O O . TRP C 1 446 ? 83.323 50.831 -20.245 1.00 24.24 472 TRP C O 1
ATOM 11073 N N . THR C 1 447 ? 84.878 52.465 -20.012 1.00 24.47 473 THR C N 1
ATOM 11074 C CA . THR C 1 447 ? 85.211 52.177 -18.622 1.00 24.62 473 THR C CA 1
ATOM 11075 C C . THR C 1 447 ? 85.030 53.435 -17.782 1.00 25.13 473 THR C C 1
ATOM 11076 O O . THR C 1 447 ? 85.194 54.552 -18.270 1.00 24.26 473 THR C O 1
ATOM 11080 N N . THR C 1 448 ? 84.685 53.232 -16.516 1.00 26.53 474 THR C N 1
ATOM 11081 C CA . THR C 1 448 ? 84.619 54.311 -15.540 1.00 27.81 474 THR C CA 1
ATOM 11082 C C . THR C 1 448 ? 85.982 54.583 -14.890 1.00 29.18 474 THR C C 1
ATOM 11083 O O . THR C 1 448 ? 86.150 55.619 -14.245 1.00 29.19 474 THR C O 1
ATOM 11087 N N . LYS C 1 449 ? 86.949 53.674 -15.073 1.00 30.86 475 LYS C N 1
ATOM 11088 C CA . LYS C 1 449 ? 88.299 53.837 -14.514 1.00 32.46 475 LYS C CA 1
ATOM 11089 C C . LYS C 1 449 ? 89.041 54.929 -15.283 1.00 33.00 475 LYS C C 1
ATOM 11090 O O . LYS C 1 449 ? 89.143 54.858 -16.508 1.00 33.19 475 LYS C O 1
ATOM 11096 N N . ALA C 1 450 ? 89.550 55.928 -14.561 1.00 33.56 476 ALA C N 1
ATOM 11097 C CA . ALA C 1 450 ? 90.214 57.087 -15.172 1.00 34.41 476 ALA C CA 1
ATOM 11098 C C . ALA C 1 450 ? 91.405 56.704 -16.053 1.00 35.18 476 ALA C C 1
ATOM 11099 O O . ALA C 1 450 ? 91.574 57.239 -17.148 1.00 34.00 476 ALA C O 1
ATOM 11101 N N . GLU C 1 451 ? 92.218 55.773 -15.560 1.00 36.68 477 GLU C N 1
ATOM 11102 C CA . GLU C 1 451 ? 93.426 55.315 -16.264 1.00 37.98 477 GLU C CA 1
ATOM 11103 C C . GLU C 1 451 ? 93.182 54.433 -17.507 1.00 36.93 477 GLU C C 1
ATOM 11104 O O . GLU C 1 451 ? 94.096 54.248 -18.308 1.00 36.65 477 GLU C O 1
ATOM 11110 N N . GLY C 1 452 ? 91.976 53.883 -17.657 1.00 36.04 478 GLY C N 1
ATOM 11111 C CA . GLY C 1 452 ? 91.654 52.984 -18.771 1.00 35.44 478 GLY C CA 1
ATOM 11112 C C . GLY C 1 452 ? 91.897 51.524 -18.423 1.00 34.73 478 GLY C C 1
ATOM 11113 O O . GLY C 1 452 ? 92.641 51.221 -17.493 1.00 35.19 478 GLY C O 1
ATOM 11114 N N . THR C 1 453 ? 91.248 50.626 -19.163 1.00 33.90 479 THR C N 1
ATOM 11115 C CA . THR C 1 453 ? 91.432 49.176 -19.017 1.00 33.54 479 THR C CA 1
ATOM 11116 C C . THR C 1 453 ? 91.374 48.490 -20.373 1.00 33.01 479 THR C C 1
ATOM 11117 O O . THR C 1 453 ? 91.005 49.108 -21.375 1.00 32.99 479 THR C O 1
ATOM 11121 N N . THR C 1 454 ? 91.736 47.209 -20.385 1.00 32.56 480 THR C N 1
ATOM 11122 C CA . THR C 1 454 ? 91.601 46.353 -21.559 1.00 32.37 480 THR C CA 1
ATOM 11123 C C . THR C 1 454 ? 90.719 45.153 -21.215 1.00 32.31 480 THR C C 1
ATOM 11124 O O . THR C 1 454 ? 90.900 44.527 -20.175 1.00 31.94 480 THR C O 1
ATOM 11128 N N . ILE C 1 455 ? 89.762 44.851 -22.091 1.00 33.44 481 ILE C N 1
ATOM 11129 C CA . ILE C 1 455 ? 88.838 43.723 -21.905 1.00 34.08 481 ILE C CA 1
ATOM 11130 C C . ILE C 1 455 ? 88.727 42.884 -23.167 1.00 34.53 481 ILE C C 1
ATOM 11131 O O . ILE C 1 455 ? 89.113 43.322 -24.255 1.00 33.69 481 ILE C O 1
ATOM 11136 N N . ARG C 1 456 ? 88.180 41.683 -23.001 1.00 35.88 482 ARG C N 1
ATOM 11137 C CA . ARG C 1 456 ? 87.918 40.768 -24.104 1.00 37.21 482 ARG C CA 1
ATOM 11138 C C . ARG C 1 456 ? 86.428 40.461 -24.166 1.00 37.96 482 ARG C C 1
ATOM 11139 O O . ARG C 1 456 ? 85.894 39.797 -23.280 1.00 38.35 482 ARG C O 1
ATOM 11147 N N . VAL C 1 457 ? 85.767 40.971 -25.204 1.00 39.25 483 VAL C N 1
ATOM 11148 C CA . VAL C 1 457 ? 84.343 40.738 -25.437 1.00 41.00 483 VAL C CA 1
ATOM 11149 C C . VAL C 1 457 ? 84.223 39.735 -26.568 1.00 42.96 483 VAL C C 1
ATOM 11150 O O . VAL C 1 457 ? 84.871 39.897 -27.603 1.00 43.31 483 VAL C O 1
ATOM 11154 N N . LYS C 1 458 ? 83.392 38.710 -26.381 1.00 46.14 484 LYS C N 1
ATOM 11155 C CA . LYS C 1 458 ? 83.139 37.732 -27.437 1.00 49.22 484 LYS C CA 1
ATOM 11156 C C . LYS C 1 458 ? 82.375 38.407 -28.570 1.00 50.25 484 LYS C C 1
ATOM 11157 O O . LYS C 1 458 ? 81.379 39.086 -28.321 1.00 49.70 484 LYS C O 1
ATOM 11163 N N . ALA C 1 459 ? 82.861 38.222 -29.800 1.00 52.50 485 ALA C N 1
ATOM 11164 C CA . ALA C 1 459 ? 82.325 38.904 -30.984 1.00 54.50 485 ALA C CA 1
ATOM 11165 C C . ALA C 1 459 ? 80.863 38.498 -31.243 1.00 56.57 485 ALA C C 1
ATOM 11166 O O . ALA C 1 459 ? 80.618 37.381 -31.713 1.00 58.01 485 ALA C O 1
ATOM 11168 N N . PRO C 1 460 ? 79.890 39.393 -30.935 1.00 57.58 486 PRO C N 1
ATOM 11169 C CA . PRO C 1 460 ? 78.474 38.982 -31.020 1.00 57.65 486 PRO C CA 1
ATOM 11170 C C . PRO C 1 460 ? 77.901 38.885 -32.448 1.00 57.51 486 PRO C C 1
ATOM 11171 O O . PRO C 1 460 ? 76.855 38.263 -32.640 1.00 56.29 486 PRO C O 1
ATOM 11175 N N . THR C 1 461 ? 78.562 39.524 -33.415 1.00 58.18 487 THR C N 1
ATOM 11176 C CA . THR C 1 461 ? 78.356 39.264 -34.843 1.00 58.33 487 THR C CA 1
ATOM 11177 C C . THR C 1 461 ? 79.722 38.990 -35.472 1.00 57.61 487 THR C C 1
ATOM 11178 O O . THR C 1 461 ? 80.748 39.070 -34.788 1.00 57.88 487 THR C O 1
ATOM 11182 N N . ASP C 1 462 ? 79.736 38.666 -36.765 1.00 56.66 488 ASP C N 1
ATOM 11183 C CA . ASP C 1 462 ? 80.989 38.356 -37.466 1.00 55.01 488 ASP C CA 1
ATOM 11184 C C . ASP C 1 462 ? 81.895 39.585 -37.551 1.00 53.43 488 ASP C C 1
ATOM 11185 O O . ASP C 1 462 ? 81.419 40.715 -37.689 1.00 53.33 488 ASP C O 1
ATOM 11190 N N . VAL C 1 463 ? 83.201 39.338 -37.482 1.00 51.58 489 VAL C N 1
ATOM 11191 C CA . VAL C 1 463 ? 84.215 40.396 -37.407 1.00 50.50 489 VAL C CA 1
ATOM 11192 C C . VAL C 1 463 ? 84.271 41.235 -38.691 1.00 50.09 489 VAL C C 1
ATOM 11193 O O . VAL C 1 463 ? 84.433 42.455 -38.626 1.00 49.30 489 VAL C O 1
ATOM 11197 N N . ASP C 1 464 ? 84.129 40.583 -39.845 1.00 50.31 490 ASP C N 1
ATOM 11198 C CA . ASP C 1 464 ? 84.116 41.279 -41.144 1.00 51.04 490 ASP C CA 1
ATOM 11199 C C . ASP C 1 464 ? 82.937 42.256 -41.323 1.00 49.44 490 ASP C C 1
ATOM 11200 O O . ASP C 1 464 ? 83.010 43.163 -42.151 1.00 47.87 490 ASP C O 1
ATOM 11205 N N . LYS C 1 465 ? 81.863 42.053 -40.558 1.00 48.95 491 LYS C N 1
ATOM 11206 C CA . LYS C 1 465 ? 80.718 42.973 -40.533 1.00 48.95 491 LYS C CA 1
ATOM 11207 C C . LYS C 1 465 ? 80.879 44.165 -39.568 1.00 46.06 491 LYS C C 1
ATOM 11208 O O . LYS C 1 465 ? 80.043 45.067 -39.581 1.00 45.17 491 LYS C O 1
ATOM 11214 N N . LEU C 1 466 ? 81.931 44.177 -38.744 1.00 42.56 492 LEU C N 1
ATOM 11215 C CA . LEU C 1 466 ? 82.101 45.199 -37.704 1.00 40.23 492 LEU C CA 1
ATOM 11216 C C . LEU C 1 466 ? 83.092 46.291 -38.093 1.00 39.06 492 LEU C C 1
ATOM 11217 O O . LEU C 1 466 ? 84.017 46.065 -38.871 1.00 38.82 492 LEU C O 1
ATOM 11222 N N . ARG C 1 467 ? 82.886 47.469 -37.511 1.00 38.40 493 ARG C N 1
ATOM 11223 C CA . ARG C 1 467 ? 83.662 48.666 -37.813 1.00 38.64 493 ARG C CA 1
ATOM 11224 C C . ARG C 1 467 ? 83.849 49.476 -36.520 1.00 36.70 493 ARG C C 1
ATOM 11225 O O . ARG C 1 467 ? 82.869 49.930 -35.928 1.00 35.72 493 ARG C O 1
ATOM 11233 N N . LEU C 1 468 ? 85.101 49.639 -36.085 1.00 35.05 494 LEU C N 1
ATOM 11234 C CA . LEU C 1 468 ? 85.417 50.277 -34.798 1.00 33.92 494 LEU C CA 1
ATOM 11235 C C . LEU C 1 468 ? 85.686 51.778 -34.952 1.00 33.17 494 LEU C C 1
ATOM 11236 O O . LEU C 1 468 ? 86.625 52.174 -35.644 1.00 32.55 494 LEU C O 1
ATOM 11241 N N . ILE C 1 469 ? 84.862 52.593 -34.286 1.00 32.37 495 ILE C N 1
ATOM 11242 C CA . ILE C 1 469 ? 84.977 54.057 -34.285 1.00 31.67 495 ILE C CA 1
ATOM 11243 C C . ILE C 1 469 ? 85.196 54.523 -32.843 1.00 30.52 495 ILE C C 1
ATOM 11244 O O . ILE C 1 469 ? 84.562 54.000 -31.928 1.00 30.37 495 ILE C O 1
ATOM 11249 N N . ASP C 1 470 ? 86.086 55.494 -32.637 1.00 29.52 496 ASP C N 1
ATOM 11250 C CA . ASP C 1 470 ? 86.284 56.093 -31.304 1.00 29.50 496 ASP C CA 1
ATOM 11251 C C . ASP C 1 470 ? 85.280 57.239 -31.051 1.00 29.09 496 ASP C C 1
ATOM 11252 O O . ASP C 1 470 ? 84.460 57.556 -31.919 1.00 28.62 496 ASP C O 1
ATOM 11257 N N . TRP C 1 471 ? 85.365 57.857 -29.870 1.00 28.33 497 TRP C N 1
ATOM 11258 C CA . TRP C 1 471 ? 84.541 59.031 -29.495 1.00 28.33 497 TRP C CA 1
ATOM 11259 C C . TRP C 1 471 ? 84.546 60.173 -30.526 1.00 29.10 497 TRP C C 1
ATOM 11260 O O . TRP C 1 471 ? 83.602 60.960 -30.622 1.00 29.37 497 TRP C O 1
ATOM 11271 N N . GLN C 1 472 ? 85.639 60.239 -31.270 1.00 30.21 498 GLN C N 1
ATOM 11272 C CA . GLN C 1 472 ? 85.980 61.314 -32.188 1.00 31.20 498 GLN C CA 1
ATOM 11273 C C . GLN C 1 472 ? 85.355 61.177 -33.585 1.00 32.08 498 GLN C C 1
ATOM 11274 O O . GLN C 1 472 ? 85.301 62.156 -34.331 1.00 32.08 498 GLN C O 1
ATOM 11280 N N . GLY C 1 473 ? 84.903 59.972 -33.938 1.00 33.60 499 GLY C N 1
ATOM 11281 C CA . GLY C 1 473 ? 84.507 59.643 -35.312 1.00 34.98 499 GLY C CA 1
ATOM 11282 C C . GLY C 1 473 ? 85.629 59.027 -36.143 1.00 36.50 499 GLY C C 1
ATOM 11283 O O . GLY C 1 473 ? 85.444 58.770 -37.334 1.00 36.28 499 GLY C O 1
ATOM 11284 N N . CYS C 1 474 ? 86.781 58.777 -35.514 1.00 38.45 500 CYS C N 1
ATOM 11285 C CA . CYS C 1 474 ? 87.970 58.247 -36.191 1.00 40.29 500 CYS C CA 1
ATOM 11286 C C . CYS C 1 474 ? 87.907 56.720 -36.217 1.00 39.56 500 CYS C C 1
ATOM 11287 O O . CYS C 1 474 ? 87.688 56.095 -35.181 1.00 39.01 500 CYS C O 1
ATOM 11290 N N . GLU C 1 475 ? 88.101 56.128 -37.398 1.00 39.69 501 GLU C N 1
ATOM 11291 C CA . GLU C 1 475 ? 88.029 54.674 -37.559 1.00 39.85 501 GLU C CA 1
ATOM 11292 C C . GLU C 1 475 ? 89.331 54.020 -37.102 1.00 38.66 501 GLU C C 1
ATOM 11293 O O . GLU C 1 475 ? 90.410 54.407 -37.547 1.00 37.90 501 GLU C O 1
ATOM 11299 N N . MET C 1 476 ? 89.210 53.036 -36.210 1.00 38.15 502 MET C N 1
ATOM 11300 C CA . MET C 1 476 ? 90.341 52.262 -35.696 1.00 37.99 502 MET C CA 1
ATOM 11301 C C . MET C 1 476 ? 90.239 50.833 -36.234 1.00 36.88 502 MET C C 1
ATOM 11302 O O . MET C 1 476 ? 89.148 50.394 -36.601 1.00 35.86 502 MET C O 1
ATOM 11307 N N . PRO C 1 477 ? 91.367 50.098 -36.278 1.00 36.04 503 PRO C N 1
ATOM 11308 C CA . PRO C 1 477 ? 91.304 48.672 -36.608 1.00 35.50 503 PRO C CA 1
ATOM 11309 C C . PRO C 1 477 ? 90.888 47.820 -35.406 1.00 34.79 503 PRO C C 1
ATOM 11310 O O . PRO C 1 477 ? 91.115 48.212 -34.260 1.00 34.94 503 PRO C O 1
ATOM 11314 N N . LEU C 1 478 ? 90.280 46.667 -35.682 1.00 34.12 504 LEU C N 1
ATOM 11315 C CA . LEU C 1 478 ? 89.900 45.706 -34.643 1.00 33.57 504 LEU C CA 1
ATOM 11316 C C . LEU C 1 478 ? 91.095 44.863 -34.221 1.00 31.77 504 LEU C C 1
ATOM 11317 O O . LEU C 1 478 ? 91.966 44.571 -35.037 1.00 31.02 504 LEU C O 1
ATOM 11322 N N . THR C 1 479 ? 91.126 44.478 -32.946 1.00 30.39 505 THR C N 1
ATOM 11323 C CA . THR C 1 479 ? 92.099 43.517 -32.435 1.00 29.77 505 THR C CA 1
ATOM 11324 C C . THR C 1 479 ? 91.324 42.265 -32.048 1.00 29.73 505 THR C C 1
ATOM 11325 O O . THR C 1 479 ? 90.424 42.332 -31.213 1.00 29.10 505 THR C O 1
ATOM 11329 N N . VAL C 1 480 ? 91.677 41.134 -32.659 1.00 30.08 506 VAL C N 1
ATOM 11330 C CA . VAL C 1 480 ? 90.904 39.898 -32.538 1.00 30.88 506 VAL C CA 1
ATOM 11331 C C . VAL C 1 480 ? 91.774 38.774 -31.983 1.00 31.58 506 VAL C C 1
ATOM 11332 O O . VAL C 1 480 ? 92.651 38.257 -32.674 1.00 31.95 506 VAL C O 1
ATOM 11336 N N . ASP C 1 481 ? 91.526 38.414 -30.727 1.00 33.19 507 ASP C N 1
ATOM 11337 C CA . ASP C 1 481 ? 92.211 37.311 -30.071 1.00 34.38 507 ASP C CA 1
ATOM 11338 C C . ASP C 1 481 ? 91.259 36.126 -29.997 1.00 35.68 507 ASP C C 1
ATOM 11339 O O . ASP C 1 481 ? 90.470 36.010 -29.059 1.00 36.01 507 ASP C O 1
ATOM 11344 N N . ASN C 1 482 ? 91.326 35.269 -31.015 1.00 37.52 508 ASN C N 1
ATOM 11345 C CA . ASN C 1 482 ? 90.728 33.930 -30.971 1.00 39.01 508 ASN C CA 1
ATOM 11346 C C . ASN C 1 482 ? 89.200 33.962 -30.772 1.00 38.65 508 ASN C C 1
ATOM 11347 O O . ASN C 1 482 ? 88.659 33.312 -29.874 1.00 38.53 508 ASN C O 1
ATOM 11352 N N . GLY C 1 483 ? 88.520 34.742 -31.613 1.00 38.78 509 GLY C N 1
ATOM 11353 C CA . GLY C 1 483 ? 87.071 34.953 -31.507 1.00 38.42 509 GLY C CA 1
ATOM 11354 C C . GLY C 1 483 ? 86.650 36.169 -30.687 1.00 38.04 509 GLY C C 1
ATOM 11355 O O . GLY C 1 483 ? 85.573 36.725 -30.923 1.00 39.08 509 GLY C O 1
ATOM 11356 N N . TYR C 1 484 ? 87.489 36.584 -29.733 1.00 36.63 510 TYR C N 1
ATOM 11357 C CA . TYR C 1 484 ? 87.191 37.703 -28.836 1.00 35.64 510 TYR C CA 1
ATOM 11358 C C . TYR C 1 484 ? 87.803 39.003 -29.350 1.00 34.37 510 TYR C C 1
ATOM 11359 O O . TYR C 1 484 ? 88.949 39.014 -29.803 1.00 34.94 510 TYR C O 1
ATOM 11368 N N . LEU C 1 485 ? 87.036 40.090 -29.268 1.00 32.29 511 LEU C N 1
ATOM 11369 C CA . LEU C 1 485 ? 87.541 41.425 -29.573 1.00 30.85 511 LEU C CA 1
ATOM 11370 C C . LEU C 1 485 ? 88.299 41.956 -28.361 1.00 29.85 511 LEU C C 1
ATOM 11371 O O . LEU C 1 485 ? 87.777 41.918 -27.250 1.00 29.84 511 LEU C O 1
ATOM 11376 N N . VAL C 1 486 ? 89.527 42.429 -28.574 1.00 28.57 512 VAL C N 1
ATOM 11377 C CA . VAL C 1 486 ? 90.315 43.077 -27.524 1.00 27.73 512 VAL C CA 1
ATOM 11378 C C . VAL C 1 486 ? 90.065 44.577 -27.623 1.00 27.21 512 VAL C C 1
ATOM 11379 O O . VAL C 1 486 ? 90.470 45.214 -28.601 1.00 27.90 512 VAL C O 1
ATOM 11383 N N . LEU C 1 487 ? 89.386 45.134 -26.623 1.00 26.28 513 LEU C N 1
ATOM 11384 C CA . LEU C 1 487 ? 89.020 46.546 -26.620 1.00 25.57 513 LEU C CA 1
ATOM 11385 C C . LEU C 1 487 ? 89.808 47.285 -25.558 1.00 25.10 513 LEU C C 1
ATOM 11386 O O . LEU C 1 487 ? 89.776 46.908 -24.388 1.00 25.31 513 LEU C O 1
ATOM 11391 N N . ASN C 1 488 ? 90.511 48.334 -25.976 1.00 24.77 514 ASN C N 1
ATOM 11392 C CA . ASN C 1 488 ? 91.242 49.206 -25.063 1.00 24.49 514 ASN C CA 1
ATOM 11393 C C . ASN C 1 488 ? 90.289 50.317 -24.644 1.00 24.07 514 ASN C C 1
ATOM 11394 O O . ASN C 1 488 ? 90.132 51.308 -25.351 1.00 23.69 514 ASN C O 1
ATOM 11399 N N . LEU C 1 489 ? 89.628 50.124 -23.504 1.00 23.65 515 LEU C N 1
ATOM 11400 C CA . LEU C 1 489 ? 88.598 51.048 -23.041 1.00 23.48 515 LEU C CA 1
ATOM 11401 C C . LEU C 1 489 ? 89.209 52.279 -22.384 1.00 23.44 515 LEU C C 1
ATOM 11402 O O . LEU C 1 489 ? 90.214 52.176 -21.675 1.00 23.99 515 LEU C O 1
ATOM 11407 N N . SER C 1 490 ? 88.592 53.433 -22.632 1.00 23.02 516 SER C N 1
ATOM 11408 C CA . SER C 1 490 ? 88.867 54.664 -21.895 1.00 22.78 516 SER C CA 1
ATOM 11409 C C . SER C 1 490 ? 87.557 55.227 -21.339 1.00 22.63 516 SER C C 1
ATOM 11410 O O . SER C 1 490 ? 86.497 54.621 -21.496 1.00 22.41 516 SER C O 1
ATOM 11413 N N . ILE C 1 491 ? 87.641 56.379 -20.679 1.00 22.83 517 ILE C N 1
ATOM 11414 C CA . ILE C 1 491 ? 86.442 57.112 -20.232 1.00 22.62 517 ILE C CA 1
ATOM 11415 C C . ILE C 1 491 ? 85.574 57.593 -21.405 1.00 22.54 517 ILE C C 1
ATOM 11416 O O . ILE C 1 491 ? 84.358 57.727 -21.273 1.00 22.11 517 ILE C O 1
ATOM 11421 N N . LEU C 1 492 ? 86.218 57.858 -22.538 1.00 22.85 518 LEU C N 1
ATOM 11422 C CA . LEU C 1 492 ? 85.533 58.232 -23.770 1.00 22.90 518 LEU C CA 1
ATOM 11423 C C . LEU C 1 492 ? 84.930 56.974 -24.397 1.00 23.09 518 LEU C C 1
ATOM 11424 O O . LEU C 1 492 ? 85.656 56.005 -24.619 1.00 23.24 518 LEU C O 1
ATOM 11429 N N . PRO C 1 493 ? 83.608 56.967 -24.668 1.00 23.41 519 PRO C N 1
ATOM 11430 C CA . PRO C 1 493 ? 83.038 55.789 -25.334 1.00 23.69 519 PRO C CA 1
ATOM 11431 C C . PRO C 1 493 ? 83.555 55.564 -26.754 1.00 23.86 519 PRO C C 1
ATOM 11432 O O . PRO C 1 493 ? 83.747 56.525 -27.499 1.00 23.98 519 PRO C O 1
ATOM 11436 N N . GLN C 1 494 ? 83.781 54.297 -27.099 1.00 23.94 520 GLN C N 1
ATOM 11437 C CA . GLN C 1 494 ? 84.063 53.882 -28.478 1.00 24.04 520 GLN C CA 1
ATOM 11438 C C . GLN C 1 494 ? 82.900 53.037 -29.002 1.00 24.31 520 GLN C C 1
ATOM 11439 O O . GLN C 1 494 ? 82.053 52.583 -28.228 1.00 23.97 520 GLN C O 1
ATOM 11445 N N . TYR C 1 495 ? 82.876 52.825 -30.315 1.00 24.78 521 TYR C N 1
ATOM 11446 C CA . TYR C 1 495 ? 81.683 52.343 -31.009 1.00 25.54 521 TYR C CA 1
ATOM 11447 C C . TYR C 1 495 ? 81.998 51.251 -32.031 1.00 26.09 521 TYR C C 1
ATOM 11448 O O . TYR C 1 495 ? 82.853 51.442 -32.893 1.00 25.91 521 TYR C O 1
ATOM 11457 N N . LEU C 1 496 ? 81.294 50.122 -31.932 1.00 26.69 522 LEU C N 1
ATOM 11458 C CA . LEU C 1 496 ? 81.383 49.034 -32.910 1.00 27.34 522 LEU C CA 1
ATOM 11459 C C . LEU C 1 496 ? 80.126 49.024 -33.782 1.00 27.79 522 LEU C C 1
ATOM 11460 O O . LEU C 1 496 ? 79.085 48.519 -33.363 1.00 26.89 522 LEU C O 1
ATOM 11465 N N . VAL C 1 497 ? 80.241 49.586 -34.987 1.00 28.87 523 VAL C N 1
ATOM 11466 C CA . VAL C 1 497 ? 79.118 49.721 -35.928 1.00 30.01 523 VAL C CA 1
ATOM 11467 C C . VAL C 1 497 ? 78.960 48.461 -36.787 1.00 31.30 523 VAL C C 1
ATOM 11468 O O . VAL C 1 497 ? 79.949 47.916 -37.274 1.00 31.24 523 VAL C O 1
ATOM 11472 N N . VAL C 1 498 ? 77.715 48.021 -36.980 1.00 33.04 524 VAL C N 1
ATOM 11473 C CA . VAL C 1 498 ? 77.400 46.847 -37.816 1.00 34.87 524 VAL C CA 1
ATOM 11474 C C . VAL C 1 498 ? 77.365 47.242 -39.306 1.00 36.53 524 VAL C C 1
ATOM 11475 O O . VAL C 1 498 ? 76.817 48.283 -39.662 1.00 36.56 524 VAL C O 1
ATOM 11479 N N . LYS C 1 499 ? 77.941 46.382 -40.150 1.00 38.67 525 LYS C N 1
ATOM 11480 C CA . LYS C 1 499 ? 78.179 46.630 -41.588 1.00 40.26 525 LYS C CA 1
ATOM 11481 C C . LYS C 1 499 ? 79.179 47.757 -41.815 1.00 41.37 525 LYS C C 1
ATOM 11482 O O . LYS C 1 499 ? 80.355 47.505 -42.090 1.00 42.89 525 LYS C O 1
#

InterPro domains:
  IPR017853 Glycoside hydrolase superfamily [SSF51445] (134-440)
  IPR026444 Secretion system, C-terminal sorting domain [PF18962] (541-613)
  IPR026444 Secretion system, C-terminal sorting domain [TIGR04183] (542-613)
  IPR051923 Glycosyl Hydrolase Family 39 [PTHR12631] (145-445)

Nearest PDB structures (foldseek):
  5jvk-assembly3_C  TM=9.979E-01  e=0.000E+00  Bacteroides cellulosilyticus
  6gvb-assembly1_B  TM=6.777E-01  e=2.003E-12  Cutibacterium acnes
  6zb9-assembly1_A  TM=5.850E-01  e=4.448E-07  uncultured bacterium
  7upv-assembly1_A  TM=4.606E-01  e=1.451E-03  Zea mays
  7ne1-assembly1_B  TM=5.959E-01  e=6.080E-01  Mus musculus

Organism: NCBI:txid246787

Radius of gyration: 37.3 Å; Cα contacts (8 Å, |Δi|>4): 3672; chains: 3; bounding box: 114×95×107 Å

B-factor: mean 37.14, std 15.02, range [9.42, 107.65]

Sequence (1470 aa):
KIQLNPVLVSTDIGKKNVAKNLGEGNMRLTGKLVRYGDNLTFSGVANAGKELVIDVTELGYYTLELTLADNENIIQTAVVNYAVVPEIIDEERPLDMGVCVHPPKDNDYSKTFRLIRMAGFTRIRTDLAWEHVEPAKGKYVMPEHMYQFVSASEKEGIKPLIVFGYANAIAYPNGFPTIPFPTTEESRLGCANALAYAVKEMGNRVTEWELWNEPNYADPVKDYLPLLKVVYPTVKKVNPDITLISGGGSGAGGGPGGAFIIPVLDAGGVDFQDGYSIHPYMAPNTPDFGYAGTGGPIPAVNIPTVWPYLKKISEENLRSDKKELSVWVTEIGWNSTTNLDIEQAAYLARTYLLSRRHYMSPGVFWYDFQNDGDTPDNIEHNFGLLRSDFSPKPSYQAAAVVASLLKNYTFQETLLDGVNKVLAFGQDGETTFYTAWTTKAEGTTIRVKAPTDVDKLRLIDWQGCEMPLTVDNGYLVLNLSILPQYLVVKKIQLNPVLVSTDIGKKNVAKNLGEGNMRLTGKLVRYGDNLTFSGVANAGKELVIDVTELGYYTLELTLADNENIIQTAVVNYAVVPEIIDEERPLDMGVCVHPPKDNDYSKTFRLIRMAGFTRIRTDLAWEHVEPAKGKYVMPEHMYQFVSASEKEGIKPLIVFGYANAIAYPNGFPTIPFPTTEESRLGCANALAYAVKEMGNRVTEWELWNEPNYADPVKDYLPLLKVVYPTVKKVNPDITLISGGGSGAGGGPGGAFIIPVLDAGGVDFQDGYSIHPYMAPNTPDFGYAGTGGPIPAVNIPTVWPYLKKISEENLRSDKKELSVWVTEIGWNSTTNLDIEQAAYLARTYLLSRRHYMSPGVFWYDFQNDGDTPDNIEHNFGLLRSDFSPKPSYQAAAVVASLLKNYTFQETLLDGVNKVLAFGQDGETTFYTAWTTKAEGTTIRVKAPTDVDKLRLIDWQGCEMPLTVDNGYLVLNLSILPQYLVVKKIQLNPVLVSTDIGKKNVAKNLGEGNMRLTGKLVRYGDNLTFSGVANAGKELVIDVTELGYYTLELTLADNENIIQTAVVNYAVVPEIIDEERPLDMGVCVHPPKDNDYSKTFRLIRMAGFTRIRTDLAWEHVEPAKGKYVMPEHMYQFVSASEKEGIKPLIVFGYANAIAYPNGFPTIPFPTTEESRLGCANALAYAVKEMGNRVTEWELWNEPNYADPVKDYLPLLKVVYPTVKKVNPDITLISGGGSGAGGGPGGAFIIPVLDAGGVDFQDGYSIHPYMAPNTPDFGYAGTGGPIPAVNIPTVWPYLKKISEENLRSDKKELSVWVTEIGWNSTTNLDIEQAAYLARTYLLSRRHYMSPGVFWYDFQNDGDTPDNIEHNFGLLRSDFSPKPSYQAAAVVASLLKNYTFQETLLDGVNKVLAFGQDGETTFYTAWTTKAEGTTIRVKAPTDVDKLRLIDWQGCEMPLTVDNGYLVLNLSILPQYLVVK

CATH classification: 3.20.20.80

Secondary structure (DSSP, 8-state):
-EEE-S--EEESSEEEEEEEE---TT-EEEEEEEETTT--EEEEEE-TT-EEEEEE-S-EEEEEEEEEESSS-EEEEEEEEEEEEPP--GGGS-TTEEEE-PPPTT--HHHHHHHHHHTT--EEEEEEEHHHH-SBTTB----HHHHHHHHHHHHTT-EEEEEEES--TTT-TTS-SSSSS--SHHHHHHHHHHHHHHHHHHGGG--EEEE-S---SS-IIIIIHHHHHHHHHHHHHH-TTSEEEES-S-SGGGSTTSTTHHHHHHTT-GGG-SEEEE----TTS-TTT-B--SSTTSSSBSHHHHHHHHHHHHHHS--TT-PPPEEEEEEE---TTTS-HHHHHHHHHHHHHHHHHT---S-EEES-SB-S-S-TT-GGGS--SB-TTSPBPHHHHHHHHHHHHHTTPEEEEEEE-TTEEEEEEEETTEEEEEEEEES-TT-EEEEEE-SS-GGGEEEE-TTS-EE---BSSSEEEEEE-SS-EEEEE-/-EEE-S--EEESSEEEEEEEE---TTEEEEEEEEETTT--EEEEEE-TTSEEEEEE-S-EEEEEEEEEEETTEEEEEEEEEEEEE----GGGS-TTEEEE-PPPTT--HHHHHHHHHHTT-SEEEEEEEHHHH-SBTTB----HHHHHHHHHHHHTT-EEEEEEE---TTT-TTS-SSSSS--SHHHHHHHHHHHHHHHHHHGGG--EEEE-S---SS-IIIIIHHHHHHHHHHHHHH-TTSEEEESSS-SGGGSTT-TTHHHHHHTT-GGG-SEEEE----TTS-TTT-EE-SSSS-SEESHHHHHHHHHHHHHHS--TTSPPPEEEEEEE---TTTS-HHHHHHHHHHHHHHHHHT---S-EEES-SB-S-S-TT-GGGS--SB-TTSPBPHHHHHHHHHHHHHTTPEEEEEEE-SSEEEEEEEETTEEEEEEEEESSTT-EEEEEE-SS-TTTEEEE-TTS-EEPPPBSSSEEEEEE-SS-EEEEE-/-EEEPS--EEESSEEEEEEEE---SS-EEEEEEEETTT--EEEEEE-TT-EEEEEE-S-EEEEEEEEEEETTEEEEEEEEEEEEE----GGGS-TTEEEE-PPPTT--HHHHHHHHHHTT-SEEEEEEEHHHH-SBTTB----HHHHHHHHHHHHTT-EEEEEEE---TTT-TTS-SSSSS--SHHHHHHHHHHHHHHHHHHGGG--EEEESS--TTS-IIIIIHHHHHHHHHHHHHH-TTSEEEESTT-SGGGTTTSTTHHHHHHTT-GGG-SEEEE----TTS-TTT-B--SSSSSS-BSHHHHHHHHHHHHHHS--TTSPPPEEEEEEE---TTTS-HHHHHHHHHHHHHHHHHT---S-EEES-SB-S-S-SS-GGGS--SB-TTSPBPHHHHHHHHHHHHHTTPEEEEEEE-SSEEEEEEEETTEEEEEEEEES-TT-EEEEEE-SS-GGGEEEE-TTS-EE---EETTEEEEEE-SS-EEEEE-

Solvent-accessible surface area: 56382 Å² total; per-residue (Å²): 160,20,91,57,46,87,13,6,4,24,42,70,91,28,150,10,66,0,4,68,0,80,13,137,75,74,52,122,0,56,0,86,0,20,9,91,68,88,96,52,57,27,79,12,89,5,69,28,45,122,88,0,56,1,81,2,85,64,29,0,9,0,46,0,68,2,47,1,20,56,118,165,106,124,84,61,80,24,104,20,22,5,0,0,0,20,121,13,111,84,155,60,7,0,102,8,0,0,0,4,4,70,70,11,176,73,103,49,18,82,27,4,1,126,0,0,40,21,0,0,0,8,21,0,11,5,53,2,19,0,69,99,0,0,66,47,111,48,150,77,70,13,20,121,49,0,78,49,0,0,50,10,0,83,187,43,41,6,112,5,1,0,5,0,3,105,29,0,57,122,6,13,97,121,1,36,98,112,33,74,0,0,28,38,153,80,0,52,99,4,0,0,54,0,1,8,53,0,0,152,82,5,20,91,91,0,35,12,0,0,0,0,24,61,0,91,89,5,59,25,56,166,30,2,4,33,0,0,89,46,0,24,66,35,0,41,185,61,10,94,98,5,32,0,0,0,0,0,2,4,19,72,43,12,2,4,16,1,39,5,1,52,44,0,28,121,43,54,0,24,43,56,0,23,0,3,1,2,3,0,60,1,36,66,29,22,0,4,24,1,65,13,23,79,40,46,83,16,66,6,7,9,0,35,30,0,0,55,33,0,69,62,24,4,32,87,58,38,32,84,54,77,50,60,4,30,4,12,0,0,15,0,0,0,4,29,48,71,12,115,46,26,40,0,0,0,16,0,1,0,0,4,0,0,1,12,31,39,110,28,0,36,0,0,0,0,29,1,2,29,13,46,15,115,60,102,118,53,74,88,45,19,11,0,0,0,77,47,90,20,3,0,3,9,0,0,0,2,0,0,1,0,0,18,16,1,48,67,37,58,51,29,97,53,49,17,66,8,44,24,5,3,0,0,0,0,85,62,36,129,42,29,2,17,1,4,0,0,21,72,90,126,19,32,70,20,91,10,110,25,60,34,88,56,131,86,14,112,9,16,24,15,5,10,13,95,73,121,41,80,74,66,143,39,46,0,21,3,102,6,42,24,16,0,14,2,7,28,30,172,150,18,87,56,46,80,14,6,4,28,38,65,92,32,152,8,64,0,4,70,0,89,22,131,69,101,42,131,0,47,0,92,0,26,10,89,67,89,95,57,64,31,72,14,82,5,71,29,46,131,95,0,62,1,79,0,89,63,32,0,12,0,46,0,70,2,45,3,19,44,129,169,112,131,84,56,87,24,98,19,29,5,0,0,0,19,115,10,104,93,151,59,2,0,105,8,0,0,0,3,3,62,74,7,134,70,113,54,18,67,24,4,1,122,0,0,42,20,0,0,0,10,24,0,10,5,45,0,17,0,62,89,0,1,30,46,31,8,80,33,13,12,4,89,48,0,74,62,0,0,34,5,0,82,161,39,45,7,112,5,1,0,4,0,3,100,26,0,59,115,5,8,93,64,0,37,96,114,32,72,0,0,27,49,64,32,0,39,75,2,0,0,20,0,0,13,55,0,0,79,77,6,12,79,90,0,35,12,0,0,0,0,28,62,1,93,85,3,61,26,60,163,30,1,4,39,0,0,50,42,0,23,66,36,0,39,135,23,0,48,80,6,30,0,0,0,0,0,2,4,20,84,42,10,2,2,18,2,40,4,2,49,41,0,29,104,11,36,0,28,46,58,0,25,0,3,1,2,3,0,62,2,37,68,57,22,0,5,97,13,74,84,27,154,74,50,92,13,105,29,10,13,0,35,41,0,0,38,44,0,82,119,27,5,77,137,58,72,28,92,75,159,136,92,5,30,4,10,0,0,14,0,0,0,3,29,48,68,14,117,46,31,38,0,0,0,16,0,1,0,0,4,0,0,3,10,33,38,115,27,2,35,0,0,0,0,32,1,3,24,8,37,14,124,54,104,114,54,73,86,47,18,12,0,0,0,73,38,85,20,4,0,2,10,0,0,0,1,0,0,1,0,0,16,18,1,52,69,34,85,61,53,101,52,60,70,74,32,76,28,8,1,0,0,0,0,111,137,69,132,39,36,2,7,0,2,0,0,22,93,80,144,20,32,81,28,162,19,144,20,68,48,88,48,131,87,11,101,11,18,20,11,5,12,10,94,71,121,47,76,61,62,139,44,87,1,36,2,95,6,40,22,18,1,11,1,5,30,28,177,170,22,88,57,45,86,17,4,4,25,43,61,105,24,161,12,67,0,4,73,1,74,12,145,68,78,59,132,0,59,0,85,0,20,6,87,65,88,95,59,58,29,82,11,98,1,61,33,42,125,93,0,66,1,77,0,82,60,37,0,8,0,24,0,68,2,44,4,16,52,117,157,109,57,77,55,47,26,86,17,10,7,0,0,0,19,106,8,90,88,146,64,11,0,105,9,0,0,0,2,3,64,70,12,174,71,105,53,20,72,26,3,2,122,0,0,39,21,0,0,0,7,23,0,10,5,50,2,18,0,43,97,0,0,65,48,140,49,120,69,63,14,20,120,48,0,72,53,1,0,61,13,0,86,176,32,47,6,117,5,0,0,3,0,3,66,13,1,11,97,16,17,100,129,4,21,81,91,20,3,0,0,27,35,137,108,0,50,91,4,0,0,58,0,0,8,51,0,0,153,79,4,21,97,92,0,34,13,0,0,0,0,24,61,0,30,39,4,46,21,59,149,27,0,5,35,0,0,96,45,0,23,67,38,0,38,183,58,10,93,99,4,30,0,0,0,0,0,2,4,16,48,27,13,2,2,14,1,40,4,1,49,43,0,28,121,49,58,0,25,47,59,0,22,0,2,1,1,3,0,59,3,35,63,65,24,0,3,102,9,65,45,12,43,32,53,90,18,103,22,10,12,0,38,36,0,0,51,41,0,91,117,29,7,80,115,53,72,32,89,77,155,139,91,4,31,4,11,0,0,14,0,0,0,3,17,5,22,5,10,16,14,39,0,0,0,17,0,1,0,0,4,0,0,2,12,29,38,113,25,1,33,0,0,0,0,30,0,2,32,14,40,12,117,25,45,53,44,69,84,7,22,12,0,0,0,63,48,87,18,4,0,2,10,0,0,0,1,0,0,2,0,0,17,24,1,51,59,30,84,63,51,93,53,61,66,79,32,71,28,7,2,0,0,0,0,103,138,62,135,35,34,2,9,0,2,0,0,23,93,90,136,20,36,78,24,139,17,140,26,58,36,93,52,132,72,15,107,11,10,20,13,4,10,13,96,82,120,44,74,69,62,143,41,87,0,18,2,103,6,43,26,18,0,15,1,6,27,23,165